Protein 2L7F (pdb70)

Foldseek 3Di:
DDDDDPDPDADPVLVVLLVVCCVVPPPDDLVSLVVSCVVSVHDSVVSVVVNVVVVCVVPDDDPDDDDD

Sequence (68 aa):
GSQRRQRTHFTSQQLQELEATFQRNRYPDMSTREEIAVWTNLTEARVRVWFKNRRAKWRKREEFIVTDGSQRRQRTHFTSQQLQELEATFQRNRYPDMSTREEIAVWTNLTEARVRVWFKNRRAKWRKREEFIVTDGSQRRQRTHFTSQQLQELEATFQRNRYPDMSTREEIAVWTNLTEARVRVWFKNRRAKWRKREEFIVTDGSQRRQRTHFTSQQLQELEATFQRNRYPDMSTREEIAVWTNLTEARVRVWFKNRRAKWRKREEFIVTDGSQRRQRTHFTSQQLQELEATFQRNRYPDMSTREEIAVWTNLTEARVRVWFKNRRAKWRKREEFIVTDGSQRRQRTHFTSQQLQELEATFQRNRYPDMSTREEIAVWTNLTEARVRVWFKNRRAKWRKREEFIVTDGSQRRQRTHFTSQQLQELEATFQRNRYPDMSTREEIAVWTNLTEARVRVWFKNRRAKWRKREEFIVTDGSQRRQRTHFTSQQLQELEATFQRNRYPDMSTREEIAVWTNLTEARVRVWFKNRRAKWRKREEFIVTDGSQRRQRTHFTSQQLQELEATFQRNRYPDMSTREEIAVWTNLTEARVRVWFKNRRAKWRKREEFIVTDGSQRRQRTHFTSQQLQELEATFQRNRYPDMSTREEIAVWTNLTEARVRVWFKNRRAKWRKREEFIVTDGSQRRQRTHFTSQQLQELEATFQRNRYPDMSTREEIAVWTNLTEARVRVWFKNRRAKWRKREEFIVTDGSQRRQRTHFTSQQLQELEATFQRNRYPDMSTREEIAVWTNLTEARVRVWFKNRRAKWRKREEFIVTDGSQRRQRTHFTSQQLQELEATFQRNRYPDMSTREEIAVWTNLTEARVRVWFKNRRAKWRKREEFIVTDGSQRRQRTHFTSQQLQELEATFQRNRYPDMSTREEIAVWTNLTEARVRVWFKNRRAKWRKREEFIVTDGSQRRQRTHFTSQQLQELEATFQRNRYPDMSTREEIAVWTNLTEARVRVWFKNRRAKWRKREEFIVTDGSQRRQRTHFTSQQLQELEATFQRNRYPDMSTREEIAVWTNLTEARVRVWFKNRRAKWRKREEFIVTDGSQRRQRTHFTSQQLQELEATFQRNRYPDMSTREEIAVWTNLTEARVRVWFKNRRAKWRKREEFIVTDGSQRRQRTHFTSQQLQELEATFQRNRYPDMSTREEIAVWTNLTEARVRVWFKNRRAKWRKREEFIVTDGSQRRQRTHFTSQQLQELEATFQRNRYPDMSTREEIAVWTNLTEARVRVWFKNRRAKWRKREEFIVTDGSQRRQRTHFTSQQLQELEATFQRNRYPDMSTREEIAVWTNLTEARVRVWFKNRRAKWRKREEFIVTD

Nearest PDB structures (foldseek):
  2l7m-assembly1_P  TM=7.346E-01  e=2.352E-08  Homo sapiens
  2lkx-assembly1_A  TM=7.434E-01  e=2.509E-08  Homo sapiens
  2r5z-assembly1_A  TM=8.848E-01  e=9.474E-04  Drosophila melanogaster
  2da3-assembly1_A  TM=7.454E-01  e=4.361E-04  Homo sapiens
  5zjr-assembly1_A  TM=8.513E-01  e=2.196E-03  Drosophila melanogaster

Structure (mmCIF, N/CA/C/O backbone):
data_2L7F
#
_entry.id   2L7F
#
loop_
_atom_site.group_PDB
_atom_site.id
_atom_site.type_symbol
_atom_site.label_atom_id
_atom_site.label_alt_id
_atom_site.label_comp_id
_atom_site.label_asym_id
_atom_site.label_entity_id
_atom_site.label_seq_id
_atom_site.pdbx_PDB_ins_code
_atom_site.Cartn_x
_atom_site.Cartn_y
_atom_site.Cartn_z
_atom_site.occupancy
_atom_site.B_iso_or_equiv
_atom_site.auth_seq_id
_atom_site.auth_comp_id
_atom_site.auth_asym_id
_atom_site.auth_atom_id
_atom_site.pdbx_PDB_model_num
ATOM 1 N N . GLY A 1 1 ? -22.866 -2.627 15.217 1.00 0.00 -1 GLY P N 1
ATOM 2 C CA . GLY A 1 1 ? -22.714 -3.068 16.621 1.00 0.00 -1 GLY P CA 1
ATOM 3 C C . GLY A 1 1 ? -21.276 -3.457 16.936 1.00 0.00 -1 GLY P C 1
ATOM 4 O O . GLY A 1 1 ? -20.538 -3.887 16.047 1.00 0.00 -1 GLY P O 1
ATOM 10 N N . SER A 1 2 ? -20.879 -3.332 18.210 1.00 0.00 0 SER P N 1
ATOM 11 C CA . SER A 1 2 ? -19.503 -3.526 18.715 1.00 0.00 0 SER P CA 1
ATOM 12 C C . SER A 1 2 ? -18.449 -2.591 18.079 1.00 0.00 0 SER P C 1
ATOM 13 O O . SER A 1 2 ? -18.766 -1.717 17.266 1.00 0.00 0 SER P O 1
ATOM 21 N N . GLN A 1 3 ? -17.185 -2.729 18.492 1.00 0.00 1 GLN P N 1
ATOM 22 C CA . GLN A 1 3 ? -16.055 -1.914 18.028 1.00 0.00 1 GLN P CA 1
ATOM 23 C C . GLN A 1 3 ? -15.575 -2.336 16.625 1.00 0.00 1 GLN P C 1
ATOM 24 O O . GLN A 1 3 ? -15.500 -3.529 16.312 1.00 0.00 1 GLN P O 1
ATOM 38 N N . ARG A 1 4 ? -15.209 -1.353 15.787 1.00 0.00 2 ARG P N 1
ATOM 39 C CA . ARG A 1 4 ? -14.742 -1.553 14.398 1.00 0.00 2 ARG P CA 1
ATOM 40 C C . ARG A 1 4 ? -13.218 -1.718 14.274 1.00 0.00 2 ARG P C 1
ATOM 41 O O . ARG A 1 4 ? -12.747 -2.270 13.277 1.00 0.00 2 ARG P O 1
ATOM 62 N N . ARG A 1 5 ? -12.448 -1.261 15.270 1.00 0.00 3 ARG P N 1
ATOM 63 C CA . ARG A 1 5 ? -10.970 -1.263 15.282 1.00 0.00 3 ARG P CA 1
ATOM 64 C C . ARG A 1 5 ? -10.396 -2.685 15.188 1.00 0.00 3 ARG P C 1
ATOM 65 O O . ARG A 1 5 ? -10.788 -3.572 15.947 1.00 0.00 3 ARG P O 1
ATOM 86 N N . GLN A 1 6 ? -9.466 -2.881 14.253 1.00 0.00 4 GLN P N 1
ATOM 87 C CA . GLN A 1 6 ? -8.871 -4.171 13.863 1.00 0.00 4 GLN P CA 1
ATOM 88 C C . GLN A 1 6 ? -7.364 -4.026 13.565 1.00 0.00 4 GLN P C 1
ATOM 89 O O . GLN A 1 6 ? -6.860 -2.912 13.378 1.00 0.00 4 GLN P O 1
ATOM 103 N N . ARG A 1 7 ? -6.650 -5.158 13.488 1.00 0.00 5 ARG P N 1
ATOM 104 C CA . ARG A 1 7 ? -5.224 -5.260 13.113 1.00 0.00 5 ARG P CA 1
ATOM 105 C C . ARG A 1 7 ? -5.014 -6.211 11.929 1.00 0.00 5 ARG P C 1
ATOM 106 O O . ARG A 1 7 ? -5.749 -7.189 11.780 1.00 0.00 5 ARG P O 1
ATOM 127 N N . THR A 1 8 ? -4.014 -5.925 11.095 1.00 0.00 6 THR P N 1
ATOM 128 C CA . THR A 1 8 ? -3.734 -6.631 9.828 1.00 0.00 6 THR P CA 1
ATOM 129 C C . THR A 1 8 ? -2.233 -6.819 9.577 1.00 0.00 6 THR P C 1
ATOM 130 O O . THR A 1 8 ? -1.396 -6.067 10.085 1.00 0.00 6 THR P O 1
ATOM 141 N N . HIS A 1 9 ? -1.890 -7.822 8.764 1.00 0.00 7 HIS P N 1
ATOM 142 C CA . HIS A 1 9 ? -0.543 -8.062 8.225 1.00 0.00 7 HIS P CA 1
ATOM 143 C C . HIS A 1 9 ? -0.616 -8.386 6.721 1.00 0.00 7 HIS P C 1
ATOM 144 O O . HIS A 1 9 ? -1.698 -8.659 6.192 1.00 0.00 7 HIS P O 1
ATOM 158 N N . PHE A 1 10 ? 0.521 -8.334 6.024 1.00 0.00 8 PHE P N 1
ATOM 159 C CA . PHE A 1 10 ? 0.574 -8.381 4.558 1.00 0.00 8 PHE P CA 1
ATOM 160 C C . PHE A 1 10 ? 0.285 -9.783 3.986 1.00 0.00 8 PHE P C 1
ATOM 161 O O . PHE A 1 10 ? 1.035 -10.734 4.231 1.00 0.00 8 PHE P O 1
ATOM 178 N N . THR A 1 11 ? -0.769 -9.910 3.177 1.00 0.00 9 THR P N 1
ATOM 179 C CA . THR A 1 11 ? -1.073 -11.120 2.388 1.00 0.00 9 THR P CA 1
ATOM 180 C C . THR A 1 11 ? -0.210 -11.211 1.125 1.00 0.00 9 THR P C 1
ATOM 181 O O . THR A 1 11 ? 0.370 -10.219 0.677 1.00 0.00 9 THR P O 1
ATOM 192 N N . SER A 1 12 ? -0.160 -12.387 0.490 1.00 0.00 10 SER P N 1
ATOM 193 C CA . SER A 1 12 ? 0.601 -12.609 -0.753 1.00 0.00 10 SER P CA 1
ATOM 194 C C . SER A 1 12 ? 0.172 -11.693 -1.910 1.00 0.00 10 SER P C 1
ATOM 195 O O . SER A 1 12 ? 1.005 -11.334 -2.744 1.00 0.00 10 SER P O 1
ATOM 203 N N . GLN A 1 13 ? -1.099 -11.272 -1.961 1.00 0.00 11 GLN P N 1
ATOM 204 C CA . GLN A 1 13 ? -1.589 -10.309 -2.959 1.00 0.00 11 GLN P CA 1
ATOM 205 C C . GLN A 1 13 ? -1.314 -8.846 -2.569 1.00 0.00 11 GLN P C 1
ATOM 206 O O . GLN A 1 13 ? -0.959 -8.046 -3.436 1.00 0.00 11 GLN P O 1
ATOM 220 N N . GLN A 1 14 ? -1.378 -8.495 -1.278 1.00 0.00 12 GLN P N 1
ATOM 221 C CA . GLN A 1 14 ? -0.987 -7.163 -0.789 1.00 0.00 12 GLN P CA 1
ATOM 222 C C . GLN A 1 14 ? 0.511 -6.904 -0.998 1.00 0.00 12 GLN P C 1
ATOM 223 O O . GLN A 1 14 ? 0.885 -5.826 -1.456 1.00 0.00 12 GLN P O 1
ATOM 237 N N . LEU A 1 15 ? 1.367 -7.901 -0.736 1.00 0.00 13 LEU P N 1
ATOM 238 C CA . LEU A 1 15 ? 2.813 -7.827 -0.976 1.00 0.00 13 LEU P CA 1
ATOM 239 C C . LEU A 1 15 ? 3.142 -7.577 -2.456 1.00 0.00 13 LEU P C 1
ATOM 240 O O . LEU A 1 15 ? 4.015 -6.765 -2.755 1.00 0.00 13 LEU P O 1
ATOM 256 N N . GLN A 1 16 ? 2.430 -8.226 -3.383 1.00 0.00 14 GLN P N 1
ATOM 257 C CA . GLN A 1 16 ? 2.639 -8.048 -4.826 1.00 0.00 14 GLN P CA 1
ATOM 258 C C . GLN A 1 16 ? 2.085 -6.719 -5.351 1.00 0.00 14 GLN P C 1
ATOM 259 O O . GLN A 1 16 ? 2.723 -6.086 -6.193 1.00 0.00 14 GLN P O 1
ATOM 273 N N . GLU A 1 17 ? 0.954 -6.242 -4.823 1.00 0.00 15 GLU P N 1
ATOM 274 C CA . GLU A 1 17 ? 0.444 -4.899 -5.124 1.00 0.00 15 GLU P CA 1
ATOM 275 C C . GLU A 1 17 ? 1.394 -3.809 -4.590 1.00 0.00 15 GLU P C 1
ATOM 276 O O . GLU A 1 17 ? 1.605 -2.792 -5.252 1.00 0.00 15 GLU P O 1
ATOM 288 N N . LEU A 1 18 ? 2.035 -4.038 -3.438 1.00 0.00 16 LEU P N 1
ATOM 289 C CA . LEU A 1 18 ? 3.040 -3.129 -2.876 1.00 0.00 16 LEU P CA 1
ATOM 290 C C . LEU A 1 18 ? 4.377 -3.193 -3.629 1.00 0.00 16 LEU P C 1
ATOM 291 O O . LEU A 1 18 ? 5.003 -2.155 -3.827 1.00 0.00 16 LEU P O 1
ATOM 307 N N . GLU A 1 19 ? 4.789 -4.355 -4.146 1.00 0.00 17 GLU P N 1
ATOM 308 C CA . GLU A 1 19 ? 5.936 -4.455 -5.061 1.00 0.00 17 GLU P CA 1
ATOM 309 C C . GLU A 1 19 ? 5.669 -3.722 -6.385 1.00 0.00 17 GLU P C 1
ATOM 310 O O . GLU A 1 19 ? 6.511 -2.946 -6.833 1.00 0.00 17 GLU P O 1
ATOM 322 N N . ALA A 1 20 ? 4.483 -3.884 -6.981 1.00 0.00 18 ALA P N 1
ATOM 323 C CA . ALA A 1 20 ? 4.075 -3.119 -8.164 1.00 0.00 18 ALA P CA 1
ATOM 324 C C . ALA A 1 20 ? 4.017 -1.602 -7.883 1.00 0.00 18 ALA P C 1
ATOM 325 O O . ALA A 1 20 ? 4.456 -0.796 -8.707 1.00 0.00 18 ALA P O 1
ATOM 332 N N . THR A 1 21 ? 3.555 -1.208 -6.690 1.00 0.00 19 THR P N 1
ATOM 333 C CA . THR A 1 21 ? 3.577 0.185 -6.208 1.00 0.00 19 THR P CA 1
ATOM 334 C C . THR A 1 21 ? 5.014 0.707 -6.084 1.00 0.00 19 THR P C 1
ATOM 335 O O . THR A 1 21 ? 5.303 1.792 -6.581 1.00 0.00 19 THR P O 1
ATOM 346 N N . PHE A 1 22 ? 5.938 -0.071 -5.510 1.00 0.00 20 PHE P N 1
ATOM 347 C CA . PHE A 1 22 ? 7.353 0.292 -5.357 1.00 0.00 20 PHE P CA 1
ATOM 348 C C . PHE A 1 22 ? 8.081 0.407 -6.708 1.00 0.00 20 PHE P C 1
ATOM 349 O O . PHE A 1 22 ? 8.843 1.350 -6.923 1.00 0.00 20 PHE P O 1
ATOM 366 N N . GLN A 1 23 ? 7.801 -0.498 -7.653 1.00 0.00 21 GLN P N 1
ATOM 367 C CA . GLN A 1 23 ? 8.323 -0.441 -9.025 1.00 0.00 21 GLN P CA 1
ATOM 368 C C . GLN A 1 23 ? 7.831 0.805 -9.789 1.00 0.00 21 GLN P C 1
ATOM 369 O O . GLN A 1 23 ? 8.574 1.354 -10.607 1.00 0.00 21 GLN P O 1
ATOM 383 N N . ARG A 1 24 ? 6.609 1.285 -9.504 1.00 0.00 22 ARG P N 1
ATOM 384 C CA . ARG A 1 24 ? 6.054 2.538 -10.050 1.00 0.00 22 ARG P CA 1
ATOM 385 C C . ARG A 1 24 ? 6.651 3.780 -9.371 1.00 0.00 22 ARG P C 1
ATOM 386 O O . ARG A 1 24 ? 7.044 4.722 -10.060 1.00 0.00 22 ARG P O 1
ATOM 407 N N . ASN A 1 25 ? 6.728 3.782 -8.038 1.00 0.00 23 ASN P N 1
ATOM 408 C CA . ASN A 1 25 ? 7.256 4.869 -7.212 1.00 0.00 23 ASN P CA 1
ATOM 409 C C . ASN A 1 25 ? 7.809 4.327 -5.874 1.00 0.00 23 ASN P C 1
ATOM 410 O O . ASN A 1 25 ? 7.058 3.819 -5.038 1.00 0.00 23 ASN P O 1
ATOM 421 N N . ARG A 1 26 ? 9.123 4.468 -5.650 1.00 0.00 24 ARG P N 1
ATOM 422 C CA . ARG A 1 26 ? 9.822 3.932 -4.463 1.00 0.00 24 ARG P CA 1
ATOM 423 C C . ARG A 1 26 ? 9.604 4.743 -3.178 1.00 0.00 24 ARG P C 1
ATOM 424 O O . ARG A 1 26 ? 9.857 4.225 -2.090 1.00 0.00 24 ARG P O 1
ATOM 445 N N . TYR A 1 27 ? 9.147 5.992 -3.286 1.00 0.00 25 TYR P N 1
ATOM 446 C CA . TYR A 1 27 ? 8.900 6.895 -2.152 1.00 0.00 25 TYR P CA 1
ATOM 447 C C . TYR A 1 27 ? 7.728 7.866 -2.441 1.00 0.00 25 TYR P C 1
ATOM 448 O O . TYR A 1 27 ? 7.948 9.055 -2.686 1.00 0.00 25 TYR P O 1
ATOM 466 N N . PRO A 1 28 ? 6.464 7.391 -2.405 1.00 0.00 26 PRO P N 1
ATOM 467 C CA . PRO A 1 28 ? 5.293 8.227 -2.685 1.00 0.00 26 PRO P CA 1
ATOM 468 C C . PRO A 1 28 ? 5.042 9.310 -1.626 1.00 0.00 26 PRO P C 1
ATOM 469 O O . PRO A 1 28 ? 5.546 9.231 -0.502 1.00 0.00 26 PRO P O 1
ATOM 480 N N . ASP A 1 29 ? 4.218 10.304 -1.963 1.00 0.00 27 ASP P N 1
ATOM 481 C CA . ASP A 1 29 ? 3.696 11.282 -0.999 1.00 0.00 27 ASP P CA 1
ATOM 482 C C . ASP A 1 29 ? 2.773 10.594 0.026 1.00 0.00 27 ASP P C 1
ATOM 483 O O . ASP A 1 29 ? 2.159 9.569 -0.273 1.00 0.00 27 ASP P O 1
ATOM 492 N N . MET A 1 30 ? 2.650 11.143 1.237 1.00 0.00 28 MET P N 1
ATOM 493 C CA . MET A 1 30 ? 1.860 10.551 2.326 1.00 0.00 28 MET P CA 1
ATOM 494 C C . MET A 1 30 ? 0.382 10.332 1.944 1.00 0.00 28 MET P C 1
ATOM 495 O O . MET A 1 30 ? -0.200 9.318 2.336 1.00 0.00 28 MET P O 1
ATOM 509 N N . SER A 1 31 ? -0.214 11.211 1.129 1.00 0.00 29 SER P N 1
ATOM 510 C CA . SER A 1 31 ? -1.574 11.018 0.600 1.00 0.00 29 SER P CA 1
ATOM 511 C C . SER A 1 31 ? -1.636 9.895 -0.444 1.00 0.00 29 SER P C 1
ATOM 512 O O . SER A 1 31 ? -2.592 9.122 -0.458 1.00 0.00 29 SER P O 1
ATOM 520 N N . THR A 1 32 ? -0.597 9.737 -1.271 1.00 0.00 30 THR P N 1
ATOM 521 C CA . THR A 1 32 ? -0.476 8.626 -2.233 1.00 0.00 30 THR P CA 1
ATOM 522 C C . THR A 1 32 ? -0.317 7.286 -1.507 1.00 0.00 30 THR P C 1
ATOM 523 O O . THR A 1 32 ? -1.003 6.323 -1.856 1.00 0.00 30 THR P O 1
ATOM 534 N N . ARG A 1 33 ? 0.511 7.225 -0.449 1.00 0.00 31 ARG P N 1
ATOM 535 C CA . ARG A 1 33 ? 0.632 6.039 0.426 1.00 0.00 31 ARG P CA 1
ATOM 536 C C . ARG A 1 33 ? -0.695 5.687 1.106 1.00 0.00 31 ARG P C 1
ATOM 537 O O . ARG A 1 33 ? -1.027 4.511 1.210 1.00 0.00 31 ARG P O 1
ATOM 558 N N . GLU A 1 34 ? -1.481 6.680 1.522 1.00 0.00 32 GLU P N 1
ATOM 559 C CA . GLU A 1 34 ? -2.810 6.454 2.106 1.00 0.00 32 GLU P CA 1
ATOM 560 C C . GLU A 1 34 ? -3.832 5.939 1.076 1.00 0.00 32 GLU P C 1
ATOM 561 O O . GLU A 1 34 ? -4.585 5.013 1.380 1.00 0.00 32 GLU P O 1
ATOM 573 N N . GLU A 1 35 ? -3.840 6.453 -0.158 1.00 0.00 33 GLU P N 1
ATOM 574 C CA . GLU A 1 35 ? -4.707 5.925 -1.225 1.00 0.00 33 GLU P CA 1
ATOM 575 C C . GLU A 1 35 ? -4.362 4.469 -1.569 1.00 0.00 33 GLU P C 1
ATOM 576 O O . GLU A 1 35 ? -5.261 3.630 -1.609 1.00 0.00 33 GLU P O 1
ATOM 588 N N . ILE A 1 36 ? -3.079 4.115 -1.728 1.00 0.00 34 ILE P N 1
ATOM 589 C CA . ILE A 1 36 ? -2.707 2.712 -1.989 1.00 0.00 34 ILE P CA 1
ATOM 590 C C . ILE A 1 36 ? -2.923 1.807 -0.763 1.00 0.00 34 ILE P C 1
ATOM 591 O O . ILE A 1 36 ? -3.178 0.614 -0.931 1.00 0.00 34 ILE P O 1
ATOM 607 N N . ALA A 1 37 ? -2.925 2.356 0.461 1.00 0.00 35 ALA P N 1
ATOM 608 C CA . ALA A 1 37 ? -3.332 1.638 1.671 1.00 0.00 35 ALA P CA 1
ATOM 609 C C . ALA A 1 37 ? -4.835 1.302 1.644 1.00 0.00 35 ALA P C 1
ATOM 610 O O . ALA A 1 37 ? -5.213 0.154 1.863 1.00 0.00 35 ALA P O 1
ATOM 617 N N . VAL A 1 38 ? -5.695 2.259 1.280 1.00 0.00 36 VAL P N 1
ATOM 618 C CA . VAL A 1 38 ? -7.134 2.039 1.042 1.00 0.00 36 VAL P CA 1
ATOM 619 C C . VAL A 1 38 ? -7.357 0.974 -0.041 1.00 0.00 36 VAL P C 1
ATOM 620 O O . VAL A 1 38 ? -8.163 0.064 0.153 1.00 0.00 36 VAL P O 1
ATOM 633 N N . TRP A 1 39 ? -6.611 1.029 -1.150 1.00 0.00 37 TRP P N 1
ATOM 634 C CA . TRP A 1 39 ? -6.745 0.084 -2.270 1.00 0.00 37 TRP P CA 1
ATOM 635 C C . TRP A 1 39 ? -6.275 -1.342 -1.921 1.00 0.00 37 TRP P C 1
ATOM 636 O O . TRP A 1 39 ? -6.839 -2.315 -2.427 1.00 0.00 37 TRP P O 1
ATOM 657 N N . THR A 1 40 ? -5.291 -1.485 -1.025 1.00 0.00 38 THR P N 1
ATOM 658 C CA . THR A 1 40 ? -4.828 -2.778 -0.472 1.00 0.00 38 THR P CA 1
ATOM 659 C C . THR A 1 40 ? -5.587 -3.220 0.787 1.00 0.00 38 THR P C 1
ATOM 660 O O . THR A 1 40 ? -5.382 -4.337 1.262 1.00 0.00 38 THR P O 1
ATOM 671 N N . ASN A 1 41 ? -6.490 -2.386 1.315 1.00 0.00 39 ASN P N 1
ATOM 672 C CA . ASN A 1 41 ? -7.178 -2.544 2.605 1.00 0.00 39 ASN P CA 1
ATOM 673 C C . ASN A 1 41 ? -6.219 -2.694 3.814 1.00 0.00 39 ASN P C 1
ATOM 674 O O . ASN A 1 41 ? -6.458 -3.477 4.738 1.00 0.00 39 ASN P O 1
ATOM 685 N N . LEU A 1 42 ? -5.133 -1.920 3.802 1.00 0.00 40 LEU P N 1
ATOM 686 C CA . LEU A 1 42 ? -4.175 -1.722 4.895 1.00 0.00 40 LEU P CA 1
ATOM 687 C C . LEU A 1 42 ? -4.333 -0.319 5.518 1.00 0.00 40 LEU P C 1
ATOM 688 O O . LEU A 1 42 ? -5.068 0.527 5.001 1.00 0.00 40 LEU P O 1
ATOM 704 N N . THR A 1 43 ? -3.626 -0.053 6.620 1.00 0.00 41 THR P N 1
ATOM 705 C CA . THR A 1 43 ? -3.489 1.308 7.174 1.00 0.00 41 THR P CA 1
ATOM 706 C C . THR A 1 43 ? -2.279 2.010 6.554 1.00 0.00 41 THR P C 1
ATOM 707 O O . THR A 1 43 ? -1.306 1.368 6.151 1.00 0.00 41 THR P O 1
ATOM 718 N N . GLU A 1 44 ? -2.297 3.345 6.503 1.00 0.00 42 GLU P N 1
ATOM 719 C CA . GLU A 1 44 ? -1.146 4.120 6.011 1.00 0.00 42 GLU P CA 1
ATOM 720 C C . GLU A 1 44 ? 0.109 3.945 6.883 1.00 0.00 42 GLU P C 1
ATOM 721 O O . GLU A 1 44 ? 1.226 4.046 6.377 1.00 0.00 42 GLU P O 1
ATOM 733 N N . ALA A 1 45 ? -0.056 3.588 8.162 1.00 0.00 43 ALA P N 1
ATOM 734 C CA . ALA A 1 45 ? 1.048 3.276 9.064 1.00 0.00 43 ALA P CA 1
ATOM 735 C C . ALA A 1 45 ? 1.684 1.908 8.750 1.00 0.00 43 ALA P C 1
ATOM 736 O O . ALA A 1 45 ? 2.910 1.805 8.675 1.00 0.00 43 ALA P O 1
ATOM 743 N N . ARG A 1 46 ? 0.875 0.870 8.488 1.00 0.00 44 ARG P N 1
ATOM 744 C CA . ARG A 1 46 ? 1.362 -0.461 8.067 1.00 0.00 44 ARG P CA 1
ATOM 745 C C . ARG A 1 46 ? 2.039 -0.392 6.695 1.00 0.00 44 ARG P C 1
ATOM 746 O O . ARG A 1 46 ? 3.084 -1.007 6.495 1.00 0.00 44 ARG P O 1
ATOM 767 N N . VAL A 1 47 ? 1.519 0.438 5.790 1.00 0.00 45 VAL P N 1
ATOM 768 C CA . VAL A 1 47 ? 2.164 0.762 4.505 1.00 0.00 45 VAL P CA 1
ATOM 769 C C . VAL A 1 47 ? 3.489 1.512 4.696 1.00 0.00 45 VAL P C 1
ATOM 770 O O . VAL A 1 47 ? 4.477 1.158 4.055 1.00 0.00 45 VAL P O 1
ATOM 783 N N . ARG A 1 48 ? 3.576 2.494 5.604 1.00 0.00 46 ARG P N 1
ATOM 784 C CA . ARG A 1 48 ? 4.839 3.197 5.909 1.00 0.00 46 ARG P CA 1
ATOM 785 C C . ARG A 1 48 ? 5.901 2.253 6.483 1.00 0.00 46 ARG P C 1
ATOM 786 O O . ARG A 1 48 ? 7.060 2.323 6.072 1.00 0.00 46 ARG P O 1
ATOM 807 N N . VAL A 1 49 ? 5.504 1.315 7.350 1.00 0.00 47 VAL P N 1
ATOM 808 C CA . VAL A 1 49 ? 6.373 0.219 7.818 1.00 0.00 47 VAL P CA 1
ATOM 809 C C . VAL A 1 49 ? 6.805 -0.678 6.653 1.00 0.00 47 VAL P C 1
ATOM 810 O O . VAL A 1 49 ? 7.979 -1.035 6.587 1.00 0.00 47 VAL P O 1
ATOM 823 N N . TRP A 1 50 ? 5.924 -0.985 5.693 1.00 0.00 48 TRP P N 1
ATOM 824 C CA . TRP A 1 50 ? 6.302 -1.746 4.496 1.00 0.00 48 TRP P CA 1
ATOM 825 C C . TRP A 1 50 ? 7.359 -1.021 3.650 1.00 0.00 48 TRP P C 1
ATOM 826 O O . TRP A 1 50 ? 8.363 -1.633 3.295 1.00 0.00 48 TRP P O 1
ATOM 847 N N . PHE A 1 51 ? 7.204 0.283 3.385 1.00 0.00 49 PHE P N 1
ATOM 848 C CA . PHE A 1 51 ? 8.215 1.068 2.658 1.00 0.00 49 PHE P CA 1
ATOM 849 C C . PHE A 1 51 ? 9.559 1.122 3.404 1.00 0.00 49 PHE P C 1
ATOM 850 O O . PHE A 1 51 ? 10.609 0.944 2.782 1.00 0.00 49 PHE P O 1
ATOM 867 N N . LYS A 1 52 ? 9.545 1.288 4.734 1.00 0.00 50 LYS P N 1
ATOM 868 C CA . LYS A 1 52 ? 10.756 1.239 5.575 1.00 0.00 50 LYS P CA 1
ATOM 869 C C . LYS A 1 52 ? 11.436 -0.136 5.513 1.00 0.00 50 LYS P C 1
ATOM 870 O O . LYS A 1 52 ? 12.650 -0.215 5.326 1.00 0.00 50 LYS P O 1
ATOM 889 N N . ASN A 1 53 ? 10.658 -1.217 5.588 1.00 0.00 51 ASN P N 1
ATOM 890 C CA . ASN A 1 53 ? 11.138 -2.596 5.478 1.00 0.00 51 ASN P CA 1
ATOM 891 C C . ASN A 1 53 ? 11.724 -2.888 4.083 1.00 0.00 51 ASN P C 1
ATOM 892 O O . ASN A 1 53 ? 12.820 -3.436 3.973 1.00 0.00 51 ASN P O 1
ATOM 903 N N . ARG A 1 54 ? 11.050 -2.444 3.013 1.00 0.00 52 ARG P N 1
ATOM 904 C CA . ARG A 1 54 ? 11.490 -2.592 1.616 1.00 0.00 52 ARG P CA 1
ATOM 905 C C . ARG A 1 54 ? 12.786 -1.829 1.327 1.00 0.00 52 ARG P C 1
ATOM 906 O O . ARG A 1 54 ? 13.660 -2.364 0.643 1.00 0.00 52 ARG P O 1
ATOM 927 N N . ARG A 1 55 ? 12.943 -0.626 1.894 1.00 0.00 53 ARG P N 1
ATOM 928 C CA . ARG A 1 55 ? 14.181 0.173 1.836 1.00 0.00 53 ARG P CA 1
ATOM 929 C C . ARG A 1 55 ? 15.320 -0.480 2.625 1.00 0.00 53 ARG P C 1
ATOM 930 O O . ARG A 1 55 ? 16.437 -0.547 2.121 1.00 0.00 53 ARG P O 1
ATOM 951 N N . ALA A 1 56 ? 15.045 -1.036 3.805 1.00 0.00 54 ALA P N 1
ATOM 952 C CA . ALA A 1 56 ? 16.032 -1.795 4.580 1.00 0.00 54 ALA P CA 1
ATOM 953 C C . ALA A 1 56 ? 16.500 -3.061 3.836 1.00 0.00 54 ALA P C 1
ATOM 954 O O . ALA A 1 56 ? 17.703 -3.315 3.755 1.00 0.00 54 ALA P O 1
ATOM 961 N N . LYS A 1 57 ? 15.576 -3.808 3.212 1.00 0.00 55 LYS P N 1
ATOM 962 C CA . LYS A 1 57 ? 15.875 -4.978 2.362 1.00 0.00 55 LYS P CA 1
ATOM 963 C C . LYS A 1 57 ? 16.680 -4.627 1.103 1.00 0.00 55 LYS P C 1
ATOM 964 O O . LYS A 1 57 ? 17.542 -5.407 0.700 1.00 0.00 55 LYS P O 1
ATOM 983 N N . TRP A 1 58 ? 16.452 -3.451 0.517 1.00 0.00 56 TRP P N 1
ATOM 984 C CA . TRP A 1 58 ? 17.275 -2.905 -0.572 1.00 0.00 56 TRP P CA 1
ATOM 985 C C . TRP A 1 58 ? 18.691 -2.513 -0.101 1.00 0.00 56 TRP P C 1
ATOM 986 O O . TRP A 1 58 ? 19.675 -2.796 -0.789 1.00 0.00 56 TRP P O 1
ATOM 1007 N N . ARG A 1 59 ? 18.806 -1.888 1.080 1.00 0.00 57 ARG P N 1
ATOM 1008 C CA . ARG A 1 59 ? 20.063 -1.345 1.628 1.00 0.00 57 ARG P CA 1
ATOM 1009 C C . ARG A 1 59 ? 21.008 -2.409 2.208 1.00 0.00 57 ARG P C 1
ATOM 1010 O O . ARG A 1 59 ? 22.226 -2.278 2.063 1.00 0.00 57 ARG P O 1
ATOM 1031 N N . LYS A 1 60 ? 20.477 -3.443 2.873 1.00 0.00 58 LYS P N 1
ATOM 1032 C CA . LYS A 1 60 ? 21.265 -4.463 3.599 1.00 0.00 58 LYS P CA 1
ATOM 1033 C C . LYS A 1 60 ? 22.016 -5.444 2.679 1.00 0.00 58 LYS P C 1
ATOM 1034 O O . LYS A 1 60 ? 21.637 -5.655 1.526 1.00 0.00 58 LYS P O 1
ATOM 1053 N N . ARG A 1 61 ? 23.068 -6.076 3.221 1.00 0.00 59 ARG P N 1
ATOM 1054 C CA . ARG A 1 61 ? 23.953 -7.037 2.515 1.00 0.00 59 ARG P CA 1
ATOM 1055 C C . ARG A 1 61 ? 23.352 -8.433 2.269 1.00 0.00 59 ARG P C 1
ATOM 1056 O O . ARG A 1 61 ? 23.931 -9.232 1.533 1.00 0.00 59 ARG P O 1
ATOM 1077 N N . GLU A 1 62 ? 22.235 -8.746 2.926 1.00 0.00 60 GLU P N 1
ATOM 1078 C CA . GLU A 1 62 ? 21.635 -10.088 2.989 1.00 0.00 60 GLU P CA 1
ATOM 1079 C C . GLU A 1 62 ? 21.049 -10.553 1.636 1.00 0.00 60 GLU P C 1
ATOM 1080 O O . GLU A 1 62 ? 20.683 -9.740 0.784 1.00 0.00 60 GLU P O 1
ATOM 1092 N N . GLU A 1 63 ? 20.951 -11.871 1.435 1.00 0.00 61 GLU P N 1
ATOM 1093 C CA . GLU A 1 63 ? 20.496 -12.520 0.193 1.00 0.00 61 GLU P CA 1
ATOM 1094 C C . GLU A 1 63 ? 19.110 -13.187 0.322 1.00 0.00 61 GLU P C 1
ATOM 1095 O O . GLU A 1 63 ? 18.717 -13.632 1.403 1.00 0.00 61 GLU P O 1
ATOM 1107 N N . PHE A 1 64 ? 18.370 -13.263 -0.794 1.00 0.00 62 PHE P N 1
ATOM 1108 C CA . PHE A 1 64 ? 17.041 -13.896 -0.921 1.00 0.00 62 PHE P CA 1
ATOM 1109 C C . PHE A 1 64 ? 15.956 -13.389 0.061 1.00 0.00 62 PHE P C 1
ATOM 1110 O O . PHE A 1 64 ? 14.995 -14.100 0.369 1.00 0.00 62 PHE P O 1
ATOM 1127 N N . ILE A 1 65 ? 16.074 -12.139 0.527 1.00 0.00 63 ILE P N 1
ATOM 1128 C CA . ILE A 1 65 ? 15.121 -11.482 1.447 1.00 0.00 63 ILE P CA 1
ATOM 1129 C C . ILE A 1 65 ? 13.813 -11.007 0.782 1.00 0.00 63 ILE P C 1
ATOM 1130 O O . ILE A 1 65 ? 12.875 -10.619 1.484 1.00 0.00 63 ILE P O 1
ATOM 1146 N N . VAL A 1 66 ? 13.728 -11.052 -0.551 1.00 0.00 64 VAL P N 1
ATOM 1147 C CA . VAL A 1 66 ? 12.510 -10.816 -1.353 1.00 0.00 64 VAL P CA 1
ATOM 1148 C C . VAL A 1 66 ? 12.330 -11.975 -2.344 1.00 0.00 64 VAL P C 1
ATOM 1149 O O . VAL A 1 66 ? 13.291 -12.393 -2.995 1.00 0.00 64 VAL P O 1
ATOM 1162 N N . THR A 1 67 ? 11.109 -12.502 -2.456 1.00 0.00 65 THR P N 1
ATOM 1163 C CA . THR A 1 67 ? 10.773 -13.652 -3.319 1.00 0.00 65 THR P CA 1
ATOM 1164 C C . THR A 1 67 ? 10.743 -13.263 -4.805 1.00 0.00 65 THR P C 1
ATOM 1165 O O . THR A 1 67 ? 10.204 -12.215 -5.169 1.00 0.00 65 THR P O 1
ATOM 1176 N N . ASP A 1 68 ? 11.292 -14.124 -5.672 1.00 0.00 66 ASP P N 1
ATOM 1177 C CA . ASP A 1 68 ? 11.324 -13.978 -7.141 1.00 0.00 66 ASP P CA 1
ATOM 1178 C C . ASP A 1 68 ? 11.171 -15.329 -7.874 1.00 0.00 66 ASP P C 1
ATOM 1179 O O . ASP A 1 68 ? 10.368 -15.398 -8.831 1.00 0.00 66 ASP P O 1
ATOM 1189 N N . GLY A 1 1 ? 7.889 -28.444 15.733 1.00 0.00 -1 GLY P N 2
ATOM 1190 C CA . GLY A 1 1 ? 7.573 -27.021 15.481 1.00 0.00 -1 GLY P CA 2
ATOM 1191 C C . GLY A 1 1 ? 6.614 -26.458 16.523 1.00 0.00 -1 GLY P C 2
ATOM 1192 O O . GLY A 1 1 ? 5.922 -27.210 17.215 1.00 0.00 -1 GLY P O 2
ATOM 1198 N N . SER A 1 2 ? 6.561 -25.129 16.644 1.00 0.00 0 SER P N 2
ATOM 1199 C CA . SER A 1 2 ? 5.709 -24.412 17.611 1.00 0.00 0 SER P CA 2
ATOM 1200 C C . SER A 1 2 ? 4.207 -24.548 17.305 1.00 0.00 0 SER P C 2
ATOM 1201 O O . SER A 1 2 ? 3.802 -24.639 16.143 1.00 0.00 0 SER P O 2
ATOM 1209 N N . GLN A 1 3 ? 3.369 -24.526 18.349 1.00 0.00 1 GLN P N 2
ATOM 1210 C CA . GLN A 1 3 ? 1.910 -24.725 18.241 1.00 0.00 1 GLN P CA 2
ATOM 1211 C C . GLN A 1 3 ? 1.113 -23.474 17.808 1.00 0.00 1 GLN P C 2
ATOM 1212 O O . GLN A 1 3 ? -0.063 -23.586 17.447 1.00 0.00 1 GLN P O 2
ATOM 1226 N N . ARG A 1 4 ? 1.731 -22.283 17.841 1.00 0.00 2 ARG P N 2
ATOM 1227 C CA . ARG A 1 4 ? 1.110 -20.997 17.459 1.00 0.00 2 ARG P CA 2
ATOM 1228 C C . ARG A 1 4 ? 0.976 -20.816 15.937 1.00 0.00 2 ARG P C 2
ATOM 1229 O O . ARG A 1 4 ? 1.716 -21.426 15.160 1.00 0.00 2 ARG P O 2
ATOM 1250 N N . ARG A 1 5 ? 0.055 -19.940 15.518 1.00 0.00 3 ARG P N 2
ATOM 1251 C CA . ARG A 1 5 ? -0.125 -19.509 14.114 1.00 0.00 3 ARG P CA 2
ATOM 1252 C C . ARG A 1 5 ? 0.994 -18.567 13.638 1.00 0.00 3 ARG P C 2
ATOM 1253 O O . ARG A 1 5 ? 1.780 -18.067 14.445 1.00 0.00 3 ARG P O 2
ATOM 1274 N N . GLN A 1 6 ? 1.068 -18.321 12.328 1.00 0.00 4 GLN P N 2
ATOM 1275 C CA . GLN A 1 6 ? 2.099 -17.470 11.710 1.00 0.00 4 GLN P CA 2
ATOM 1276 C C . GLN A 1 6 ? 2.002 -15.999 12.153 1.00 0.00 4 GLN P C 2
ATOM 1277 O O . GLN A 1 6 ? 0.910 -15.460 12.352 1.00 0.00 4 GLN P O 2
ATOM 1291 N N . ARG A 1 7 ? 3.157 -15.332 12.292 1.00 0.00 5 ARG P N 2
ATOM 1292 C CA . ARG A 1 7 ? 3.274 -13.946 12.793 1.00 0.00 5 ARG P CA 2
ATOM 1293 C C . ARG A 1 7 ? 2.907 -12.877 11.750 1.00 0.00 5 ARG P C 2
ATOM 1294 O O . ARG A 1 7 ? 2.527 -11.766 12.118 1.00 0.00 5 ARG P O 2
ATOM 1315 N N . THR A 1 8 ? 3.006 -13.203 10.462 1.00 0.00 6 THR P N 2
ATOM 1316 C CA . THR A 1 8 ? 2.777 -12.284 9.332 1.00 0.00 6 THR P CA 2
ATOM 1317 C C . THR A 1 8 ? 1.322 -11.804 9.222 1.00 0.00 6 THR P C 2
ATOM 1318 O O . THR A 1 8 ? 0.381 -12.572 9.438 1.00 0.00 6 THR P O 2
ATOM 1329 N N . HIS A 1 9 ? 1.140 -10.530 8.853 1.00 0.00 7 HIS P N 2
ATOM 1330 C CA . HIS A 1 9 ? -0.172 -9.882 8.685 1.00 0.00 7 HIS P CA 2
ATOM 1331 C C . HIS A 1 9 ? -0.577 -9.723 7.209 1.00 0.00 7 HIS P C 2
ATOM 1332 O O . HIS A 1 9 ? -1.681 -10.119 6.827 1.00 0.00 7 HIS P O 2
ATOM 1346 N N . PHE A 1 10 ? 0.319 -9.182 6.375 1.00 0.00 8 PHE P N 2
ATOM 1347 C CA . PHE A 1 10 ? 0.088 -8.967 4.941 1.00 0.00 8 PHE P CA 2
ATOM 1348 C C . PHE A 1 10 ? -0.161 -10.281 4.174 1.00 0.00 8 PHE P C 2
ATOM 1349 O O . PHE A 1 10 ? 0.461 -11.307 4.471 1.00 0.00 8 PHE P O 2
ATOM 1366 N N . THR A 1 11 ? -1.013 -10.240 3.143 1.00 0.00 9 THR P N 2
ATOM 1367 C CA . THR A 1 11 ? -1.203 -11.341 2.173 1.00 0.00 9 THR P CA 2
ATOM 1368 C C . THR A 1 11 ? -0.532 -11.044 0.824 1.00 0.00 9 THR P C 2
ATOM 1369 O O . THR A 1 11 ? -0.178 -9.899 0.528 1.00 0.00 9 THR P O 2
ATOM 1380 N N . SER A 1 12 ? -0.346 -12.068 -0.012 1.00 0.00 10 SER P N 2
ATOM 1381 C CA . SER A 1 12 ? 0.427 -12.002 -1.265 1.00 0.00 10 SER P CA 2
ATOM 1382 C C . SER A 1 12 ? -0.080 -10.948 -2.257 1.00 0.00 10 SER P C 2
ATOM 1383 O O . SER A 1 12 ? 0.728 -10.270 -2.888 1.00 0.00 10 SER P O 2
ATOM 1391 N N . GLN A 1 13 ? -1.397 -10.734 -2.347 1.00 0.00 11 GLN P N 2
ATOM 1392 C CA . GLN A 1 13 ? -1.998 -9.712 -3.217 1.00 0.00 11 GLN P CA 2
ATOM 1393 C C . GLN A 1 13 ? -1.674 -8.276 -2.759 1.00 0.00 11 GLN P C 2
ATOM 1394 O O . GLN A 1 13 ? -1.432 -7.398 -3.589 1.00 0.00 11 GLN P O 2
ATOM 1408 N N . GLN A 1 14 ? -1.606 -8.039 -1.444 1.00 0.00 12 GLN P N 2
ATOM 1409 C CA . GLN A 1 14 ? -1.219 -6.745 -0.866 1.00 0.00 12 GLN P CA 2
ATOM 1410 C C . GLN A 1 14 ? 0.278 -6.485 -1.077 1.00 0.00 12 GLN P C 2
ATOM 1411 O O . GLN A 1 14 ? 0.668 -5.404 -1.519 1.00 0.00 12 GLN P O 2
ATOM 1425 N N . LEU A 1 15 ? 1.113 -7.501 -0.830 1.00 0.00 13 LEU P N 2
ATOM 1426 C CA . LEU A 1 15 ? 2.564 -7.447 -1.046 1.00 0.00 13 LEU P CA 2
ATOM 1427 C C . LEU A 1 15 ? 2.919 -7.231 -2.528 1.00 0.00 13 LEU P C 2
ATOM 1428 O O . LEU A 1 15 ? 3.842 -6.477 -2.830 1.00 0.00 13 LEU P O 2
ATOM 1444 N N . GLN A 1 16 ? 2.162 -7.829 -3.454 1.00 0.00 14 GLN P N 2
ATOM 1445 C CA . GLN A 1 16 ? 2.324 -7.629 -4.897 1.00 0.00 14 GLN P CA 2
ATOM 1446 C C . GLN A 1 16 ? 1.962 -6.198 -5.329 1.00 0.00 14 GLN P C 2
ATOM 1447 O O . GLN A 1 16 ? 2.680 -5.612 -6.136 1.00 0.00 14 GLN P O 2
ATOM 1461 N N . GLU A 1 17 ? 0.901 -5.600 -4.777 1.00 0.00 15 GLU P N 2
ATOM 1462 C CA . GLU A 1 17 ? 0.522 -4.206 -5.067 1.00 0.00 15 GLU P CA 2
ATOM 1463 C C . GLU A 1 17 ? 1.555 -3.203 -4.511 1.00 0.00 15 GLU P C 2
ATOM 1464 O O . GLU A 1 17 ? 1.949 -2.257 -5.199 1.00 0.00 15 GLU P O 2
ATOM 1476 N N . LEU A 1 18 ? 2.050 -3.448 -3.292 1.00 0.00 16 LEU P N 2
ATOM 1477 C CA . LEU A 1 18 ? 3.120 -2.670 -2.659 1.00 0.00 16 LEU P CA 2
ATOM 1478 C C . LEU A 1 18 ? 4.438 -2.763 -3.449 1.00 0.00 16 LEU P C 2
ATOM 1479 O O . LEU A 1 18 ? 5.069 -1.741 -3.728 1.00 0.00 16 LEU P O 2
ATOM 1495 N N . GLU A 1 19 ? 4.824 -3.964 -3.888 1.00 0.00 17 GLU P N 2
ATOM 1496 C CA . GLU A 1 19 ? 5.992 -4.162 -4.752 1.00 0.00 17 GLU P CA 2
ATOM 1497 C C . GLU A 1 19 ? 5.813 -3.505 -6.128 1.00 0.00 17 GLU P C 2
ATOM 1498 O O . GLU A 1 19 ? 6.741 -2.854 -6.608 1.00 0.00 17 GLU P O 2
ATOM 1510 N N . ALA A 1 20 ? 4.633 -3.596 -6.749 1.00 0.00 18 ALA P N 2
ATOM 1511 C CA . ALA A 1 20 ? 4.377 -2.987 -8.054 1.00 0.00 18 ALA P CA 2
ATOM 1512 C C . ALA A 1 20 ? 4.573 -1.461 -8.025 1.00 0.00 18 ALA P C 2
ATOM 1513 O O . ALA A 1 20 ? 5.270 -0.925 -8.888 1.00 0.00 18 ALA P O 2
ATOM 1520 N N . THR A 1 21 ? 4.050 -0.753 -7.016 1.00 0.00 19 THR P N 2
ATOM 1521 C CA . THR A 1 21 ? 4.275 0.701 -6.902 1.00 0.00 19 THR P CA 2
ATOM 1522 C C . THR A 1 21 ? 5.730 1.034 -6.530 1.00 0.00 19 THR P C 2
ATOM 1523 O O . THR A 1 21 ? 6.314 1.949 -7.113 1.00 0.00 19 THR P O 2
ATOM 1534 N N . PHE A 1 22 ? 6.386 0.243 -5.670 1.00 0.00 20 PHE P N 2
ATOM 1535 C CA . PHE A 1 22 ? 7.802 0.447 -5.330 1.00 0.00 20 PHE P CA 2
ATOM 1536 C C . PHE A 1 22 ? 8.735 0.269 -6.545 1.00 0.00 20 PHE P C 2
ATOM 1537 O O . PHE A 1 22 ? 9.662 1.057 -6.729 1.00 0.00 20 PHE P O 2
ATOM 1554 N N . GLN A 1 23 ? 8.483 -0.725 -7.405 1.00 0.00 21 GLN P N 2
ATOM 1555 C CA . GLN A 1 23 ? 9.306 -1.010 -8.590 1.00 0.00 21 GLN P CA 2
ATOM 1556 C C . GLN A 1 23 ? 8.985 -0.109 -9.799 1.00 0.00 21 GLN P C 2
ATOM 1557 O O . GLN A 1 23 ? 9.891 0.179 -10.587 1.00 0.00 21 GLN P O 2
ATOM 1571 N N . ARG A 1 24 ? 7.728 0.335 -9.971 1.00 0.00 22 ARG P N 2
ATOM 1572 C CA . ARG A 1 24 ? 7.263 1.065 -11.176 1.00 0.00 22 ARG P CA 2
ATOM 1573 C C . ARG A 1 24 ? 7.086 2.571 -10.965 1.00 0.00 22 ARG P C 2
ATOM 1574 O O . ARG A 1 24 ? 7.485 3.353 -11.827 1.00 0.00 22 ARG P O 2
ATOM 1595 N N . ASN A 1 25 ? 6.516 2.987 -9.830 1.00 0.00 23 ASN P N 2
ATOM 1596 C CA . ASN A 1 25 ? 6.309 4.401 -9.481 1.00 0.00 23 ASN P CA 2
ATOM 1597 C C . ASN A 1 25 ? 7.540 5.002 -8.773 1.00 0.00 23 ASN P C 2
ATOM 1598 O O . ASN A 1 25 ? 7.864 6.169 -8.981 1.00 0.00 23 ASN P O 2
ATOM 1609 N N . ARG A 1 26 ? 8.255 4.180 -7.985 1.00 0.00 24 ARG P N 2
ATOM 1610 C CA . ARG A 1 26 ? 9.580 4.414 -7.353 1.00 0.00 24 ARG P CA 2
ATOM 1611 C C . ARG A 1 26 ? 9.689 5.544 -6.321 1.00 0.00 24 ARG P C 2
ATOM 1612 O O . ARG A 1 26 ?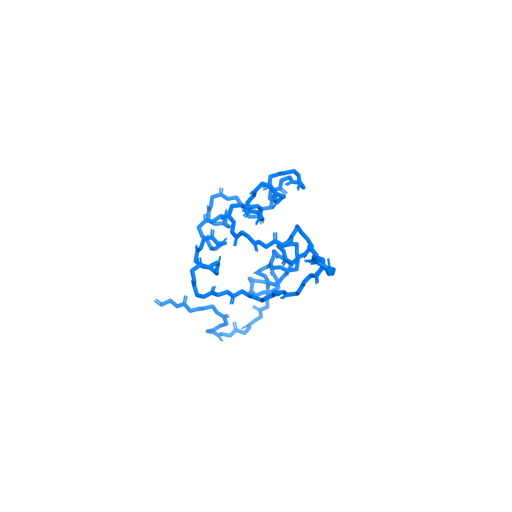 10.550 5.463 -5.444 1.00 0.00 24 ARG P O 2
ATOM 1633 N N . TYR A 1 27 ? 8.817 6.548 -6.362 1.00 0.00 25 TYR P N 2
ATOM 1634 C CA . TYR A 1 27 ? 8.726 7.646 -5.389 1.00 0.00 25 TYR P CA 2
ATOM 1635 C C . TYR A 1 27 ? 7.269 8.006 -4.988 1.00 0.00 25 TYR P C 2
ATOM 1636 O O . TYR A 1 27 ? 6.897 9.183 -5.018 1.00 0.00 25 TYR P O 2
ATOM 1654 N N . PRO A 1 28 ? 6.416 7.031 -4.589 1.00 0.00 26 PRO P N 2
ATOM 1655 C CA . PRO A 1 28 ? 5.091 7.322 -4.027 1.00 0.00 26 PRO P CA 2
ATOM 1656 C C . PRO A 1 28 ? 5.212 8.148 -2.734 1.00 0.00 26 PRO P C 2
ATOM 1657 O O . PRO A 1 28 ? 5.998 7.809 -1.843 1.00 0.00 26 PRO P O 2
ATOM 1668 N N . ASP A 1 29 ? 4.432 9.223 -2.616 1.00 0.00 27 ASP P N 2
ATOM 1669 C CA . ASP A 1 29 ? 4.458 10.152 -1.477 1.00 0.00 27 ASP P CA 2
ATOM 1670 C C . ASP A 1 29 ? 3.426 9.753 -0.400 1.00 0.00 27 ASP P C 2
ATOM 1671 O O . ASP A 1 29 ? 2.687 8.784 -0.587 1.00 0.00 27 ASP P O 2
ATOM 1680 N N . MET A 1 30 ? 3.339 10.465 0.730 1.00 0.00 28 MET P N 2
ATOM 1681 C CA . MET A 1 30 ? 2.452 10.064 1.840 1.00 0.00 28 MET P CA 2
ATOM 1682 C C . MET A 1 30 ? 0.971 9.944 1.431 1.00 0.00 28 MET P C 2
ATOM 1683 O O . MET A 1 30 ? 0.288 9.018 1.864 1.00 0.00 28 MET P O 2
ATOM 1697 N N . SER A 1 31 ? 0.491 10.810 0.532 1.00 0.00 29 SER P N 2
ATOM 1698 C CA . SER A 1 31 ? -0.863 10.747 -0.035 1.00 0.00 29 SER P CA 2
ATOM 1699 C C . SER A 1 31 ? -1.044 9.546 -0.970 1.00 0.00 29 SER P C 2
ATOM 1700 O O . SER A 1 31 ? -2.061 8.856 -0.895 1.00 0.00 29 SER P O 2
ATOM 1708 N N . THR A 1 32 ? -0.036 9.224 -1.787 1.00 0.00 30 THR P N 2
ATOM 1709 C CA . THR A 1 32 ? -0.012 8.014 -2.626 1.00 0.00 30 THR P CA 2
ATOM 1710 C C . THR A 1 32 ? -0.073 6.749 -1.766 1.00 0.00 30 THR P C 2
ATOM 1711 O O . THR A 1 32 ? -0.829 5.827 -2.072 1.00 0.00 30 THR P O 2
ATOM 1722 N N . ARG A 1 33 ? 0.677 6.721 -0.653 1.00 0.00 31 ARG P N 2
ATOM 1723 C CA . ARG A 1 33 ? 0.707 5.605 0.307 1.00 0.00 31 ARG P CA 2
ATOM 1724 C C . ARG A 1 33 ? -0.625 5.447 1.044 1.00 0.00 31 ARG P C 2
ATOM 1725 O O . ARG A 1 33 ? -1.089 4.324 1.216 1.00 0.00 31 ARG P O 2
ATOM 1746 N N . GLU A 1 34 ? -1.288 6.547 1.403 1.00 0.00 32 GLU P N 2
ATOM 1747 C CA . GLU A 1 34 ? -2.652 6.525 1.956 1.00 0.00 32 GLU P CA 2
ATOM 1748 C C . GLU A 1 34 ? -3.702 6.010 0.951 1.00 0.00 32 GLU P C 2
ATOM 1749 O O . GLU A 1 34 ? -4.602 5.266 1.344 1.00 0.00 32 GLU P O 2
ATOM 1761 N N . GLU A 1 35 ? -3.589 6.340 -0.340 1.00 0.00 33 GLU P N 2
ATOM 1762 C CA . GLU A 1 35 ? -4.498 5.810 -1.369 1.00 0.00 33 GLU P CA 2
ATOM 1763 C C . GLU A 1 35 ? -4.294 4.304 -1.598 1.00 0.00 33 GLU P C 2
ATOM 1764 O O . GLU A 1 35 ? -5.266 3.549 -1.564 1.00 0.00 33 GLU P O 2
ATOM 1776 N N . ILE A 1 36 ? -3.050 3.826 -1.749 1.00 0.00 34 ILE P N 2
ATOM 1777 C CA . ILE A 1 36 ? -2.819 2.380 -1.909 1.00 0.00 34 ILE P CA 2
ATOM 1778 C C . ILE A 1 36 ? -3.135 1.591 -0.629 1.00 0.00 34 ILE P C 2
ATOM 1779 O O . ILE A 1 36 ? -3.480 0.415 -0.723 1.00 0.00 34 ILE P O 2
ATOM 1795 N N . ALA A 1 37 ? -3.118 2.224 0.553 1.00 0.00 35 ALA P N 2
ATOM 1796 C CA . ALA A 1 37 ? -3.545 1.602 1.808 1.00 0.00 35 ALA P CA 2
ATOM 1797 C C . ALA A 1 37 ? -5.043 1.247 1.779 1.00 0.00 35 ALA P C 2
ATOM 1798 O O . ALA A 1 37 ? -5.403 0.101 2.042 1.00 0.00 35 ALA P O 2
ATOM 1805 N N . VAL A 1 38 ? -5.923 2.175 1.380 1.00 0.00 36 VAL P N 2
ATOM 1806 C CA . VAL A 1 38 ? -7.368 1.890 1.267 1.00 0.00 36 VAL P CA 2
ATOM 1807 C C . VAL A 1 38 ? -7.692 0.923 0.119 1.00 0.00 36 VAL P C 2
ATOM 1808 O O . VAL A 1 38 ? -8.623 0.126 0.246 1.00 0.00 36 VAL P O 2
ATOM 1821 N N . TRP A 1 39 ? -6.901 0.909 -0.962 1.00 0.00 37 TRP P N 2
ATOM 1822 C CA . TRP A 1 39 ? -7.054 -0.045 -2.076 1.00 0.00 37 TRP P CA 2
ATOM 1823 C C . TRP A 1 39 ? -6.598 -1.472 -1.715 1.00 0.00 37 TRP P C 2
ATOM 1824 O O . TRP A 1 39 ? -7.202 -2.444 -2.171 1.00 0.00 37 TRP P O 2
ATOM 1845 N N . THR A 1 40 ? -5.577 -1.613 -0.862 1.00 0.00 38 THR P N 2
ATOM 1846 C CA . THR A 1 40 ? -5.108 -2.903 -0.303 1.00 0.00 38 THR P CA 2
ATOM 1847 C C . THR A 1 40 ? -5.834 -3.315 0.987 1.00 0.00 38 THR P C 2
ATOM 1848 O O . THR A 1 40 ? -5.622 -4.423 1.481 1.00 0.00 38 THR P O 2
ATOM 1859 N N . ASN A 1 41 ? -6.709 -2.458 1.524 1.00 0.00 39 ASN P N 2
ATOM 1860 C CA . ASN A 1 41 ? -7.365 -2.583 2.834 1.00 0.00 39 ASN P CA 2
ATOM 1861 C C . ASN A 1 41 ? -6.379 -2.710 4.023 1.00 0.00 39 ASN P C 2
ATOM 1862 O O . ASN A 1 41 ? -6.655 -3.388 5.017 1.00 0.00 39 ASN P O 2
ATOM 1873 N N . LEU A 1 42 ? -5.228 -2.043 3.919 1.00 0.00 40 LEU P N 2
ATOM 1874 C CA . LEU A 1 42 ? -4.237 -1.856 4.984 1.00 0.00 40 LEU P CA 2
ATOM 1875 C C . LEU A 1 42 ? -4.406 -0.490 5.673 1.00 0.00 40 LEU P C 2
ATOM 1876 O O . LEU A 1 42 ? -5.117 0.391 5.184 1.00 0.00 40 LEU P O 2
ATOM 1892 N N . THR A 1 43 ? -3.724 -0.295 6.805 1.00 0.00 41 THR P N 2
ATOM 1893 C CA . THR A 1 43 ? -3.581 1.030 7.430 1.00 0.00 41 THR P CA 2
ATOM 1894 C C . THR A 1 43 ? -2.381 1.755 6.820 1.00 0.00 41 THR P C 2
ATOM 1895 O O . THR A 1 43 ? -1.396 1.129 6.414 1.00 0.00 41 THR P O 2
ATOM 1906 N N . GLU A 1 44 ? -2.416 3.088 6.778 1.00 0.00 42 GLU P N 2
ATOM 1907 C CA . GLU A 1 44 ? -1.277 3.877 6.280 1.00 0.00 42 GLU P CA 2
ATOM 1908 C C . GLU A 1 44 ? -0.013 3.712 7.142 1.00 0.00 42 GLU P C 2
ATOM 1909 O O . GLU A 1 44 ? 1.099 3.839 6.628 1.00 0.00 42 GLU P O 2
ATOM 1921 N N . ALA A 1 45 ? -0.164 3.329 8.414 1.00 0.00 43 ALA P N 2
ATOM 1922 C CA . ALA A 1 45 ? 0.950 3.007 9.300 1.00 0.00 43 ALA P CA 2
ATOM 1923 C C . ALA A 1 45 ? 1.612 1.663 8.937 1.00 0.00 43 ALA P C 2
ATOM 1924 O O . ALA A 1 45 ? 2.838 1.598 8.826 1.00 0.00 43 ALA P O 2
ATOM 1931 N N . ARG A 1 46 ? 0.825 0.606 8.676 1.00 0.00 44 ARG P N 2
ATOM 1932 C CA . ARG A 1 46 ? 1.340 -0.700 8.211 1.00 0.00 44 ARG P CA 2
ATOM 1933 C C . ARG A 1 46 ? 2.019 -0.583 6.846 1.00 0.00 44 ARG P C 2
ATOM 1934 O O . ARG A 1 46 ? 3.084 -1.162 6.636 1.00 0.00 44 ARG P O 2
ATOM 1955 N N . VAL A 1 47 ? 1.458 0.234 5.952 1.00 0.00 45 VAL P N 2
ATOM 1956 C CA . VAL A 1 47 ? 2.080 0.592 4.667 1.00 0.00 45 VAL P CA 2
ATOM 1957 C C . VAL A 1 47 ? 3.407 1.328 4.879 1.00 0.00 45 VAL P C 2
ATOM 1958 O O . VAL A 1 47 ? 4.413 0.931 4.294 1.00 0.00 45 VAL P O 2
ATOM 1971 N N . ARG A 1 48 ? 3.469 2.347 5.748 1.00 0.00 46 ARG P N 2
ATOM 1972 C CA . ARG A 1 48 ? 4.715 3.082 6.032 1.00 0.00 46 ARG P CA 2
ATOM 1973 C C . ARG A 1 48 ? 5.805 2.177 6.618 1.00 0.00 46 ARG P C 2
ATOM 1974 O O . ARG A 1 48 ? 6.958 2.282 6.205 1.00 0.00 46 ARG P O 2
ATOM 1995 N N . VAL A 1 49 ? 5.450 1.241 7.503 1.00 0.00 47 VAL P N 2
ATOM 1996 C CA . VAL A 1 49 ? 6.370 0.207 8.020 1.00 0.00 47 VAL P CA 2
ATOM 1997 C C . VAL A 1 49 ? 6.883 -0.697 6.892 1.00 0.00 47 VAL P C 2
ATOM 1998 O O . VAL A 1 49 ? 8.087 -0.947 6.825 1.00 0.00 47 VAL P O 2
ATOM 2011 N N . TRP A 1 50 ? 6.019 -1.126 5.962 1.00 0.00 48 TRP P N 2
ATOM 2012 C CA . TRP A 1 50 ? 6.450 -1.889 4.783 1.00 0.00 48 TRP P CA 2
ATOM 2013 C C . TRP A 1 50 ? 7.432 -1.089 3.915 1.00 0.00 48 TRP P C 2
ATOM 2014 O O . TRP A 1 50 ? 8.483 -1.616 3.555 1.00 0.00 48 TRP P O 2
ATOM 2035 N N . PHE A 1 51 ? 7.156 0.192 3.637 1.00 0.00 49 PHE P N 2
ATOM 2036 C CA . PHE A 1 51 ? 8.060 1.050 2.859 1.00 0.00 49 PHE P CA 2
ATOM 2037 C C . PHE A 1 51 ? 9.408 1.268 3.558 1.00 0.00 49 PHE P C 2
ATOM 2038 O O . PHE A 1 51 ? 10.443 1.168 2.904 1.00 0.00 49 PHE P O 2
ATOM 2055 N N . LYS A 1 52 ? 9.435 1.495 4.880 1.00 0.00 50 LYS P N 2
ATOM 2056 C CA . LYS A 1 52 ? 10.683 1.623 5.659 1.00 0.00 50 LYS P CA 2
ATOM 2057 C C . LYS A 1 52 ? 11.528 0.343 5.606 1.00 0.00 50 LYS P C 2
ATOM 2058 O O . LYS A 1 52 ? 12.735 0.409 5.371 1.00 0.00 50 LYS P O 2
ATOM 2077 N N . ASN A 1 53 ? 10.890 -0.821 5.751 1.00 0.00 51 ASN P N 2
ATOM 2078 C CA . ASN A 1 53 ? 11.533 -2.134 5.643 1.00 0.00 51 ASN P CA 2
ATOM 2079 C C . ASN A 1 53 ? 12.073 -2.382 4.217 1.00 0.00 51 ASN P C 2
ATOM 2080 O O . ASN A 1 53 ? 13.244 -2.727 4.037 1.00 0.00 51 ASN P O 2
ATOM 2091 N N . ARG A 1 54 ? 11.258 -2.105 3.190 1.00 0.00 52 ARG P N 2
ATOM 2092 C CA . ARG A 1 54 ? 11.631 -2.222 1.771 1.00 0.00 52 ARG P CA 2
ATOM 2093 C C . ARG A 1 54 ? 12.803 -1.306 1.411 1.00 0.00 52 ARG P C 2
ATOM 2094 O O . ARG A 1 54 ? 13.756 -1.778 0.795 1.00 0.00 52 ARG P O 2
ATOM 2115 N N . ARG A 1 55 ? 12.792 -0.037 1.844 1.00 0.00 53 ARG P N 2
ATOM 2116 C CA . ARG A 1 55 ? 13.896 0.922 1.637 1.00 0.00 53 ARG P CA 2
ATOM 2117 C C . ARG A 1 55 ? 15.196 0.456 2.288 1.00 0.00 53 ARG P C 2
ATOM 2118 O O . ARG A 1 55 ? 16.235 0.535 1.640 1.00 0.00 53 ARG P O 2
ATOM 2139 N N . ALA A 1 56 ? 15.153 -0.093 3.504 1.00 0.00 54 ALA P N 2
ATOM 2140 C CA . ALA A 1 56 ? 16.342 -0.640 4.164 1.00 0.00 54 ALA P CA 2
ATOM 2141 C C . ALA A 1 56 ? 16.947 -1.829 3.386 1.00 0.00 54 ALA P C 2
ATOM 2142 O O . ALA A 1 56 ? 18.155 -1.857 3.139 1.00 0.00 54 ALA P O 2
ATOM 2149 N N . LYS A 1 57 ? 16.105 -2.769 2.925 1.00 0.00 55 LYS P N 2
ATOM 2150 C CA . LYS A 1 57 ? 16.521 -3.936 2.117 1.00 0.00 55 LYS P CA 2
ATOM 2151 C C . LYS A 1 57 ? 16.975 -3.570 0.695 1.00 0.00 55 LYS P C 2
ATOM 2152 O O . LYS A 1 57 ? 17.807 -4.271 0.118 1.00 0.00 55 LYS P O 2
ATOM 2171 N N . TRP A 1 58 ? 16.466 -2.469 0.143 1.00 0.00 56 TRP P N 2
ATOM 2172 C CA . TRP A 1 58 ? 16.840 -1.901 -1.158 1.00 0.00 56 TRP P CA 2
ATOM 2173 C C . TRP A 1 58 ? 18.162 -1.111 -1.104 1.00 0.00 56 TRP P C 2
ATOM 2174 O O . TRP A 1 58 ? 19.008 -1.262 -1.989 1.00 0.00 56 TRP P O 2
ATOM 2195 N N . ARG A 1 59 ? 18.366 -0.296 -0.059 1.00 0.00 57 ARG P N 2
ATOM 2196 C CA . ARG A 1 59 ? 19.528 0.599 0.103 1.00 0.00 57 ARG P CA 2
ATOM 2197 C C . ARG A 1 59 ? 20.758 -0.099 0.690 1.00 0.00 57 ARG P C 2
ATOM 2198 O O . ARG A 1 59 ? 21.867 0.186 0.240 1.00 0.00 57 ARG P O 2
ATOM 2219 N N . LYS A 1 60 ? 20.568 -1.025 1.638 1.00 0.00 58 LYS P N 2
ATOM 2220 C CA . LYS A 1 60 ? 21.562 -1.906 2.302 1.00 0.00 58 LYS P CA 2
ATOM 2221 C C . LYS A 1 60 ? 22.694 -1.224 3.092 1.00 0.00 58 LYS P C 2
ATOM 2222 O O . LYS A 1 60 ? 22.825 -1.479 4.289 1.00 0.00 58 LYS P O 2
ATOM 2241 N N . ARG A 1 61 ? 23.512 -0.374 2.459 1.00 0.00 59 ARG P N 2
ATOM 2242 C CA . ARG A 1 61 ? 24.756 0.216 3.024 1.00 0.00 59 ARG P CA 2
ATOM 2243 C C . ARG A 1 61 ? 24.573 1.488 3.872 1.00 0.00 59 ARG P C 2
ATOM 2244 O O . ARG A 1 61 ? 25.530 2.225 4.111 1.00 0.00 59 ARG P O 2
ATOM 2265 N N . GLU A 1 62 ? 23.349 1.754 4.326 1.00 0.00 60 GLU P N 2
ATOM 2266 C CA . GLU A 1 62 ? 23.022 2.862 5.239 1.00 0.00 60 GLU P CA 2
ATOM 2267 C C . GLU A 1 62 ? 23.665 2.714 6.637 1.00 0.00 60 GLU P C 2
ATOM 2268 O O . GLU A 1 62 ? 24.041 1.616 7.058 1.00 0.00 60 GLU P O 2
ATOM 2280 N N . GLU A 1 63 ? 23.790 3.829 7.364 1.00 0.00 61 GLU P N 2
ATOM 2281 C CA . GLU A 1 63 ? 24.449 3.913 8.681 1.00 0.00 61 GLU P CA 2
ATOM 2282 C C . GLU A 1 63 ? 23.484 4.360 9.798 1.00 0.00 61 GLU P C 2
ATOM 2283 O O . GLU A 1 63 ? 22.458 4.997 9.545 1.00 0.00 61 GLU P O 2
ATOM 2295 N N . PHE A 1 64 ? 23.832 4.046 11.052 1.00 0.00 62 PHE P N 2
ATOM 2296 C CA . PHE A 1 64 ? 23.022 4.335 12.248 1.00 0.00 62 PHE P CA 2
ATOM 2297 C C . PHE A 1 64 ? 23.174 5.772 12.794 1.00 0.00 62 PHE P C 2
ATOM 2298 O O . PHE A 1 64 ? 22.500 6.143 13.759 1.00 0.00 62 PHE P O 2
ATOM 2315 N N . ILE A 1 65 ? 24.052 6.590 12.201 1.00 0.00 63 ILE P N 2
ATOM 2316 C CA . ILE A 1 65 ? 24.319 7.975 12.624 1.00 0.00 63 ILE P CA 2
ATOM 2317 C C . ILE A 1 65 ? 23.149 8.898 12.238 1.00 0.00 63 ILE P C 2
ATOM 2318 O O . ILE A 1 65 ? 22.734 8.938 11.077 1.00 0.00 63 ILE P O 2
ATOM 2334 N N . VAL A 1 66 ? 22.643 9.659 13.215 1.00 0.00 64 VAL P N 2
ATOM 2335 C CA . VAL A 1 66 ? 21.505 10.601 13.072 1.00 0.00 64 VAL P CA 2
ATOM 2336 C C . VAL A 1 66 ? 21.793 12.009 13.626 1.00 0.00 64 VAL P C 2
ATOM 2337 O O . VAL A 1 66 ? 20.908 12.866 13.652 1.00 0.00 64 VAL P O 2
ATOM 2350 N N . THR A 1 67 ? 23.026 12.266 14.075 1.00 0.00 65 THR P N 2
ATOM 2351 C CA . THR A 1 67 ? 23.452 13.515 14.743 1.00 0.00 65 THR P CA 2
ATOM 2352 C C . THR A 1 67 ? 23.894 14.633 13.783 1.00 0.00 65 THR P C 2
ATOM 2353 O O . THR A 1 67 ? 24.117 15.765 14.222 1.00 0.00 65 THR P O 2
ATOM 2364 N N . ASP A 1 68 ? 23.997 14.346 12.479 1.00 0.00 66 ASP P N 2
ATOM 2365 C CA . ASP A 1 68 ? 24.380 15.280 11.401 1.00 0.00 66 ASP P CA 2
ATOM 2366 C C . ASP A 1 68 ? 23.579 15.049 10.101 1.00 0.00 66 ASP P C 2
ATOM 2367 O O . ASP A 1 68 ? 23.419 13.878 9.686 1.00 0.00 66 ASP P O 2
ATOM 2377 N N . GLY A 1 1 ? -18.253 -13.942 -0.623 1.00 0.00 -1 GLY P N 3
ATOM 2378 C CA . GLY A 1 1 ? -17.048 -13.279 -0.077 1.00 0.00 -1 GLY P CA 3
ATOM 2379 C C . GLY A 1 1 ? -17.258 -11.780 0.087 1.00 0.00 -1 GLY P C 3
ATOM 2380 O O . GLY A 1 1 ? -18.011 -11.166 -0.673 1.00 0.00 -1 GLY P O 3
ATOM 2386 N N . SER A 1 2 ? -16.594 -11.174 1.077 1.00 0.00 0 SER P N 3
ATOM 2387 C CA . SER A 1 2 ? -16.677 -9.728 1.362 1.00 0.00 0 SER P CA 3
ATOM 2388 C C . SER A 1 2 ? -15.903 -8.873 0.342 1.00 0.00 0 SER P C 3
ATOM 2389 O O . SER A 1 2 ? -14.957 -9.344 -0.295 1.00 0.00 0 SER P O 3
ATOM 2397 N N . GLN A 1 3 ? -16.300 -7.605 0.199 1.00 0.00 1 GLN P N 3
ATOM 2398 C CA . GLN A 1 3 ? -15.673 -6.598 -0.671 1.00 0.00 1 GLN P CA 3
ATOM 2399 C C . GLN A 1 3 ? -15.531 -5.266 0.084 1.00 0.00 1 GLN P C 3
ATOM 2400 O O . GLN A 1 3 ? -16.456 -4.860 0.792 1.00 0.00 1 GLN P O 3
ATOM 2414 N N . ARG A 1 4 ? -14.380 -4.587 -0.056 1.00 0.00 2 ARG P N 3
ATOM 2415 C CA . ARG A 1 4 ? -13.979 -3.316 0.606 1.00 0.00 2 ARG P CA 3
ATOM 2416 C C . ARG A 1 4 ? -13.926 -3.319 2.152 1.00 0.00 2 ARG P C 3
ATOM 2417 O O . ARG A 1 4 ? -13.336 -2.412 2.740 1.00 0.00 2 ARG P O 3
ATOM 2438 N N . ARG A 1 5 ? -14.500 -4.325 2.818 1.00 0.00 3 ARG P N 3
ATOM 2439 C CA . ARG A 1 5 ? -14.440 -4.572 4.273 1.00 0.00 3 ARG P CA 3
ATOM 2440 C C . ARG A 1 5 ? -13.532 -5.776 4.573 1.00 0.00 3 ARG P C 3
ATOM 2441 O O . ARG A 1 5 ? -13.205 -6.554 3.673 1.00 0.00 3 ARG P O 3
ATOM 2462 N N . GLN A 1 6 ? -13.113 -5.913 5.836 1.00 0.00 4 GLN P N 3
ATOM 2463 C CA . GLN A 1 6 ? -12.087 -6.871 6.284 1.00 0.00 4 GLN P CA 3
ATOM 2464 C C . GLN A 1 6 ? -10.789 -6.755 5.440 1.00 0.00 4 GLN P C 3
ATOM 2465 O O . GLN A 1 6 ? -10.395 -5.643 5.077 1.00 0.00 4 GLN P O 3
ATOM 2479 N N . ARG A 1 7 ? -10.092 -7.873 5.170 1.00 0.00 5 ARG P N 3
ATOM 2480 C CA . ARG A 1 7 ? -8.784 -7.950 4.471 1.00 0.00 5 ARG P CA 3
ATOM 2481 C C . ARG A 1 7 ? -7.655 -7.114 5.106 1.00 0.00 5 ARG P C 3
ATOM 2482 O O . ARG A 1 7 ? -6.652 -6.837 4.452 1.00 0.00 5 ARG P O 3
ATOM 2503 N N . THR A 1 8 ? -7.771 -6.756 6.384 1.00 0.00 6 THR P N 3
ATOM 2504 C CA . THR A 1 8 ? -6.708 -6.089 7.158 1.00 0.00 6 THR P CA 3
ATOM 2505 C C . THR A 1 8 ? -5.501 -7.011 7.397 1.00 0.00 6 THR P C 3
ATOM 2506 O O . THR A 1 8 ? -5.636 -8.240 7.406 1.00 0.00 6 THR P O 3
ATOM 2517 N N . HIS A 1 9 ? -4.321 -6.407 7.605 1.00 0.00 7 HIS P N 3
ATOM 2518 C CA . HIS A 1 9 ? -2.993 -7.058 7.635 1.00 0.00 7 HIS P CA 3
ATOM 2519 C C . HIS A 1 9 ? -2.573 -7.712 6.298 1.00 0.00 7 HIS P C 3
ATOM 2520 O O . HIS A 1 9 ? -3.396 -7.942 5.414 1.00 0.00 7 HIS P O 3
ATOM 2534 N N . PHE A 1 10 ? -1.270 -7.958 6.122 1.00 0.00 8 PHE P N 3
ATOM 2535 C CA . PHE A 1 10 ? -0.668 -8.371 4.850 1.00 0.00 8 PHE P CA 3
ATOM 2536 C C . PHE A 1 10 ? -1.050 -9.787 4.373 1.00 0.00 8 PHE P C 3
ATOM 2537 O O . PHE A 1 10 ? -1.273 -10.705 5.165 1.00 0.00 8 PHE P O 3
ATOM 2554 N N . THR A 1 11 ? -1.016 -9.959 3.048 1.00 0.00 9 THR P N 3
ATOM 2555 C CA . THR A 1 11 ? -1.095 -11.225 2.293 1.00 0.00 9 THR P CA 3
ATOM 2556 C C . THR A 1 11 ? -0.225 -11.103 1.040 1.00 0.00 9 THR P C 3
ATOM 2557 O O . THR A 1 11 ? 0.161 -9.993 0.664 1.00 0.00 9 THR P O 3
ATOM 2568 N N . SER A 1 12 ? 0.049 -12.209 0.341 1.00 0.00 10 SER P N 3
ATOM 2569 C CA . SER A 1 12 ? 0.800 -12.205 -0.926 1.00 0.00 10 SER P CA 3
ATOM 2570 C C . SER A 1 12 ? 0.223 -11.245 -1.979 1.00 0.00 10 SER P C 3
ATOM 2571 O O . SER A 1 12 ? 0.985 -10.602 -2.698 1.00 0.00 10 SER P O 3
ATOM 2579 N N . GLN A 1 13 ? -1.102 -11.067 -2.021 1.00 0.00 11 GLN P N 3
ATOM 2580 C CA . GLN A 1 13 ? -1.792 -10.127 -2.918 1.00 0.00 11 GLN P CA 3
ATOM 2581 C C . GLN A 1 13 ? -1.446 -8.662 -2.605 1.00 0.00 11 GLN P C 3
ATOM 2582 O O . GLN A 1 13 ? -1.119 -7.882 -3.500 1.00 0.00 11 GLN P O 3
ATOM 2596 N N . GLN A 1 14 ? -1.487 -8.288 -1.323 1.00 0.00 12 GLN P N 3
ATOM 2597 C CA . GLN A 1 14 ? -1.255 -6.914 -0.860 1.00 0.00 12 GLN P CA 3
ATOM 2598 C C . GLN A 1 14 ? 0.239 -6.555 -0.891 1.00 0.00 12 GLN P C 3
ATOM 2599 O O . GLN A 1 14 ? 0.607 -5.433 -1.238 1.00 0.00 12 GLN P O 3
ATOM 2613 N N . LEU A 1 15 ? 1.106 -7.531 -0.602 1.00 0.00 13 LEU P N 3
ATOM 2614 C CA . LEU A 1 15 ? 2.559 -7.406 -0.729 1.00 0.00 13 LEU P CA 3
ATOM 2615 C C . LEU A 1 15 ? 2.980 -7.286 -2.206 1.00 0.00 13 LEU P C 3
ATOM 2616 O O . LEU A 1 15 ? 3.831 -6.456 -2.527 1.00 0.00 13 LEU P O 3
ATOM 2632 N N . GLN A 1 16 ? 2.339 -8.023 -3.123 1.00 0.00 14 GLN P N 3
ATOM 2633 C CA . GLN A 1 16 ? 2.558 -7.874 -4.570 1.00 0.00 14 GLN P CA 3
ATOM 2634 C C . GLN A 1 16 ? 2.097 -6.497 -5.081 1.00 0.00 14 GLN P C 3
ATOM 2635 O O . GLN A 1 16 ? 2.779 -5.897 -5.910 1.00 0.00 14 GLN P O 3
ATOM 2649 N N . GLU A 1 17 ? 0.991 -5.952 -4.564 1.00 0.00 15 GLU P N 3
ATOM 2650 C CA . GLU A 1 17 ? 0.532 -4.595 -4.904 1.00 0.00 15 GLU P CA 3
ATOM 2651 C C . GLU A 1 17 ? 1.507 -3.510 -4.401 1.00 0.00 15 GLU P C 3
ATOM 2652 O O . GLU A 1 17 ? 1.749 -2.521 -5.094 1.00 0.00 15 GLU P O 3
ATOM 2664 N N . LEU A 1 18 ? 2.135 -3.709 -3.235 1.00 0.00 16 LEU P N 3
ATOM 2665 C CA . LEU A 1 18 ? 3.199 -2.833 -2.729 1.00 0.00 16 LEU P CA 3
ATOM 2666 C C . LEU A 1 18 ? 4.499 -2.942 -3.545 1.00 0.00 16 LEU P C 3
ATOM 2667 O O . LEU A 1 18 ? 5.127 -1.917 -3.808 1.00 0.00 16 LEU P O 3
ATOM 2683 N N . GLU A 1 19 ? 4.872 -4.126 -4.045 1.00 0.00 17 GLU P N 3
ATOM 2684 C CA . GLU A 1 19 ? 5.977 -4.253 -5.009 1.00 0.00 17 GLU P CA 3
ATOM 2685 C C . GLU A 1 19 ? 5.654 -3.593 -6.361 1.00 0.00 17 GLU P C 3
ATOM 2686 O O . GLU A 1 19 ? 6.509 -2.908 -6.925 1.00 0.00 17 GLU P O 3
ATOM 2698 N N . ALA A 1 20 ? 4.417 -3.725 -6.856 1.00 0.00 18 ALA P N 3
ATOM 2699 C CA . ALA A 1 20 ? 3.946 -3.046 -8.066 1.00 0.00 18 ALA P CA 3
ATOM 2700 C C . ALA A 1 20 ? 3.949 -1.510 -7.906 1.00 0.00 18 ALA P C 3
ATOM 2701 O O . ALA A 1 20 ? 4.324 -0.787 -8.833 1.00 0.00 18 ALA P O 3
ATOM 2708 N N . THR A 1 21 ? 3.613 -1.017 -6.710 1.00 0.00 19 THR P N 3
ATOM 2709 C CA . THR A 1 21 ? 3.722 0.399 -6.321 1.00 0.00 19 THR P CA 3
ATOM 2710 C C . THR A 1 21 ? 5.187 0.852 -6.290 1.00 0.00 19 THR P C 3
ATOM 2711 O O . THR A 1 21 ? 5.528 1.871 -6.890 1.00 0.00 19 THR P O 3
ATOM 2722 N N . PHE A 1 22 ? 6.077 0.071 -5.670 1.00 0.00 20 PHE P N 3
ATOM 2723 C CA . PHE A 1 22 ? 7.507 0.380 -5.549 1.00 0.00 20 PHE P CA 3
ATOM 2724 C C . PHE A 1 22 ? 8.219 0.446 -6.911 1.00 0.00 20 PHE P C 3
ATOM 2725 O O . PHE A 1 22 ? 8.980 1.383 -7.156 1.00 0.00 20 PHE P O 3
ATOM 2742 N N . GLN A 1 23 ? 7.940 -0.483 -7.836 1.00 0.00 21 GLN P N 3
ATOM 2743 C CA . GLN A 1 23 ? 8.535 -0.459 -9.184 1.00 0.00 21 GLN P CA 3
ATOM 2744 C C . GLN A 1 23 ? 7.962 0.646 -10.096 1.00 0.00 21 GLN P C 3
ATOM 2745 O O . GLN A 1 23 ? 8.613 1.023 -11.074 1.00 0.00 21 GLN P O 3
ATOM 2759 N N . ARG A 1 24 ? 6.786 1.206 -9.766 1.00 0.00 22 ARG P N 3
ATOM 2760 C CA . ARG A 1 24 ? 6.231 2.410 -10.416 1.00 0.00 22 ARG P CA 3
ATOM 2761 C C . ARG A 1 24 ? 6.910 3.674 -9.880 1.00 0.00 22 ARG P C 3
ATOM 2762 O O . ARG A 1 24 ? 7.368 4.511 -10.658 1.00 0.00 22 ARG P O 3
ATOM 2783 N N . ASN A 1 25 ? 6.984 3.794 -8.553 1.00 0.00 23 ASN P N 3
ATOM 2784 C CA . ASN A 1 25 ? 7.606 4.901 -7.829 1.00 0.00 23 ASN P CA 3
ATOM 2785 C C . ASN A 1 25 ? 8.111 4.436 -6.446 1.00 0.00 23 ASN P C 3
ATOM 2786 O O . ASN A 1 25 ? 7.318 4.152 -5.547 1.00 0.00 23 ASN P O 3
ATOM 2797 N N . ARG A 1 26 ? 9.437 4.403 -6.250 1.00 0.00 24 ARG P N 3
ATOM 2798 C CA . ARG A 1 26 ? 10.071 3.916 -5.004 1.00 0.00 24 ARG P CA 3
ATOM 2799 C C . ARG A 1 26 ? 9.830 4.826 -3.795 1.00 0.00 24 ARG P C 3
ATOM 2800 O O . ARG A 1 26 ? 9.849 4.348 -2.661 1.00 0.00 24 ARG P O 3
ATOM 2821 N N . TYR A 1 27 ? 9.600 6.118 -4.030 1.00 0.00 25 TYR P N 3
ATOM 2822 C CA . TYR A 1 27 ? 9.353 7.154 -3.017 1.00 0.00 25 TYR P CA 3
ATOM 2823 C C . TYR A 1 27 ? 7.947 7.779 -3.198 1.00 0.00 25 TYR P C 3
ATOM 2824 O O . TYR A 1 27 ? 7.836 8.916 -3.672 1.00 0.00 25 TYR P O 3
ATOM 2842 N N . PRO A 1 28 ? 6.857 7.059 -2.857 1.00 0.00 26 PRO P N 3
ATOM 2843 C CA . PRO A 1 28 ? 5.499 7.605 -2.899 1.00 0.00 26 PRO P CA 3
ATOM 2844 C C . PRO A 1 28 ? 5.286 8.674 -1.817 1.00 0.00 26 PRO P C 3
ATOM 2845 O O . PRO A 1 28 ? 5.837 8.579 -0.716 1.00 0.00 26 PRO P O 3
ATOM 2856 N N . ASP A 1 29 ? 4.448 9.667 -2.107 1.00 0.00 27 ASP P N 3
ATOM 2857 C CA . ASP A 1 29 ? 4.032 10.698 -1.144 1.00 0.00 27 ASP P CA 3
ATOM 2858 C C . ASP A 1 29 ? 2.966 10.151 -0.172 1.00 0.00 27 ASP P C 3
ATOM 2859 O O . ASP A 1 29 ? 2.348 9.119 -0.433 1.00 0.00 27 ASP P O 3
ATOM 2868 N N . MET A 1 30 ? 2.724 10.818 0.957 1.00 0.00 28 MET P N 3
ATOM 2869 C CA . MET A 1 30 ? 1.833 10.311 2.013 1.00 0.00 28 MET P CA 3
ATOM 2870 C C . MET A 1 30 ? 0.367 10.188 1.560 1.00 0.00 28 MET P C 3
ATOM 2871 O O . MET A 1 30 ? -0.333 9.274 1.995 1.00 0.00 28 MET P O 3
ATOM 2885 N N . SER A 1 31 ? -0.083 11.036 0.629 1.00 0.00 29 SER P N 3
ATOM 2886 C CA . SER A 1 31 ? -1.385 10.906 -0.043 1.00 0.00 29 SER P CA 3
ATOM 2887 C C . SER A 1 31 ? -1.439 9.698 -0.992 1.00 0.00 29 SER P C 3
ATOM 2888 O O . SER A 1 31 ? -2.443 8.985 -1.026 1.00 0.00 29 SER P O 3
ATOM 2896 N N . THR A 1 32 ? -0.345 9.402 -1.702 1.00 0.00 30 THR P N 3
ATOM 2897 C CA . THR A 1 32 ? -0.194 8.192 -2.528 1.00 0.00 30 THR P CA 3
ATOM 2898 C C . THR A 1 32 ? -0.220 6.934 -1.657 1.00 0.00 30 THR P C 3
ATOM 2899 O O . THR A 1 32 ? -0.941 5.988 -1.970 1.00 0.00 30 THR P O 3
ATOM 2910 N N . ARG A 1 33 ? 0.508 6.936 -0.528 1.00 0.00 31 ARG P N 3
ATOM 2911 C CA . ARG A 1 33 ? 0.529 5.834 0.452 1.00 0.00 31 ARG P CA 3
ATOM 2912 C C . ARG A 1 33 ? -0.847 5.599 1.074 1.00 0.00 31 ARG P C 3
ATOM 2913 O O . ARG A 1 33 ? -1.258 4.452 1.212 1.00 0.00 31 ARG P O 3
ATOM 2934 N N . GLU A 1 34 ? -1.582 6.661 1.399 1.00 0.00 32 GLU P N 3
ATOM 2935 C CA . GLU A 1 34 ? -2.950 6.566 1.923 1.00 0.00 32 GLU P CA 3
ATOM 2936 C C . GLU A 1 34 ? -3.935 5.996 0.886 1.00 0.00 32 GLU P C 3
ATOM 2937 O O . GLU A 1 34 ? -4.746 5.136 1.229 1.00 0.00 32 GLU P O 3
ATOM 2949 N N . GLU A 1 35 ? -3.840 6.395 -0.387 1.00 0.00 33 GLU P N 3
ATOM 2950 C CA . GLU A 1 35 ? -4.644 5.790 -1.457 1.00 0.00 33 GLU P CA 3
ATOM 2951 C C . GLU A 1 35 ? -4.327 4.300 -1.618 1.00 0.00 33 GLU P C 3
ATOM 2952 O O . GLU A 1 35 ? -5.247 3.488 -1.551 1.00 0.00 33 GLU P O 3
ATOM 2964 N N . ILE A 1 36 ? -3.056 3.896 -1.740 1.00 0.00 34 ILE P N 3
ATOM 2965 C CA . ILE A 1 36 ? -2.739 2.467 -1.900 1.00 0.00 34 ILE P CA 3
ATOM 2966 C C . ILE A 1 36 ? -3.047 1.645 -0.637 1.00 0.00 34 ILE P C 3
ATOM 2967 O O . ILE A 1 36 ? -3.364 0.463 -0.755 1.00 0.00 34 ILE P O 3
ATOM 2983 N N . ALA A 1 37 ? -3.066 2.257 0.555 1.00 0.00 35 ALA P N 3
ATOM 2984 C CA . ALA A 1 37 ? -3.553 1.630 1.788 1.00 0.00 35 ALA P CA 3
ATOM 2985 C C . ALA A 1 37 ? -5.065 1.340 1.709 1.00 0.00 35 ALA P C 3
ATOM 2986 O O . ALA A 1 37 ? -5.500 0.229 2.004 1.00 0.00 35 ALA P O 3
ATOM 2993 N N . VAL A 1 38 ? -5.866 2.298 1.225 1.00 0.00 36 VAL P N 3
ATOM 2994 C CA . VAL A 1 38 ? -7.302 2.123 0.941 1.00 0.00 36 VAL P CA 3
ATOM 2995 C C . VAL A 1 38 ? -7.536 1.059 -0.140 1.00 0.00 36 VAL P C 3
ATOM 2996 O O . VAL A 1 38 ? -8.405 0.203 0.029 1.00 0.00 36 VAL P O 3
ATOM 3009 N N . TRP A 1 39 ? -6.744 1.054 -1.219 1.00 0.00 37 TRP P N 3
ATOM 3010 C CA . TRP A 1 39 ? -6.885 0.093 -2.326 1.00 0.00 37 TRP P CA 3
ATOM 3011 C C . TRP A 1 39 ? -6.537 -1.346 -1.897 1.00 0.00 37 TRP P C 3
ATOM 3012 O O . TRP A 1 39 ? -7.185 -2.296 -2.339 1.00 0.00 37 TRP P O 3
ATOM 3033 N N . THR A 1 40 ? -5.544 -1.513 -1.015 1.00 0.00 38 THR P N 3
ATOM 3034 C CA . THR A 1 40 ? -5.133 -2.812 -0.442 1.00 0.00 38 THR P CA 3
ATOM 3035 C C . THR A 1 40 ? -5.895 -3.203 0.827 1.00 0.00 38 THR P C 3
ATOM 3036 O O . THR A 1 40 ? -5.776 -4.342 1.270 1.00 0.00 38 THR P O 3
ATOM 3047 N N . ASN A 1 41 ? -6.691 -2.305 1.415 1.00 0.00 39 ASN P N 3
ATOM 3048 C CA . ASN A 1 41 ? -7.319 -2.431 2.740 1.00 0.00 39 ASN P CA 3
ATOM 3049 C C . ASN A 1 41 ? -6.316 -2.561 3.917 1.00 0.00 39 ASN P C 3
ATOM 3050 O O . ASN A 1 41 ? -6.664 -3.067 4.987 1.00 0.00 39 ASN P O 3
ATOM 3061 N N . LEU A 1 42 ? -5.072 -2.104 3.736 1.00 0.00 40 LEU P N 3
ATOM 3062 C CA . LEU A 1 42 ? -4.061 -1.980 4.795 1.00 0.00 40 LEU P CA 3
ATOM 3063 C C . LEU A 1 42 ? -4.208 -0.659 5.578 1.00 0.00 40 LEU P C 3
ATOM 3064 O O . LEU A 1 42 ? -4.934 0.254 5.177 1.00 0.00 40 LEU P O 3
ATOM 3080 N N . THR A 1 43 ? -3.488 -0.543 6.698 1.00 0.00 41 THR P N 3
ATOM 3081 C CA . THR A 1 43 ? -3.318 0.717 7.440 1.00 0.00 41 THR P CA 3
ATOM 3082 C C . THR A 1 43 ? -2.128 1.510 6.890 1.00 0.00 41 THR P C 3
ATOM 3083 O O . THR A 1 43 ? -1.157 0.931 6.393 1.00 0.00 41 THR P O 3
ATOM 3094 N N . GLU A 1 44 ? -2.148 2.845 7.003 1.00 0.00 42 GLU P N 3
ATOM 3095 C CA . GLU A 1 44 ? -1.010 3.670 6.560 1.00 0.00 42 GLU P CA 3
ATOM 3096 C C . GLU A 1 44 ? 0.273 3.386 7.364 1.00 0.00 42 GLU P C 3
ATOM 3097 O O . GLU A 1 44 ? 1.372 3.507 6.826 1.00 0.00 42 GLU P O 3
ATOM 3109 N N . ALA A 1 45 ? 0.145 2.939 8.619 1.00 0.00 43 ALA P N 3
ATOM 3110 C CA . ALA A 1 45 ? 1.270 2.521 9.453 1.00 0.00 43 ALA P CA 3
ATOM 3111 C C . ALA A 1 45 ? 1.964 1.271 8.883 1.00 0.00 43 ALA P C 3
ATOM 3112 O O . ALA A 1 45 ? 3.189 1.256 8.762 1.00 0.00 43 ALA P O 3
ATOM 3119 N N . ARG A 1 46 ? 1.197 0.259 8.445 1.00 0.00 44 ARG P N 3
ATOM 3120 C CA . ARG A 1 46 ? 1.735 -0.930 7.754 1.00 0.00 44 ARG P CA 3
ATOM 3121 C C . ARG A 1 46 ? 2.441 -0.561 6.457 1.00 0.00 44 ARG P C 3
ATOM 3122 O O . ARG A 1 46 ? 3.552 -1.022 6.214 1.00 0.00 44 ARG P O 3
ATOM 3143 N N . VAL A 1 47 ? 1.836 0.314 5.656 1.00 0.00 45 VAL P N 3
ATOM 3144 C CA . VAL A 1 47 ? 2.416 0.803 4.395 1.00 0.00 45 VAL P CA 3
ATOM 3145 C C . VAL A 1 47 ? 3.726 1.567 4.633 1.00 0.00 45 VAL P C 3
ATOM 3146 O O . VAL A 1 47 ? 4.731 1.297 3.973 1.00 0.00 45 VAL P O 3
ATOM 3159 N N . ARG A 1 48 ? 3.758 2.474 5.617 1.00 0.00 46 ARG P N 3
ATOM 3160 C CA . ARG A 1 48 ? 4.955 3.252 5.983 1.00 0.00 46 ARG P CA 3
ATOM 3161 C C . ARG A 1 48 ? 6.074 2.361 6.544 1.00 0.00 46 ARG P C 3
ATOM 3162 O O . ARG A 1 48 ? 7.238 2.562 6.200 1.00 0.00 46 ARG P O 3
ATOM 3183 N N . VAL A 1 49 ? 5.728 1.330 7.322 1.00 0.00 47 VAL P N 3
ATOM 3184 C CA . VAL A 1 49 ? 6.673 0.293 7.780 1.00 0.00 47 VAL P CA 3
ATOM 3185 C C . VAL A 1 49 ? 7.170 -0.569 6.615 1.00 0.00 47 VAL P C 3
ATOM 3186 O O . VAL A 1 49 ? 8.359 -0.872 6.568 1.00 0.00 47 VAL P O 3
ATOM 3199 N N . TRP A 1 50 ? 6.328 -0.913 5.634 1.00 0.00 48 TRP P N 3
ATOM 3200 C CA . TRP A 1 50 ? 6.741 -1.700 4.465 1.00 0.00 48 TRP P CA 3
ATOM 3201 C C . TRP A 1 50 ? 7.804 -0.975 3.631 1.00 0.00 48 TRP P C 3
ATOM 3202 O O . TRP A 1 50 ? 8.831 -1.568 3.302 1.00 0.00 48 TRP P O 3
ATOM 3223 N N . PHE A 1 51 ? 7.629 0.323 3.357 1.00 0.00 49 PHE P N 3
ATOM 3224 C CA . PHE A 1 51 ? 8.620 1.112 2.611 1.00 0.00 49 PHE P CA 3
ATOM 3225 C C . PHE A 1 51 ? 9.946 1.318 3.371 1.00 0.00 49 PHE P C 3
ATOM 3226 O O . PHE A 1 51 ? 10.993 1.454 2.731 1.00 0.00 49 PHE P O 3
ATOM 3243 N N . LYS A 1 52 ? 9.938 1.272 4.712 1.00 0.00 50 LYS P N 3
ATOM 3244 C CA . LYS A 1 52 ? 11.147 1.242 5.555 1.00 0.00 50 LYS P CA 3
ATOM 3245 C C . LYS A 1 52 ? 11.819 -0.141 5.551 1.00 0.00 50 LYS P C 3
ATOM 3246 O O . LYS A 1 52 ? 13.032 -0.236 5.378 1.00 0.00 50 LYS P O 3
ATOM 3265 N N . ASN A 1 53 ? 11.033 -1.213 5.659 1.00 0.00 51 ASN P N 3
ATOM 3266 C CA . ASN A 1 53 ? 11.482 -2.609 5.592 1.00 0.00 51 ASN P CA 3
ATOM 3267 C C . ASN A 1 53 ? 12.141 -2.928 4.233 1.00 0.00 51 ASN P C 3
ATOM 3268 O O . ASN A 1 53 ? 13.211 -3.538 4.181 1.00 0.00 51 ASN P O 3
ATOM 3279 N N . ARG A 1 54 ? 11.563 -2.423 3.134 1.00 0.00 52 ARG P N 3
ATOM 3280 C CA . ARG A 1 54 ? 12.105 -2.515 1.767 1.00 0.00 52 ARG P CA 3
ATOM 3281 C C . ARG A 1 54 ? 13.495 -1.877 1.650 1.00 0.00 52 ARG P C 3
ATOM 3282 O O . ARG A 1 54 ? 14.399 -2.478 1.070 1.00 0.00 52 ARG P O 3
ATOM 3303 N N . ARG A 1 55 ? 13.693 -0.704 2.264 1.00 0.00 53 ARG P N 3
ATOM 3304 C CA . ARG A 1 55 ? 14.985 0.011 2.322 1.00 0.00 53 ARG P CA 3
ATOM 3305 C C . ARG A 1 55 ? 16.008 -0.688 3.219 1.00 0.00 53 ARG P C 3
ATOM 3306 O O . ARG A 1 55 ? 17.171 -0.793 2.835 1.00 0.00 53 ARG P O 3
ATOM 3327 N N . ALA A 1 56 ? 15.583 -1.244 4.353 1.00 0.00 54 ALA P N 3
ATOM 3328 C CA . ALA A 1 56 ? 16.445 -2.041 5.229 1.00 0.00 54 ALA P CA 3
ATOM 3329 C C . ALA A 1 56 ? 16.962 -3.315 4.528 1.00 0.00 54 ALA P C 3
ATOM 3330 O O . ALA A 1 56 ? 18.155 -3.616 4.595 1.00 0.00 54 ALA P O 3
ATOM 3337 N N . LYS A 1 57 ? 16.097 -4.020 3.784 1.00 0.00 55 LYS P N 3
ATOM 3338 C CA . LYS A 1 57 ? 16.458 -5.210 2.986 1.00 0.00 55 LYS P CA 3
ATOM 3339 C C . LYS A 1 57 ? 17.277 -4.886 1.729 1.00 0.00 55 LYS P C 3
ATOM 3340 O O . LYS A 1 57 ? 18.084 -5.713 1.307 1.00 0.00 55 LYS P O 3
ATOM 3359 N N . TRP A 1 58 ? 17.137 -3.682 1.171 1.00 0.00 56 TRP P N 3
ATOM 3360 C CA . TRP A 1 58 ? 18.013 -3.164 0.110 1.00 0.00 56 TRP P CA 3
ATOM 3361 C C . TRP A 1 58 ? 19.423 -2.832 0.636 1.00 0.00 56 TRP P C 3
ATOM 3362 O O . TRP A 1 58 ? 20.420 -3.214 0.016 1.00 0.00 56 TRP P O 3
ATOM 3383 N N . ARG A 1 59 ? 19.520 -2.167 1.798 1.00 0.00 57 ARG P N 3
ATOM 3384 C CA . ARG A 1 59 ? 20.791 -1.756 2.427 1.00 0.00 57 ARG P CA 3
ATOM 3385 C C . ARG A 1 59 ? 21.550 -2.921 3.079 1.00 0.00 57 ARG P C 3
ATOM 3386 O O . ARG A 1 59 ? 22.780 -2.895 3.114 1.00 0.00 57 ARG P O 3
ATOM 3407 N N . LYS A 1 60 ? 20.831 -3.939 3.576 1.00 0.00 58 LYS P N 3
ATOM 3408 C CA . LYS A 1 60 ? 21.310 -5.258 4.064 1.00 0.00 58 LYS P CA 3
ATOM 3409 C C . LYS A 1 60 ? 22.539 -5.242 4.999 1.00 0.00 58 LYS P C 3
ATOM 3410 O O . LYS A 1 60 ? 23.346 -6.173 4.995 1.00 0.00 58 LYS P O 3
ATOM 3429 N N . ARG A 1 61 ? 22.691 -4.167 5.787 1.00 0.00 59 ARG P N 3
ATOM 3430 C CA . ARG A 1 61 ? 23.866 -3.844 6.631 1.00 0.00 59 ARG P CA 3
ATOM 3431 C C . ARG A 1 61 ? 25.217 -3.833 5.878 1.00 0.00 59 ARG P C 3
ATOM 3432 O O . ARG A 1 61 ? 26.280 -4.011 6.473 1.00 0.00 59 ARG P O 3
ATOM 3453 N N . GLU A 1 62 ? 25.178 -3.624 4.561 1.00 0.00 60 GLU P N 3
ATOM 3454 C CA . GLU A 1 62 ? 26.344 -3.432 3.678 1.00 0.00 60 GLU P CA 3
ATOM 3455 C C . GLU A 1 62 ? 26.654 -1.932 3.455 1.00 0.00 60 GLU P C 3
ATOM 3456 O O . GLU A 1 62 ? 27.748 -1.569 3.021 1.00 0.00 60 GLU P O 3
ATOM 3468 N N . GLU A 1 63 ? 25.706 -1.059 3.823 1.00 0.00 61 GLU P N 3
ATOM 3469 C CA . GLU A 1 63 ? 25.738 0.410 3.704 1.00 0.00 61 GLU P CA 3
ATOM 3470 C C . GLU A 1 63 ? 25.780 0.954 2.257 1.00 0.00 61 GLU P C 3
ATOM 3471 O O . GLU A 1 63 ? 25.891 0.209 1.279 1.00 0.00 61 GLU P O 3
ATOM 3483 N N . PHE A 1 64 ? 25.637 2.277 2.123 1.00 0.00 62 PHE P N 3
ATOM 3484 C CA . PHE A 1 64 ? 25.624 3.005 0.848 1.00 0.00 62 PHE P CA 3
ATOM 3485 C C . PHE A 1 64 ? 26.376 4.347 0.955 1.00 0.00 62 PHE P C 3
ATOM 3486 O O . PHE A 1 64 ? 26.568 4.880 2.052 1.00 0.00 62 PHE P O 3
ATOM 3503 N N . ILE A 1 65 ? 26.815 4.888 -0.186 1.00 0.00 63 ILE P N 3
ATOM 3504 C CA . ILE A 1 65 ? 27.622 6.117 -0.278 1.00 0.00 63 ILE P CA 3
ATOM 3505 C C . ILE A 1 65 ? 26.854 7.389 0.133 1.00 0.00 63 ILE P C 3
ATOM 3506 O O . ILE A 1 65 ? 25.632 7.478 -0.003 1.00 0.00 63 ILE P O 3
ATOM 3522 N N . VAL A 1 66 ? 27.591 8.391 0.624 1.00 0.00 64 VAL P N 3
ATOM 3523 C CA . VAL A 1 66 ? 27.078 9.712 1.037 1.00 0.00 64 VAL P CA 3
ATOM 3524 C C . VAL A 1 66 ? 28.152 10.797 0.852 1.00 0.00 64 VAL P C 3
ATOM 3525 O O . VAL A 1 66 ? 29.351 10.511 0.920 1.00 0.00 64 VAL P O 3
ATOM 3538 N N . THR A 1 67 ? 27.736 12.041 0.604 1.00 0.00 65 THR P N 3
ATOM 3539 C CA . THR A 1 67 ? 28.626 13.203 0.415 1.00 0.00 65 THR P CA 3
ATOM 3540 C C . THR A 1 67 ? 29.417 13.528 1.694 1.00 0.00 65 THR P C 3
ATOM 3541 O O . THR A 1 67 ? 28.868 13.491 2.799 1.00 0.00 65 THR P O 3
ATOM 3552 N N . ASP A 1 68 ? 30.706 13.856 1.549 1.00 0.00 66 ASP P N 3
ATOM 3553 C CA . ASP A 1 68 ? 31.627 14.202 2.651 1.00 0.00 66 ASP P CA 3
ATOM 3554 C C . ASP A 1 68 ? 31.412 15.613 3.247 1.00 0.00 66 ASP P C 3
ATOM 3555 O O . ASP A 1 68 ? 31.574 15.762 4.481 1.00 0.00 66 ASP P O 3
ATOM 3565 N N . GLY A 1 1 ? -10.708 -23.295 10.482 1.00 0.00 -1 GLY P N 4
ATOM 3566 C CA . GLY A 1 1 ? -9.906 -22.567 9.473 1.00 0.00 -1 GLY P CA 4
ATOM 3567 C C . GLY A 1 1 ? -8.882 -23.477 8.807 1.00 0.00 -1 GLY P C 4
ATOM 3568 O O . GLY A 1 1 ? -8.388 -24.420 9.424 1.00 0.00 -1 GLY P O 4
ATOM 3574 N N . SER A 1 2 ? -8.530 -23.192 7.550 1.00 0.00 0 SER P N 4
ATOM 3575 C CA . SER A 1 2 ? -7.720 -24.063 6.668 1.00 0.00 0 SER P CA 4
ATOM 3576 C C . SER A 1 2 ? -6.194 -24.015 6.909 1.00 0.00 0 SER P C 4
ATOM 3577 O O . SER A 1 2 ? -5.412 -24.280 5.995 1.00 0.00 0 SER P O 4
ATOM 3585 N N . GLN A 1 3 ? -5.758 -23.659 8.125 1.00 0.00 1 GLN P N 4
ATOM 3586 C CA . GLN A 1 3 ? -4.347 -23.532 8.540 1.00 0.00 1 GLN P CA 4
ATOM 3587 C C . GLN A 1 3 ? -3.506 -22.598 7.637 1.00 0.00 1 GLN P C 4
ATOM 3588 O O . GLN A 1 3 ? -2.346 -22.882 7.321 1.00 0.00 1 GLN P O 4
ATOM 3602 N N . ARG A 1 4 ? -4.101 -21.476 7.203 1.00 0.00 2 ARG P N 4
ATOM 3603 C CA . ARG A 1 4 ? -3.463 -20.421 6.387 1.00 0.00 2 ARG P CA 4
ATOM 3604 C C . ARG A 1 4 ? -2.941 -19.269 7.258 1.00 0.00 2 ARG P C 4
ATOM 3605 O O . ARG A 1 4 ? -3.480 -19.012 8.336 1.00 0.00 2 ARG P O 4
ATOM 3626 N N . ARG A 1 5 ? -1.903 -18.565 6.778 1.00 0.00 3 ARG P N 4
ATOM 3627 C CA . ARG A 1 5 ? -1.217 -17.444 7.470 1.00 0.00 3 ARG P CA 4
ATOM 3628 C C . ARG A 1 5 ? -0.786 -17.787 8.908 1.00 0.00 3 ARG P C 4
ATOM 3629 O O . ARG A 1 5 ? -0.997 -17.017 9.845 1.00 0.00 3 ARG P O 4
ATOM 3650 N N . GLN A 1 6 ? -0.154 -18.956 9.076 1.00 0.00 4 GLN P N 4
ATOM 3651 C CA . GLN A 1 6 ? 0.397 -19.419 10.363 1.00 0.00 4 GLN P CA 4
ATOM 3652 C C . GLN A 1 6 ? 1.542 -18.516 10.872 1.00 0.00 4 GLN P C 4
ATOM 3653 O O . GLN A 1 6 ? 1.715 -18.351 12.082 1.00 0.00 4 GLN P O 4
ATOM 3667 N N . ARG A 1 7 ? 2.296 -17.905 9.945 1.00 0.00 5 ARG P N 4
ATOM 3668 C CA . ARG A 1 7 ? 3.294 -16.847 10.180 1.00 0.00 5 ARG P CA 4
ATOM 3669 C C . ARG A 1 7 ? 3.353 -15.856 9.008 1.00 0.00 5 ARG P C 4
ATOM 3670 O O . ARG A 1 7 ? 2.831 -16.151 7.929 1.00 0.00 5 ARG P O 4
ATOM 3691 N N . THR A 1 8 ? 4.034 -14.726 9.212 1.00 0.00 6 THR P N 4
ATOM 3692 C CA . THR A 1 8 ? 4.164 -13.579 8.284 1.00 0.00 6 THR P CA 4
ATOM 3693 C C . THR A 1 8 ? 2.827 -12.876 7.988 1.00 0.00 6 THR P C 4
ATOM 3694 O O . THR A 1 8 ? 1.821 -13.518 7.678 1.00 0.00 6 THR P O 4
ATOM 3705 N N . HIS A 1 9 ? 2.803 -11.543 8.082 1.00 0.00 7 HIS P N 4
ATOM 3706 C CA . HIS A 1 9 ? 1.597 -10.726 7.863 1.00 0.00 7 HIS P CA 4
ATOM 3707 C C . HIS A 1 9 ? 1.370 -10.370 6.379 1.00 0.00 7 HIS P C 4
ATOM 3708 O O . HIS A 1 9 ? 2.287 -10.470 5.559 1.00 0.00 7 HIS P O 4
ATOM 3722 N N . PHE A 1 10 ? 0.150 -9.917 6.069 1.00 0.00 8 PHE P N 4
ATOM 3723 C CA . PHE A 1 10 ? -0.399 -9.608 4.738 1.00 0.00 8 PHE P CA 4
ATOM 3724 C C . PHE A 1 10 ? -0.520 -10.824 3.796 1.00 0.00 8 PHE P C 4
ATOM 3725 O O . PHE A 1 10 ? 0.191 -11.824 3.928 1.00 0.00 8 PHE P O 4
ATOM 3742 N N . THR A 1 11 ? -1.448 -10.761 2.835 1.00 0.00 9 THR P N 4
ATOM 3743 C CA . THR A 1 11 ? -1.629 -11.816 1.818 1.00 0.00 9 THR P CA 4
ATOM 3744 C C . THR A 1 11 ? -0.587 -11.713 0.701 1.00 0.00 9 THR P C 4
ATOM 3745 O O . THR A 1 11 ? -0.002 -10.651 0.472 1.00 0.00 9 THR P O 4
ATOM 3756 N N . SER A 1 12 ? -0.388 -12.793 -0.061 1.00 0.00 10 SER P N 4
ATOM 3757 C CA . SER A 1 12 ? 0.479 -12.784 -1.250 1.00 0.00 10 SER P CA 4
ATOM 3758 C C . SER A 1 12 ? 0.033 -11.745 -2.289 1.00 0.00 10 SER P C 4
ATOM 3759 O O . SER A 1 12 ? 0.874 -11.127 -2.939 1.00 0.00 10 SER P O 4
ATOM 3767 N N . GLN A 1 13 ? -1.278 -11.495 -2.409 1.00 0.00 11 GLN P N 4
ATOM 3768 C CA . GLN A 1 13 ? -1.840 -10.476 -3.304 1.00 0.00 11 GLN P CA 4
ATOM 3769 C C . GLN A 1 13 ? -1.552 -9.049 -2.805 1.00 0.00 11 GLN P C 4
ATOM 3770 O O . GLN A 1 13 ? -1.156 -8.198 -3.602 1.00 0.00 11 GLN P O 4
ATOM 3784 N N . GLN A 1 14 ? -1.674 -8.791 -1.496 1.00 0.00 12 GLN P N 4
ATOM 3785 C CA . GLN A 1 14 ? -1.291 -7.505 -0.896 1.00 0.00 12 GLN P CA 4
ATOM 3786 C C . GLN A 1 14 ? 0.206 -7.229 -1.081 1.00 0.00 12 GLN P C 4
ATOM 3787 O O . GLN A 1 14 ? 0.578 -6.161 -1.562 1.00 0.00 12 GLN P O 4
ATOM 3801 N N . LEU A 1 15 ? 1.066 -8.201 -0.759 1.00 0.00 13 LEU P N 4
ATOM 3802 C CA . LEU A 1 15 ? 2.524 -8.072 -0.872 1.00 0.00 13 LEU P CA 4
ATOM 3803 C C . LEU A 1 15 ? 2.972 -7.856 -2.330 1.00 0.00 13 LEU P C 4
ATOM 3804 O O . LEU A 1 15 ? 3.838 -7.017 -2.588 1.00 0.00 13 LEU P O 4
ATOM 3820 N N . GLN A 1 16 ? 2.342 -8.547 -3.287 1.00 0.00 14 GLN P N 4
ATOM 3821 C CA . GLN A 1 16 ? 2.586 -8.355 -4.720 1.00 0.00 14 GLN P CA 4
ATOM 3822 C C . GLN A 1 16 ? 2.136 -6.967 -5.206 1.00 0.00 14 GLN P C 4
ATOM 3823 O O . GLN A 1 16 ? 2.863 -6.330 -5.965 1.00 0.00 14 GLN P O 4
ATOM 3837 N N . GLU A 1 17 ? 0.980 -6.461 -4.764 1.00 0.00 15 GLU P N 4
ATOM 3838 C CA . GLU A 1 17 ? 0.482 -5.140 -5.176 1.00 0.00 15 GLU P CA 4
ATOM 3839 C C . GLU A 1 17 ? 1.256 -3.981 -4.517 1.00 0.00 15 GLU P C 4
ATOM 3840 O O . GLU A 1 17 ? 1.509 -2.968 -5.167 1.00 0.00 15 GLU P O 4
ATOM 3852 N N . LEU A 1 18 ? 1.709 -4.140 -3.267 1.00 0.00 16 LEU P N 4
ATOM 3853 C CA . LEU A 1 18 ? 2.611 -3.193 -2.595 1.00 0.00 16 LEU P CA 4
ATOM 3854 C C . LEU A 1 18 ? 3.963 -3.099 -3.330 1.00 0.00 16 LEU P C 4
ATOM 3855 O O . LEU A 1 18 ? 4.452 -1.999 -3.593 1.00 0.00 16 LEU P O 4
ATOM 3871 N N . GLU A 1 19 ? 4.536 -4.236 -3.743 1.00 0.00 17 GLU P N 4
ATOM 3872 C CA . GLU A 1 19 ? 5.756 -4.276 -4.563 1.00 0.00 17 GLU P CA 4
ATOM 3873 C C . GLU A 1 19 ? 5.535 -3.687 -5.964 1.00 0.00 17 GLU P C 4
ATOM 3874 O O . GLU A 1 19 ? 6.340 -2.874 -6.422 1.00 0.00 17 GLU P O 4
ATOM 3886 N N . ALA A 1 20 ? 4.424 -4.023 -6.626 1.00 0.00 18 ALA P N 4
ATOM 3887 C CA . ALA A 1 20 ? 4.080 -3.472 -7.933 1.00 0.00 18 ALA P CA 4
ATOM 3888 C C . ALA A 1 20 ? 3.885 -1.949 -7.874 1.00 0.00 18 ALA P C 4
ATOM 3889 O O . ALA A 1 20 ? 4.401 -1.236 -8.731 1.00 0.00 18 ALA P O 4
ATOM 3896 N N . THR A 1 21 ? 3.213 -1.415 -6.847 1.00 0.00 19 THR P N 4
ATOM 3897 C CA . THR A 1 21 ? 2.987 0.033 -6.726 1.00 0.00 19 THR P CA 4
ATOM 3898 C C . THR A 1 21 ? 4.257 0.802 -6.341 1.00 0.00 19 THR P C 4
ATOM 3899 O O . THR A 1 21 ? 4.446 1.925 -6.809 1.00 0.00 19 THR P O 4
ATOM 3910 N N . PHE A 1 22 ? 5.183 0.187 -5.593 1.00 0.00 20 PHE P N 4
ATOM 3911 C CA . PHE A 1 22 ? 6.529 0.734 -5.367 1.00 0.00 20 PHE P CA 4
ATOM 3912 C C . PHE A 1 22 ? 7.340 0.792 -6.677 1.00 0.00 20 PHE P C 4
ATOM 3913 O O . PHE A 1 22 ? 8.020 1.785 -6.940 1.00 0.00 20 PHE P O 4
ATOM 3930 N N . GLN A 1 23 ? 7.223 -0.227 -7.537 1.00 0.00 21 GLN P N 4
ATOM 3931 C CA . GLN A 1 23 ? 7.864 -0.259 -8.861 1.00 0.00 21 GLN P CA 4
ATOM 3932 C C . GLN A 1 23 ? 7.228 0.730 -9.862 1.00 0.00 21 GLN P C 4
ATOM 3933 O O . GLN A 1 23 ? 7.951 1.339 -10.655 1.00 0.00 21 GLN P O 4
ATOM 3947 N N . ARG A 1 24 ? 5.902 0.945 -9.808 1.00 0.00 22 ARG P N 4
ATOM 3948 C CA . ARG A 1 24 ? 5.193 1.971 -10.605 1.00 0.00 22 ARG P CA 4
ATOM 3949 C C . ARG A 1 24 ? 5.532 3.399 -10.161 1.00 0.00 22 ARG P C 4
ATOM 3950 O O . ARG A 1 24 ? 5.677 4.279 -11.010 1.00 0.00 22 ARG P O 4
ATOM 3971 N N . ASN A 1 25 ? 5.652 3.635 -8.851 1.00 0.00 23 ASN P N 4
ATOM 3972 C CA . ASN A 1 25 ? 5.862 4.957 -8.256 1.00 0.00 23 ASN P CA 4
ATOM 3973 C C . ASN A 1 25 ? 6.830 4.892 -7.054 1.00 0.00 23 ASN P C 4
ATOM 3974 O O . ASN A 1 25 ? 6.405 4.826 -5.895 1.00 0.00 23 ASN P O 4
ATOM 3985 N N . ARG A 1 26 ? 8.140 4.968 -7.328 1.00 0.00 24 ARG P N 4
ATOM 3986 C CA . ARG A 1 26 ? 9.187 5.140 -6.301 1.00 0.00 24 ARG P CA 4
ATOM 3987 C C . ARG A 1 26 ? 9.078 6.495 -5.584 1.00 0.00 24 ARG P C 4
ATOM 3988 O O . ARG A 1 26 ? 8.507 7.445 -6.124 1.00 0.00 24 ARG P O 4
ATOM 4009 N N . TYR A 1 27 ? 9.629 6.579 -4.371 1.00 0.00 25 TYR P N 4
ATOM 4010 C CA . TYR A 1 27 ? 9.549 7.747 -3.474 1.00 0.00 25 TYR P CA 4
ATOM 4011 C C . TYR A 1 27 ? 8.115 8.328 -3.297 1.00 0.00 25 TYR P C 4
ATOM 4012 O O . TYR A 1 27 ? 7.915 9.532 -3.493 1.00 0.00 25 TYR P O 4
ATOM 4030 N N . PRO A 1 28 ? 7.093 7.511 -2.953 1.00 0.00 26 PRO P N 4
ATOM 4031 C CA . PRO A 1 28 ? 5.713 7.984 -2.802 1.00 0.00 26 PRO P CA 4
ATOM 4032 C C . PRO A 1 28 ? 5.549 8.933 -1.605 1.00 0.00 26 PRO P C 4
ATOM 4033 O O . PRO A 1 28 ? 6.155 8.733 -0.547 1.00 0.00 26 PRO P O 4
ATOM 4044 N N . ASP A 1 29 ? 4.692 9.945 -1.752 1.00 0.00 27 ASP P N 4
ATOM 4045 C CA . ASP A 1 29 ? 4.346 10.900 -0.689 1.00 0.00 27 ASP P CA 4
ATOM 4046 C C . ASP A 1 29 ? 3.377 10.275 0.337 1.00 0.00 27 ASP P C 4
ATOM 4047 O O . ASP A 1 29 ? 2.785 9.222 0.091 1.00 0.00 27 ASP P O 4
ATOM 4056 N N . MET A 1 30 ? 3.186 10.908 1.494 1.00 0.00 28 MET P N 4
ATOM 4057 C CA . MET A 1 30 ? 2.330 10.400 2.576 1.00 0.00 28 MET P CA 4
ATOM 4058 C C . MET A 1 30 ? 0.870 10.206 2.128 1.00 0.00 28 MET P C 4
ATOM 4059 O O . MET A 1 30 ? 0.239 9.210 2.488 1.00 0.00 28 MET P O 4
ATOM 4073 N N . SER A 1 31 ? 0.348 11.104 1.288 1.00 0.00 29 SER P N 4
ATOM 4074 C CA . SER A 1 31 ? -0.970 10.967 0.652 1.00 0.00 29 SER P CA 4
ATOM 4075 C C . SER A 1 31 ? -1.003 9.842 -0.389 1.00 0.00 29 SER P C 4
ATOM 4076 O O . SER A 1 31 ? -1.963 9.073 -0.420 1.00 0.00 29 SER P O 4
ATOM 4084 N N . THR A 1 32 ? 0.062 9.666 -1.182 1.00 0.00 30 THR P N 4
ATOM 4085 C CA . THR A 1 32 ? 0.204 8.550 -2.135 1.00 0.00 30 THR P CA 4
ATOM 4086 C C . THR A 1 32 ? 0.164 7.201 -1.412 1.00 0.00 30 THR P C 4
ATOM 4087 O O . THR A 1 32 ? -0.568 6.302 -1.829 1.00 0.00 30 THR P O 4
ATOM 4098 N N . ARG A 1 33 ? 0.891 7.071 -0.291 1.00 0.00 31 ARG P N 4
ATOM 4099 C CA . ARG A 1 33 ? 0.904 5.865 0.558 1.00 0.00 31 ARG P CA 4
ATOM 4100 C C . ARG A 1 33 ? -0.478 5.579 1.146 1.00 0.00 31 ARG P C 4
ATOM 4101 O O . ARG A 1 33 ? -0.914 4.433 1.158 1.00 0.00 31 ARG P O 4
ATOM 4122 N N . GLU A 1 34 ? -1.200 6.607 1.585 1.00 0.00 32 GLU P N 4
ATOM 4123 C CA . GLU A 1 34 ? -2.556 6.454 2.126 1.00 0.00 32 GLU P CA 4
ATOM 4124 C C . GLU A 1 34 ? -3.613 6.113 1.057 1.00 0.00 32 GLU P C 4
ATOM 4125 O O . GLU A 1 34 ? -4.546 5.364 1.351 1.00 0.00 32 GLU P O 4
ATOM 4137 N N . GLU A 1 35 ? -3.460 6.568 -0.192 1.00 0.00 33 GLU P N 4
ATOM 4138 C CA . GLU A 1 35 ? -4.313 6.120 -1.303 1.00 0.00 33 GLU P CA 4
ATOM 4139 C C . GLU A 1 35 ? -4.055 4.649 -1.660 1.00 0.00 33 GLU P C 4
ATOM 4140 O O . GLU A 1 35 ? -5.001 3.863 -1.724 1.00 0.00 33 GLU P O 4
ATOM 4152 N N . ILE A 1 36 ? -2.792 4.227 -1.815 1.00 0.00 34 ILE P N 4
ATOM 4153 C CA . ILE A 1 36 ? -2.497 2.813 -2.103 1.00 0.00 34 ILE P CA 4
ATOM 4154 C C . ILE A 1 36 ? -2.832 1.896 -0.914 1.00 0.00 34 ILE P C 4
ATOM 4155 O O . ILE A 1 36 ? -3.156 0.728 -1.127 1.00 0.00 34 ILE P O 4
ATOM 4171 N N . ALA A 1 37 ? -2.856 2.411 0.322 1.00 0.00 35 ALA P N 4
ATOM 4172 C CA . ALA A 1 37 ? -3.311 1.676 1.505 1.00 0.00 35 ALA P CA 4
ATOM 4173 C C . ALA A 1 37 ? -4.806 1.327 1.432 1.00 0.00 35 ALA P C 4
ATOM 4174 O O . ALA A 1 37 ? -5.161 0.177 1.673 1.00 0.00 35 ALA P O 4
ATOM 4181 N N . VAL A 1 38 ? -5.693 2.250 1.035 1.00 0.00 36 VAL P N 4
ATOM 4182 C CA . VAL A 1 38 ? -7.124 1.922 0.860 1.00 0.00 36 VAL P CA 4
ATOM 4183 C C . VAL A 1 38 ? -7.382 1.018 -0.356 1.00 0.00 36 VAL P C 4
ATOM 4184 O O . VAL A 1 38 ? -8.341 0.247 -0.345 1.00 0.00 36 VAL P O 4
ATOM 4197 N N . TRP A 1 39 ? -6.504 1.034 -1.368 1.00 0.00 37 TRP P N 4
ATOM 4198 C CA . TRP A 1 39 ? -6.569 0.127 -2.530 1.00 0.00 37 TRP P CA 4
ATOM 4199 C C . TRP A 1 39 ? -6.068 -1.298 -2.213 1.00 0.00 37 TRP P C 4
ATOM 4200 O O . TRP A 1 39 ? -6.584 -2.268 -2.771 1.00 0.00 37 TRP P O 4
ATOM 4221 N N . THR A 1 40 ? -5.101 -1.439 -1.298 1.00 0.00 38 THR P N 4
ATOM 4222 C CA . THR A 1 40 ? -4.539 -2.729 -0.823 1.00 0.00 38 THR P CA 4
ATOM 4223 C C . THR A 1 40 ? -5.137 -3.218 0.507 1.00 0.00 38 THR P C 4
ATOM 4224 O O . THR A 1 40 ? -4.771 -4.286 0.999 1.00 0.00 38 THR P O 4
ATOM 4235 N N . ASN A 1 41 ? -6.071 -2.461 1.090 1.00 0.00 39 ASN P N 4
ATOM 4236 C CA . ASN A 1 41 ? -6.655 -2.664 2.421 1.00 0.00 39 ASN P CA 4
ATOM 4237 C C . ASN A 1 41 ? -5.607 -2.774 3.559 1.00 0.00 39 ASN P C 4
ATOM 4238 O O . ASN A 1 41 ? -5.665 -3.672 4.405 1.00 0.00 39 ASN P O 4
ATOM 4249 N N . LEU A 1 42 ? -4.635 -1.857 3.561 1.00 0.00 40 LEU P N 4
ATOM 4250 C CA . LEU A 1 42 ? -3.669 -1.621 4.643 1.00 0.00 40 LEU P CA 4
ATOM 4251 C C . LEU A 1 42 ? -4.063 -0.400 5.499 1.00 0.00 40 LEU P C 4
ATOM 4252 O O . LEU A 1 42 ? -4.911 0.413 5.126 1.00 0.00 40 LEU P O 4
ATOM 4268 N N . THR A 1 43 ? -3.415 -0.278 6.660 1.00 0.00 41 THR P N 4
ATOM 4269 C CA . THR A 1 43 ? -3.589 0.817 7.634 1.00 0.00 41 THR P CA 4
ATOM 4270 C C . THR A 1 43 ? -2.508 1.887 7.446 1.00 0.00 41 THR P C 4
ATOM 4271 O O . THR A 1 43 ? -1.392 1.576 7.030 1.00 0.00 41 THR P O 4
ATOM 4282 N N . GLU A 1 44 ? -2.799 3.140 7.796 1.00 0.00 42 GLU P N 4
ATOM 4283 C CA . GLU A 1 44 ? -1.944 4.314 7.543 1.00 0.00 42 GLU P CA 4
ATOM 4284 C C . GLU A 1 44 ? -0.539 4.235 8.176 1.00 0.00 42 GLU P C 4
ATOM 4285 O O . GLU A 1 44 ? 0.409 4.801 7.630 1.00 0.00 42 GLU P O 4
ATOM 4297 N N . ALA A 1 45 ? -0.377 3.515 9.291 1.00 0.00 43 ALA P N 4
ATOM 4298 C CA . ALA A 1 45 ? 0.929 3.236 9.905 1.00 0.00 43 ALA P CA 4
ATOM 4299 C C . ALA A 1 45 ? 1.590 1.956 9.354 1.00 0.00 43 ALA P C 4
ATOM 4300 O O . ALA A 1 45 ? 2.805 1.925 9.154 1.00 0.00 43 ALA P O 4
ATOM 4307 N N . ARG A 1 46 ? 0.809 0.912 9.042 1.00 0.00 44 ARG P N 4
ATOM 4308 C CA . ARG A 1 46 ? 1.318 -0.350 8.467 1.00 0.00 44 ARG P CA 4
ATOM 4309 C C . ARG A 1 46 ? 1.876 -0.166 7.054 1.00 0.00 44 ARG P C 4
ATOM 4310 O O . ARG A 1 46 ? 2.927 -0.726 6.745 1.00 0.00 44 ARG P O 4
ATOM 4331 N N . VAL A 1 47 ? 1.251 0.679 6.231 1.00 0.00 45 VAL P N 4
ATOM 4332 C CA . VAL A 1 47 ? 1.794 1.061 4.914 1.00 0.00 45 VAL P CA 4
ATOM 4333 C C . VAL A 1 47 ? 3.102 1.849 5.049 1.00 0.00 45 VAL P C 4
ATOM 4334 O O . VAL A 1 47 ? 4.056 1.588 4.318 1.00 0.00 45 VAL P O 4
ATOM 4347 N N . ARG A 1 48 ? 3.197 2.753 6.035 1.00 0.00 46 ARG P N 4
ATOM 4348 C CA . ARG A 1 48 ? 4.415 3.526 6.327 1.00 0.00 46 ARG P CA 4
ATOM 4349 C C . ARG A 1 48 ? 5.571 2.622 6.754 1.00 0.00 46 ARG P C 4
ATOM 4350 O O . ARG A 1 48 ? 6.674 2.777 6.234 1.00 0.00 46 ARG P O 4
ATOM 4371 N N . VAL A 1 49 ? 5.315 1.628 7.611 1.00 0.00 47 VAL P N 4
ATOM 4372 C CA . VAL A 1 49 ? 6.307 0.598 7.975 1.00 0.00 47 VAL P CA 4
ATOM 4373 C C . VAL A 1 49 ? 6.716 -0.233 6.755 1.00 0.00 47 VAL P C 4
ATOM 4374 O O . VAL A 1 49 ? 7.914 -0.419 6.541 1.00 0.00 47 VAL P O 4
ATOM 4387 N N . TRP A 1 50 ? 5.774 -0.683 5.916 1.00 0.00 48 TRP P N 4
ATOM 4388 C CA . TRP A 1 50 ? 6.099 -1.489 4.735 1.00 0.00 48 TRP P CA 4
ATOM 4389 C C . TRP A 1 50 ? 6.979 -0.721 3.739 1.00 0.00 48 TRP P C 4
ATOM 4390 O O . TRP A 1 50 ? 8.011 -1.234 3.305 1.00 0.00 48 TRP P O 4
ATOM 4411 N N . PHE A 1 51 ? 6.637 0.536 3.430 1.00 0.00 49 PHE P N 4
ATOM 4412 C CA . PHE A 1 51 ? 7.421 1.374 2.516 1.00 0.00 49 PHE P CA 4
ATOM 4413 C C . PHE A 1 51 ? 8.773 1.811 3.096 1.00 0.00 49 PHE P C 4
ATOM 4414 O O . PHE A 1 51 ? 9.752 1.856 2.351 1.00 0.00 49 PHE P O 4
ATOM 4431 N N . LYS A 1 52 ? 8.883 2.050 4.411 1.00 0.00 50 LYS P N 4
ATOM 4432 C CA . LYS A 1 52 ? 10.176 2.294 5.081 1.00 0.00 50 LYS P CA 4
ATOM 4433 C C . LYS A 1 52 ? 11.087 1.061 5.009 1.00 0.00 50 LYS P C 4
ATOM 4434 O O . LYS A 1 52 ? 12.261 1.182 4.656 1.00 0.00 50 LYS P O 4
ATOM 4453 N N . ASN A 1 53 ? 10.536 -0.126 5.268 1.00 0.00 51 ASN P N 4
ATOM 4454 C CA . ASN A 1 53 ? 11.247 -1.405 5.184 1.00 0.00 51 ASN P CA 4
ATOM 4455 C C . ASN A 1 53 ? 11.711 -1.702 3.742 1.00 0.00 51 ASN P C 4
ATOM 4456 O O . ASN A 1 53 ? 12.886 -2.002 3.517 1.00 0.00 51 ASN P O 4
ATOM 4467 N N . ARG A 1 54 ? 10.822 -1.516 2.755 1.00 0.00 52 ARG P N 4
ATOM 4468 C CA . ARG A 1 54 ? 11.120 -1.635 1.317 1.00 0.00 52 ARG P CA 4
ATOM 4469 C C . ARG A 1 54 ? 12.217 -0.662 0.882 1.00 0.00 52 ARG P C 4
ATOM 4470 O O . ARG A 1 54 ? 13.185 -1.096 0.262 1.00 0.00 52 ARG P O 4
ATOM 4491 N N . ARG A 1 55 ? 12.111 0.622 1.244 1.00 0.00 53 ARG P N 4
ATOM 4492 C CA . ARG A 1 55 ? 13.109 1.659 0.921 1.00 0.00 53 ARG P CA 4
ATOM 4493 C C . ARG A 1 55 ? 14.486 1.317 1.488 1.00 0.00 53 ARG P C 4
ATOM 4494 O O . ARG A 1 55 ? 15.468 1.408 0.758 1.00 0.00 53 ARG P O 4
ATOM 4515 N N . ALA A 1 56 ? 14.564 0.861 2.740 1.00 0.00 54 ALA P N 4
ATOM 4516 C CA . ALA A 1 56 ? 15.825 0.456 3.368 1.00 0.00 54 ALA P CA 4
ATOM 4517 C C . ALA A 1 56 ? 16.486 -0.736 2.645 1.00 0.00 54 ALA P C 4
ATOM 4518 O O . ALA A 1 56 ? 17.675 -0.677 2.319 1.00 0.00 54 ALA P O 4
ATOM 4525 N N . LYS A 1 57 ? 15.712 -1.784 2.324 1.00 0.00 55 LYS P N 4
ATOM 4526 C CA . LYS A 1 57 ? 16.188 -2.979 1.596 1.00 0.00 55 LYS P CA 4
ATOM 4527 C C . LYS A 1 57 ? 16.562 -2.690 0.135 1.00 0.00 55 LYS P C 4
ATOM 4528 O O . LYS A 1 57 ? 17.465 -3.331 -0.402 1.00 0.00 55 LYS P O 4
ATOM 4547 N N . TRP A 1 58 ? 15.895 -1.725 -0.499 1.00 0.00 56 TRP P N 4
ATOM 4548 C CA . TRP A 1 58 ? 16.149 -1.290 -1.878 1.00 0.00 56 TRP P CA 4
ATOM 4549 C C . TRP A 1 58 ? 17.377 -0.370 -1.998 1.00 0.00 56 TRP P C 4
ATOM 4550 O O . TRP A 1 58 ? 18.221 -0.577 -2.874 1.00 0.00 56 TRP P O 4
ATOM 4571 N N . ARG A 1 59 ? 17.504 0.626 -1.108 1.00 0.00 57 ARG P N 4
ATOM 4572 C CA . ARG A 1 59 ? 18.579 1.636 -1.129 1.00 0.00 57 ARG P CA 4
ATOM 4573 C C . ARG A 1 59 ? 19.915 1.114 -0.581 1.00 0.00 57 ARG P C 4
ATOM 4574 O O . ARG A 1 59 ? 20.953 1.393 -1.184 1.00 0.00 57 ARG P O 4
ATOM 4595 N N . LYS A 1 60 ? 19.880 0.335 0.511 1.00 0.00 58 LYS P N 4
ATOM 4596 C CA . LYS A 1 60 ? 21.046 -0.249 1.219 1.00 0.00 58 LYS P CA 4
ATOM 4597 C C . LYS A 1 60 ? 22.089 0.789 1.693 1.00 0.00 58 LYS P C 4
ATOM 4598 O O . LYS A 1 60 ? 21.899 2.002 1.570 1.00 0.00 58 LYS P O 4
ATOM 4617 N N . ARG A 1 61 ? 23.198 0.300 2.261 1.00 0.00 59 ARG P N 4
ATOM 4618 C CA . ARG A 1 61 ? 24.405 1.080 2.592 1.00 0.00 59 ARG P CA 4
ATOM 4619 C C . ARG A 1 61 ? 25.159 1.504 1.320 1.00 0.00 59 ARG P C 4
ATOM 4620 O O . ARG A 1 61 ? 25.274 0.733 0.367 1.00 0.00 59 ARG P O 4
ATOM 4641 N N . GLU A 1 62 ? 25.712 2.714 1.341 1.00 0.00 60 GLU P N 4
ATOM 4642 C CA . GLU A 1 62 ? 26.584 3.284 0.297 1.00 0.00 60 GLU P CA 4
ATOM 4643 C C . GLU A 1 62 ? 28.052 3.372 0.761 1.00 0.00 60 GLU P C 4
ATOM 4644 O O . GLU A 1 62 ? 28.329 3.580 1.945 1.00 0.00 60 GLU P O 4
ATOM 4656 N N . GLU A 1 63 ? 28.999 3.254 -0.178 1.00 0.00 61 GLU P N 4
ATOM 4657 C CA . GLU A 1 63 ? 30.452 3.374 0.076 1.00 0.00 61 GLU P CA 4
ATOM 4658 C C . GLU A 1 63 ? 31.194 4.218 -0.994 1.00 0.00 61 GLU P C 4
ATOM 4659 O O . GLU A 1 63 ? 32.415 4.383 -0.936 1.00 0.00 61 GLU P O 4
ATOM 4671 N N . PHE A 1 64 ? 30.474 4.779 -1.974 1.00 0.00 62 PHE P N 4
ATOM 4672 C CA . PHE A 1 64 ? 31.047 5.577 -3.067 1.00 0.00 62 PHE P CA 4
ATOM 4673 C C . PHE A 1 64 ? 31.507 6.976 -2.606 1.00 0.00 62 PHE P C 4
ATOM 4674 O O . PHE A 1 64 ? 30.924 7.574 -1.697 1.00 0.00 62 PHE P O 4
ATOM 4691 N N . ILE A 1 65 ? 32.546 7.512 -3.257 1.00 0.00 63 ILE P N 4
ATOM 4692 C CA . ILE A 1 65 ? 33.183 8.802 -2.924 1.00 0.00 63 ILE P CA 4
ATOM 4693 C C . ILE A 1 65 ? 32.397 10.035 -3.422 1.00 0.00 63 ILE P C 4
ATOM 4694 O O . ILE A 1 65 ? 32.652 11.152 -2.971 1.00 0.00 63 ILE P O 4
ATOM 4710 N N . VAL A 1 66 ? 31.418 9.839 -4.317 1.00 0.00 64 VAL P N 4
ATOM 4711 C CA . VAL A 1 66 ? 30.590 10.893 -4.943 1.00 0.00 64 VAL P CA 4
ATOM 4712 C C . VAL A 1 66 ? 31.457 11.923 -5.692 1.00 0.00 64 VAL P C 4
ATOM 4713 O O . VAL A 1 66 ? 31.536 13.101 -5.336 1.00 0.00 64 VAL P O 4
ATOM 4726 N N . THR A 1 67 ? 32.150 11.448 -6.731 1.00 0.00 65 THR P N 4
ATOM 4727 C CA . THR A 1 67 ? 33.044 12.243 -7.594 1.00 0.00 65 THR P CA 4
ATOM 4728 C C . THR A 1 67 ? 32.306 13.406 -8.279 1.00 0.00 65 THR P C 4
ATOM 4729 O O . THR A 1 67 ? 31.180 13.241 -8.758 1.00 0.00 65 THR P O 4
ATOM 4740 N N . ASP A 1 68 ? 32.944 14.582 -8.347 1.00 0.00 66 ASP P N 4
ATOM 4741 C CA . ASP A 1 68 ? 32.413 15.802 -8.987 1.00 0.00 66 ASP P CA 4
ATOM 4742 C C . ASP A 1 68 ? 32.385 15.737 -10.532 1.00 0.00 66 ASP P C 4
ATOM 4743 O O . ASP A 1 68 ? 33.406 15.349 -11.147 1.00 0.00 66 ASP P O 4
ATOM 4753 N N . GLY A 1 1 ? -14.957 -27.915 15.598 1.00 0.00 -1 GLY P N 5
ATOM 4754 C CA . GLY A 1 1 ? -13.854 -27.653 16.549 1.00 0.00 -1 GLY P CA 5
ATOM 4755 C C . GLY A 1 1 ? -13.259 -26.263 16.368 1.00 0.00 -1 GLY P C 5
ATOM 4756 O O . GLY A 1 1 ? -13.609 -25.540 15.432 1.00 0.00 -1 GLY P O 5
ATOM 4762 N N . SER A 1 2 ? -12.350 -25.874 17.266 1.00 0.00 0 SER P N 5
ATOM 4763 C CA . SER A 1 2 ? -11.690 -24.554 17.272 1.00 0.00 0 SER P CA 5
ATOM 4764 C C . SER A 1 2 ? -10.756 -24.336 16.070 1.00 0.00 0 SER P C 5
ATOM 4765 O O . SER A 1 2 ? -10.164 -25.284 15.545 1.00 0.00 0 SER P O 5
ATOM 4773 N N . GLN A 1 3 ? -10.598 -23.075 15.654 1.00 0.00 1 GLN P N 5
ATOM 4774 C CA . GLN A 1 3 ? -9.736 -22.636 14.543 1.00 0.00 1 GLN P CA 5
ATOM 4775 C C . GLN A 1 3 ? -8.905 -21.397 14.933 1.00 0.00 1 GLN P C 5
ATOM 4776 O O . GLN A 1 3 ? -9.268 -20.661 15.857 1.00 0.00 1 GLN P O 5
ATOM 4790 N N . ARG A 1 4 ? -7.796 -21.156 14.219 1.00 0.00 2 ARG P N 5
ATOM 4791 C CA . ARG A 1 4 ? -6.867 -20.023 14.425 1.00 0.00 2 ARG P CA 5
ATOM 4792 C C . ARG A 1 4 ? -6.588 -19.274 13.113 1.00 0.00 2 ARG P C 5
ATOM 4793 O O . ARG A 1 4 ? -6.557 -19.888 12.043 1.00 0.00 2 ARG P O 5
ATOM 4814 N N . ARG A 1 5 ? -6.376 -17.955 13.203 1.00 0.00 3 ARG P N 5
ATOM 4815 C CA . ARG A 1 5 ? -6.093 -17.033 12.081 1.00 0.00 3 ARG P CA 5
ATOM 4816 C C . ARG A 1 5 ? -5.070 -15.957 12.474 1.00 0.00 3 ARG P C 5
ATOM 4817 O O . ARG A 1 5 ? -4.938 -15.623 13.654 1.00 0.00 3 ARG P O 5
ATOM 4838 N N . GLN A 1 6 ? -4.385 -15.383 11.483 1.00 0.00 4 GLN P N 5
ATOM 4839 C CA . GLN A 1 6 ? -3.529 -14.197 11.650 1.00 0.00 4 GLN P CA 5
ATOM 4840 C C . GLN A 1 6 ? -4.371 -12.911 11.786 1.00 0.00 4 GLN P C 5
ATOM 4841 O O . GLN A 1 6 ? -5.516 -12.860 11.323 1.00 0.00 4 GLN P O 5
ATOM 4855 N N . ARG A 1 7 ? -3.809 -11.864 12.411 1.00 0.00 5 ARG P N 5
ATOM 4856 C CA . ARG A 1 7 ? -4.492 -10.583 12.698 1.00 0.00 5 ARG P CA 5
ATOM 4857 C C . ARG A 1 7 ? -3.688 -9.373 12.206 1.00 0.00 5 ARG P C 5
ATOM 4858 O O . ARG A 1 7 ? -2.518 -9.213 12.557 1.00 0.00 5 ARG P O 5
ATOM 4879 N N . THR A 1 8 ? -4.337 -8.513 11.415 1.00 0.00 6 THR P N 5
ATOM 4880 C CA . THR A 1 8 ? -3.833 -7.219 10.890 1.00 0.00 6 THR P CA 5
ATOM 4881 C C . THR A 1 8 ? -2.430 -7.250 10.252 1.00 0.00 6 THR P C 5
ATOM 4882 O O . THR A 1 8 ? -1.662 -6.289 10.359 1.00 0.00 6 THR P O 5
ATOM 4893 N N . HIS A 1 9 ? -2.088 -8.357 9.587 1.00 0.00 7 HIS P N 5
ATOM 4894 C CA . HIS A 1 9 ? -0.795 -8.600 8.927 1.00 0.00 7 HIS P CA 5
ATOM 4895 C C . HIS A 1 9 ? -0.945 -8.731 7.403 1.00 0.00 7 HIS P C 5
ATOM 4896 O O . HIS A 1 9 ? -2.037 -9.024 6.903 1.00 0.00 7 HIS P O 5
ATOM 4910 N N . PHE A 1 10 ? 0.140 -8.510 6.655 1.00 0.00 8 PHE P N 5
ATOM 4911 C CA . PHE A 1 10 ? 0.123 -8.502 5.188 1.00 0.00 8 PHE P CA 5
ATOM 4912 C C . PHE A 1 10 ? -0.099 -9.899 4.566 1.00 0.00 8 PHE P C 5
ATOM 4913 O O . PHE A 1 10 ? 0.242 -10.924 5.166 1.00 0.00 8 PHE P O 5
ATOM 4930 N N . THR A 1 11 ? -0.600 -9.937 3.326 1.00 0.00 9 THR P N 5
ATOM 4931 C CA . THR A 1 11 ? -0.710 -11.149 2.486 1.00 0.00 9 THR P CA 5
ATOM 4932 C C . THR A 1 11 ? -0.154 -10.931 1.070 1.00 0.00 9 THR P C 5
ATOM 4933 O O . THR A 1 11 ? 0.097 -9.797 0.656 1.00 0.00 9 THR P O 5
ATOM 4944 N N . SER A 1 12 ? 0.052 -12.011 0.308 1.00 0.00 10 SER P N 5
ATOM 4945 C CA . SER A 1 12 ? 0.776 -12.024 -0.977 1.00 0.00 10 SER P CA 5
ATOM 4946 C C . SER A 1 12 ? 0.244 -11.030 -2.018 1.00 0.00 10 SER P C 5
ATOM 4947 O O . SER A 1 12 ? 1.035 -10.387 -2.706 1.00 0.00 10 SER P O 5
ATOM 4955 N N . GLN A 1 13 ? -1.076 -10.851 -2.117 1.00 0.00 11 GLN P N 5
ATOM 4956 C CA . GLN A 1 13 ? -1.701 -9.911 -3.058 1.00 0.00 11 GLN P CA 5
ATOM 4957 C C . GLN A 1 13 ? -1.427 -8.443 -2.683 1.00 0.00 11 GLN P C 5
ATOM 4958 O O . GLN A 1 13 ? -1.235 -7.603 -3.564 1.00 0.00 11 GLN P O 5
ATOM 4972 N N . GLN A 1 14 ? -1.341 -8.137 -1.385 1.00 0.00 12 GLN P N 5
ATOM 4973 C CA . GLN A 1 14 ? -0.971 -6.808 -0.885 1.00 0.00 12 GLN P CA 5
ATOM 4974 C C . GLN A 1 14 ? 0.522 -6.543 -1.123 1.00 0.00 12 GLN P C 5
ATOM 4975 O O . GLN A 1 14 ? 0.879 -5.483 -1.630 1.00 0.00 12 GLN P O 5
ATOM 4989 N N . LEU A 1 15 ? 1.387 -7.531 -0.848 1.00 0.00 13 LEU P N 5
ATOM 4990 C CA . LEU A 1 15 ? 2.825 -7.474 -1.153 1.00 0.00 13 LEU P CA 5
ATOM 4991 C C . LEU A 1 15 ? 3.088 -7.273 -2.654 1.00 0.00 13 LEU P C 5
ATOM 4992 O O . LEU A 1 15 ? 3.964 -6.492 -3.015 1.00 0.00 13 LEU P O 5
ATOM 5008 N N . GLN A 1 16 ? 2.313 -7.922 -3.527 1.00 0.00 14 GLN P N 5
ATOM 5009 C CA . GLN A 1 16 ? 2.419 -7.769 -4.982 1.00 0.00 14 GLN P CA 5
ATOM 5010 C C . GLN A 1 16 ? 2.033 -6.353 -5.449 1.00 0.00 14 GLN P C 5
ATOM 5011 O O . GLN A 1 16 ? 2.736 -5.765 -6.270 1.00 0.00 14 GLN P O 5
ATOM 5025 N N . GLU A 1 17 ? 0.963 -5.769 -4.899 1.00 0.00 15 GLU P N 5
ATOM 5026 C CA . GLU A 1 17 ? 0.549 -4.390 -5.205 1.00 0.00 15 GLU P CA 5
ATOM 5027 C C . GLU A 1 17 ? 1.550 -3.351 -4.660 1.00 0.00 15 GLU P C 5
ATOM 5028 O O . GLU A 1 17 ? 1.911 -2.399 -5.357 1.00 0.00 15 GLU P O 5
ATOM 5040 N N . LEU A 1 18 ? 2.056 -3.561 -3.439 1.00 0.00 16 LEU P N 5
ATOM 5041 C CA . LEU A 1 18 ? 3.073 -2.714 -2.810 1.00 0.00 16 LEU P CA 5
ATOM 5042 C C . LEU A 1 18 ? 4.414 -2.774 -3.563 1.00 0.00 16 LEU P C 5
ATOM 5043 O O . LEU A 1 18 ? 5.021 -1.737 -3.822 1.00 0.00 16 LEU P O 5
ATOM 5059 N N . GLU A 1 19 ? 4.849 -3.959 -3.999 1.00 0.00 17 GLU P N 5
ATOM 5060 C CA . GLU A 1 19 ? 6.075 -4.121 -4.788 1.00 0.00 17 GLU P CA 5
ATOM 5061 C C . GLU A 1 19 ? 5.947 -3.561 -6.219 1.00 0.00 17 GLU P C 5
ATOM 5062 O O . GLU A 1 19 ? 6.947 -3.133 -6.800 1.00 0.00 17 GLU P O 5
ATOM 5074 N N . ALA A 1 20 ? 4.736 -3.490 -6.782 1.00 0.00 18 ALA P N 5
ATOM 5075 C CA . ALA A 1 20 ? 4.493 -2.841 -8.073 1.00 0.00 18 ALA P CA 5
ATOM 5076 C C . ALA A 1 20 ? 4.702 -1.315 -8.000 1.00 0.00 18 ALA P C 5
ATOM 5077 O O . ALA A 1 20 ? 5.419 -0.756 -8.832 1.00 0.00 18 ALA P O 5
ATOM 5084 N N . THR A 1 21 ? 4.166 -0.632 -6.980 1.00 0.00 19 THR P N 5
ATOM 5085 C CA . THR A 1 21 ? 4.426 0.810 -6.781 1.00 0.00 19 THR P CA 5
ATOM 5086 C C . THR A 1 21 ? 5.878 1.077 -6.348 1.00 0.00 19 THR P C 5
ATOM 5087 O O . THR A 1 21 ? 6.512 2.002 -6.858 1.00 0.00 19 THR P O 5
ATOM 5098 N N . PHE A 1 22 ? 6.473 0.198 -5.530 1.00 0.00 20 PHE P N 5
ATOM 5099 C CA . PHE A 1 22 ? 7.887 0.267 -5.127 1.00 0.00 20 PHE P CA 5
ATOM 5100 C C . PHE A 1 22 ? 8.855 0.231 -6.325 1.00 0.00 20 PHE P C 5
ATOM 5101 O O . PHE A 1 22 ? 9.818 0.998 -6.348 1.00 0.00 20 PHE P O 5
ATOM 5118 N N . GLN A 1 23 ? 8.597 -0.610 -7.339 1.00 0.00 21 GLN P N 5
ATOM 5119 C CA . GLN A 1 23 ? 9.476 -0.746 -8.515 1.00 0.00 21 GLN P CA 5
ATOM 5120 C C . GLN A 1 23 ? 9.157 0.223 -9.669 1.00 0.00 21 GLN P C 5
ATOM 5121 O O . GLN A 1 23 ? 10.070 0.591 -10.414 1.00 0.00 21 GLN P O 5
ATOM 5135 N N . ARG A 1 24 ? 7.890 0.636 -9.842 1.00 0.00 22 ARG P N 5
ATOM 5136 C CA . ARG A 1 24 ? 7.422 1.420 -11.007 1.00 0.00 22 ARG P CA 5
ATOM 5137 C C . ARG A 1 24 ? 7.215 2.908 -10.707 1.00 0.00 22 ARG P C 5
ATOM 5138 O O . ARG A 1 24 ? 7.598 3.749 -11.519 1.00 0.00 22 ARG P O 5
ATOM 5159 N N . ASN A 1 25 ? 6.642 3.238 -9.547 1.00 0.00 23 ASN P N 5
ATOM 5160 C CA . ASN A 1 25 ? 6.410 4.622 -9.108 1.00 0.00 23 ASN P CA 5
ATOM 5161 C C . ASN A 1 25 ? 7.617 5.179 -8.328 1.00 0.00 23 ASN P C 5
ATOM 5162 O O . ASN A 1 25 ? 8.000 6.335 -8.516 1.00 0.00 23 ASN P O 5
ATOM 5173 N N . ARG A 1 26 ? 8.252 4.326 -7.506 1.00 0.00 24 ARG P N 5
ATOM 5174 C CA . ARG A 1 26 ? 9.517 4.518 -6.754 1.00 0.00 24 ARG P CA 5
ATOM 5175 C C . ARG A 1 26 ? 9.520 5.603 -5.665 1.00 0.00 24 ARG P C 5
ATOM 5176 O O . ARG A 1 26 ? 10.189 5.425 -4.648 1.00 0.00 24 ARG P O 5
ATOM 5197 N N . TYR A 1 27 ? 8.757 6.682 -5.839 1.00 0.00 25 TYR P N 5
ATOM 5198 C CA . TYR A 1 27 ? 8.678 7.833 -4.929 1.00 0.00 25 TYR P CA 5
ATOM 5199 C C . TYR A 1 27 ? 7.220 8.275 -4.638 1.00 0.00 25 TYR P C 5
ATOM 5200 O O . TYR A 1 27 ? 6.885 9.449 -4.838 1.00 0.00 25 TYR P O 5
ATOM 5218 N N . PRO A 1 28 ? 6.319 7.372 -4.184 1.00 0.00 26 PRO P N 5
ATOM 5219 C CA . PRO A 1 28 ? 4.946 7.733 -3.821 1.00 0.00 26 PRO P CA 5
ATOM 5220 C C . PRO A 1 28 ? 4.907 8.703 -2.628 1.00 0.00 26 PRO P C 5
ATOM 5221 O O . PRO A 1 28 ? 5.641 8.532 -1.650 1.00 0.00 26 PRO P O 5
ATOM 5232 N N . ASP A 1 29 ? 4.026 9.702 -2.685 1.00 0.00 27 ASP P N 5
ATOM 5233 C CA . ASP A 1 29 ? 3.795 10.673 -1.604 1.00 0.00 27 ASP P CA 5
ATOM 5234 C C . ASP A 1 29 ? 2.988 10.050 -0.446 1.00 0.00 27 ASP P C 5
ATOM 5235 O O . ASP A 1 29 ? 2.340 9.020 -0.625 1.00 0.00 27 ASP P O 5
ATOM 5244 N N . MET A 1 30 ? 2.969 10.670 0.740 1.00 0.00 28 MET P N 5
ATOM 5245 C CA . MET A 1 30 ? 2.130 10.223 1.865 1.00 0.00 28 MET P CA 5
ATOM 5246 C C . MET A 1 30 ? 0.641 10.096 1.489 1.00 0.00 28 MET P C 5
ATOM 5247 O O . MET A 1 30 ? -0.012 9.141 1.914 1.00 0.00 28 MET P O 5
ATOM 5261 N N . SER A 1 31 ? 0.110 10.985 0.640 1.00 0.00 29 SER P N 5
ATOM 5262 C CA . SER A 1 31 ? -1.261 10.874 0.114 1.00 0.00 29 SER P CA 5
ATOM 5263 C C . SER A 1 31 ? -1.419 9.697 -0.857 1.00 0.00 29 SER P C 5
ATOM 5264 O O . SER A 1 31 ? -2.427 8.994 -0.809 1.00 0.00 29 SER P O 5
ATOM 5272 N N . THR A 1 32 ? -0.411 9.414 -1.692 1.00 0.00 30 THR P N 5
ATOM 5273 C CA . THR A 1 32 ? -0.385 8.227 -2.569 1.00 0.00 30 THR P CA 5
ATOM 5274 C C . THR A 1 32 ? -0.374 6.936 -1.743 1.00 0.00 30 THR P C 5
ATOM 5275 O O . THR A 1 32 ? -1.130 6.011 -2.034 1.00 0.00 30 THR P O 5
ATOM 5286 N N . ARG A 1 33 ? 0.438 6.891 -0.677 1.00 0.00 31 ARG P N 5
ATOM 5287 C CA . ARG A 1 33 ? 0.548 5.749 0.247 1.00 0.00 31 ARG P CA 5
ATOM 5288 C C . ARG A 1 33 ? -0.756 5.510 1.012 1.00 0.00 31 ARG P C 5
ATOM 5289 O O . ARG A 1 33 ? -1.167 4.365 1.164 1.00 0.00 31 ARG P O 5
ATOM 5310 N N . GLU A 1 34 ? -1.444 6.572 1.430 1.00 0.00 32 GLU P N 5
ATOM 5311 C CA . GLU A 1 34 ? -2.763 6.481 2.070 1.00 0.00 32 GLU P CA 5
ATOM 5312 C C . GLU A 1 34 ? -3.862 5.994 1.103 1.00 0.00 32 GLU P C 5
ATOM 5313 O O . GLU A 1 34 ? -4.712 5.193 1.497 1.00 0.00 32 GLU P O 5
ATOM 5325 N N . GLU A 1 35 ? -3.828 6.396 -0.173 1.00 0.00 33 GLU P N 5
ATOM 5326 C CA . GLU A 1 35 ? -4.760 5.881 -1.187 1.00 0.00 33 GLU P CA 5
ATOM 5327 C C . GLU A 1 35 ? -4.520 4.393 -1.486 1.00 0.00 33 GLU P C 5
ATOM 5328 O O . GLU A 1 35 ? -5.466 3.606 -1.438 1.00 0.00 33 GLU P O 5
ATOM 5340 N N . ILE A 1 36 ? -3.271 3.959 -1.708 1.00 0.00 34 ILE P N 5
ATOM 5341 C CA . ILE A 1 36 ? -3.000 2.527 -1.926 1.00 0.00 34 ILE P CA 5
ATOM 5342 C C . ILE A 1 36 ? -3.240 1.687 -0.661 1.00 0.00 34 ILE P C 5
ATOM 5343 O O . ILE A 1 36 ? -3.551 0.503 -0.781 1.00 0.00 34 ILE P O 5
ATOM 5359 N N . ALA A 1 37 ? -3.193 2.280 0.539 1.00 0.00 35 ALA P N 5
ATOM 5360 C CA . ALA A 1 37 ? -3.556 1.610 1.789 1.00 0.00 35 ALA P CA 5
ATOM 5361 C C . ALA A 1 37 ? -5.046 1.222 1.812 1.00 0.00 35 ALA P C 5
ATOM 5362 O O . ALA A 1 37 ? -5.370 0.064 2.060 1.00 0.00 35 ALA P O 5
ATOM 5369 N N . VAL A 1 38 ? -5.967 2.135 1.474 1.00 0.00 36 VAL P N 5
ATOM 5370 C CA . VAL A 1 38 ? -7.405 1.806 1.408 1.00 0.00 36 VAL P CA 5
ATOM 5371 C C . VAL A 1 38 ? -7.746 0.868 0.240 1.00 0.00 36 VAL P C 5
ATOM 5372 O O . VAL A 1 38 ? -8.658 0.049 0.371 1.00 0.00 36 VAL P O 5
ATOM 5385 N N . TRP A 1 39 ? -6.987 0.902 -0.863 1.00 0.00 37 TRP P N 5
ATOM 5386 C CA . TRP A 1 39 ? -7.154 -0.024 -1.999 1.00 0.00 37 TRP P CA 5
ATOM 5387 C C . TRP A 1 39 ? -6.646 -1.448 -1.696 1.00 0.00 37 TRP P C 5
ATOM 5388 O O . TRP A 1 39 ? -7.242 -2.424 -2.156 1.00 0.00 37 TRP P O 5
ATOM 5409 N N . THR A 1 40 ? -5.585 -1.584 -0.889 1.00 0.00 38 THR P N 5
ATOM 5410 C CA . THR A 1 40 ? -5.057 -2.878 -0.394 1.00 0.00 38 THR P CA 5
ATOM 5411 C C . THR A 1 40 ? -5.713 -3.356 0.909 1.00 0.00 38 THR P C 5
ATOM 5412 O O . THR A 1 40 ? -5.454 -4.476 1.347 1.00 0.00 38 THR P O 5
ATOM 5423 N N . ASN A 1 41 ? -6.581 -2.542 1.519 1.00 0.00 39 ASN P N 5
ATOM 5424 C CA . ASN A 1 41 ? -7.180 -2.738 2.846 1.00 0.00 39 ASN P CA 5
ATOM 5425 C C . ASN A 1 41 ? -6.136 -2.905 3.977 1.00 0.00 39 ASN P C 5
ATOM 5426 O O . ASN A 1 41 ? -6.149 -3.869 4.748 1.00 0.00 39 ASN P O 5
ATOM 5437 N N . LEU A 1 42 ? -5.219 -1.941 4.052 1.00 0.00 40 LEU P N 5
ATOM 5438 C CA . LEU A 1 42 ? -4.198 -1.746 5.086 1.00 0.00 40 LEU P CA 5
ATOM 5439 C C . LEU A 1 42 ? -4.341 -0.353 5.727 1.00 0.00 40 LEU P C 5
ATOM 5440 O O . LEU A 1 42 ? -5.085 0.500 5.235 1.00 0.00 40 LEU P O 5
ATOM 5456 N N . THR A 1 43 ? -3.605 -0.100 6.813 1.00 0.00 41 THR P N 5
ATOM 5457 C CA . THR A 1 43 ? -3.446 1.254 7.372 1.00 0.00 41 THR P CA 5
ATOM 5458 C C . THR A 1 43 ? -2.242 1.944 6.731 1.00 0.00 41 THR P C 5
ATOM 5459 O O . THR A 1 43 ? -1.260 1.297 6.357 1.00 0.00 41 THR P O 5
ATOM 5470 N N . GLU A 1 44 ? -2.275 3.271 6.620 1.00 0.00 42 GLU P N 5
ATOM 5471 C CA . GLU A 1 44 ? -1.151 4.051 6.084 1.00 0.00 42 GLU P CA 5
ATOM 5472 C C . GLU A 1 44 ? 0.132 3.897 6.917 1.00 0.00 42 GLU P C 5
ATOM 5473 O O . GLU A 1 44 ? 1.228 3.960 6.364 1.00 0.00 42 GLU P O 5
ATOM 5485 N N . ALA A 1 45 ? 0.014 3.617 8.220 1.00 0.00 43 ALA P N 5
ATOM 5486 C CA . ALA A 1 45 ? 1.153 3.312 9.082 1.00 0.00 43 ALA P CA 5
ATOM 5487 C C . ALA A 1 45 ? 1.793 1.948 8.748 1.00 0.00 43 ALA P C 5
ATOM 5488 O O . ALA A 1 45 ? 3.017 1.864 8.640 1.00 0.00 43 ALA P O 5
ATOM 5495 N N . ARG A 1 46 ? 0.989 0.898 8.503 1.00 0.00 44 ARG P N 5
ATOM 5496 C CA . ARG A 1 46 ? 1.488 -0.414 8.037 1.00 0.00 44 ARG P CA 5
ATOM 5497 C C . ARG A 1 46 ? 2.165 -0.301 6.673 1.00 0.00 44 ARG P C 5
ATOM 5498 O O . ARG A 1 46 ? 3.241 -0.861 6.476 1.00 0.00 44 ARG P O 5
ATOM 5519 N N . VAL A 1 47 ? 1.591 0.485 5.763 1.00 0.00 45 VAL P N 5
ATOM 5520 C CA . VAL A 1 47 ? 2.189 0.799 4.455 1.00 0.00 45 VAL P CA 5
ATOM 5521 C C . VAL A 1 47 ? 3.514 1.557 4.608 1.00 0.00 45 VAL P C 5
ATOM 5522 O O . VAL A 1 47 ? 4.514 1.156 4.014 1.00 0.00 45 VAL P O 5
ATOM 5535 N N . ARG A 1 48 ? 3.574 2.601 5.447 1.00 0.00 46 ARG P N 5
ATOM 5536 C CA . ARG A 1 48 ? 4.803 3.370 5.714 1.00 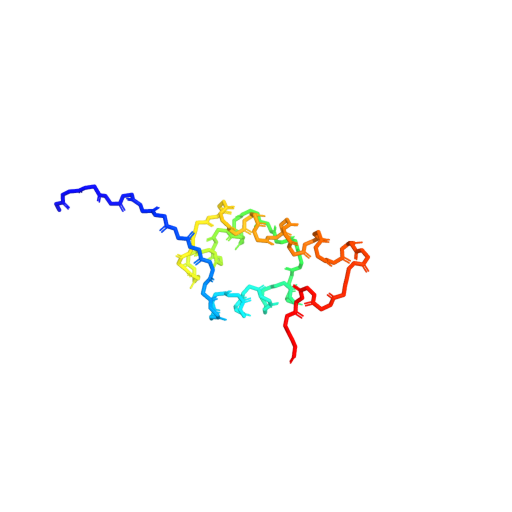0.00 46 ARG P CA 5
ATOM 5537 C C . ARG A 1 48 ? 5.916 2.493 6.302 1.00 0.00 46 ARG P C 5
ATOM 5538 O O . ARG A 1 48 ? 7.064 2.613 5.880 1.00 0.00 46 ARG P O 5
ATOM 5559 N N . VAL A 1 49 ? 5.575 1.562 7.199 1.00 0.00 47 VAL P N 5
ATOM 5560 C CA . VAL A 1 49 ? 6.507 0.538 7.706 1.00 0.00 47 VAL P CA 5
ATOM 5561 C C . VAL A 1 49 ? 6.946 -0.416 6.590 1.00 0.00 47 VAL P C 5
ATOM 5562 O O . VAL A 1 49 ? 8.136 -0.709 6.490 1.00 0.00 47 VAL P O 5
ATOM 5575 N N . TRP A 1 50 ? 6.046 -0.851 5.701 1.00 0.00 48 TRP P N 5
ATOM 5576 C CA . TRP A 1 50 ? 6.380 -1.747 4.586 1.00 0.00 48 TRP P CA 5
ATOM 5577 C C . TRP A 1 50 ? 7.426 -1.145 3.630 1.00 0.00 48 TRP P C 5
ATOM 5578 O O . TRP A 1 50 ? 8.380 -1.829 3.259 1.00 0.00 48 TRP P O 5
ATOM 5599 N N . PHE A 1 51 ? 7.321 0.151 3.302 1.00 0.00 49 PHE P N 5
ATOM 5600 C CA . PHE A 1 51 ? 8.303 0.864 2.466 1.00 0.00 49 PHE P CA 5
ATOM 5601 C C . PHE A 1 51 ? 9.716 0.932 3.078 1.00 0.00 49 PHE P C 5
ATOM 5602 O O . PHE A 1 51 ? 10.683 1.126 2.334 1.00 0.00 49 PHE P O 5
ATOM 5619 N N . LYS A 1 52 ? 9.863 0.748 4.399 1.00 0.00 50 LYS P N 5
ATOM 5620 C CA . LYS A 1 52 ? 11.159 0.565 5.086 1.00 0.00 50 LYS P CA 5
ATOM 5621 C C . LYS A 1 52 ? 11.538 -0.918 5.199 1.00 0.00 50 LYS P C 5
ATOM 5622 O O . LYS A 1 52 ? 12.680 -1.285 4.934 1.00 0.00 50 LYS P O 5
ATOM 5641 N N . ASN A 1 53 ? 10.581 -1.788 5.517 1.00 0.00 51 ASN P N 5
ATOM 5642 C CA . ASN A 1 53 ? 10.781 -3.234 5.652 1.00 0.00 51 ASN P CA 5
ATOM 5643 C C . ASN A 1 53 ? 11.294 -3.882 4.349 1.00 0.00 51 ASN P C 5
ATOM 5644 O O . ASN A 1 53 ? 12.195 -4.722 4.389 1.00 0.00 51 ASN P O 5
ATOM 5655 N N . ARG A 1 54 ? 10.791 -3.441 3.186 1.00 0.00 52 ARG P N 5
ATOM 5656 C CA . ARG A 1 54 ? 11.172 -3.971 1.866 1.00 0.00 52 ARG P CA 5
ATOM 5657 C C . ARG A 1 54 ? 12.630 -3.686 1.481 1.00 0.00 52 ARG P C 5
ATOM 5658 O O . ARG A 1 54 ? 13.237 -4.520 0.803 1.00 0.00 52 ARG P O 5
ATOM 5679 N N . ARG A 1 55 ? 13.207 -2.561 1.930 1.00 0.00 53 ARG P N 5
ATOM 5680 C CA . ARG A 1 55 ? 14.636 -2.227 1.729 1.00 0.00 53 ARG P CA 5
ATOM 5681 C C . ARG A 1 55 ? 15.540 -2.738 2.858 1.00 0.00 53 ARG P C 5
ATOM 5682 O O . ARG A 1 55 ? 16.689 -3.097 2.603 1.00 0.00 53 ARG P O 5
ATOM 5703 N N . ALA A 1 56 ? 15.007 -2.886 4.073 1.00 0.00 54 ALA P N 5
ATOM 5704 C CA . ALA A 1 56 ? 15.691 -3.562 5.178 1.00 0.00 54 ALA P CA 5
ATOM 5705 C C . ALA A 1 56 ? 15.936 -5.055 4.879 1.00 0.00 54 ALA P C 5
ATOM 5706 O O . ALA A 1 56 ? 17.026 -5.559 5.142 1.00 0.00 54 ALA P O 5
ATOM 5713 N N . LYS A 1 57 ? 14.978 -5.748 4.246 1.00 0.00 55 LYS P N 5
ATOM 5714 C CA . LYS A 1 57 ? 15.135 -7.137 3.758 1.00 0.00 55 LYS P CA 5
ATOM 5715 C C . LYS A 1 57 ? 16.138 -7.275 2.605 1.00 0.00 55 LYS P C 5
ATOM 5716 O O . LYS A 1 57 ? 16.794 -8.309 2.485 1.00 0.00 55 LYS P O 5
ATOM 5735 N N . TRP A 1 58 ? 16.292 -6.236 1.783 1.00 0.00 56 TRP P N 5
ATOM 5736 C CA . TRP A 1 58 ? 17.266 -6.180 0.683 1.00 0.00 56 TRP P CA 5
ATOM 5737 C C . TRP A 1 58 ? 18.711 -6.012 1.187 1.00 0.00 56 TRP P C 5
ATOM 5738 O O . TRP A 1 58 ? 19.599 -6.748 0.752 1.00 0.00 56 TRP P O 5
ATOM 5759 N N . ARG A 1 59 ? 18.948 -5.086 2.131 1.00 0.00 57 ARG P N 5
ATOM 5760 C CA . ARG A 1 59 ? 20.296 -4.754 2.647 1.00 0.00 57 ARG P CA 5
ATOM 5761 C C . ARG A 1 59 ? 20.738 -5.572 3.871 1.00 0.00 57 ARG P C 5
ATOM 5762 O O . ARG A 1 59 ? 21.934 -5.842 3.998 1.00 0.00 57 ARG P O 5
ATOM 5783 N N . LYS A 1 60 ? 19.785 -6.010 4.704 1.00 0.00 58 LYS P N 5
ATOM 5784 C CA . LYS A 1 60 ? 19.933 -6.825 5.934 1.00 0.00 58 LYS P CA 5
ATOM 5785 C C . LYS A 1 60 ? 20.802 -6.206 7.043 1.00 0.00 58 LYS P C 5
ATOM 5786 O O . LYS A 1 60 ? 21.575 -5.269 6.826 1.00 0.00 58 LYS P O 5
ATOM 5805 N N . ARG A 1 61 ? 20.657 -6.740 8.263 1.00 0.00 59 ARG P N 5
ATOM 5806 C CA . ARG A 1 61 ? 21.483 -6.441 9.452 1.00 0.00 59 ARG P CA 5
ATOM 5807 C C . ARG A 1 61 ? 22.149 -7.716 9.985 1.00 0.00 59 ARG P C 5
ATOM 5808 O O . ARG A 1 61 ? 21.621 -8.816 9.812 1.00 0.00 59 ARG P O 5
ATOM 5829 N N . GLU A 1 62 ? 23.291 -7.572 10.651 1.00 0.00 60 GLU P N 5
ATOM 5830 C CA . GLU A 1 62 ? 24.019 -8.690 11.271 1.00 0.00 60 GLU P CA 5
ATOM 5831 C C . GLU A 1 62 ? 23.425 -9.054 12.645 1.00 0.00 60 GLU P C 5
ATOM 5832 O O . GLU A 1 62 ? 23.423 -8.242 13.571 1.00 0.00 60 GLU P O 5
ATOM 5844 N N . GLU A 1 63 ? 22.941 -10.290 12.797 1.00 0.00 61 GLU P N 5
ATOM 5845 C CA . GLU A 1 63 ? 22.312 -10.775 14.042 1.00 0.00 61 GLU P CA 5
ATOM 5846 C C . GLU A 1 63 ? 23.330 -11.126 15.146 1.00 0.00 61 GLU P C 5
ATOM 5847 O O . GLU A 1 63 ? 22.969 -11.199 16.322 1.00 0.00 61 GLU P O 5
ATOM 5859 N N . PHE A 1 64 ? 24.605 -11.309 14.779 1.00 0.00 62 PHE P N 5
ATOM 5860 C CA . PHE A 1 64 ? 25.731 -11.603 15.679 1.00 0.00 62 PHE P CA 5
ATOM 5861 C C . PHE A 1 64 ? 26.770 -10.461 15.692 1.00 0.00 62 PHE P C 5
ATOM 5862 O O . PHE A 1 64 ? 27.981 -10.683 15.773 1.00 0.00 62 PHE P O 5
ATOM 5879 N N . ILE A 1 65 ? 26.298 -9.210 15.597 1.00 0.00 63 ILE P N 5
ATOM 5880 C CA . ILE A 1 65 ? 27.128 -7.990 15.653 1.00 0.00 63 ILE P CA 5
ATOM 5881 C C . ILE A 1 65 ? 27.866 -7.823 17.000 1.00 0.00 63 ILE P C 5
ATOM 5882 O O . ILE A 1 65 ? 28.923 -7.192 17.063 1.00 0.00 63 ILE P O 5
ATOM 5898 N N . VAL A 1 66 ? 27.340 -8.433 18.069 1.00 0.00 64 VAL P N 5
ATOM 5899 C CA . VAL A 1 66 ? 27.957 -8.543 19.401 1.00 0.00 64 VAL P CA 5
ATOM 5900 C C . VAL A 1 66 ? 27.655 -9.920 20.017 1.00 0.00 64 VAL P C 5
ATOM 5901 O O . VAL A 1 66 ? 26.611 -10.517 19.742 1.00 0.00 64 VAL P O 5
ATOM 5914 N N . THR A 1 67 ? 28.577 -10.442 20.831 1.00 0.00 65 THR P N 5
ATOM 5915 C CA . THR A 1 67 ? 28.510 -11.802 21.410 1.00 0.00 65 THR P CA 5
ATOM 5916 C C . THR A 1 67 ? 27.485 -11.929 22.551 1.00 0.00 65 THR P C 5
ATOM 5917 O O . THR A 1 67 ? 26.926 -13.006 22.767 1.00 0.00 65 THR P O 5
ATOM 5928 N N . ASP A 1 68 ? 27.228 -10.836 23.285 1.00 0.00 66 ASP P N 5
ATOM 5929 C CA . ASP A 1 68 ? 26.340 -10.780 24.464 1.00 0.00 66 ASP P CA 5
ATOM 5930 C C . ASP A 1 68 ? 24.834 -10.895 24.133 1.00 0.00 66 ASP P C 5
ATOM 5931 O O . ASP A 1 68 ? 24.340 -10.156 23.251 1.00 0.00 66 ASP P O 5
ATOM 5941 N N . GLY A 1 1 ? -18.882 -3.892 8.438 1.00 0.00 -1 GLY P N 6
ATOM 5942 C CA . GLY A 1 1 ? -18.557 -3.358 9.780 1.00 0.00 -1 GLY P CA 6
ATOM 5943 C C . GLY A 1 1 ? -18.552 -4.461 10.829 1.00 0.00 -1 GLY P C 6
ATOM 5944 O O . GLY A 1 1 ? -18.074 -5.564 10.563 1.00 0.00 -1 GLY P O 6
ATOM 5950 N N . SER A 1 2 ? -19.084 -4.174 12.024 1.00 0.00 0 SER P N 6
ATOM 5951 C CA . SER A 1 2 ? -19.260 -5.130 13.142 1.00 0.00 0 SER P CA 6
ATOM 5952 C C . SER A 1 2 ? -17.977 -5.859 13.592 1.00 0.00 0 SER P C 6
ATOM 5953 O O . SER A 1 2 ? -18.018 -7.024 13.997 1.00 0.00 0 SER P O 6
ATOM 5961 N N . GLN A 1 3 ? -16.824 -5.184 13.514 1.00 0.00 1 GLN P N 6
ATOM 5962 C CA . GLN A 1 3 ? -15.496 -5.687 13.901 1.00 0.00 1 GLN P CA 6
ATOM 5963 C C . GLN A 1 3 ? -14.672 -4.606 14.619 1.00 0.00 1 GLN P C 6
ATOM 5964 O O . GLN A 1 3 ? -14.892 -3.406 14.427 1.00 0.00 1 GLN P O 6
ATOM 5978 N N . ARG A 1 4 ? -13.676 -5.027 15.410 1.00 0.00 2 ARG P N 6
ATOM 5979 C CA . ARG A 1 4 ? -12.770 -4.157 16.192 1.00 0.00 2 ARG P CA 6
ATOM 5980 C C . ARG A 1 4 ? -11.507 -3.727 15.423 1.00 0.00 2 ARG P C 6
ATOM 5981 O O . ARG A 1 4 ? -10.603 -3.132 16.011 1.00 0.00 2 ARG P O 6
ATOM 6002 N N . ARG A 1 5 ? -11.439 -4.031 14.116 1.00 0.00 3 ARG P N 6
ATOM 6003 C CA . ARG A 1 5 ? -10.276 -3.836 13.220 1.00 0.00 3 ARG P CA 6
ATOM 6004 C C . ARG A 1 5 ? -9.005 -4.525 13.755 1.00 0.00 3 ARG P C 6
ATOM 6005 O O . ARG A 1 5 ? -7.890 -4.015 13.638 1.00 0.00 3 ARG P O 6
ATOM 6026 N N . GLN A 1 6 ? -9.196 -5.692 14.372 1.00 0.00 4 GLN P N 6
ATOM 6027 C CA . GLN A 1 6 ? -8.165 -6.516 15.004 1.00 0.00 4 GLN P CA 6
ATOM 6028 C C . GLN A 1 6 ? -7.413 -7.412 14.000 1.00 0.00 4 GLN P C 6
ATOM 6029 O O . GLN A 1 6 ? -7.982 -7.826 12.985 1.00 0.00 4 GLN P O 6
ATOM 6043 N N . ARG A 1 7 ? -6.149 -7.747 14.311 1.00 0.00 5 ARG P N 6
ATOM 6044 C CA . ARG A 1 7 ? -5.295 -8.727 13.597 1.00 0.00 5 ARG P CA 6
ATOM 6045 C C . ARG A 1 7 ? -5.310 -8.571 12.062 1.00 0.00 5 ARG P C 6
ATOM 6046 O O . ARG A 1 7 ? -5.539 -9.528 11.321 1.00 0.00 5 ARG P O 6
ATOM 6067 N N . THR A 1 8 ? -5.090 -7.344 11.584 1.00 0.00 6 THR P N 6
ATOM 6068 C CA . THR A 1 8 ? -5.199 -6.965 10.159 1.00 0.00 6 THR P CA 6
ATOM 6069 C C . THR A 1 8 ? -4.163 -7.649 9.258 1.00 0.00 6 THR P C 6
ATOM 6070 O O . THR A 1 8 ? -4.514 -8.089 8.160 1.00 0.00 6 THR P O 6
ATOM 6081 N N . HIS A 1 9 ? -2.924 -7.811 9.746 1.00 0.00 7 HIS P N 6
ATOM 6082 C CA . HIS A 1 9 ? -1.812 -8.541 9.103 1.00 0.00 7 HIS P CA 6
ATOM 6083 C C . HIS A 1 9 ? -1.516 -8.103 7.643 1.00 0.00 7 HIS P C 6
ATOM 6084 O O . HIS A 1 9 ? -1.902 -7.012 7.216 1.00 0.00 7 HIS P O 6
ATOM 6098 N N . PHE A 1 10 ? -0.800 -8.937 6.885 1.00 0.00 8 PHE P N 6
ATOM 6099 C CA . PHE A 1 10 ? -0.568 -8.830 5.440 1.00 0.00 8 PHE P CA 6
ATOM 6100 C C . PHE A 1 10 ? -0.886 -10.166 4.737 1.00 0.00 8 PHE P C 6
ATOM 6101 O O . PHE A 1 10 ? -0.832 -11.232 5.359 1.00 0.00 8 PHE P O 6
ATOM 6118 N N . THR A 1 11 ? -1.154 -10.129 3.429 1.00 0.00 9 THR P N 6
ATOM 6119 C CA . THR A 1 11 ? -1.249 -11.319 2.559 1.00 0.00 9 THR P CA 6
ATOM 6120 C C . THR A 1 11 ? -0.540 -11.094 1.218 1.00 0.00 9 THR P C 6
ATOM 6121 O O . THR A 1 11 ? -0.271 -9.955 0.827 1.00 0.00 9 THR P O 6
ATOM 6132 N N . SER A 1 12 ? -0.220 -12.172 0.499 1.00 0.00 10 SER P N 6
ATOM 6133 C CA . SER A 1 12 ? 0.623 -12.155 -0.709 1.00 0.00 10 SER P CA 6
ATOM 6134 C C . SER A 1 12 ? 0.086 -11.270 -1.839 1.00 0.00 10 SER P C 6
ATOM 6135 O O . SER A 1 12 ? 0.873 -10.696 -2.591 1.00 0.00 10 SER P O 6
ATOM 6143 N N . GLN A 1 13 ? -1.235 -11.096 -1.949 1.00 0.00 11 GLN P N 6
ATOM 6144 C CA . GLN A 1 13 ? -1.854 -10.195 -2.931 1.00 0.00 11 GLN P CA 6
ATOM 6145 C C . GLN A 1 13 ? -1.577 -8.714 -2.608 1.00 0.00 11 GLN P C 6
ATOM 6146 O O . GLN A 1 13 ? -1.251 -7.935 -3.504 1.00 0.00 11 GLN P O 6
ATOM 6160 N N . GLN A 1 14 ? -1.631 -8.331 -1.327 1.00 0.00 12 GLN P N 6
ATOM 6161 C CA . GLN A 1 14 ? -1.318 -6.972 -0.862 1.00 0.00 12 GLN P CA 6
ATOM 6162 C C . GLN A 1 14 ? 0.180 -6.673 -1.006 1.00 0.00 12 GLN P C 6
ATOM 6163 O O . GLN A 1 14 ? 0.562 -5.596 -1.459 1.00 0.00 12 GLN P O 6
ATOM 6177 N N . LEU A 1 15 ? 1.030 -7.648 -0.667 1.00 0.00 13 LEU P N 6
ATOM 6178 C CA . LEU A 1 15 ? 2.489 -7.530 -0.735 1.00 0.00 13 LEU P CA 6
ATOM 6179 C C . LEU A 1 15 ? 2.995 -7.427 -2.187 1.00 0.00 13 LEU P C 6
ATOM 6180 O O . LEU A 1 15 ? 3.928 -6.671 -2.456 1.00 0.00 13 LEU P O 6
ATOM 6196 N N . GLN A 1 16 ? 2.354 -8.113 -3.139 1.00 0.00 14 GLN P N 6
ATOM 6197 C CA . GLN A 1 16 ? 2.668 -7.992 -4.572 1.00 0.00 14 GLN P CA 6
ATOM 6198 C C . GLN A 1 16 ? 2.116 -6.707 -5.202 1.00 0.00 14 GLN P C 6
ATOM 6199 O O . GLN A 1 16 ? 2.779 -6.118 -6.054 1.00 0.00 14 GLN P O 6
ATOM 6213 N N . GLU A 1 17 ? 0.955 -6.217 -4.755 1.00 0.00 15 GLU P N 6
ATOM 6214 C CA . GLU A 1 17 ? 0.467 -4.887 -5.144 1.00 0.00 15 GLU P CA 6
ATOM 6215 C C . GLU A 1 17 ? 1.408 -3.784 -4.626 1.00 0.00 15 GLU P C 6
ATOM 6216 O O . GLU A 1 17 ? 1.696 -2.825 -5.341 1.00 0.00 15 GLU P O 6
ATOM 6228 N N . LEU A 1 18 ? 1.970 -3.953 -3.422 1.00 0.00 16 LEU P N 6
ATOM 6229 C CA . LEU A 1 18 ? 2.980 -3.050 -2.858 1.00 0.00 16 LEU P CA 6
ATOM 6230 C C . LEU A 1 18 ? 4.324 -3.142 -3.597 1.00 0.00 16 LEU P C 6
ATOM 6231 O O . LEU A 1 18 ? 4.940 -2.112 -3.856 1.00 0.00 16 LEU P O 6
ATOM 6247 N N . GLU A 1 19 ? 4.754 -4.334 -4.021 1.00 0.00 17 GLU P N 6
ATOM 6248 C CA . GLU A 1 19 ? 5.945 -4.506 -4.863 1.00 0.00 17 GLU P CA 6
ATOM 6249 C C . GLU A 1 19 ? 5.781 -3.822 -6.232 1.00 0.00 17 GLU P C 6
ATOM 6250 O O . GLU A 1 19 ? 6.672 -3.090 -6.666 1.00 0.00 17 GLU P O 6
ATOM 6262 N N . ALA A 1 20 ? 4.626 -3.979 -6.886 1.00 0.00 18 ALA P N 6
ATOM 6263 C CA . ALA A 1 20 ? 4.305 -3.262 -8.122 1.00 0.00 18 ALA P CA 6
ATOM 6264 C C . ALA A 1 20 ? 4.252 -1.733 -7.909 1.00 0.00 18 ALA P C 6
ATOM 6265 O O . ALA A 1 20 ? 4.774 -0.971 -8.726 1.00 0.00 18 ALA P O 6
ATOM 6272 N N . THR A 1 21 ? 3.693 -1.282 -6.781 1.00 0.00 19 THR P N 6
ATOM 6273 C CA . THR A 1 21 ? 3.654 0.135 -6.376 1.00 0.00 19 THR P CA 6
ATOM 6274 C C . THR A 1 21 ? 5.068 0.695 -6.169 1.00 0.00 19 THR P C 6
ATOM 6275 O O . THR A 1 21 ? 5.379 1.767 -6.685 1.00 0.00 19 THR P O 6
ATOM 6286 N N . PHE A 1 22 ? 5.957 -0.045 -5.499 1.00 0.00 20 PHE P N 6
ATOM 6287 C CA . PHE A 1 22 ? 7.360 0.323 -5.270 1.00 0.00 20 PHE P CA 6
ATOM 6288 C C . PHE A 1 22 ? 8.166 0.425 -6.574 1.00 0.00 20 PHE P C 6
ATOM 6289 O O . PHE A 1 22 ? 8.949 1.359 -6.755 1.00 0.00 20 PHE P O 6
ATOM 6306 N N . GLN A 1 23 ? 7.942 -0.498 -7.517 1.00 0.00 21 GLN P N 6
ATOM 6307 C CA . GLN A 1 23 ? 8.574 -0.464 -8.841 1.00 0.00 21 GLN P CA 6
ATOM 6308 C C . GLN A 1 23 ? 8.040 0.683 -9.725 1.00 0.00 21 GLN P C 6
ATOM 6309 O O . GLN A 1 23 ? 8.781 1.199 -10.566 1.00 0.00 21 GLN P O 6
ATOM 6323 N N . ARG A 1 24 ? 6.790 1.127 -9.516 1.00 0.00 22 ARG P N 6
ATOM 6324 C CA . ARG A 1 24 ? 6.196 2.301 -10.187 1.00 0.00 22 ARG P CA 6
ATOM 6325 C C . ARG A 1 24 ? 6.623 3.638 -9.565 1.00 0.00 22 ARG P C 6
ATOM 6326 O O . ARG A 1 24 ? 6.776 4.616 -10.300 1.00 0.00 22 ARG P O 6
ATOM 6347 N N . ASN A 1 25 ? 6.811 3.696 -8.247 1.00 0.00 23 ASN P N 6
ATOM 6348 C CA . ASN A 1 25 ? 7.292 4.865 -7.504 1.00 0.00 23 ASN P CA 6
ATOM 6349 C C . ASN A 1 25 ? 8.001 4.413 -6.214 1.00 0.00 23 ASN P C 6
ATOM 6350 O O . ASN A 1 25 ? 7.383 3.817 -5.328 1.00 0.00 23 ASN P O 6
ATOM 6361 N N . ARG A 1 26 ? 9.296 4.730 -6.092 1.00 0.00 24 ARG P N 6
ATOM 6362 C CA . ARG A 1 26 ? 10.151 4.305 -4.969 1.00 0.00 24 ARG P CA 6
ATOM 6363 C C . ARG A 1 26 ? 10.128 5.256 -3.761 1.00 0.00 24 ARG P C 6
ATOM 6364 O O . ARG A 1 26 ? 10.721 4.945 -2.727 1.00 0.00 24 ARG P O 6
ATOM 6385 N N . TYR A 1 27 ? 9.477 6.412 -3.892 1.00 0.00 25 TYR P N 6
ATOM 6386 C CA . TYR A 1 27 ? 9.407 7.485 -2.888 1.00 0.00 25 TYR P CA 6
ATOM 6387 C C . TYR A 1 27 ? 8.027 8.202 -2.868 1.00 0.00 25 TYR P C 6
ATOM 6388 O O . TYR A 1 27 ? 7.965 9.431 -2.973 1.00 0.00 25 TYR P O 6
ATOM 6406 N N . PRO A 1 28 ? 6.895 7.474 -2.733 1.00 0.00 26 PRO P N 6
ATOM 6407 C CA . PRO A 1 28 ? 5.557 8.073 -2.723 1.00 0.00 26 PRO P CA 6
ATOM 6408 C C . PRO A 1 28 ? 5.336 9.009 -1.526 1.00 0.00 26 PRO P C 6
ATOM 6409 O O . PRO A 1 28 ? 5.828 8.760 -0.421 1.00 0.00 26 PRO P O 6
ATOM 6420 N N . ASP A 1 29 ? 4.553 10.068 -1.731 1.00 0.00 27 ASP P N 6
ATOM 6421 C CA . ASP A 1 29 ? 4.103 10.983 -0.674 1.00 0.00 27 ASP P CA 6
ATOM 6422 C C . ASP A 1 29 ? 2.994 10.345 0.185 1.00 0.00 27 ASP P C 6
ATOM 6423 O O . ASP A 1 29 ? 2.334 9.394 -0.240 1.00 0.00 27 ASP P O 6
ATOM 6432 N N . MET A 1 30 ? 2.760 10.857 1.396 1.00 0.00 28 MET P N 6
ATOM 6433 C CA . MET A 1 30 ? 1.825 10.264 2.362 1.00 0.00 28 MET P CA 6
ATOM 6434 C C . MET A 1 30 ? 0.370 10.209 1.863 1.00 0.00 28 MET P C 6
ATOM 6435 O O . MET A 1 30 ? -0.356 9.284 2.228 1.00 0.00 28 MET P O 6
ATOM 6449 N N . SER A 1 31 ? -0.053 11.118 0.978 1.00 0.00 29 SER P N 6
ATOM 6450 C CA . SER A 1 31 ? -1.368 11.053 0.312 1.00 0.00 29 SER P CA 6
ATOM 6451 C C . SER A 1 31 ? -1.464 9.909 -0.711 1.00 0.00 29 SER P C 6
ATOM 6452 O O . SER A 1 31 ? -2.504 9.257 -0.821 1.00 0.00 29 SER P O 6
ATOM 6460 N N . THR A 1 32 ? -0.365 9.601 -1.408 1.00 0.00 30 THR P N 6
ATOM 6461 C CA . THR A 1 32 ? -0.259 8.443 -2.313 1.00 0.00 30 THR P CA 6
ATOM 6462 C C . THR A 1 32 ? -0.210 7.142 -1.511 1.00 0.00 30 THR P C 6
ATOM 6463 O O . THR A 1 32 ? -0.918 6.193 -1.848 1.00 0.00 30 THR P O 6
ATOM 6474 N N . ARG A 1 33 ? 0.550 7.109 -0.404 1.00 0.00 31 ARG P N 6
ATOM 6475 C CA . ARG A 1 33 ? 0.582 5.965 0.531 1.00 0.00 31 ARG P CA 6
ATOM 6476 C C . ARG A 1 33 ? -0.793 5.686 1.143 1.00 0.00 31 ARG P C 6
ATOM 6477 O O . ARG A 1 33 ? -1.186 4.528 1.241 1.00 0.00 31 ARG P O 6
ATOM 6498 N N . GLU A 1 34 ? -1.551 6.722 1.501 1.00 0.00 32 GLU P N 6
ATOM 6499 C CA . GLU A 1 34 ? -2.919 6.585 2.015 1.00 0.00 32 GLU P CA 6
ATOM 6500 C C . GLU A 1 34 ? -3.893 6.035 0.957 1.00 0.00 32 GLU P C 6
ATOM 6501 O O . GLU A 1 34 ? -4.690 5.150 1.269 1.00 0.00 32 GLU P O 6
ATOM 6513 N N . GLU A 1 35 ? -3.806 6.481 -0.302 1.00 0.00 33 GLU P N 6
ATOM 6514 C CA . GLU A 1 35 ? -4.594 5.892 -1.395 1.00 0.00 33 GLU P CA 6
ATOM 6515 C C . GLU A 1 35 ? -4.256 4.410 -1.593 1.00 0.00 33 GLU P C 6
ATOM 6516 O O . GLU A 1 35 ? -5.162 3.581 -1.554 1.00 0.00 33 GLU P O 6
ATOM 6528 N N . ILE A 1 36 ? -2.979 4.029 -1.717 1.00 0.00 34 ILE P N 6
ATOM 6529 C CA . ILE A 1 36 ? -2.634 2.611 -1.918 1.00 0.00 34 ILE P CA 6
ATOM 6530 C C . ILE A 1 36 ? -2.924 1.746 -0.679 1.00 0.00 34 ILE P C 6
ATOM 6531 O O . ILE A 1 36 ? -3.199 0.555 -0.826 1.00 0.00 34 ILE P O 6
ATOM 6547 N N . ALA A 1 37 ? -2.973 2.330 0.527 1.00 0.00 35 ALA P N 6
ATOM 6548 C CA . ALA A 1 37 ? -3.453 1.665 1.742 1.00 0.00 35 ALA P CA 6
ATOM 6549 C C . ALA A 1 37 ? -4.959 1.348 1.646 1.00 0.00 35 ALA P C 6
ATOM 6550 O O . ALA A 1 37 ? -5.378 0.228 1.927 1.00 0.00 35 ALA P O 6
ATOM 6557 N N . VAL A 1 38 ? -5.772 2.296 1.166 1.00 0.00 36 VAL P N 6
ATOM 6558 C CA . VAL A 1 38 ? -7.200 2.093 0.860 1.00 0.00 36 VAL P CA 6
ATOM 6559 C C . VAL A 1 38 ? -7.389 1.048 -0.249 1.00 0.00 36 VAL P C 6
ATOM 6560 O O . VAL A 1 38 ? -8.247 0.172 -0.117 1.00 0.00 36 VAL P O 6
ATOM 6573 N N . TRP A 1 39 ? -6.571 1.074 -1.308 1.00 0.00 37 TRP P N 6
ATOM 6574 C CA . TRP A 1 39 ? -6.670 0.134 -2.438 1.00 0.00 37 TRP P CA 6
ATOM 6575 C C . TRP A 1 39 ? -6.297 -1.309 -2.040 1.00 0.00 37 TRP P C 6
ATOM 6576 O O . TRP A 1 39 ? -6.919 -2.260 -2.519 1.00 0.00 37 TRP P O 6
ATOM 6597 N N . THR A 1 40 ? -5.315 -1.485 -1.146 1.00 0.00 38 THR P N 6
ATOM 6598 C CA . THR A 1 40 ? -4.889 -2.796 -0.602 1.00 0.00 38 THR P CA 6
ATOM 6599 C C . THR A 1 40 ? -5.667 -3.235 0.646 1.00 0.00 38 THR P C 6
ATOM 6600 O O . THR A 1 40 ? -5.526 -4.379 1.078 1.00 0.00 38 THR P O 6
ATOM 6611 N N . ASN A 1 41 ? -6.498 -2.362 1.224 1.00 0.00 39 ASN P N 6
ATOM 6612 C CA . ASN A 1 41 ? -7.153 -2.538 2.526 1.00 0.00 39 ASN P CA 6
ATOM 6613 C C . ASN A 1 41 ? -6.149 -2.789 3.682 1.00 0.00 39 ASN P C 6
ATOM 6614 O O . ASN A 1 41 ? -6.301 -3.711 4.489 1.00 0.00 39 ASN P O 6
ATOM 6625 N N . LEU A 1 42 ? -5.110 -1.956 3.744 1.00 0.00 40 LEU P N 6
ATOM 6626 C CA . LEU A 1 42 ? -4.124 -1.866 4.825 1.00 0.00 40 LEU P CA 6
ATOM 6627 C C . LEU A 1 42 ? -4.249 -0.531 5.582 1.00 0.00 40 LEU P C 6
ATOM 6628 O O . LEU A 1 42 ? -4.953 0.385 5.150 1.00 0.00 40 LEU P O 6
ATOM 6644 N N . THR A 1 43 ? -3.548 -0.409 6.710 1.00 0.00 41 THR P N 6
ATOM 6645 C CA . THR A 1 43 ? -3.371 0.869 7.419 1.00 0.00 41 THR P CA 6
ATOM 6646 C C . THR A 1 43 ? -2.200 1.650 6.816 1.00 0.00 41 THR P C 6
ATOM 6647 O O . THR A 1 43 ? -1.264 1.063 6.261 1.00 0.00 41 THR P O 6
ATOM 6658 N N . GLU A 1 44 ? -2.192 2.979 6.965 1.00 0.00 42 GLU P N 6
ATOM 6659 C CA . GLU A 1 44 ? -1.021 3.778 6.574 1.00 0.00 42 GLU P CA 6
ATOM 6660 C C . GLU A 1 44 ? 0.231 3.421 7.395 1.00 0.00 42 GLU P C 6
ATOM 6661 O O . GLU A 1 44 ? 1.343 3.549 6.892 1.00 0.00 42 GLU P O 6
ATOM 6673 N N . ALA A 1 45 ? 0.068 2.911 8.623 1.00 0.00 43 ALA P N 6
ATOM 6674 C CA . ALA A 1 45 ? 1.168 2.445 9.465 1.00 0.00 43 ALA P CA 6
ATOM 6675 C C . ALA A 1 45 ? 1.829 1.179 8.892 1.00 0.00 43 ALA P C 6
ATOM 6676 O O . ALA A 1 45 ? 3.055 1.132 8.767 1.00 0.00 43 ALA P O 6
ATOM 6683 N N . ARG A 1 46 ? 1.037 0.183 8.460 1.00 0.00 44 ARG P N 6
ATOM 6684 C CA . ARG A 1 46 ? 1.549 -1.018 7.772 1.00 0.00 44 ARG P CA 6
ATOM 6685 C C . ARG A 1 46 ? 2.253 -0.669 6.467 1.00 0.00 44 ARG P C 6
ATOM 6686 O O . ARG A 1 46 ? 3.347 -1.167 6.213 1.00 0.00 44 ARG P O 6
ATOM 6707 N N . VAL A 1 47 ? 1.671 0.234 5.680 1.00 0.00 45 VAL P N 6
ATOM 6708 C CA . VAL A 1 47 ? 2.269 0.741 4.435 1.00 0.00 45 VAL P CA 6
ATOM 6709 C C . VAL A 1 47 ? 3.580 1.488 4.698 1.00 0.00 45 VAL P C 6
ATOM 6710 O O . VAL A 1 47 ? 4.572 1.231 4.018 1.00 0.00 45 VAL P O 6
ATOM 6723 N N . ARG A 1 48 ? 3.635 2.365 5.707 1.00 0.00 46 ARG P N 6
ATOM 6724 C CA . ARG A 1 48 ? 4.839 3.136 6.061 1.00 0.00 46 ARG P CA 6
ATOM 6725 C C . ARG A 1 48 ? 5.968 2.241 6.581 1.00 0.00 46 ARG P C 6
ATOM 6726 O O . ARG A 1 48 ? 7.112 2.430 6.170 1.00 0.00 46 ARG P O 6
ATOM 6747 N N . VAL A 1 49 ? 5.656 1.223 7.392 1.00 0.00 47 VAL P N 6
ATOM 6748 C CA . VAL A 1 49 ? 6.639 0.203 7.809 1.00 0.00 47 VAL P CA 6
ATOM 6749 C C . VAL A 1 49 ? 7.112 -0.619 6.608 1.00 0.00 47 VAL P C 6
ATOM 6750 O O . VAL A 1 49 ? 8.317 -0.819 6.457 1.00 0.00 47 VAL P O 6
ATOM 6763 N N . TRP A 1 50 ? 6.209 -1.038 5.713 1.00 0.00 48 TRP P N 6
ATOM 6764 C CA . TRP A 1 50 ? 6.576 -1.796 4.513 1.00 0.00 48 TRP P CA 6
ATOM 6765 C C . TRP A 1 50 ? 7.506 -0.994 3.590 1.00 0.00 48 TRP P C 6
ATOM 6766 O O . TRP A 1 50 ? 8.542 -1.514 3.177 1.00 0.00 48 TRP P O 6
ATOM 6787 N N . PHE A 1 51 ? 7.211 0.284 3.325 1.00 0.00 49 PHE P N 6
ATOM 6788 C CA . PHE A 1 51 ? 8.075 1.144 2.506 1.00 0.00 49 PHE P CA 6
ATOM 6789 C C . PHE A 1 51 ? 9.432 1.411 3.165 1.00 0.00 49 PHE P C 6
ATOM 6790 O O . PHE A 1 51 ? 10.451 1.332 2.480 1.00 0.00 49 PHE P O 6
ATOM 6807 N N . LYS A 1 52 ? 9.487 1.647 4.484 1.00 0.00 50 LYS P N 6
ATOM 6808 C CA . LYS A 1 52 ? 10.754 1.781 5.226 1.00 0.00 50 LYS P CA 6
ATOM 6809 C C . LYS A 1 52 ? 1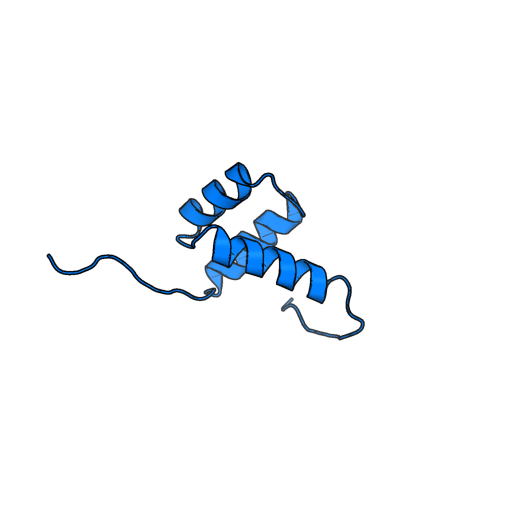1.605 0.508 5.117 1.00 0.00 50 LYS P C 6
ATOM 6810 O O . LYS A 1 52 ? 12.794 0.583 4.803 1.00 0.00 50 LYS P O 6
ATOM 6829 N N . ASN A 1 53 ? 10.985 -0.659 5.296 1.00 0.00 51 ASN P N 6
ATOM 6830 C CA . ASN A 1 53 ? 11.627 -1.971 5.197 1.00 0.00 51 ASN P CA 6
ATOM 6831 C C . ASN A 1 53 ? 12.144 -2.254 3.769 1.00 0.00 51 ASN P C 6
ATOM 6832 O O . ASN A 1 53 ? 13.298 -2.649 3.588 1.00 0.00 51 ASN P O 6
ATOM 6843 N N . ARG A 1 54 ? 11.323 -1.979 2.746 1.00 0.00 52 ARG P N 6
ATOM 6844 C CA . ARG A 1 54 ? 11.653 -2.196 1.328 1.00 0.00 52 ARG P CA 6
ATOM 6845 C C . ARG A 1 54 ? 12.735 -1.239 0.819 1.00 0.00 52 ARG P C 6
ATOM 6846 O O . ARG A 1 54 ? 13.632 -1.684 0.101 1.00 0.00 52 ARG P O 6
ATOM 6867 N N . ARG A 1 55 ? 12.703 0.038 1.225 1.00 0.00 53 ARG P N 6
ATOM 6868 C CA . ARG A 1 55 ? 13.749 1.034 0.916 1.00 0.00 53 ARG P CA 6
ATOM 6869 C C . ARG A 1 55 ? 15.078 0.701 1.596 1.00 0.00 53 ARG P C 6
ATOM 6870 O O . ARG A 1 55 ? 16.117 0.830 0.955 1.00 0.00 53 ARG P O 6
ATOM 6891 N N . ALA A 1 56 ? 15.064 0.206 2.836 1.00 0.00 54 ALA P N 6
ATOM 6892 C CA . ALA A 1 56 ? 16.275 -0.257 3.521 1.00 0.00 54 ALA P CA 6
ATOM 6893 C C . ALA A 1 56 ? 16.911 -1.475 2.819 1.00 0.00 54 ALA P C 6
ATOM 6894 O O . ALA A 1 56 ? 18.121 -1.490 2.582 1.00 0.00 54 ALA P O 6
ATOM 6901 N N . LYS A 1 57 ? 16.098 -2.459 2.403 1.00 0.00 55 LYS P N 6
ATOM 6902 C CA . LYS A 1 57 ? 16.546 -3.624 1.612 1.00 0.00 55 LYS P CA 6
ATOM 6903 C C . LYS A 1 57 ? 17.092 -3.222 0.238 1.00 0.00 55 LYS P C 6
ATOM 6904 O O . LYS A 1 57 ? 18.146 -3.711 -0.168 1.00 0.00 55 LYS P O 6
ATOM 6923 N N . TRP A 1 58 ? 16.439 -2.281 -0.447 1.00 0.00 56 TRP P N 6
ATOM 6924 C CA . TRP A 1 58 ? 16.926 -1.704 -1.707 1.00 0.00 56 TRP P CA 6
ATOM 6925 C C . TRP A 1 58 ? 18.267 -0.974 -1.525 1.00 0.00 56 TRP P C 6
ATOM 6926 O O . TRP A 1 58 ? 19.218 -1.253 -2.254 1.00 0.00 56 TRP P O 6
ATOM 6947 N N . ARG A 1 59 ? 18.397 -0.121 -0.501 1.00 0.00 57 ARG P N 6
ATOM 6948 C CA . ARG A 1 59 ? 19.643 0.592 -0.160 1.00 0.00 57 ARG P CA 6
ATOM 6949 C C . ARG A 1 59 ? 20.798 -0.367 0.169 1.00 0.00 57 ARG P C 6
ATOM 6950 O O . ARG A 1 59 ? 21.938 -0.098 -0.209 1.00 0.00 57 ARG P O 6
ATOM 6971 N N . LYS A 1 60 ? 20.506 -1.501 0.820 1.00 0.00 58 LYS P N 6
ATOM 6972 C CA . LYS A 1 60 ? 21.472 -2.577 1.117 1.00 0.00 58 LYS P CA 6
ATOM 6973 C C . LYS A 1 60 ? 21.889 -3.371 -0.134 1.00 0.00 58 LYS P C 6
ATOM 6974 O O . LYS A 1 60 ? 23.047 -3.782 -0.231 1.00 0.00 58 LYS P O 6
ATOM 6993 N N . ARG A 1 61 ? 20.975 -3.570 -1.095 1.00 0.00 59 ARG P N 6
ATOM 6994 C CA . ARG A 1 61 ? 21.228 -4.270 -2.372 1.00 0.00 59 ARG P CA 6
ATOM 6995 C C . ARG A 1 61 ? 21.978 -3.409 -3.400 1.00 0.00 59 ARG P C 6
ATOM 6996 O O . ARG A 1 61 ? 22.770 -3.948 -4.176 1.00 0.00 59 ARG P O 6
ATOM 7017 N N . GLU A 1 62 ? 21.740 -2.102 -3.418 1.00 0.00 60 GLU P N 6
ATOM 7018 C CA . GLU A 1 62 ? 22.450 -1.133 -4.266 1.00 0.00 60 GLU P CA 6
ATOM 7019 C C . GLU A 1 62 ? 23.900 -0.875 -3.798 1.00 0.00 60 GLU P C 6
ATOM 7020 O O . GLU A 1 62 ? 24.271 -1.149 -2.654 1.00 0.00 60 GLU P O 6
ATOM 7032 N N . GLU A 1 63 ? 24.729 -0.326 -4.691 1.00 0.00 61 GLU P N 6
ATOM 7033 C CA . GLU A 1 63 ? 26.124 0.061 -4.429 1.00 0.00 61 GLU P CA 6
ATOM 7034 C C . GLU A 1 63 ? 26.469 1.386 -5.140 1.00 0.00 61 GLU P C 6
ATOM 7035 O O . GLU A 1 63 ? 25.955 1.675 -6.224 1.00 0.00 61 GLU P O 6
ATOM 7047 N N . PHE A 1 64 ? 27.340 2.197 -4.533 1.00 0.00 62 PHE P N 6
ATOM 7048 C CA . PHE A 1 64 ? 27.680 3.550 -4.998 1.00 0.00 62 PHE P CA 6
ATOM 7049 C C . PHE A 1 64 ? 28.751 3.579 -6.105 1.00 0.00 62 PHE P C 6
ATOM 7050 O O . PHE A 1 64 ? 28.873 4.581 -6.812 1.00 0.00 62 PHE P O 6
ATOM 7067 N N . ILE A 1 65 ? 29.514 2.486 -6.266 1.00 0.00 63 ILE P N 6
ATOM 7068 C CA . ILE A 1 65 ? 30.506 2.224 -7.332 1.00 0.00 63 ILE P CA 6
ATOM 7069 C C . ILE A 1 65 ? 31.511 3.368 -7.602 1.00 0.00 63 ILE P C 6
ATOM 7070 O O . ILE A 1 65 ? 31.935 3.598 -8.737 1.00 0.00 63 ILE P O 6
ATOM 7086 N N . VAL A 1 66 ? 31.912 4.089 -6.546 1.00 0.00 64 VAL P N 6
ATOM 7087 C CA . VAL A 1 66 ? 32.860 5.223 -6.620 1.00 0.00 64 VAL P CA 6
ATOM 7088 C C . VAL A 1 66 ? 34.290 4.747 -6.923 1.00 0.00 64 VAL P C 6
ATOM 7089 O O . VAL A 1 66 ? 35.018 5.397 -7.678 1.00 0.00 64 VAL P O 6
ATOM 7102 N N . THR A 1 67 ? 34.687 3.598 -6.370 1.00 0.00 65 THR P N 6
ATOM 7103 C CA . THR A 1 67 ? 35.993 2.948 -6.589 1.00 0.00 65 THR P CA 6
ATOM 7104 C C . THR A 1 67 ? 35.976 1.982 -7.782 1.00 0.00 65 THR P C 6
ATOM 7105 O O . THR A 1 67 ? 34.952 1.362 -8.083 1.00 0.00 65 THR P O 6
ATOM 7116 N N . ASP A 1 68 ? 37.127 1.829 -8.450 1.00 0.00 66 ASP P N 6
ATOM 7117 C CA . ASP A 1 68 ? 37.350 0.941 -9.609 1.00 0.00 66 ASP P CA 6
ATOM 7118 C C . ASP A 1 68 ? 38.757 0.305 -9.607 1.00 0.00 66 ASP P C 6
ATOM 7119 O O . ASP A 1 68 ? 38.855 -0.923 -9.835 1.00 0.00 66 ASP P O 6
ATOM 7129 N N . GLY A 1 1 ? 10.395 -33.129 17.613 1.00 0.00 -1 GLY P N 7
ATOM 7130 C CA . GLY A 1 1 ? 11.111 -31.834 17.600 1.00 0.00 -1 GLY P CA 7
ATOM 7131 C C . GLY A 1 1 ? 10.143 -30.661 17.559 1.00 0.00 -1 GLY P C 7
ATOM 7132 O O . GLY A 1 1 ? 9.084 -30.746 16.934 1.00 0.00 -1 GLY P O 7
ATOM 7138 N N . SER A 1 2 ? 10.493 -29.554 18.221 1.00 0.00 0 SER P N 7
ATOM 7139 C CA . SER A 1 2 ? 9.647 -28.351 18.338 1.00 0.00 0 SER P CA 7
ATOM 7140 C C . SER A 1 2 ? 9.487 -27.592 17.012 1.00 0.00 0 SER P C 7
ATOM 7141 O O . SER A 1 2 ? 10.411 -27.542 16.192 1.00 0.00 0 SER P O 7
ATOM 7149 N N . GLN A 1 3 ? 8.329 -26.955 16.813 1.00 0.00 1 GLN P N 7
ATOM 7150 C CA . GLN A 1 3 ? 8.056 -26.104 15.646 1.00 0.00 1 GLN P CA 7
ATOM 7151 C C . GLN A 1 3 ? 8.861 -24.790 15.693 1.00 0.00 1 GLN P C 7
ATOM 7152 O O . GLN A 1 3 ? 9.181 -24.274 16.769 1.00 0.00 1 GLN P O 7
ATOM 7166 N N . ARG A 1 4 ? 9.175 -24.244 14.508 1.00 0.00 2 ARG P N 7
ATOM 7167 C CA . ARG A 1 4 ? 9.987 -23.021 14.309 1.00 0.00 2 ARG P CA 7
ATOM 7168 C C . ARG A 1 4 ? 9.382 -22.026 13.300 1.00 0.00 2 ARG P C 7
ATOM 7169 O O . ARG A 1 4 ? 10.098 -21.249 12.663 1.00 0.00 2 ARG P O 7
ATOM 7190 N N . ARG A 1 5 ? 8.053 -22.064 13.149 1.00 0.00 3 ARG P N 7
ATOM 7191 C CA . ARG A 1 5 ? 7.249 -21.170 12.289 1.00 0.00 3 ARG P CA 7
ATOM 7192 C C . ARG A 1 5 ? 7.118 -19.759 12.888 1.00 0.00 3 ARG P C 7
ATOM 7193 O O . ARG A 1 5 ? 7.342 -19.562 14.085 1.00 0.00 3 ARG P O 7
ATOM 7214 N N . GLN A 1 6 ? 6.724 -18.790 12.060 1.00 0.00 4 GLN P N 7
ATOM 7215 C CA . GLN A 1 6 ? 6.490 -17.388 12.443 1.00 0.00 4 GLN P CA 7
ATOM 7216 C C . GLN A 1 6 ? 5.156 -16.868 11.874 1.00 0.00 4 GLN P C 7
ATOM 7217 O O . GLN A 1 6 ? 4.741 -17.256 10.777 1.00 0.00 4 GLN P O 7
ATOM 7231 N N . ARG A 1 7 ? 4.478 -15.985 12.619 1.00 0.00 5 ARG P N 7
ATOM 7232 C CA . ARG A 1 7 ? 3.176 -15.393 12.259 1.00 0.00 5 ARG P CA 7
ATOM 7233 C C . ARG A 1 7 ? 3.332 -14.251 11.243 1.00 0.00 5 ARG P C 7
ATOM 7234 O O . ARG A 1 7 ? 4.199 -13.390 11.398 1.00 0.00 5 ARG P O 7
ATOM 7255 N N . THR A 1 8 ? 2.449 -14.223 10.243 1.00 0.00 6 THR P N 7
ATOM 7256 C CA . THR A 1 8 ? 2.319 -13.150 9.238 1.00 0.00 6 THR P CA 7
ATOM 7257 C C . THR A 1 8 ? 0.847 -12.740 9.103 1.00 0.00 6 THR P C 7
ATOM 7258 O O . THR A 1 8 ? -0.031 -13.603 9.030 1.00 0.00 6 THR P O 7
ATOM 7269 N N . HIS A 1 9 ? 0.571 -11.432 9.064 1.00 0.00 7 HIS P N 7
ATOM 7270 C CA . HIS A 1 9 ? -0.779 -10.838 9.000 1.00 0.00 7 HIS P CA 7
ATOM 7271 C C . HIS A 1 9 ? -1.085 -10.111 7.675 1.00 0.00 7 HIS P C 7
ATOM 7272 O O . HIS A 1 9 ? -2.066 -9.369 7.577 1.00 0.00 7 HIS P O 7
ATOM 7286 N N . PHE A 1 10 ? -0.248 -10.306 6.653 1.00 0.00 8 PHE P N 7
ATOM 7287 C CA . PHE A 1 10 ? -0.470 -9.883 5.263 1.00 0.00 8 PHE P CA 7
ATOM 7288 C C . PHE A 1 10 ? -0.935 -11.064 4.384 1.00 0.00 8 PHE P C 7
ATOM 7289 O O . PHE A 1 10 ? -0.769 -12.230 4.754 1.00 0.00 8 PHE P O 7
ATOM 7306 N N . THR A 1 11 ? -1.458 -10.767 3.190 1.00 0.00 9 THR P N 7
ATOM 7307 C CA . THR A 1 11 ? -1.731 -11.746 2.117 1.00 0.00 9 THR P CA 7
ATOM 7308 C C . THR A 1 11 ? -1.004 -11.363 0.824 1.00 0.00 9 THR P C 7
ATOM 7309 O O . THR A 1 11 ? -0.739 -10.184 0.578 1.00 0.00 9 THR P O 7
ATOM 7320 N N . SER A 1 12 ? -0.668 -12.345 -0.017 1.00 0.00 10 SER P N 7
ATOM 7321 C CA . SER A 1 12 ? 0.221 -12.190 -1.184 1.00 0.00 10 SER P CA 7
ATOM 7322 C C . SER A 1 12 ? -0.223 -11.120 -2.190 1.00 0.00 10 SER P C 7
ATOM 7323 O O . SER A 1 12 ? 0.624 -10.480 -2.811 1.00 0.00 10 SER P O 7
ATOM 7331 N N . GLN A 1 13 ? -1.530 -10.864 -2.319 1.00 0.00 11 GLN P N 7
ATOM 7332 C CA . GLN A 1 13 ? -2.067 -9.799 -3.179 1.00 0.00 11 GLN P CA 7
ATOM 7333 C C . GLN A 1 13 ? -1.662 -8.391 -2.700 1.00 0.00 11 GLN P C 7
ATOM 7334 O O . GLN A 1 13 ? -1.423 -7.504 -3.520 1.00 0.00 11 GLN P O 7
ATOM 7348 N N . GLN A 1 14 ? -1.526 -8.188 -1.384 1.00 0.00 12 GLN P N 7
ATOM 7349 C CA . GLN A 1 14 ? -1.082 -6.919 -0.794 1.00 0.00 12 GLN P CA 7
ATOM 7350 C C . GLN A 1 14 ? 0.411 -6.689 -1.068 1.00 0.00 12 GLN P C 7
ATOM 7351 O O . GLN A 1 14 ? 0.796 -5.595 -1.479 1.00 0.00 12 GLN P O 7
ATOM 7365 N N . LEU A 1 15 ? 1.239 -7.732 -0.921 1.00 0.00 13 LEU P N 7
ATOM 7366 C CA . LEU A 1 15 ? 2.671 -7.677 -1.249 1.00 0.00 13 LEU P CA 7
ATOM 7367 C C . LEU A 1 15 ? 2.898 -7.452 -2.751 1.00 0.00 13 LEU P C 7
ATOM 7368 O O . LEU A 1 15 ? 3.764 -6.664 -3.123 1.00 0.00 13 LEU P O 7
ATOM 7384 N N . GLN A 1 16 ? 2.108 -8.098 -3.615 1.00 0.00 14 GLN P N 7
ATOM 7385 C CA . GLN A 1 16 ? 2.175 -7.916 -5.068 1.00 0.00 14 GLN P CA 7
ATOM 7386 C C . GLN A 1 16 ? 1.820 -6.474 -5.474 1.00 0.00 14 GLN P C 7
ATOM 7387 O O . GLN A 1 16 ? 2.527 -5.872 -6.282 1.00 0.00 14 GLN P O 7
ATOM 7401 N N . GLU A 1 17 ? 0.771 -5.891 -4.886 1.00 0.00 15 GLU P N 7
ATOM 7402 C CA . GLU A 1 17 ? 0.375 -4.503 -5.149 1.00 0.00 15 GLU P CA 7
ATOM 7403 C C . GLU A 1 17 ? 1.409 -3.496 -4.610 1.00 0.00 15 GLU P C 7
ATOM 7404 O O . GLU A 1 17 ? 1.747 -2.538 -5.302 1.00 0.00 15 GLU P O 7
ATOM 7416 N N . LEU A 1 18 ? 1.973 -3.727 -3.418 1.00 0.00 16 LEU P N 7
ATOM 7417 C CA . LEU A 1 18 ? 3.030 -2.882 -2.843 1.00 0.00 16 LEU P CA 7
ATOM 7418 C C . LEU A 1 18 ? 4.358 -2.985 -3.611 1.00 0.00 16 LEU P C 7
ATOM 7419 O O . LEU A 1 18 ? 5.035 -1.976 -3.789 1.00 0.00 16 LEU P O 7
ATOM 7435 N N . GLU A 1 19 ? 4.712 -4.159 -4.139 1.00 0.00 17 GLU P N 7
ATOM 7436 C CA . GLU A 1 19 ? 5.877 -4.320 -5.016 1.00 0.00 17 GLU P CA 7
ATOM 7437 C C . GLU A 1 19 ? 5.666 -3.643 -6.381 1.00 0.00 17 GLU P C 7
ATOM 7438 O O . GLU A 1 19 ? 6.565 -2.952 -6.856 1.00 0.00 17 GLU P O 7
ATOM 7450 N N . ALA A 1 20 ? 4.476 -3.747 -6.980 1.00 0.00 18 ALA P N 7
ATOM 7451 C CA . ALA A 1 20 ? 4.133 -2.998 -8.194 1.00 0.00 18 ALA P CA 7
ATOM 7452 C C . ALA A 1 20 ? 4.141 -1.473 -7.949 1.00 0.00 18 ALA P C 7
ATOM 7453 O O . ALA A 1 20 ? 4.641 -0.710 -8.778 1.00 0.00 18 ALA P O 7
ATOM 7460 N N . THR A 1 21 ? 3.665 -1.031 -6.779 1.00 0.00 19 THR P N 7
ATOM 7461 C CA . THR A 1 21 ? 3.718 0.367 -6.321 1.00 0.00 19 THR P CA 7
ATOM 7462 C C . THR A 1 21 ? 5.169 0.845 -6.192 1.00 0.00 19 THR P C 7
ATOM 7463 O O . THR A 1 21 ? 5.519 1.876 -6.762 1.00 0.00 19 THR P O 7
ATOM 7474 N N . PHE A 1 22 ? 6.036 0.071 -5.528 1.00 0.00 20 PHE P N 7
ATOM 7475 C CA . PHE A 1 22 ? 7.470 0.349 -5.372 1.00 0.00 20 PHE P CA 7
ATOM 7476 C C . PHE A 1 22 ? 8.214 0.397 -6.720 1.00 0.00 20 PHE P C 7
ATOM 7477 O O . PHE A 1 22 ? 9.027 1.294 -6.947 1.00 0.00 20 PHE P O 7
ATOM 7494 N N . GLN A 1 23 ? 7.905 -0.520 -7.645 1.00 0.00 21 GLN P N 7
ATOM 7495 C CA . GLN A 1 23 ? 8.483 -0.547 -8.996 1.00 0.00 21 GLN P CA 7
ATOM 7496 C C . GLN A 1 23 ? 8.033 0.647 -9.859 1.00 0.00 21 GLN P C 7
ATOM 7497 O O . GLN A 1 23 ? 8.820 1.145 -10.669 1.00 0.00 21 GLN P O 7
ATOM 7511 N N . ARG A 1 24 ? 6.801 1.146 -9.670 1.00 0.00 22 ARG P N 7
ATOM 7512 C CA . ARG A 1 24 ? 6.283 2.360 -10.327 1.00 0.00 22 ARG P CA 7
ATOM 7513 C C . ARG A 1 24 ? 6.876 3.643 -9.726 1.00 0.00 22 ARG P C 7
ATOM 7514 O O . ARG A 1 24 ? 7.250 4.550 -10.470 1.00 0.00 22 ARG P O 7
ATOM 7535 N N . ASN A 1 25 ? 6.979 3.711 -8.397 1.00 0.00 23 ASN P N 7
ATOM 7536 C CA . ASN A 1 25 ? 7.541 4.835 -7.644 1.00 0.00 23 ASN P CA 7
ATOM 7537 C C . ASN A 1 25 ? 8.152 4.357 -6.308 1.00 0.00 23 ASN P C 7
ATOM 7538 O O . ASN A 1 25 ? 7.436 3.871 -5.428 1.00 0.00 23 ASN P O 7
ATOM 7549 N N . ARG A 1 26 ? 9.466 4.550 -6.121 1.00 0.00 24 ARG P N 7
ATOM 7550 C CA . ARG A 1 26 ? 10.183 4.216 -4.871 1.00 0.00 24 ARG P CA 7
ATOM 7551 C C . ARG A 1 26 ? 10.039 5.268 -3.760 1.00 0.00 24 ARG P C 7
ATOM 7552 O O . ARG A 1 26 ? 10.405 4.995 -2.617 1.00 0.00 24 ARG P O 7
ATOM 7573 N N . TYR A 1 27 ? 9.502 6.448 -4.081 1.00 0.00 25 TYR P N 7
ATOM 7574 C CA . TYR A 1 27 ? 9.390 7.611 -3.190 1.00 0.00 25 TYR P CA 7
ATOM 7575 C C . TYR A 1 27 ? 7.967 8.231 -3.191 1.00 0.00 25 TYR P C 7
ATOM 7576 O O . TYR A 1 27 ? 7.819 9.428 -3.466 1.00 0.00 25 TYR P O 7
ATOM 7594 N N . PRO A 1 28 ? 6.895 7.458 -2.909 1.00 0.00 26 PRO P N 7
ATOM 7595 C CA . PRO A 1 28 ? 5.535 7.992 -2.828 1.00 0.00 26 PRO P CA 7
ATOM 7596 C C . PRO A 1 28 ? 5.355 8.909 -1.608 1.00 0.00 26 PRO P C 7
ATOM 7597 O O . PRO A 1 28 ? 5.915 8.655 -0.538 1.00 0.00 26 PRO P O 7
ATOM 7608 N N . ASP A 1 29 ? 4.543 9.958 -1.747 1.00 0.00 27 ASP P N 7
ATOM 7609 C CA . ASP A 1 29 ? 4.137 10.833 -0.638 1.00 0.00 27 ASP P CA 7
ATOM 7610 C C . ASP A 1 29 ? 3.088 10.143 0.260 1.00 0.00 27 ASP P C 7
ATOM 7611 O O . ASP A 1 29 ? 2.467 9.154 -0.135 1.00 0.00 27 ASP P O 7
ATOM 7620 N N . MET A 1 30 ? 2.868 10.646 1.474 1.00 0.00 28 MET P N 7
ATOM 7621 C CA . MET A 1 30 ? 2.019 9.992 2.482 1.00 0.00 28 MET P CA 7
ATOM 7622 C C . MET A 1 30 ? 0.538 9.918 2.068 1.00 0.00 28 MET P C 7
ATOM 7623 O O . MET A 1 30 ? -0.162 8.976 2.441 1.00 0.00 28 MET P O 7
ATOM 7637 N N . SER A 1 31 ? 0.069 10.850 1.231 1.00 0.00 29 SER P N 7
ATOM 7638 C CA . SER A 1 31 ? -1.251 10.797 0.583 1.00 0.00 29 SER P CA 7
ATOM 7639 C C . SER A 1 31 ? -1.340 9.680 -0.469 1.00 0.00 29 SER P C 7
ATOM 7640 O O . SER A 1 31 ? -2.304 8.915 -0.475 1.00 0.00 29 SER P O 7
ATOM 7648 N N . THR A 1 32 ? -0.305 9.508 -1.299 1.00 0.00 30 THR P N 7
ATOM 7649 C CA . THR A 1 32 ? -0.182 8.395 -2.260 1.00 0.00 30 THR P CA 7
ATOM 7650 C C . THR A 1 32 ? -0.137 7.047 -1.533 1.00 0.00 30 THR P C 7
ATOM 7651 O O . THR A 1 32 ? -0.831 6.107 -1.930 1.00 0.00 30 THR P O 7
ATOM 7662 N N . ARG A 1 33 ? 0.611 6.962 -0.422 1.00 0.00 31 ARG P N 7
ATOM 7663 C CA . ARG A 1 33 ? 0.660 5.778 0.456 1.00 0.00 31 ARG P CA 7
ATOM 7664 C C . ARG A 1 33 ? -0.702 5.465 1.079 1.00 0.00 31 ARG P C 7
ATOM 7665 O O . ARG A 1 33 ? -1.064 4.298 1.168 1.00 0.00 31 ARG P O 7
ATOM 7686 N N . GLU A 1 34 ? -1.480 6.475 1.465 1.00 0.00 32 GLU P N 7
ATOM 7687 C CA . GLU A 1 34 ? -2.834 6.284 2.004 1.00 0.00 32 GLU P CA 7
ATOM 7688 C C . GLU A 1 34 ? -3.836 5.792 0.943 1.00 0.00 32 GLU P C 7
ATOM 7689 O O . GLU A 1 34 ? -4.666 4.933 1.245 1.00 0.00 32 GLU P O 7
ATOM 7701 N N . GLU A 1 35 ? -3.743 6.258 -0.308 1.00 0.00 33 GLU P N 7
ATOM 7702 C CA . GLU A 1 35 ? -4.579 5.732 -1.398 1.00 0.00 33 GLU P CA 7
ATOM 7703 C C . GLU A 1 35 ? -4.274 4.254 -1.680 1.00 0.00 33 GLU P C 7
ATOM 7704 O O . GLU A 1 35 ? -5.189 3.430 -1.679 1.00 0.00 33 GLU P O 7
ATOM 7716 N N . ILE A 1 36 ? -2.999 3.875 -1.832 1.00 0.00 34 ILE P N 7
ATOM 7717 C CA . ILE A 1 36 ? -2.643 2.461 -2.045 1.00 0.00 34 ILE P CA 7
ATOM 7718 C C . ILE A 1 36 ? -2.902 1.596 -0.797 1.00 0.00 34 ILE P C 7
ATOM 7719 O O . ILE A 1 36 ? -3.134 0.393 -0.930 1.00 0.00 34 ILE P O 7
ATOM 7735 N N . ALA A 1 37 ? -2.951 2.192 0.402 1.00 0.00 35 ALA P N 7
ATOM 7736 C CA . ALA A 1 37 ? -3.360 1.513 1.632 1.00 0.00 35 ALA P CA 7
ATOM 7737 C C . ALA A 1 37 ? -4.837 1.094 1.576 1.00 0.00 35 ALA P C 7
ATOM 7738 O O . ALA A 1 37 ? -5.136 -0.088 1.738 1.00 0.00 35 ALA P O 7
ATOM 7745 N N . VAL A 1 38 ? -5.773 2.004 1.269 1.00 0.00 36 VAL P N 7
ATOM 7746 C CA . VAL A 1 38 ? -7.202 1.645 1.166 1.00 0.00 36 VAL P CA 7
ATOM 7747 C C . VAL A 1 38 ? -7.486 0.683 0.002 1.00 0.00 36 VAL P C 7
ATOM 7748 O O . VAL A 1 38 ? -8.366 -0.169 0.122 1.00 0.00 36 VAL P O 7
ATOM 7761 N N . TRP A 1 39 ? -6.694 0.729 -1.077 1.00 0.00 37 TRP P N 7
ATOM 7762 C CA . TRP A 1 39 ? -6.769 -0.225 -2.200 1.00 0.00 37 TRP P CA 7
ATOM 7763 C C . TRP A 1 39 ? -6.243 -1.634 -1.850 1.00 0.00 37 TRP P C 7
ATOM 7764 O O . TRP A 1 39 ? -6.590 -2.601 -2.532 1.00 0.00 37 TRP P O 7
ATOM 7785 N N . THR A 1 40 ? -5.455 -1.774 -0.776 1.00 0.00 38 THR P N 7
ATOM 7786 C CA . THR A 1 40 ? -4.966 -3.057 -0.218 1.00 0.00 38 THR P CA 7
ATOM 7787 C C . THR A 1 40 ? -5.617 -3.430 1.127 1.00 0.00 38 THR P C 7
ATOM 7788 O O . THR A 1 40 ? -5.291 -4.466 1.710 1.00 0.00 38 THR P O 7
ATOM 7799 N N . ASN A 1 41 ? -6.562 -2.614 1.611 1.00 0.00 39 ASN P N 7
ATOM 7800 C CA . ASN A 1 41 ? -7.192 -2.672 2.938 1.00 0.00 39 ASN P CA 7
ATOM 7801 C C . ASN A 1 41 ? -6.203 -2.573 4.133 1.00 0.00 39 ASN P C 7
ATOM 7802 O O . ASN A 1 41 ? -6.455 -3.085 5.225 1.00 0.00 39 ASN P O 7
ATOM 7813 N N . LEU A 1 42 ? -5.077 -1.886 3.924 1.00 0.00 40 LEU P N 7
ATOM 7814 C CA . LEU A 1 42 ? -4.101 -1.469 4.938 1.00 0.00 40 LEU P CA 7
ATOM 7815 C C . LEU A 1 42 ? -4.427 -0.055 5.473 1.00 0.00 40 LEU P C 7
ATOM 7816 O O . LEU A 1 42 ? -5.331 0.630 4.986 1.00 0.00 40 LEU P O 7
ATOM 7832 N N . THR A 1 43 ? -3.650 0.393 6.463 1.00 0.00 41 THR P N 7
ATOM 7833 C CA . THR A 1 43 ? -3.601 1.788 6.944 1.00 0.00 41 THR P CA 7
ATOM 7834 C C . THR A 1 43 ? -2.263 2.425 6.546 1.00 0.00 41 THR P C 7
ATOM 7835 O O . THR A 1 43 ? -1.266 1.718 6.368 1.00 0.00 41 THR P O 7
ATOM 7846 N N . GLU A 1 44 ? -2.206 3.751 6.390 1.00 0.00 42 GLU P N 7
ATOM 7847 C CA . GLU A 1 44 ? -1.009 4.433 5.872 1.00 0.00 42 GLU P CA 7
ATOM 7848 C C . GLU A 1 44 ? 0.226 4.253 6.767 1.00 0.00 42 GLU P C 7
ATOM 7849 O O . GLU A 1 44 ? 1.339 4.175 6.253 1.00 0.00 42 GLU P O 7
ATOM 7861 N N . ALA A 1 45 ? 0.046 4.086 8.081 1.00 0.00 43 ALA P N 7
ATOM 7862 C CA . ALA A 1 45 ? 1.145 3.818 9.008 1.00 0.00 43 ALA P CA 7
ATOM 7863 C C . ALA A 1 45 ? 1.776 2.429 8.781 1.00 0.00 43 ALA P C 7
ATOM 7864 O O . ALA A 1 45 ? 2.999 2.288 8.802 1.00 0.00 43 ALA P O 7
ATOM 7871 N N . ARG A 1 46 ? 0.956 1.408 8.484 1.00 0.00 44 ARG P N 7
ATOM 7872 C CA . ARG A 1 46 ? 1.415 0.050 8.139 1.00 0.00 44 ARG P CA 7
ATOM 7873 C C . ARG A 1 46 ? 2.127 0.029 6.784 1.00 0.00 44 ARG P C 7
ATOM 7874 O O . ARG A 1 46 ? 3.155 -0.630 6.642 1.00 0.00 44 ARG P O 7
ATOM 7895 N N . VAL A 1 47 ? 1.650 0.822 5.822 1.00 0.00 45 VAL P N 7
ATOM 7896 C CA . VAL A 1 47 ? 2.336 1.059 4.538 1.00 0.00 45 VAL P CA 7
ATOM 7897 C C . VAL A 1 47 ? 3.666 1.796 4.732 1.00 0.00 45 VAL P C 7
ATOM 7898 O O . VAL A 1 47 ? 4.670 1.405 4.141 1.00 0.00 45 VAL P O 7
ATOM 7911 N N . ARG A 1 48 ? 3.725 2.813 5.600 1.00 0.00 46 ARG P N 7
ATOM 7912 C CA . ARG A 1 48 ? 4.959 3.549 5.926 1.00 0.00 46 ARG P CA 7
ATOM 7913 C C . ARG A 1 48 ? 6.019 2.628 6.543 1.00 0.00 46 ARG P C 7
ATOM 7914 O O . ARG A 1 48 ? 7.178 2.668 6.131 1.00 0.00 46 ARG P O 7
ATOM 7935 N N . VAL A 1 49 ? 5.608 1.731 7.443 1.00 0.00 47 VAL P N 7
ATOM 7936 C CA . VAL A 1 49 ? 6.455 0.661 8.004 1.00 0.00 47 VAL P CA 7
ATOM 7937 C C . VAL A 1 49 ? 6.876 -0.357 6.933 1.00 0.00 47 VAL P C 7
ATOM 7938 O O . VAL A 1 49 ? 8.032 -0.788 6.942 1.00 0.00 47 VAL P O 7
ATOM 7951 N N . TRP A 1 50 ? 6.008 -0.704 5.975 1.00 0.00 48 TRP P N 7
ATOM 7952 C CA . TRP A 1 50 ? 6.375 -1.573 4.847 1.00 0.00 48 TRP P CA 7
ATOM 7953 C C . TRP A 1 50 ? 7.455 -0.939 3.963 1.00 0.00 48 TRP P C 7
ATOM 7954 O O . TRP A 1 50 ? 8.470 -1.581 3.707 1.00 0.00 48 TRP P O 7
ATOM 7975 N N . PHE A 1 51 ? 7.306 0.330 3.560 1.00 0.00 49 PHE P N 7
ATOM 7976 C CA . PHE A 1 51 ? 8.322 1.038 2.766 1.00 0.00 49 PHE P CA 7
ATOM 7977 C C . PHE A 1 51 ? 9.647 1.206 3.529 1.00 0.00 49 PHE P C 7
ATOM 7978 O O . PHE A 1 51 ? 10.717 1.042 2.936 1.00 0.00 49 PHE P O 7
ATOM 7995 N N . LYS A 1 52 ? 9.598 1.447 4.849 1.00 0.00 50 LYS P N 7
ATOM 7996 C CA . LYS A 1 52 ? 10.789 1.481 5.715 1.00 0.00 50 LYS P CA 7
ATOM 7997 C C . LYS A 1 52 ? 11.522 0.134 5.722 1.00 0.00 50 LYS P C 7
ATOM 7998 O O . LYS A 1 52 ? 12.732 0.101 5.504 1.00 0.00 50 LYS P O 7
ATOM 8017 N N . ASN A 1 53 ? 10.800 -0.977 5.889 1.00 0.00 51 ASN P N 7
ATOM 8018 C CA . ASN A 1 53 ? 11.371 -2.330 5.831 1.00 0.00 51 ASN P CA 7
ATOM 8019 C C . ASN A 1 53 ? 11.908 -2.671 4.431 1.00 0.00 51 ASN P C 7
ATOM 8020 O O . ASN A 1 53 ? 13.026 -3.173 4.313 1.00 0.00 51 ASN P O 7
ATOM 8031 N N . ARG A 1 54 ? 11.158 -2.349 3.370 1.00 0.00 52 ARG P N 7
ATOM 8032 C CA . ARG A 1 54 ? 11.538 -2.566 1.964 1.00 0.00 52 ARG P CA 7
ATOM 8033 C C . ARG A 1 54 ? 12.863 -1.879 1.627 1.00 0.00 52 ARG P C 7
ATOM 8034 O O . ARG A 1 54 ? 13.746 -2.515 1.053 1.00 0.00 52 ARG P O 7
ATOM 8055 N N . ARG A 1 55 ? 13.038 -0.616 2.039 1.00 0.00 53 ARG P N 7
ATOM 8056 C CA . ARG A 1 55 ? 14.285 0.148 1.845 1.00 0.00 53 ARG P CA 7
ATOM 8057 C C . ARG A 1 55 ? 15.425 -0.361 2.732 1.00 0.00 53 ARG P C 7
ATOM 8058 O O . ARG A 1 55 ? 16.537 -0.540 2.236 1.00 0.00 53 ARG P O 7
ATOM 8079 N N . ALA A 1 56 ? 15.159 -0.652 4.005 1.00 0.00 54 ALA P N 7
ATOM 8080 C CA . ALA A 1 56 ? 16.170 -1.145 4.944 1.00 0.00 54 ALA P CA 7
ATOM 8081 C C . ALA A 1 56 ? 16.753 -2.504 4.515 1.00 0.00 54 ALA P C 7
ATOM 8082 O O . ALA A 1 56 ? 17.974 -2.654 4.471 1.00 0.00 54 ALA P O 7
ATOM 8089 N N . LYS A 1 57 ? 15.900 -3.466 4.131 1.00 0.00 55 LYS P N 7
ATOM 8090 C CA . LYS A 1 57 ? 16.306 -4.814 3.681 1.00 0.00 55 LYS P CA 7
ATOM 8091 C C . LYS A 1 57 ? 16.931 -4.824 2.278 1.00 0.00 55 LYS P C 7
ATOM 8092 O O . LYS A 1 57 ? 17.692 -5.737 1.955 1.00 0.00 55 LYS P O 7
ATOM 8111 N N . TRP A 1 58 ? 16.661 -3.803 1.458 1.00 0.00 56 TRP P N 7
ATOM 8112 C CA . TRP A 1 58 ? 17.352 -3.558 0.184 1.00 0.00 56 TRP P CA 7
ATOM 8113 C C . TRP A 1 58 ? 18.773 -3.009 0.407 1.00 0.00 56 TRP P C 7
ATOM 8114 O O . TRP A 1 58 ? 19.738 -3.548 -0.144 1.00 0.00 56 TRP P O 7
ATOM 8135 N N . ARG A 1 59 ? 18.919 -1.975 1.248 1.00 0.00 57 ARG P N 7
ATOM 8136 C CA . ARG A 1 59 ? 20.193 -1.269 1.480 1.00 0.00 57 ARG P CA 7
ATOM 8137 C C . ARG A 1 59 ? 21.168 -2.040 2.382 1.00 0.00 57 ARG P C 7
ATOM 8138 O O . ARG A 1 59 ? 22.379 -1.974 2.163 1.00 0.00 57 ARG P O 7
ATOM 8159 N N . LYS A 1 60 ? 20.651 -2.771 3.375 1.00 0.00 58 LYS P N 7
ATOM 8160 C CA . LYS A 1 60 ? 21.404 -3.532 4.392 1.00 0.00 58 LYS P CA 7
ATOM 8161 C C . LYS A 1 60 ? 20.797 -4.922 4.625 1.00 0.00 58 LYS P C 7
ATOM 8162 O O . LYS A 1 60 ? 19.673 -5.203 4.208 1.00 0.00 58 LYS P O 7
ATOM 8181 N N . ARG A 1 61 ? 21.537 -5.797 5.312 1.00 0.00 59 ARG P N 7
ATOM 8182 C CA . ARG A 1 61 ? 21.040 -7.094 5.815 1.00 0.00 59 ARG P CA 7
ATOM 8183 C C . ARG A 1 61 ? 20.493 -6.955 7.242 1.00 0.00 59 ARG P C 7
ATOM 8184 O O . ARG A 1 61 ? 20.870 -6.042 7.976 1.00 0.00 59 ARG P O 7
ATOM 8205 N N . GLU A 1 62 ? 19.597 -7.860 7.632 1.00 0.00 60 GLU P N 7
ATOM 8206 C CA . GLU A 1 62 ? 18.875 -7.809 8.918 1.00 0.00 60 GLU P CA 7
ATOM 8207 C C . GLU A 1 62 ? 19.637 -8.413 10.119 1.00 0.00 60 GLU P C 7
ATOM 8208 O O . GLU A 1 62 ? 19.177 -8.312 11.259 1.00 0.00 60 GLU P O 7
ATOM 8220 N N . GLU A 1 63 ? 20.811 -9.011 9.896 1.00 0.00 61 GLU P N 7
ATOM 8221 C CA . GLU A 1 63 ? 21.724 -9.447 10.964 1.00 0.00 61 GLU P CA 7
ATOM 8222 C C . GLU A 1 63 ? 22.414 -8.239 11.636 1.00 0.00 61 GLU P C 7
ATOM 8223 O O . GLU A 1 63 ? 22.840 -7.299 10.958 1.00 0.00 61 GLU P O 7
ATOM 8235 N N . PHE A 1 64 ? 22.536 -8.263 12.969 1.00 0.00 62 PHE P N 7
ATOM 8236 C CA . PHE A 1 64 ? 23.100 -7.172 13.779 1.00 0.00 62 PHE P CA 7
ATOM 8237 C C . PHE A 1 64 ? 23.934 -7.681 14.970 1.00 0.00 62 PHE P C 7
ATOM 8238 O O . PHE A 1 64 ? 23.898 -8.865 15.320 1.00 0.00 62 PHE P O 7
ATOM 8255 N N . ILE A 1 65 ? 24.676 -6.768 15.605 1.00 0.00 63 ILE P N 7
ATOM 8256 C CA . ILE A 1 65 ? 25.466 -6.997 16.827 1.00 0.00 63 ILE P CA 7
ATOM 8257 C C . ILE A 1 65 ? 25.377 -5.775 17.763 1.00 0.00 63 ILE P C 7
ATOM 8258 O O . ILE A 1 65 ? 25.136 -4.652 17.314 1.00 0.00 63 ILE P O 7
ATOM 8274 N N . VAL A 1 66 ? 25.556 -5.988 19.071 1.00 0.00 64 VAL P N 7
ATOM 8275 C CA . VAL A 1 66 ? 25.414 -4.948 20.116 1.00 0.00 64 VAL P CA 7
ATOM 8276 C C . VAL A 1 66 ? 26.621 -4.002 20.245 1.00 0.00 64 VAL P C 7
ATOM 8277 O O . VAL A 1 66 ? 26.528 -2.976 20.922 1.00 0.00 64 VAL P O 7
ATOM 8290 N N . THR A 1 67 ? 27.753 -4.324 19.613 1.00 0.00 65 THR P N 7
ATOM 8291 C CA . THR A 1 67 ? 29.003 -3.542 19.666 1.00 0.00 65 THR P CA 7
ATOM 8292 C C . THR A 1 67 ? 29.001 -2.339 18.711 1.00 0.00 65 THR P C 7
ATOM 8293 O O . THR A 1 67 ? 28.367 -2.365 17.652 1.00 0.00 65 THR P O 7
ATOM 8304 N N . ASP A 1 68 ? 29.732 -1.278 19.077 1.00 0.00 66 ASP P N 7
ATOM 8305 C CA . ASP A 1 68 ? 29.910 -0.049 18.275 1.00 0.00 66 ASP P CA 7
ATOM 8306 C C . ASP A 1 68 ? 30.897 -0.218 17.097 1.00 0.00 66 ASP P C 7
ATOM 8307 O O . ASP A 1 68 ? 31.998 -0.784 17.299 1.00 0.00 66 ASP P O 7
ATOM 8317 N N . GLY A 1 1 ? -16.303 -9.641 23.294 1.00 0.00 -1 GLY P N 8
ATOM 8318 C CA . GLY A 1 1 ? -15.086 -10.396 23.667 1.00 0.00 -1 GLY P CA 8
ATOM 8319 C C . GLY A 1 1 ? -13.994 -10.246 22.618 1.00 0.00 -1 GLY P C 8
ATOM 8320 O O . GLY A 1 1 ? -14.285 -10.130 21.426 1.00 0.00 -1 GLY P O 8
ATOM 8326 N N . SER A 1 2 ? -12.726 -10.264 23.042 1.00 0.00 0 SER P N 8
ATOM 8327 C CA . SER A 1 2 ? -11.530 -9.990 22.213 1.00 0.00 0 SER P CA 8
ATOM 8328 C C . SER A 1 2 ? -11.098 -11.170 21.317 1.00 0.00 0 SER P C 8
ATOM 8329 O O . SER A 1 2 ? -9.933 -11.578 21.309 1.00 0.00 0 SER P O 8
ATOM 8337 N N . GLN A 1 3 ? -12.043 -11.755 20.575 1.00 0.00 1 GLN P N 8
ATOM 8338 C CA . GLN A 1 3 ? -11.819 -12.874 19.653 1.00 0.00 1 GLN P CA 8
ATOM 8339 C C . GLN A 1 3 ? -11.176 -12.399 18.329 1.00 0.00 1 GLN P C 8
ATOM 8340 O O . GLN A 1 3 ? -11.572 -11.366 17.777 1.00 0.00 1 GLN P O 8
ATOM 8354 N N . ARG A 1 4 ? -10.202 -13.172 17.820 1.00 0.00 2 ARG P N 8
ATOM 8355 C CA . ARG A 1 4 ? -9.287 -12.854 16.693 1.00 0.00 2 ARG P CA 8
ATOM 8356 C C . ARG A 1 4 ? -8.477 -11.548 16.869 1.00 0.00 2 ARG P C 8
ATOM 8357 O O . ARG A 1 4 ? -8.612 -10.831 17.864 1.00 0.00 2 ARG P O 8
ATOM 8378 N N . ARG A 1 5 ? -7.586 -11.258 15.909 1.00 0.00 3 ARG P N 8
ATOM 8379 C CA . ARG A 1 5 ? -6.762 -10.030 15.851 1.00 0.00 3 ARG P CA 8
ATOM 8380 C C . ARG A 1 5 ? -7.605 -8.792 15.499 1.00 0.00 3 ARG P C 8
ATOM 8381 O O . ARG A 1 5 ? -8.658 -8.904 14.867 1.00 0.00 3 ARG P O 8
ATOM 8402 N N . GLN A 1 6 ? -7.127 -7.607 15.889 1.00 0.00 4 GLN P N 8
ATOM 8403 C CA . GLN A 1 6 ? -7.844 -6.328 15.733 1.00 0.00 4 GLN P CA 8
ATOM 8404 C C . GLN A 1 6 ? -8.026 -5.898 14.260 1.00 0.00 4 GLN P C 8
ATOM 8405 O O . GLN A 1 6 ? -9.011 -5.227 13.938 1.00 0.00 4 GLN P O 8
ATOM 8419 N N . ARG A 1 7 ? -7.112 -6.304 13.368 1.00 0.00 5 ARG P N 8
ATOM 8420 C CA . ARG A 1 7 ? -7.225 -6.179 11.901 1.00 0.00 5 ARG P CA 8
ATOM 8421 C C . ARG A 1 7 ? -6.540 -7.349 11.177 1.00 0.00 5 ARG P C 8
ATOM 8422 O O . ARG A 1 7 ? -5.846 -8.150 11.808 1.00 0.00 5 ARG P O 8
ATOM 8443 N N . THR A 1 8 ? -6.705 -7.437 9.856 1.00 0.00 6 THR P N 8
ATOM 8444 C CA . THR A 1 8 ? -6.056 -8.460 9.013 1.00 0.00 6 THR P CA 8
ATOM 8445 C C . THR A 1 8 ? -4.551 -8.218 8.841 1.00 0.00 6 THR P C 8
ATOM 8446 O O . THR A 1 8 ? -4.083 -7.075 8.836 1.00 0.00 6 THR P O 8
ATOM 8457 N N . HIS A 1 9 ? -3.788 -9.302 8.683 1.00 0.00 7 HIS P N 8
ATOM 8458 C CA . HIS A 1 9 ? -2.344 -9.293 8.401 1.00 0.00 7 HIS P CA 8
ATOM 8459 C C . HIS A 1 9 ? -2.062 -9.264 6.884 1.00 0.00 7 HIS P C 8
ATOM 8460 O O . HIS A 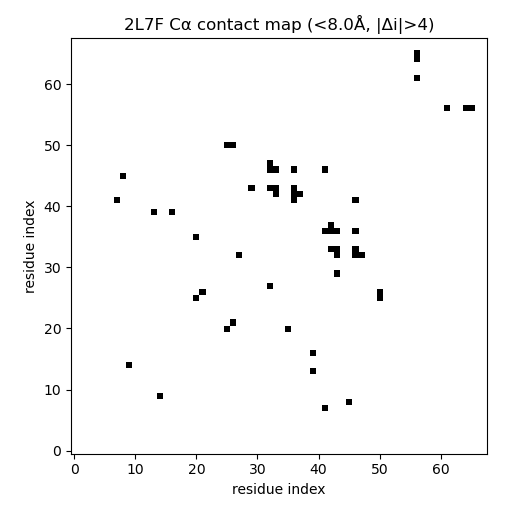1 9 ? -2.981 -9.447 6.081 1.00 0.00 7 HIS P O 8
ATOM 8474 N N . PHE A 1 10 ? -0.803 -9.056 6.479 1.00 0.00 8 PHE P N 8
ATOM 8475 C CA . PHE A 1 10 ? -0.395 -9.100 5.067 1.00 0.00 8 PHE P CA 8
ATOM 8476 C C . PHE A 1 10 ? -0.713 -10.455 4.400 1.00 0.00 8 PHE P C 8
ATOM 8477 O O . PHE A 1 10 ? -0.631 -11.513 5.033 1.00 0.00 8 PHE P O 8
ATOM 8494 N N . THR A 1 11 ? -0.995 -10.424 3.096 1.00 0.00 9 THR P N 8
ATOM 8495 C CA . THR A 1 11 ? -1.111 -11.603 2.218 1.00 0.00 9 THR P CA 8
ATOM 8496 C C . THR A 1 11 ? -0.412 -11.351 0.878 1.00 0.00 9 THR P C 8
ATOM 8497 O O . THR A 1 11 ? -0.153 -10.199 0.519 1.00 0.00 9 THR P O 8
ATOM 8508 N N . SER A 1 12 ? -0.103 -12.406 0.119 1.00 0.00 10 SER P N 8
ATOM 8509 C CA . SER A 1 12 ? 0.665 -12.335 -1.138 1.00 0.00 10 SER P CA 8
ATOM 8510 C C . SER A 1 12 ? 0.083 -11.347 -2.156 1.00 0.00 10 SER P C 8
ATOM 8511 O O . SER A 1 12 ? 0.839 -10.620 -2.800 1.00 0.00 10 SER P O 8
ATOM 8519 N N . GLN A 1 13 ? -1.247 -11.241 -2.239 1.00 0.00 11 GLN P N 8
ATOM 8520 C CA . GLN A 1 13 ? -1.946 -10.308 -3.133 1.00 0.00 11 GLN P CA 8
ATOM 8521 C C . GLN A 1 13 ? -1.709 -8.833 -2.761 1.00 0.00 11 GLN P C 8
ATOM 8522 O O . GLN A 1 13 ? -1.540 -7.998 -3.648 1.00 0.00 11 GLN P O 8
ATOM 8536 N N . GLN A 1 14 ? -1.621 -8.503 -1.468 1.00 0.00 12 GLN P N 8
ATOM 8537 C CA . GLN A 1 14 ? -1.285 -7.149 -1.005 1.00 0.00 12 GLN P CA 8
ATOM 8538 C C . GLN A 1 14 ? 0.210 -6.857 -1.183 1.00 0.00 12 GLN P C 8
ATOM 8539 O O . GLN A 1 14 ? 0.588 -5.771 -1.624 1.00 0.00 12 GLN P O 8
ATOM 8553 N N . LEU A 1 15 ? 1.065 -7.839 -0.875 1.00 0.00 13 LEU P N 8
ATOM 8554 C CA . LEU A 1 15 ? 2.521 -7.714 -0.956 1.00 0.00 13 LEU P CA 8
ATOM 8555 C C . LEU A 1 15 ? 3.004 -7.537 -2.405 1.00 0.00 13 LEU P C 8
ATOM 8556 O O . LEU A 1 15 ? 3.886 -6.713 -2.651 1.00 0.00 13 LEU P O 8
ATOM 8572 N N . GLN A 1 16 ? 2.400 -8.234 -3.376 1.00 0.00 14 GLN P N 8
ATOM 8573 C CA . GLN A 1 16 ? 2.737 -8.060 -4.796 1.00 0.00 14 GLN P CA 8
ATOM 8574 C C . GLN A 1 16 ? 2.227 -6.727 -5.369 1.00 0.00 14 GLN P C 8
ATOM 8575 O O . GLN A 1 16 ? 2.899 -6.132 -6.208 1.00 0.00 14 GLN P O 8
ATOM 8589 N N . GLU A 1 17 ? 1.089 -6.214 -4.889 1.00 0.00 15 GLU P N 8
ATOM 8590 C CA . GLU A 1 17 ? 0.606 -4.870 -5.248 1.00 0.00 15 GLU P CA 8
ATOM 8591 C C . GLU A 1 17 ? 1.481 -3.754 -4.652 1.00 0.00 15 GLU P C 8
ATOM 8592 O O . GLU A 1 17 ? 1.760 -2.772 -5.342 1.00 0.00 15 GLU P O 8
ATOM 8604 N N . LEU A 1 18 ? 1.980 -3.905 -3.421 1.00 0.00 16 LEU P N 8
ATOM 8605 C CA . LEU A 1 18 ? 2.950 -2.973 -2.826 1.00 0.00 16 LEU P CA 8
ATOM 8606 C C . LEU A 1 18 ? 4.326 -3.044 -3.517 1.00 0.00 16 LEU P C 8
ATOM 8607 O O . LEU A 1 18 ? 4.954 -2.009 -3.736 1.00 0.00 16 LEU P O 8
ATOM 8623 N N . GLU A 1 19 ? 4.772 -4.227 -3.951 1.00 0.00 17 GLU P N 8
ATOM 8624 C CA . GLU A 1 19 ? 5.989 -4.377 -4.764 1.00 0.00 17 GLU P CA 8
ATOM 8625 C C . GLU A 1 19 ? 5.835 -3.758 -6.166 1.00 0.00 17 GLU P C 8
ATOM 8626 O O . GLU A 1 19 ? 6.728 -3.040 -6.620 1.00 0.00 17 GLU P O 8
ATOM 8638 N N . ALA A 1 20 ? 4.682 -3.948 -6.820 1.00 0.00 18 ALA P N 8
ATOM 8639 C CA . ALA A 1 20 ? 4.341 -3.284 -8.081 1.00 0.00 18 ALA P CA 8
ATOM 8640 C C . ALA A 1 20 ? 4.270 -1.751 -7.922 1.00 0.00 18 ALA P C 8
ATOM 8641 O O . ALA A 1 20 ? 4.766 -1.012 -8.774 1.00 0.00 18 ALA P O 8
ATOM 8648 N N . THR A 1 21 ? 3.724 -1.273 -6.798 1.00 0.00 19 THR P N 8
ATOM 8649 C CA . THR A 1 21 ? 3.687 0.151 -6.422 1.00 0.00 19 THR P CA 8
ATOM 8650 C C . THR A 1 21 ? 5.103 0.712 -6.267 1.00 0.00 19 THR P C 8
ATOM 8651 O O . THR A 1 21 ? 5.423 1.728 -6.883 1.00 0.00 19 THR P O 8
ATOM 8662 N N . PHE A 1 22 ? 5.982 0.032 -5.520 1.00 0.00 20 PHE P N 8
ATOM 8663 C CA . PHE A 1 22 ? 7.363 0.468 -5.288 1.00 0.00 20 PHE P CA 8
ATOM 8664 C C . PHE A 1 22 ? 8.208 0.488 -6.570 1.00 0.00 20 PHE P C 8
ATOM 8665 O O . PHE A 1 22 ? 8.887 1.478 -6.837 1.00 0.00 20 PHE P O 8
ATOM 8682 N N . GLN A 1 23 ? 8.147 -0.554 -7.408 1.00 0.00 21 GLN P N 8
ATOM 8683 C CA . GLN A 1 23 ? 8.939 -0.591 -8.649 1.00 0.00 21 GLN P CA 8
ATOM 8684 C C . GLN A 1 23 ? 8.448 0.411 -9.716 1.00 0.00 21 GLN P C 8
ATOM 8685 O O . GLN A 1 23 ? 9.236 0.834 -10.564 1.00 0.00 21 GLN P O 8
ATOM 8699 N N . ARG A 1 24 ? 7.171 0.830 -9.655 1.00 0.00 22 ARG P N 8
ATOM 8700 C CA . ARG A 1 24 ? 6.604 1.914 -10.481 1.00 0.00 22 ARG P CA 8
ATOM 8701 C C . ARG A 1 24 ? 6.983 3.303 -9.949 1.00 0.00 22 ARG P C 8
ATOM 8702 O O . ARG A 1 24 ? 7.339 4.178 -10.740 1.00 0.00 22 ARG P O 8
ATOM 8723 N N . ASN A 1 25 ? 6.932 3.503 -8.631 1.00 0.00 23 ASN P N 8
ATOM 8724 C CA . ASN A 1 25 ? 7.330 4.734 -7.945 1.00 0.00 23 ASN P CA 8
ATOM 8725 C C . ASN A 1 25 ? 7.948 4.422 -6.566 1.00 0.00 23 ASN P C 8
ATOM 8726 O O . ASN A 1 25 ? 7.250 3.985 -5.648 1.00 0.00 23 ASN P O 8
ATOM 8737 N N . ARG A 1 26 ? 9.249 4.703 -6.400 1.00 0.00 24 ARG P N 8
ATOM 8738 C CA . ARG A 1 26 ? 9.983 4.495 -5.135 1.00 0.00 24 ARG P CA 8
ATOM 8739 C C . ARG A 1 26 ? 9.815 5.626 -4.119 1.00 0.00 24 ARG P C 8
ATOM 8740 O O . ARG A 1 26 ? 10.203 5.453 -2.964 1.00 0.00 24 ARG P O 8
ATOM 8761 N N . TYR A 1 27 ? 9.222 6.759 -4.500 1.00 0.00 25 TYR P N 8
ATOM 8762 C CA . TYR A 1 27 ? 9.026 7.936 -3.638 1.00 0.00 25 TYR P CA 8
ATOM 8763 C C . TYR A 1 27 ? 7.599 8.532 -3.748 1.00 0.00 25 TYR P C 8
ATOM 8764 O O . TYR A 1 27 ? 7.437 9.701 -4.116 1.00 0.00 25 TYR P O 8
ATOM 8782 N N . PRO A 1 28 ? 6.543 7.755 -3.431 1.00 0.00 26 PRO P N 8
ATOM 8783 C CA . PRO A 1 28 ? 5.180 8.273 -3.342 1.00 0.00 26 PRO P CA 8
ATOM 8784 C C . PRO A 1 28 ? 5.024 9.251 -2.165 1.00 0.00 26 PRO P C 8
ATOM 8785 O O . PRO A 1 28 ? 5.632 9.072 -1.105 1.00 0.00 26 PRO P O 8
ATOM 8796 N N . ASP A 1 29 ? 4.169 10.261 -2.322 1.00 0.00 27 ASP P N 8
ATOM 8797 C CA . ASP A 1 29 ? 3.748 11.150 -1.231 1.00 0.00 27 ASP P CA 8
ATOM 8798 C C . ASP A 1 29 ? 2.917 10.386 -0.182 1.00 0.00 27 ASP P C 8
ATOM 8799 O O . ASP A 1 29 ? 2.280 9.382 -0.495 1.00 0.00 27 ASP P O 8
ATOM 8808 N N . MET A 1 30 ? 2.883 10.861 1.066 1.00 0.00 28 MET P N 8
ATOM 8809 C CA . MET A 1 30 ? 2.111 10.238 2.152 1.00 0.00 28 MET P CA 8
ATOM 8810 C C . MET A 1 30 ? 0.602 10.139 1.847 1.00 0.00 28 MET P C 8
ATOM 8811 O O . MET A 1 30 ? -0.042 9.179 2.272 1.00 0.00 28 MET P O 8
ATOM 8825 N N . SER A 1 31 ? 0.043 11.061 1.054 1.00 0.00 29 SER P N 8
ATOM 8826 C CA . SER A 1 31 ? -1.338 10.964 0.548 1.00 0.00 29 SER P CA 8
ATOM 8827 C C . SER A 1 31 ? -1.509 9.849 -0.494 1.00 0.00 29 SER P C 8
ATOM 8828 O O . SER A 1 31 ? -2.495 9.113 -0.450 1.00 0.00 29 SER P O 8
ATOM 8836 N N . THR A 1 32 ? -0.520 9.639 -1.372 1.00 0.00 30 THR P N 8
ATOM 8837 C CA . THR A 1 32 ? -0.483 8.508 -2.315 1.00 0.00 30 THR P CA 8
ATOM 8838 C C . THR A 1 32 ? -0.340 7.179 -1.569 1.00 0.00 30 THR P C 8
ATOM 8839 O O . THR A 1 32 ? -1.056 6.226 -1.881 1.00 0.00 30 THR P O 8
ATOM 8850 N N . ARG A 1 33 ? 0.518 7.122 -0.536 1.00 0.00 31 ARG P N 8
ATOM 8851 C CA . ARG A 1 33 ? 0.667 5.948 0.346 1.00 0.00 31 ARG P CA 8
ATOM 8852 C C . ARG A 1 33 ? -0.642 5.606 1.056 1.00 0.00 31 ARG P C 8
ATOM 8853 O O . ARG A 1 33 ? -0.982 4.432 1.158 1.00 0.00 31 ARG P O 8
ATOM 8874 N N . GLU A 1 34 ? -1.398 6.612 1.496 1.00 0.00 32 GLU P N 8
ATOM 8875 C CA . GLU A 1 34 ? -2.720 6.432 2.107 1.00 0.00 32 GLU P CA 8
ATOM 8876 C C . GLU A 1 34 ? -3.772 5.933 1.101 1.00 0.00 32 GLU P C 8
ATOM 8877 O O . GLU A 1 34 ? -4.529 5.019 1.423 1.00 0.00 32 GLU P O 8
ATOM 8889 N N . GLU A 1 35 ? -3.802 6.452 -0.131 1.00 0.00 33 GLU P N 8
ATOM 8890 C CA . GLU A 1 35 ? -4.698 5.935 -1.178 1.00 0.00 33 GLU P CA 8
ATOM 8891 C C . GLU A 1 35 ? -4.389 4.469 -1.526 1.00 0.00 33 GLU P C 8
ATOM 8892 O O . GLU A 1 35 ? -5.308 3.652 -1.557 1.00 0.00 33 GLU P O 8
ATOM 8904 N N . ILE A 1 36 ? -3.117 4.084 -1.702 1.00 0.00 34 ILE P N 8
ATOM 8905 C CA . ILE A 1 36 ? -2.780 2.675 -1.976 1.00 0.00 34 ILE P CA 8
ATOM 8906 C C . ILE A 1 36 ? -2.992 1.770 -0.749 1.00 0.00 34 ILE P C 8
ATOM 8907 O O . ILE A 1 36 ? -3.303 0.590 -0.923 1.00 0.00 34 ILE P O 8
ATOM 8923 N N . ALA A 1 37 ? -2.927 2.306 0.478 1.00 0.00 35 ALA P N 8
ATOM 8924 C CA . ALA A 1 37 ? -3.322 1.595 1.699 1.00 0.00 35 ALA P CA 8
ATOM 8925 C C . ALA A 1 37 ? -4.831 1.297 1.695 1.00 0.00 35 ALA P C 8
ATOM 8926 O O . ALA A 1 37 ? -5.233 0.162 1.936 1.00 0.00 35 ALA P O 8
ATOM 8933 N N . VAL A 1 38 ? -5.671 2.271 1.323 1.00 0.00 36 VAL P N 8
ATOM 8934 C CA . VAL A 1 38 ? -7.121 2.080 1.126 1.00 0.00 36 VAL P CA 8
ATOM 8935 C C . VAL A 1 38 ? -7.400 1.028 0.045 1.00 0.00 36 VAL P C 8
ATOM 8936 O O . VAL A 1 38 ? -8.211 0.127 0.265 1.00 0.00 36 VAL P O 8
ATOM 8949 N N . TRP A 1 39 ? -6.703 1.087 -1.095 1.00 0.00 37 TRP P N 8
ATOM 8950 C CA . TRP A 1 39 ? -6.918 0.168 -2.225 1.00 0.00 37 TRP P CA 8
ATOM 8951 C C . TRP A 1 39 ? -6.492 -1.282 -1.916 1.00 0.00 37 TRP P C 8
ATOM 8952 O O . TRP A 1 39 ? -7.133 -2.223 -2.387 1.00 0.00 37 TRP P O 8
ATOM 8973 N N . THR A 1 40 ? -5.457 -1.474 -1.088 1.00 0.00 38 THR P N 8
ATOM 8974 C CA . THR A 1 40 ? -5.014 -2.791 -0.574 1.00 0.00 38 THR P CA 8
ATOM 8975 C C . THR A 1 40 ? -5.704 -3.213 0.733 1.00 0.00 38 THR P C 8
ATOM 8976 O O . THR A 1 40 ? -5.506 -4.335 1.200 1.00 0.00 38 THR P O 8
ATOM 8987 N N . ASN A 1 41 ? -6.533 -2.342 1.317 1.00 0.00 39 ASN P N 8
ATOM 8988 C CA . ASN A 1 41 ? -7.166 -2.473 2.635 1.00 0.00 39 ASN P CA 8
ATOM 8989 C C . ASN A 1 41 ? -6.180 -2.597 3.826 1.00 0.00 39 ASN P C 8
ATOM 8990 O O . ASN A 1 41 ? -6.514 -3.170 4.867 1.00 0.00 39 ASN P O 8
ATOM 9001 N N . LEU A 1 42 ? -4.959 -2.062 3.696 1.00 0.00 40 LEU P N 8
ATOM 9002 C CA . LEU A 1 42 ? -4.008 -1.882 4.802 1.00 0.00 40 LEU P CA 8
ATOM 9003 C C . LEU A 1 42 ? -4.230 -0.540 5.526 1.00 0.00 40 LEU P C 8
ATOM 9004 O O . LEU A 1 42 ? -4.943 0.350 5.060 1.00 0.00 40 LEU P O 8
ATOM 9020 N N . THR A 1 43 ? -3.587 -0.397 6.685 1.00 0.00 41 THR P N 8
ATOM 9021 C CA . THR A 1 43 ? -3.499 0.855 7.453 1.00 0.00 41 THR P CA 8
ATOM 9022 C C . THR A 1 43 ? -2.299 1.663 6.951 1.00 0.00 41 THR P C 8
ATOM 9023 O O . THR A 1 43 ? -1.232 1.101 6.705 1.00 0.00 41 THR P O 8
ATOM 9034 N N . GLU A 1 44 ? -2.429 2.982 6.803 1.00 0.00 42 GLU P N 8
ATOM 9035 C CA . GLU A 1 44 ? -1.384 3.829 6.204 1.00 0.00 42 GLU P CA 8
ATOM 9036 C C . GLU A 1 44 ? -0.066 3.846 6.998 1.00 0.00 42 GLU P C 8
ATOM 9037 O O . GLU A 1 44 ? 1.011 3.898 6.404 1.00 0.00 42 GLU P O 8
ATOM 9049 N N . ALA A 1 45 ? -0.126 3.706 8.326 1.00 0.00 43 ALA P N 8
ATOM 9050 C CA . ALA A 1 45 ? 1.058 3.554 9.171 1.00 0.00 43 ALA P CA 8
ATOM 9051 C C . ALA A 1 45 ? 1.763 2.196 8.960 1.00 0.00 43 ALA P C 8
ATOM 9052 O O . ALA A 1 45 ? 2.992 2.127 8.941 1.00 0.00 43 ALA P O 8
ATOM 9059 N N . ARG A 1 46 ? 1.000 1.118 8.722 1.00 0.00 44 ARG P N 8
ATOM 9060 C CA . ARG A 1 46 ? 1.536 -0.212 8.376 1.00 0.00 44 ARG P CA 8
ATOM 9061 C C . ARG A 1 46 ? 2.163 -0.218 6.978 1.00 0.00 44 ARG P C 8
ATOM 9062 O O . ARG A 1 46 ? 3.212 -0.827 6.782 1.00 0.00 44 ARG P O 8
ATOM 9083 N N . VAL A 1 47 ? 1.589 0.533 6.036 1.00 0.00 45 VAL P N 8
ATOM 9084 C CA . VAL A 1 47 ? 2.184 0.801 4.713 1.00 0.00 45 VAL P CA 8
ATOM 9085 C C . VAL A 1 47 ? 3.475 1.623 4.829 1.00 0.00 45 VAL P C 8
ATOM 9086 O O . VAL A 1 47 ? 4.463 1.288 4.177 1.00 0.00 45 VAL P O 8
ATOM 9099 N N . ARG A 1 48 ? 3.537 2.634 5.707 1.00 0.00 46 ARG P N 8
ATOM 9100 C CA . ARG A 1 48 ? 4.775 3.388 5.989 1.00 0.00 46 ARG P CA 8
ATOM 9101 C C . ARG A 1 48 ? 5.891 2.477 6.525 1.00 0.00 46 ARG P C 8
ATOM 9102 O O . ARG A 1 48 ? 7.027 2.555 6.055 1.00 0.00 46 ARG P O 8
ATOM 9123 N N . VAL A 1 49 ? 5.558 1.555 7.434 1.00 0.00 47 VAL P N 8
ATOM 9124 C CA . VAL A 1 49 ? 6.483 0.517 7.938 1.00 0.00 47 VAL P CA 8
ATOM 9125 C C . VAL A 1 49 ? 6.875 -0.485 6.839 1.00 0.00 47 VAL P C 8
ATOM 9126 O O . VAL A 1 49 ? 8.039 -0.885 6.776 1.00 0.00 47 VAL P O 8
ATOM 9139 N N . TRP A 1 50 ? 5.966 -0.841 5.924 1.00 0.00 48 TRP P N 8
ATOM 9140 C CA . TRP A 1 50 ? 6.288 -1.676 4.758 1.00 0.00 48 TRP P CA 8
ATOM 9141 C C . TRP A 1 50 ? 7.333 -1.006 3.856 1.00 0.00 48 TRP P C 8
ATOM 9142 O O . TRP A 1 50 ? 8.342 -1.631 3.528 1.00 0.00 48 TRP P O 8
ATOM 9163 N N . PHE A 1 51 ? 7.162 0.281 3.523 1.00 0.00 49 PHE P N 8
ATOM 9164 C CA . PHE A 1 51 ? 8.145 1.028 2.729 1.00 0.00 49 PHE P CA 8
ATOM 9165 C C . PHE A 1 51 ? 9.495 1.163 3.447 1.00 0.00 49 PHE P C 8
ATOM 9166 O O . PHE A 1 51 ? 10.535 0.996 2.812 1.00 0.00 49 PHE P O 8
ATOM 9183 N N . LYS A 1 52 ? 9.510 1.381 4.770 1.00 0.00 50 LYS P N 8
ATOM 9184 C CA . LYS A 1 52 ? 10.749 1.416 5.573 1.00 0.00 50 LYS P CA 8
ATOM 9185 C C . LYS A 1 52 ? 11.533 0.097 5.489 1.00 0.00 50 LYS P C 8
ATOM 9186 O O . LYS A 1 52 ? 12.749 0.112 5.297 1.00 0.00 50 LYS P O 8
ATOM 9205 N N . ASN A 1 53 ? 10.838 -1.044 5.549 1.00 0.00 51 ASN P N 8
ATOM 9206 C CA . ASN A 1 53 ? 11.442 -2.372 5.374 1.00 0.00 51 ASN P CA 8
ATOM 9207 C C . ASN A 1 53 ? 11.893 -2.619 3.921 1.00 0.00 51 ASN P C 8
ATOM 9208 O O . ASN A 1 53 ? 13.006 -3.097 3.695 1.00 0.00 51 ASN P O 8
ATOM 9219 N N . ARG A 1 54 ? 11.077 -2.239 2.928 1.00 0.00 52 ARG P N 8
ATOM 9220 C CA . ARG A 1 54 ? 11.401 -2.356 1.496 1.00 0.00 52 ARG P CA 8
ATOM 9221 C C . ARG A 1 54 ? 12.661 -1.569 1.127 1.00 0.00 52 ARG P C 8
ATOM 9222 O O . ARG A 1 54 ? 13.512 -2.109 0.427 1.00 0.00 52 ARG P O 8
ATOM 9243 N N . ARG A 1 55 ? 12.836 -0.348 1.644 1.00 0.00 53 ARG P N 8
ATOM 9244 C CA . ARG A 1 55 ? 14.049 0.473 1.434 1.00 0.00 53 ARG P CA 8
ATOM 9245 C C . ARG A 1 55 ? 15.301 -0.185 2.013 1.00 0.00 53 ARG P C 8
ATOM 9246 O O . ARG A 1 55 ? 16.319 -0.248 1.327 1.00 0.00 53 ARG P O 8
ATOM 9267 N N . ALA A 1 56 ? 15.219 -0.738 3.224 1.00 0.00 54 ALA P N 8
ATOM 9268 C CA . ALA A 1 56 ? 16.333 -1.445 3.865 1.00 0.00 54 ALA P CA 8
ATOM 9269 C C . ALA A 1 56 ? 16.751 -2.719 3.099 1.00 0.00 54 ALA P C 8
ATOM 9270 O O . ALA A 1 56 ? 17.943 -3.029 3.019 1.00 0.00 54 ALA P O 8
ATOM 9277 N N . LYS A 1 57 ? 15.793 -3.425 2.481 1.00 0.00 55 LYS P N 8
ATOM 9278 C CA . LYS A 1 57 ? 16.045 -4.590 1.610 1.00 0.00 55 LYS P CA 8
ATOM 9279 C C . LYS A 1 57 ? 16.598 -4.188 0.236 1.00 0.00 55 LYS P C 8
ATOM 9280 O O . LYS A 1 57 ? 17.580 -4.770 -0.224 1.00 0.00 55 LYS P O 8
ATOM 9299 N N . TRP A 1 58 ? 16.013 -3.169 -0.395 1.00 0.00 56 TRP P N 8
ATOM 9300 C CA . TRP A 1 58 ? 16.375 -2.682 -1.734 1.00 0.00 56 TRP P CA 8
ATOM 9301 C C . TRP A 1 58 ? 17.761 -2.014 -1.777 1.00 0.00 56 TRP P C 8
ATOM 9302 O O . TRP A 1 58 ? 18.556 -2.297 -2.676 1.00 0.00 56 TRP P O 8
ATOM 9323 N N . ARG A 1 59 ? 18.082 -1.177 -0.778 1.00 0.00 57 ARG P N 8
ATOM 9324 C CA . ARG A 1 59 ? 19.381 -0.489 -0.639 1.00 0.00 57 ARG P CA 8
ATOM 9325 C C . ARG A 1 59 ? 20.436 -1.316 0.119 1.00 0.00 57 ARG P C 8
ATOM 9326 O O . ARG A 1 59 ? 21.583 -0.879 0.221 1.00 0.00 57 ARG P O 8
ATOM 9347 N N . LYS A 1 60 ? 20.055 -2.496 0.632 1.00 0.00 58 LYS P N 8
ATOM 9348 C CA . LYS A 1 60 ? 20.833 -3.416 1.495 1.00 0.00 58 LYS P CA 8
ATOM 9349 C C . LYS A 1 60 ? 21.319 -2.796 2.818 1.00 0.00 58 LYS P C 8
ATOM 9350 O O . LYS A 1 60 ? 21.395 -1.575 2.971 1.00 0.00 58 LYS P O 8
ATOM 9369 N N . ARG A 1 61 ? 21.720 -3.645 3.775 1.00 0.00 59 ARG P N 8
ATOM 9370 C CA . ARG A 1 61 ? 22.416 -3.223 5.012 1.00 0.00 59 ARG P CA 8
ATOM 9371 C C . ARG A 1 61 ? 23.790 -2.610 4.703 1.00 0.00 59 ARG P C 8
ATOM 9372 O O . ARG A 1 61 ? 24.165 -1.596 5.290 1.00 0.00 59 ARG P O 8
ATOM 9393 N N . GLU A 1 62 ? 24.493 -3.184 3.728 1.00 0.00 60 GLU P N 8
ATOM 9394 C CA . GLU A 1 62 ? 25.720 -2.657 3.119 1.00 0.00 60 GLU P CA 8
ATOM 9395 C C . GLU A 1 62 ? 25.729 -2.973 1.612 1.00 0.00 60 GLU P C 8
ATOM 9396 O O . GLU A 1 62 ? 25.389 -4.087 1.201 1.00 0.00 60 GLU P O 8
ATOM 9408 N N . GLU A 1 63 ? 26.109 -1.999 0.785 1.00 0.00 61 GLU P N 8
ATOM 9409 C CA . GLU A 1 63 ? 26.145 -2.096 -0.678 1.00 0.00 61 GLU P CA 8
ATOM 9410 C C . GLU A 1 63 ? 27.576 -2.229 -1.237 1.00 0.00 61 GLU P C 8
ATOM 9411 O O . GLU A 1 63 ? 28.513 -1.574 -0.773 1.00 0.00 61 GLU P O 8
ATOM 9423 N N . PHE A 1 64 ? 27.738 -3.082 -2.255 1.00 0.00 62 PHE P N 8
ATOM 9424 C CA . PHE A 1 64 ? 29.013 -3.349 -2.947 1.00 0.00 62 PHE P CA 8
ATOM 9425 C C . PHE A 1 64 ? 28.828 -3.708 -4.442 1.00 0.00 62 PHE P C 8
ATOM 9426 O O . PHE A 1 64 ? 29.715 -4.296 -5.068 1.00 0.00 62 PHE P O 8
ATOM 9443 N N . ILE A 1 65 ? 27.667 -3.367 -5.016 1.00 0.00 63 ILE P N 8
ATOM 9444 C CA . ILE A 1 65 ? 27.230 -3.711 -6.383 1.00 0.00 63 ILE P CA 8
ATOM 9445 C C . ILE A 1 65 ? 26.639 -2.496 -7.119 1.00 0.00 63 ILE P C 8
ATOM 9446 O O . ILE A 1 65 ? 26.245 -1.508 -6.494 1.00 0.00 63 ILE P O 8
ATOM 9462 N N . VAL A 1 66 ? 26.554 -2.584 -8.450 1.00 0.00 64 VAL P N 8
ATOM 9463 C CA . VAL A 1 66 ? 25.952 -1.573 -9.346 1.00 0.00 64 VAL P CA 8
ATOM 9464 C C . VAL A 1 66 ? 24.957 -2.205 -10.330 1.00 0.00 64 VAL P C 8
ATOM 9465 O O . VAL A 1 66 ? 25.029 -3.402 -10.622 1.00 0.00 64 VAL P O 8
ATOM 9478 N N . THR A 1 67 ? 24.019 -1.404 -10.840 1.00 0.00 65 THR P N 8
ATOM 9479 C CA . THR A 1 67 ? 22.960 -1.841 -11.771 1.00 0.00 65 THR P CA 8
ATOM 9480 C C . THR A 1 67 ? 23.526 -2.217 -13.151 1.00 0.00 65 THR P C 8
ATOM 9481 O O . THR A 1 67 ? 24.373 -1.501 -13.690 1.00 0.00 65 THR P O 8
ATOM 9492 N N . ASP A 1 68 ? 23.019 -3.315 -13.731 1.00 0.00 66 ASP P N 8
ATOM 9493 C CA . ASP A 1 68 ? 23.340 -3.853 -15.073 1.00 0.00 66 ASP P CA 8
ATOM 9494 C C . ASP A 1 68 ? 24.853 -3.956 -15.399 1.00 0.00 66 ASP P C 8
ATOM 9495 O O . ASP A 1 68 ? 25.517 -4.838 -14.805 1.00 0.00 66 ASP P O 8
ATOM 9505 N N . GLY A 1 1 ? -7.680 -5.447 20.864 1.00 0.00 -1 GLY P N 9
ATOM 9506 C CA . GLY A 1 1 ? -7.360 -6.889 20.780 1.00 0.00 -1 GLY P CA 9
ATOM 9507 C C . GLY A 1 1 ? -6.336 -7.152 19.691 1.00 0.00 -1 GLY P C 9
ATOM 9508 O O . GLY A 1 1 ? -6.604 -6.877 18.519 1.00 0.00 -1 GLY P O 9
ATOM 9514 N N . SER A 1 2 ? -5.167 -7.685 20.064 1.00 0.00 0 SER P N 9
ATOM 9515 C CA . SER A 1 2 ? -3.999 -7.859 19.171 1.00 0.00 0 SER P CA 9
ATOM 9516 C C . SER A 1 2 ? -3.438 -9.291 19.141 1.00 0.00 0 SER P C 9
ATOM 9517 O O . SER A 1 2 ? -2.707 -9.653 18.218 1.00 0.00 0 SER P O 9
ATOM 9525 N N . GLN A 1 3 ? -3.772 -10.117 20.137 1.00 0.00 1 GLN P N 9
ATOM 9526 C CA . GLN A 1 3 ? -3.221 -11.457 20.352 1.00 0.00 1 GLN P CA 9
ATOM 9527 C C . GLN A 1 3 ? -3.743 -12.502 19.346 1.00 0.00 1 GLN P C 9
ATOM 9528 O O . GLN A 1 3 ? -4.927 -12.507 19.004 1.00 0.00 1 GLN P O 9
ATOM 9542 N N . ARG A 1 4 ? -2.852 -13.397 18.888 1.00 0.00 2 ARG P N 9
ATOM 9543 C CA . ARG A 1 4 ? -3.095 -14.525 17.953 1.00 0.00 2 ARG P CA 9
ATOM 9544 C C . ARG A 1 4 ? -3.885 -14.206 16.665 1.00 0.00 2 ARG P C 9
ATOM 9545 O O . ARG A 1 4 ? -4.505 -15.096 16.078 1.00 0.00 2 ARG P O 9
ATOM 9566 N N . ARG A 1 5 ? -3.841 -12.955 16.185 1.00 0.00 3 ARG P N 9
ATOM 9567 C CA . ARG A 1 5 ? -4.556 -12.461 14.985 1.00 0.00 3 ARG P CA 9
ATOM 9568 C C . ARG A 1 5 ? -3.873 -12.857 13.665 1.00 0.00 3 ARG P C 9
ATOM 9569 O O . ARG A 1 5 ? -3.491 -12.006 12.861 1.00 0.00 3 ARG P O 9
ATOM 9590 N N . GLN A 1 6 ? -3.760 -14.160 13.405 1.00 0.00 4 GLN P N 9
ATOM 9591 C CA . GLN A 1 6 ? -3.171 -14.706 12.168 1.00 0.00 4 GLN P CA 9
ATOM 9592 C C . GLN A 1 6 ? -3.927 -14.259 10.897 1.00 0.00 4 GLN P C 9
ATOM 9593 O O . GLN A 1 6 ? -3.312 -14.067 9.847 1.00 0.00 4 GLN P O 9
ATOM 9607 N N . ARG A 1 7 ? -5.242 -14.008 10.999 1.00 0.00 5 ARG P N 9
ATOM 9608 C CA . ARG A 1 7 ? -6.099 -13.490 9.911 1.00 0.00 5 ARG P CA 9
ATOM 9609 C C . ARG A 1 7 ? -5.813 -12.022 9.537 1.00 0.00 5 ARG P C 9
ATOM 9610 O O . ARG A 1 7 ? -6.136 -11.598 8.429 1.00 0.00 5 ARG P O 9
ATOM 9631 N N . THR A 1 8 ? -5.183 -11.256 10.433 1.00 0.00 6 THR P N 9
ATOM 9632 C CA . THR A 1 8 ? -4.789 -9.844 10.220 1.00 0.00 6 THR P CA 9
ATOM 9633 C C . THR A 1 8 ? -3.423 -9.708 9.519 1.00 0.00 6 THR P C 9
ATOM 9634 O O . THR A 1 8 ? -3.076 -8.624 9.042 1.00 0.00 6 THR P O 9
ATOM 9645 N N . HIS A 1 9 ? -2.648 -10.794 9.397 1.00 0.00 7 HIS P N 9
ATOM 9646 C CA . HIS A 1 9 ? -1.368 -10.823 8.669 1.00 0.00 7 HIS P CA 9
ATOM 9647 C C . HIS A 1 9 ? -1.532 -10.520 7.165 1.00 0.00 7 HIS P C 9
ATOM 9648 O O . HIS A 1 9 ? -2.621 -10.657 6.601 1.00 0.00 7 HIS P O 9
ATOM 9662 N N . PHE A 1 10 ? -0.450 -10.083 6.514 1.00 0.00 8 PHE P N 9
ATOM 9663 C CA . PHE A 1 10 ? -0.431 -9.741 5.086 1.00 0.00 8 PHE P CA 9
ATOM 9664 C C . PHE A 1 10 ? -0.762 -10.951 4.191 1.00 0.00 8 PHE P C 9
ATOM 9665 O O . PHE A 1 10 ? -0.389 -12.087 4.500 1.00 0.00 8 PHE P O 9
ATOM 9682 N N . THR A 1 11 ? -1.398 -10.694 3.044 1.00 0.00 9 THR P N 9
ATOM 9683 C CA . THR A 1 11 ? -1.597 -11.678 1.964 1.00 0.00 9 THR P CA 9
ATOM 9684 C C . THR A 1 11 ? -0.862 -11.272 0.682 1.00 0.00 9 THR P C 9
ATOM 9685 O O . THR A 1 11 ? -0.511 -10.103 0.490 1.00 0.00 9 THR P O 9
ATOM 9696 N N . SER A 1 12 ? -0.607 -12.235 -0.207 1.00 0.00 10 SER P N 9
ATOM 9697 C CA . SER A 1 12 ? 0.269 -12.073 -1.376 1.00 0.00 10 SER P CA 9
ATOM 9698 C C . SER A 1 12 ? -0.173 -10.953 -2.326 1.00 0.00 10 SER P C 9
ATOM 9699 O O . SER A 1 12 ? 0.667 -10.220 -2.841 1.00 0.00 10 SER P O 9
ATOM 9707 N N . GLN A 1 13 ? -1.480 -10.739 -2.508 1.00 0.00 11 GLN P N 9
ATOM 9708 C CA . GLN A 1 13 ? -2.010 -9.669 -3.365 1.00 0.00 11 GLN P CA 9
ATOM 9709 C C . GLN A 1 13 ? -1.696 -8.264 -2.818 1.00 0.00 11 GLN P C 9
ATOM 9710 O O . GLN A 1 13 ? -1.393 -7.358 -3.595 1.00 0.00 11 GLN P O 9
ATOM 9724 N N . GLN A 1 14 ? -1.695 -8.081 -1.491 1.00 0.00 12 GLN P N 9
ATOM 9725 C CA . GLN A 1 14 ? -1.300 -6.817 -0.851 1.00 0.00 12 GLN P CA 9
ATOM 9726 C C . GLN A 1 14 ? 0.203 -6.569 -1.031 1.00 0.00 12 GLN P C 9
ATOM 9727 O O . GLN A 1 14 ? 0.618 -5.479 -1.423 1.00 0.00 12 GLN P O 9
ATOM 9741 N N . LEU A 1 15 ? 1.017 -7.606 -0.804 1.00 0.00 13 LEU P N 9
ATOM 9742 C CA . LEU A 1 15 ? 2.474 -7.553 -0.952 1.00 0.00 13 LEU P CA 9
ATOM 9743 C C . LEU A 1 15 ? 2.897 -7.306 -2.411 1.00 0.00 13 LEU P C 9
ATOM 9744 O O . LEU A 1 15 ? 3.838 -6.552 -2.656 1.00 0.00 13 LEU P O 9
ATOM 9760 N N . GLN A 1 16 ? 2.173 -7.866 -3.384 1.00 0.00 14 GLN P N 9
ATOM 9761 C CA . GLN A 1 16 ? 2.408 -7.626 -4.812 1.00 0.00 14 GLN P CA 9
ATOM 9762 C C . GLN A 1 16 ? 1.974 -6.227 -5.257 1.00 0.00 14 GLN P C 9
ATOM 9763 O O . GLN A 1 16 ? 2.687 -5.608 -6.042 1.00 0.00 14 GLN P O 9
ATOM 9777 N N . GLU A 1 17 ? 0.869 -5.684 -4.740 1.00 0.00 15 GLU P N 9
ATOM 9778 C CA . GLU A 1 17 ? 0.477 -4.291 -5.014 1.00 0.00 15 GLU P CA 9
ATOM 9779 C C . GLU A 1 17 ? 1.505 -3.296 -4.440 1.00 0.00 15 GLU P C 9
ATOM 9780 O O . GLU A 1 17 ? 1.819 -2.285 -5.072 1.00 0.00 15 GLU P O 9
ATOM 9792 N N . LEU A 1 18 ? 2.096 -3.617 -3.280 1.00 0.00 16 LEU P N 9
ATOM 9793 C CA . LEU A 1 18 ? 3.153 -2.816 -2.651 1.00 0.00 16 LEU P CA 9
ATOM 9794 C C . LEU A 1 18 ? 4.470 -2.893 -3.445 1.00 0.00 16 LEU P C 9
ATOM 9795 O O . LEU A 1 18 ? 5.079 -1.866 -3.748 1.00 0.00 16 LEU P O 9
ATOM 9811 N N . GLU A 1 19 ? 4.875 -4.094 -3.866 1.00 0.00 17 GLU P N 9
ATOM 9812 C CA . GLU A 1 19 ? 6.055 -4.309 -4.713 1.00 0.00 17 GLU P CA 9
ATOM 9813 C C . GLU A 1 19 ? 5.899 -3.694 -6.118 1.00 0.00 17 GLU P C 9
ATOM 9814 O O . GLU A 1 19 ? 6.874 -3.189 -6.680 1.00 0.00 17 GLU P O 9
ATOM 9826 N N . ALA A 1 20 ? 4.684 -3.684 -6.679 1.00 0.00 18 ALA P N 9
ATOM 9827 C CA . ALA A 1 20 ? 4.374 -3.073 -7.971 1.00 0.00 18 ALA P CA 9
ATOM 9828 C C . ALA A 1 20 ? 4.353 -1.536 -7.913 1.00 0.00 18 ALA P C 9
ATOM 9829 O O . ALA A 1 20 ? 4.964 -0.887 -8.764 1.00 0.00 18 ALA P O 9
ATOM 9836 N N . THR A 1 21 ? 3.715 -0.929 -6.902 1.00 0.00 19 THR P N 9
ATOM 9837 C CA . THR A 1 21 ? 3.682 0.541 -6.785 1.00 0.00 19 THR P CA 9
ATOM 9838 C C . THR A 1 21 ? 5.070 1.116 -6.482 1.00 0.00 19 THR P C 9
ATOM 9839 O O . THR A 1 21 ? 5.430 2.154 -7.036 1.00 0.00 19 THR P O 9
ATOM 9850 N N . PHE A 1 22 ? 5.901 0.406 -5.706 1.00 0.00 20 PHE P N 9
ATOM 9851 C CA . PHE A 1 22 ? 7.284 0.805 -5.420 1.00 0.00 20 PHE P CA 9
ATOM 9852 C C . PHE A 1 22 ? 8.157 0.919 -6.685 1.00 0.00 20 PHE P C 9
ATOM 9853 O O . PHE A 1 22 ? 8.997 1.815 -6.763 1.00 0.00 20 PHE P O 9
ATOM 9870 N N . GLN A 1 23 ? 7.941 0.057 -7.689 1.00 0.00 21 GLN P N 9
ATOM 9871 C CA . GLN A 1 23 ? 8.733 0.019 -8.932 1.00 0.00 21 GLN P CA 9
ATOM 9872 C C . GLN A 1 23 ? 8.112 0.771 -10.129 1.00 0.00 21 GLN P C 9
ATOM 9873 O O . GLN A 1 23 ? 8.738 0.837 -11.192 1.00 0.00 21 GLN P O 9
ATOM 9887 N N . ARG A 1 24 ? 6.912 1.353 -9.984 1.00 0.00 22 ARG P N 9
ATOM 9888 C CA . ARG A 1 24 ? 6.217 2.134 -11.039 1.00 0.00 22 ARG P CA 9
ATOM 9889 C C . ARG A 1 24 ? 5.868 3.574 -10.639 1.00 0.00 22 ARG P C 9
ATOM 9890 O O . ARG A 1 24 ? 5.766 4.436 -11.511 1.00 0.00 22 ARG P O 9
ATOM 9911 N N . ASN A 1 25 ? 5.758 3.855 -9.341 1.00 0.00 23 ASN P N 9
ATOM 9912 C CA . ASN A 1 25 ? 5.639 5.192 -8.756 1.00 0.00 23 ASN P CA 9
ATOM 9913 C C . ASN A 1 25 ? 6.726 5.335 -7.669 1.00 0.00 23 ASN P C 9
ATOM 9914 O O . ASN A 1 25 ? 6.432 5.317 -6.471 1.00 0.00 23 ASN P O 9
ATOM 9925 N N . ARG A 1 26 ? 7.994 5.410 -8.105 1.00 0.00 24 ARG P N 9
ATOM 9926 C CA . ARG A 1 26 ? 9.201 5.319 -7.260 1.00 0.00 24 ARG P CA 9
ATOM 9927 C C . ARG A 1 26 ? 9.124 6.232 -6.030 1.00 0.00 24 ARG P C 9
ATOM 9928 O O . ARG A 1 26 ? 8.903 7.436 -6.169 1.00 0.00 24 ARG P O 9
ATOM 9949 N N . TYR A 1 27 ? 9.337 5.648 -4.848 1.00 0.00 25 TYR P N 9
ATOM 9950 C CA . TYR A 1 27 ? 9.353 6.326 -3.540 1.00 0.00 25 TYR P CA 9
ATOM 9951 C C . TYR A 1 27 ? 8.125 7.249 -3.326 1.00 0.00 25 TYR P C 9
ATOM 9952 O O . TYR A 1 27 ? 8.266 8.478 -3.306 1.00 0.00 25 TYR P O 9
ATOM 9970 N N . PRO A 1 28 ? 6.907 6.677 -3.207 1.00 0.00 26 PRO P N 9
ATOM 9971 C CA . PRO A 1 28 ? 5.645 7.422 -3.223 1.00 0.00 26 PRO P CA 9
ATOM 9972 C C . PRO A 1 28 ? 5.507 8.440 -2.083 1.00 0.00 26 PRO P C 9
ATOM 9973 O O . PRO A 1 28 ? 5.997 8.228 -0.973 1.00 0.00 26 PRO P O 9
ATOM 9984 N N . ASP A 1 29 ? 4.783 9.529 -2.349 1.00 0.00 27 ASP P N 9
ATOM 9985 C CA . ASP A 1 29 ? 4.351 10.496 -1.335 1.00 0.00 27 ASP P CA 9
ATOM 9986 C C . ASP A 1 29 ? 3.328 9.860 -0.378 1.00 0.00 27 ASP P C 9
ATOM 9987 O O . ASP A 1 29 ? 2.574 8.966 -0.763 1.00 0.00 27 ASP P O 9
ATOM 9996 N N . MET A 1 30 ? 3.266 10.338 0.864 1.00 0.00 28 MET P N 9
ATOM 9997 C CA . MET A 1 30 ? 2.359 9.846 1.908 1.00 0.00 28 MET P CA 9
ATOM 9998 C C . MET A 1 30 ? 0.874 9.888 1.495 1.00 0.00 28 MET P C 9
ATOM 9999 O O . MET A 1 30 ? 0.098 9.032 1.924 1.00 0.00 28 MET P O 9
ATOM 10013 N N . SER A 1 31 ? 0.481 10.813 0.612 1.00 0.00 29 SER P N 9
ATOM 10014 C CA . SER A 1 31 ? -0.865 10.862 0.014 1.00 0.00 29 SER P CA 9
ATOM 10015 C C . SER A 1 31 ? -1.135 9.632 -0.866 1.00 0.00 29 SER P C 9
ATOM 10016 O O . SER A 1 31 ? -2.184 8.996 -0.756 1.00 0.00 29 SER P O 9
ATOM 10024 N N . THR A 1 32 ? -0.158 9.245 -1.692 1.00 0.00 30 THR P N 9
ATOM 10025 C CA . THR A 1 32 ? -0.207 8.045 -2.541 1.00 0.00 30 THR P CA 9
ATOM 10026 C C . THR A 1 32 ? -0.138 6.772 -1.694 1.00 0.00 30 THR P C 9
ATOM 10027 O O . THR A 1 32 ? -0.907 5.843 -1.939 1.00 0.00 30 THR P O 9
ATOM 10038 N N . ARG A 1 33 ? 0.710 6.741 -0.651 1.00 0.00 31 ARG P N 9
ATOM 10039 C CA . ARG A 1 33 ? 0.765 5.629 0.324 1.00 0.00 31 ARG P CA 9
ATOM 10040 C C . ARG A 1 33 ? -0.589 5.388 1.000 1.00 0.00 31 ARG P C 9
ATOM 10041 O O . ARG A 1 33 ? -0.989 4.239 1.162 1.00 0.00 31 ARG P O 9
ATOM 10062 N N . GLU A 1 34 ? -1.320 6.445 1.354 1.00 0.00 32 GLU P N 9
ATOM 10063 C CA . GLU A 1 34 ? -2.662 6.326 1.940 1.00 0.00 32 GLU P CA 9
ATOM 10064 C C . GLU A 1 34 ? -3.699 5.799 0.930 1.00 0.00 32 GLU P C 9
ATOM 10065 O O . GLU A 1 34 ? -4.499 4.932 1.280 1.00 0.00 32 GLU P O 9
ATOM 10077 N N . GLU A 1 35 ? -3.668 6.241 -0.331 1.00 0.00 33 GLU P N 9
ATOM 10078 C CA . GLU A 1 35 ? -4.554 5.696 -1.373 1.00 0.00 33 GLU P CA 9
ATOM 10079 C C . GLU A 1 35 ? -4.276 4.209 -1.642 1.00 0.00 33 GLU P C 9
ATOM 10080 O O . GLU A 1 35 ? -5.215 3.413 -1.653 1.00 0.00 33 GLU P O 9
ATOM 10092 N N . ILE A 1 36 ? -3.011 3.784 -1.768 1.00 0.00 34 ILE P N 9
ATOM 10093 C CA . ILE A 1 36 ? -2.705 2.355 -1.952 1.00 0.00 34 ILE P CA 9
ATOM 10094 C C . ILE A 1 36 ? -2.984 1.529 -0.684 1.00 0.00 34 ILE P C 9
ATOM 10095 O O . ILE A 1 36 ? -3.307 0.347 -0.797 1.00 0.00 34 ILE P O 9
ATOM 10111 N N . ALA A 1 37 ? -2.960 2.135 0.511 1.00 0.00 35 ALA P N 9
ATOM 10112 C CA . ALA A 1 37 ? -3.404 1.494 1.752 1.00 0.00 35 ALA P CA 9
ATOM 10113 C C . ALA A 1 37 ? -4.919 1.221 1.723 1.00 0.00 35 ALA P C 9
ATOM 10114 O O . ALA A 1 37 ? -5.348 0.105 2.003 1.00 0.00 35 ALA P O 9
ATOM 10121 N N . VAL A 1 38 ? -5.731 2.190 1.285 1.00 0.00 36 VAL P N 9
ATOM 10122 C CA . VAL A 1 38 ? -7.174 2.015 1.034 1.00 0.00 36 VAL P CA 9
ATOM 10123 C C . VAL A 1 38 ? -7.425 0.910 -0.001 1.00 0.00 36 VAL P C 9
ATOM 10124 O O . VAL A 1 38 ? -8.266 0.039 0.227 1.00 0.00 36 VAL P O 9
ATOM 10137 N N . TRP A 1 39 ? -6.669 0.883 -1.104 1.00 0.00 37 TRP P N 9
ATOM 10138 C CA . TRP A 1 39 ? -6.839 -0.101 -2.185 1.00 0.00 37 TRP P CA 9
ATOM 10139 C C . TRP A 1 39 ? -6.430 -1.531 -1.776 1.00 0.00 37 TRP P C 9
ATOM 10140 O O . TRP A 1 39 ? -7.042 -2.499 -2.230 1.00 0.00 37 TRP P O 9
ATOM 10161 N N . THR A 1 40 ? -5.439 -1.675 -0.889 1.00 0.00 38 THR P N 9
ATOM 10162 C CA . THR A 1 40 ? -5.013 -2.961 -0.288 1.00 0.00 38 THR P CA 9
ATOM 10163 C C . THR A 1 40 ? -5.768 -3.323 1.000 1.00 0.00 38 THR P C 9
ATOM 10164 O O . THR A 1 40 ? -5.560 -4.405 1.551 1.00 0.00 38 THR P O 9
ATOM 10175 N N . ASN A 1 41 ? -6.657 -2.446 1.480 1.00 0.00 39 ASN P N 9
ATOM 10176 C CA . ASN A 1 41 ? -7.338 -2.513 2.781 1.00 0.00 39 ASN P CA 9
ATOM 10177 C C . ASN A 1 41 ? -6.377 -2.623 3.993 1.00 0.00 39 ASN P C 9
ATOM 10178 O O . ASN A 1 41 ? -6.695 -3.249 5.008 1.00 0.00 39 ASN P O 9
ATOM 10189 N N . LEU A 1 42 ? -5.199 -2.004 3.886 1.00 0.00 40 LEU P N 9
ATOM 10190 C CA . LEU A 1 42 ? -4.215 -1.824 4.959 1.00 0.00 40 LEU P CA 9
ATOM 10191 C C . LEU A 1 42 ? -4.380 -0.462 5.663 1.00 0.00 40 LEU P C 9
ATOM 10192 O O . LEU A 1 42 ? -5.085 0.432 5.186 1.00 0.00 40 LEU P O 9
ATOM 10208 N N . THR A 1 43 ? -3.692 -0.288 6.795 1.00 0.00 41 THR P N 9
ATOM 10209 C CA . THR A 1 43 ? -3.555 1.008 7.489 1.00 0.00 41 THR P CA 9
ATOM 10210 C C . THR A 1 43 ? -2.338 1.764 6.945 1.00 0.00 41 THR P C 9
ATOM 10211 O O . THR A 1 43 ? -1.293 1.162 6.695 1.00 0.00 41 THR P O 9
ATOM 10222 N N . GLU A 1 44 ? -2.427 3.087 6.783 1.00 0.00 42 GLU P N 9
ATOM 10223 C CA . GLU A 1 44 ? -1.345 3.888 6.179 1.00 0.00 42 GLU P CA 9
ATOM 10224 C C . GLU A 1 44 ? -0.032 3.871 6.983 1.00 0.00 42 GLU P C 9
ATOM 10225 O O . GLU A 1 44 ? 1.046 3.936 6.394 1.00 0.00 42 GLU P O 9
ATOM 10237 N N . ALA A 1 45 ? -0.097 3.683 8.306 1.00 0.00 43 ALA P N 9
ATOM 10238 C CA . ALA A 1 45 ? 1.084 3.521 9.157 1.00 0.00 43 ALA P CA 9
ATOM 10239 C C . ALA A 1 45 ? 1.768 2.154 8.958 1.00 0.00 43 ALA P C 9
ATOM 10240 O O . ALA A 1 45 ? 2.995 2.076 8.886 1.00 0.00 43 ALA P O 9
ATOM 10247 N N . ARG A 1 46 ? 0.985 1.081 8.784 1.00 0.00 44 ARG P N 9
ATOM 10248 C CA . ARG A 1 46 ? 1.476 -0.269 8.442 1.00 0.00 44 ARG P CA 9
ATOM 10249 C C . ARG A 1 46 ? 2.124 -0.291 7.053 1.00 0.00 44 ARG P C 9
ATOM 10250 O O . ARG A 1 46 ? 3.172 -0.907 6.866 1.00 0.00 44 ARG P O 9
ATOM 10271 N N . VAL A 1 47 ? 1.560 0.461 6.106 1.00 0.00 45 VAL P N 9
ATOM 10272 C CA . VAL A 1 47 ? 2.150 0.704 4.778 1.00 0.00 45 VAL P CA 9
ATOM 10273 C C . VAL A 1 47 ? 3.444 1.526 4.869 1.00 0.00 45 VAL P C 9
ATOM 10274 O O . VAL A 1 47 ? 4.433 1.167 4.232 1.00 0.00 45 VAL P O 9
ATOM 10287 N N . ARG A 1 48 ? 3.503 2.572 5.704 1.00 0.00 46 ARG P N 9
ATOM 10288 C CA . ARG A 1 48 ? 4.735 3.348 5.952 1.00 0.00 46 ARG P CA 9
ATOM 10289 C C . ARG A 1 48 ? 5.854 2.479 6.543 1.00 0.00 46 ARG P C 9
ATOM 10290 O O . ARG A 1 48 ? 6.998 2.583 6.104 1.00 0.00 46 ARG P O 9
ATOM 10311 N N . VAL A 1 49 ? 5.521 1.563 7.455 1.00 0.00 47 VAL P N 9
ATOM 10312 C CA . VAL A 1 49 ? 6.450 0.545 7.983 1.00 0.00 47 VAL P CA 9
ATOM 10313 C C . VAL A 1 49 ? 6.897 -0.437 6.892 1.00 0.00 47 VAL P C 9
ATOM 10314 O O . VAL A 1 49 ? 8.077 -0.797 6.858 1.00 0.00 47 VAL P O 9
ATOM 10327 N N . TRP A 1 50 ? 6.029 -0.823 5.948 1.00 0.00 48 TRP P N 9
ATOM 10328 C CA . TRP A 1 50 ? 6.440 -1.627 4.789 1.00 0.00 48 TRP P CA 9
ATOM 10329 C C . TRP A 1 50 ? 7.446 -0.878 3.901 1.00 0.00 48 TRP P C 9
ATOM 10330 O O . TRP A 1 50 ? 8.489 -1.438 3.567 1.00 0.00 48 TRP P O 9
ATOM 10351 N N . PHE A 1 51 ? 7.213 0.403 3.588 1.00 0.00 49 PHE P N 9
ATOM 10352 C CA . PHE A 1 51 ? 8.166 1.214 2.814 1.00 0.00 49 PHE P CA 9
ATOM 10353 C C . PHE A 1 51 ? 9.496 1.449 3.556 1.00 0.00 49 PHE P C 9
ATOM 10354 O O . PHE A 1 51 ? 10.556 1.440 2.926 1.00 0.00 49 PHE P O 9
ATOM 10371 N N . LYS A 1 52 ? 9.477 1.564 4.892 1.00 0.00 50 LYS P N 9
ATOM 10372 C CA . LYS A 1 52 ? 10.693 1.597 5.728 1.00 0.00 50 LYS P CA 9
ATOM 10373 C C . LYS A 1 52 ? 11.489 0.288 5.634 1.00 0.00 50 LYS P C 9
ATOM 10374 O O . LYS A 1 52 ? 12.705 0.318 5.450 1.00 0.00 50 LYS P O 9
ATOM 10393 N N . ASN A 1 53 ? 10.810 -0.862 5.668 1.00 0.00 51 ASN P N 9
ATOM 10394 C CA . ASN A 1 53 ? 11.433 -2.177 5.461 1.00 0.00 51 ASN P CA 9
ATOM 10395 C C . ASN A 1 53 ? 11.939 -2.362 4.016 1.00 0.00 51 ASN P C 9
ATOM 10396 O O . ASN A 1 53 ? 13.010 -2.931 3.814 1.00 0.00 51 ASN P O 9
ATOM 10407 N N . ARG A 1 54 ? 11.237 -1.823 3.012 1.00 0.00 52 ARG P N 9
ATOM 10408 C CA . ARG A 1 54 ? 11.666 -1.816 1.602 1.00 0.00 52 ARG P CA 9
ATOM 10409 C C . ARG A 1 54 ? 12.942 -0.986 1.397 1.00 0.00 52 ARG P C 9
ATOM 10410 O O . ARG A 1 54 ? 13.842 -1.446 0.693 1.00 0.00 52 ARG P O 9
ATOM 10431 N N . ARG A 1 55 ? 13.084 0.165 2.070 1.00 0.00 53 ARG P N 9
ATOM 10432 C CA . ARG A 1 55 ? 14.341 0.948 2.122 1.00 0.00 53 ARG P CA 9
ATOM 10433 C C . ARG A 1 55 ? 15.469 0.229 2.873 1.00 0.00 53 ARG P C 9
ATOM 10434 O O . ARG A 1 55 ? 16.616 0.299 2.437 1.00 0.00 53 ARG P O 9
ATOM 10455 N N . ALA A 1 56 ? 15.163 -0.512 3.939 1.00 0.00 54 ALA P N 9
ATOM 10456 C CA . ALA A 1 56 ? 16.155 -1.343 4.629 1.00 0.00 54 ALA P CA 9
ATOM 10457 C C . ALA A 1 56 ? 16.672 -2.478 3.722 1.00 0.00 54 ALA P C 9
ATOM 10458 O O . ALA A 1 56 ? 17.881 -2.616 3.537 1.00 0.00 54 ALA P O 9
ATOM 10465 N N . LYS A 1 57 ? 15.775 -3.231 3.068 1.00 0.00 55 LYS P N 9
ATOM 10466 C CA . LYS A 1 57 ? 16.123 -4.301 2.110 1.00 0.00 55 LYS P CA 9
ATOM 10467 C C . LYS A 1 57 ? 16.885 -3.778 0.890 1.00 0.00 55 LYS P C 9
ATOM 10468 O O . LYS A 1 57 ? 17.821 -4.432 0.435 1.00 0.00 55 LYS P O 9
ATOM 10487 N N . TRP A 1 58 ? 16.548 -2.583 0.398 1.00 0.00 56 TRP P N 9
ATOM 10488 C CA . TRP A 1 58 ? 17.260 -1.909 -0.701 1.00 0.00 56 TRP P CA 9
ATOM 10489 C C . TRP A 1 58 ? 18.762 -1.730 -0.416 1.00 0.00 56 TRP P C 9
ATOM 10490 O O . TRP A 1 58 ? 19.572 -1.912 -1.323 1.00 0.00 56 TRP P O 9
ATOM 10511 N N . ARG A 1 59 ? 19.138 -1.442 0.841 1.00 0.00 57 ARG P N 9
ATOM 10512 C CA . ARG A 1 59 ? 20.541 -1.281 1.270 1.00 0.00 57 ARG P CA 9
ATOM 10513 C C . ARG A 1 59 ? 21.192 -2.565 1.811 1.00 0.00 57 ARG P C 9
ATOM 10514 O O . ARG A 1 59 ? 22.385 -2.777 1.592 1.00 0.00 57 ARG P O 9
ATOM 10535 N N . LYS A 1 60 ? 20.438 -3.415 2.521 1.00 0.00 58 LYS P N 9
ATOM 10536 C CA . LYS A 1 60 ? 20.962 -4.574 3.280 1.00 0.00 58 LYS P CA 9
ATOM 10537 C C . LYS A 1 60 ? 20.835 -5.932 2.572 1.00 0.00 58 LYS P C 9
ATOM 10538 O O . LYS A 1 60 ? 21.579 -6.855 2.916 1.00 0.00 58 LYS P O 9
ATOM 10557 N N . ARG A 1 61 ? 19.921 -6.071 1.603 1.00 0.00 59 ARG P N 9
ATOM 10558 C CA . ARG A 1 61 ? 19.635 -7.321 0.863 1.00 0.00 59 ARG P CA 9
ATOM 10559 C C . ARG A 1 61 ? 19.891 -7.200 -0.644 1.00 0.00 59 ARG P C 9
ATOM 10560 O O . ARG A 1 61 ? 20.355 -8.156 -1.265 1.00 0.00 59 ARG P O 9
ATOM 10581 N N . GLU A 1 62 ? 19.630 -6.029 -1.221 1.00 0.00 60 GLU P N 9
ATOM 10582 C CA . GLU A 1 62 ? 19.878 -5.692 -2.632 1.00 0.00 60 GLU P CA 9
ATOM 10583 C C . GLU A 1 62 ? 20.976 -4.611 -2.789 1.00 0.00 60 GLU P C 9
ATOM 10584 O O . GLU A 1 62 ? 21.608 -4.197 -1.813 1.00 0.00 60 GLU P O 9
ATOM 10596 N N . GLU A 1 63 ? 21.256 -4.191 -4.027 1.00 0.00 61 GLU P N 9
ATOM 10597 C CA . GLU A 1 63 ? 22.284 -3.192 -4.359 1.00 0.00 61 GLU P CA 9
ATOM 10598 C C . GLU A 1 63 ? 21.727 -1.751 -4.349 1.00 0.00 61 GLU P C 9
ATOM 10599 O O . GLU A 1 63 ? 20.635 -1.492 -4.861 1.00 0.00 61 GLU P O 9
ATOM 10611 N N . PHE A 1 64 ? 22.502 -0.809 -3.793 1.00 0.00 62 PHE P N 9
ATOM 10612 C CA . PHE A 1 64 ? 22.086 0.578 -3.512 1.00 0.00 62 PHE P CA 9
ATOM 10613 C C . PHE A 1 64 ? 22.975 1.666 -4.158 1.00 0.00 62 PHE P C 9
ATOM 10614 O O . PHE A 1 64 ? 22.798 2.855 -3.882 1.00 0.00 62 PHE P O 9
ATOM 10631 N N . ILE A 1 65 ? 23.938 1.285 -5.008 1.00 0.00 63 ILE P N 9
ATOM 10632 C CA . ILE A 1 65 ? 24.887 2.220 -5.640 1.00 0.00 63 ILE P CA 9
ATOM 10633 C C . ILE A 1 65 ? 24.194 3.188 -6.623 1.00 0.00 63 ILE P C 9
ATOM 10634 O O . ILE A 1 65 ? 23.231 2.825 -7.306 1.00 0.00 63 ILE P O 9
ATOM 10650 N N . VAL A 1 66 ? 24.688 4.428 -6.691 1.00 0.00 64 VAL P N 9
ATOM 10651 C CA . VAL A 1 66 ? 24.180 5.509 -7.556 1.00 0.00 64 VAL P CA 9
ATOM 10652 C C . VAL A 1 66 ? 25.327 6.429 -8.006 1.00 0.00 64 VAL P C 9
ATOM 10653 O O . VAL A 1 66 ? 26.344 6.542 -7.314 1.00 0.00 64 VAL P O 9
ATOM 10666 N N . THR A 1 67 ? 25.176 7.080 -9.165 1.00 0.00 65 THR P N 9
ATOM 10667 C CA . THR A 1 67 ? 26.179 7.984 -9.774 1.00 0.00 65 THR P CA 9
ATOM 10668 C C . THR A 1 67 ? 27.544 7.295 -9.981 1.00 0.00 65 THR P C 9
ATOM 10669 O O . THR A 1 67 ? 28.597 7.793 -9.572 1.00 0.00 65 THR P O 9
ATOM 10680 N N . ASP A 1 68 ? 27.516 6.110 -10.606 1.00 0.00 66 ASP P N 9
ATOM 10681 C CA . ASP A 1 68 ? 28.680 5.258 -10.925 1.00 0.00 66 ASP P CA 9
ATOM 10682 C C . ASP A 1 68 ? 28.628 4.691 -12.361 1.00 0.00 66 ASP P C 9
ATOM 10683 O O . ASP A 1 68 ? 29.657 4.772 -13.068 1.00 0.00 66 ASP P O 9
ATOM 10693 N N . GLY A 1 1 ? -20.894 -4.503 11.459 1.00 0.00 -1 GLY P N 10
ATOM 10694 C CA . GLY A 1 1 ? -22.132 -5.053 10.863 1.00 0.00 -1 GLY P CA 10
ATOM 10695 C C . GLY A 1 1 ? -21.985 -6.535 10.553 1.00 0.00 -1 GLY P C 10
ATOM 10696 O O . GLY A 1 1 ? -20.948 -6.963 10.045 1.00 0.00 -1 GLY P O 10
ATOM 10702 N N . SER A 1 2 ? -23.021 -7.331 10.830 1.00 0.00 0 SER P N 10
ATOM 10703 C CA . SER A 1 2 ? -23.016 -8.810 10.766 1.00 0.00 0 SER P CA 10
ATOM 10704 C C . SER A 1 2 ? -23.152 -9.386 9.341 1.00 0.00 0 SER P C 10
ATOM 10705 O O . SER A 1 2 ? -23.941 -10.300 9.093 1.00 0.00 0 SER P O 10
ATOM 10713 N N . GLN A 1 3 ? -22.413 -8.824 8.378 1.00 0.00 1 GLN P N 10
ATOM 10714 C CA . GLN A 1 3 ? -22.411 -9.197 6.949 1.00 0.00 1 GLN P CA 10
ATOM 10715 C C . GLN A 1 3 ? -20.989 -9.424 6.383 1.00 0.00 1 GLN P C 10
ATOM 10716 O O . GLN A 1 3 ? -20.821 -9.582 5.170 1.00 0.00 1 GLN P O 10
ATOM 10730 N N . ARG A 1 4 ? -19.959 -9.442 7.245 1.00 0.00 2 ARG P N 10
ATOM 10731 C CA . ARG A 1 4 ? -18.535 -9.624 6.894 1.00 0.00 2 ARG P CA 10
ATOM 10732 C C . ARG A 1 4 ? -17.861 -10.686 7.776 1.00 0.00 2 ARG P C 10
ATOM 10733 O O . ARG A 1 4 ? -18.284 -10.919 8.911 1.00 0.00 2 ARG P O 10
ATOM 10754 N N . ARG A 1 5 ? -16.802 -11.316 7.254 1.00 0.00 3 ARG P N 10
ATOM 10755 C CA . ARG A 1 5 ? -15.968 -12.318 7.952 1.00 0.00 3 ARG P CA 10
ATOM 10756 C C . ARG A 1 5 ? -14.849 -11.661 8.775 1.00 0.00 3 ARG P C 10
ATOM 10757 O O . ARG A 1 5 ? -14.469 -10.515 8.522 1.00 0.00 3 ARG P O 10
ATOM 10778 N N . GLN A 1 6 ? -14.298 -12.402 9.738 1.00 0.00 4 GLN P N 10
ATOM 10779 C CA . GLN A 1 6 ? -13.116 -11.990 10.511 1.00 0.00 4 GLN P CA 10
ATOM 10780 C C . GLN A 1 6 ? -11.841 -11.992 9.644 1.00 0.00 4 GLN P C 10
ATOM 10781 O O . GLN A 1 6 ? -11.712 -12.791 8.709 1.00 0.00 4 GLN P O 10
ATOM 10795 N N . ARG A 1 7 ? -10.888 -11.104 9.959 1.00 0.00 5 ARG P N 10
ATOM 10796 C CA . ARG A 1 7 ? -9.609 -10.965 9.232 1.00 0.00 5 ARG P CA 10
ATOM 10797 C C . ARG A 1 7 ? -8.576 -12.028 9.646 1.00 0.00 5 ARG P C 10
ATOM 10798 O O . ARG A 1 7 ? -8.702 -12.665 10.696 1.00 0.00 5 ARG P O 10
ATOM 10819 N N . THR A 1 8 ? -7.534 -12.187 8.832 1.00 0.00 6 THR P N 10
ATOM 10820 C CA . THR A 1 8 ? -6.374 -13.072 9.067 1.00 0.00 6 THR P CA 10
ATOM 10821 C C . THR A 1 8 ? -5.066 -12.380 8.629 1.00 0.00 6 THR P C 10
ATOM 10822 O O . THR A 1 8 ? -5.044 -11.158 8.441 1.00 0.00 6 THR P O 10
ATOM 10833 N N . HIS A 1 9 ? -3.956 -13.112 8.502 1.00 0.00 7 HIS P N 10
ATOM 10834 C CA . HIS A 1 9 ? -2.679 -12.599 7.981 1.00 0.00 7 HIS P CA 10
ATOM 10835 C C . HIS A 1 9 ? -2.788 -12.137 6.512 1.00 0.00 7 HIS P C 10
ATOM 10836 O O . HIS A 1 9 ? -3.671 -12.578 5.770 1.00 0.00 7 HIS P O 10
ATOM 10850 N N . PHE A 1 10 ? -1.898 -11.240 6.085 1.00 0.00 8 PHE P N 10
ATOM 10851 C CA . PHE A 1 10 ? -1.926 -10.641 4.745 1.00 0.00 8 PHE P CA 10
ATOM 10852 C C . PHE A 1 10 ? -1.669 -11.672 3.632 1.00 0.00 8 PHE P C 10
ATOM 10853 O O . PHE A 1 10 ? -0.854 -12.587 3.779 1.00 0.00 8 PHE P O 10
ATOM 10870 N N . THR A 1 11 ? -2.368 -11.507 2.506 1.00 0.00 9 THR P N 10
ATOM 10871 C CA . THR A 1 11 ? -2.292 -12.386 1.324 1.00 0.00 9 THR P CA 10
ATOM 10872 C C . THR A 1 11 ? -1.407 -11.795 0.226 1.00 0.00 9 THR P C 10
ATOM 10873 O O . THR A 1 11 ? -1.263 -10.575 0.123 1.00 0.00 9 THR P O 10
ATOM 10884 N N . SER A 1 12 ? -0.831 -12.651 -0.624 1.00 0.00 10 SER P N 10
ATOM 10885 C CA . SER A 1 12 ? 0.113 -12.291 -1.696 1.00 0.00 10 SER P CA 10
ATOM 10886 C C . SER A 1 12 ? -0.370 -11.138 -2.578 1.00 0.00 10 SER P C 10
ATOM 10887 O O . SER A 1 12 ? 0.436 -10.302 -2.985 1.00 0.00 10 SER P O 10
ATOM 10895 N N . GLN A 1 13 ? -1.683 -11.045 -2.819 1.00 0.00 11 GLN P N 10
ATOM 10896 C CA . GLN A 1 13 ? -2.306 -9.992 -3.625 1.00 0.00 11 GLN P CA 10
ATOM 10897 C C . GLN A 1 13 ? -2.090 -8.576 -3.048 1.00 0.00 11 GLN P C 10
ATOM 10898 O O . GLN A 1 13 ? -2.000 -7.610 -3.804 1.00 0.00 11 GLN P O 10
ATOM 10912 N N . GLN A 1 14 ? -1.946 -8.448 -1.724 1.00 0.00 12 GLN P N 10
ATOM 10913 C CA . GLN A 1 14 ? -1.636 -7.186 -1.041 1.00 0.00 12 GLN P CA 10
ATOM 10914 C C . GLN A 1 14 ? -0.133 -6.866 -1.128 1.00 0.00 12 GLN P C 10
ATOM 10915 O O . GLN A 1 14 ? 0.247 -5.741 -1.460 1.00 0.00 12 GLN P O 10
ATOM 10929 N N . LEU A 1 15 ? 0.734 -7.860 -0.886 1.00 0.00 13 LEU P N 10
ATOM 10930 C CA . LEU A 1 15 ? 2.192 -7.671 -0.884 1.00 0.00 13 LEU P CA 10
ATOM 10931 C C . LEU A 1 15 ? 2.762 -7.428 -2.295 1.00 0.00 13 LEU P C 10
ATOM 10932 O O . LEU A 1 15 ? 3.672 -6.613 -2.456 1.00 0.00 13 LEU P O 10
ATOM 10948 N N . GLN A 1 16 ? 2.210 -8.072 -3.330 1.00 0.00 14 GLN P N 10
ATOM 10949 C CA . GLN A 1 16 ? 2.635 -7.846 -4.718 1.00 0.00 14 GLN P CA 10
ATOM 10950 C C . GLN A 1 16 ? 2.202 -6.472 -5.251 1.00 0.00 14 GLN P C 10
ATOM 10951 O O . GLN A 1 16 ? 2.906 -5.883 -6.066 1.00 0.00 14 GLN P O 10
ATOM 10965 N N . GLU A 1 17 ? 1.084 -5.929 -4.763 1.00 0.00 15 GLU P N 10
ATOM 10966 C CA . GLU A 1 17 ? 0.640 -4.562 -5.079 1.00 0.00 15 GLU P CA 10
ATOM 10967 C C . GLU A 1 17 ? 1.551 -3.506 -4.425 1.00 0.00 15 GLU P C 10
ATOM 10968 O O . GLU A 1 17 ? 1.925 -2.529 -5.077 1.00 0.00 15 GLU P O 10
ATOM 10980 N N . LEU A 1 18 ? 1.985 -3.733 -3.176 1.00 0.00 16 LEU P N 10
ATOM 10981 C CA . LEU A 1 18 ? 2.993 -2.902 -2.501 1.00 0.00 16 LEU P CA 10
ATOM 10982 C C . LEU A 1 18 ? 4.341 -2.910 -3.248 1.00 0.00 16 LEU P C 10
ATOM 10983 O O . LEU A 1 18 ? 4.948 -1.857 -3.447 1.00 0.00 16 LEU P O 10
ATOM 10999 N N . GLU A 1 19 ? 4.787 -4.074 -3.731 1.00 0.00 17 GLU P N 10
ATOM 11000 C CA . GLU A 1 19 ? 5.996 -4.176 -4.555 1.00 0.00 17 GLU P CA 10
ATOM 11001 C C . GLU A 1 19 ? 5.826 -3.521 -5.937 1.00 0.00 17 GLU P C 10
ATOM 11002 O O . GLU A 1 19 ? 6.705 -2.774 -6.371 1.00 0.00 17 GLU P O 10
ATOM 11014 N N . ALA A 1 20 ? 4.692 -3.723 -6.613 1.00 0.00 18 ALA P N 10
ATOM 11015 C CA . ALA A 1 20 ? 4.422 -3.119 -7.916 1.00 0.00 18 ALA P CA 10
ATOM 11016 C C . ALA A 1 20 ? 4.369 -1.584 -7.841 1.00 0.00 18 ALA P C 10
ATOM 11017 O O . ALA A 1 20 ? 5.002 -0.910 -8.655 1.00 0.00 18 ALA P O 10
ATOM 11024 N N . THR A 1 21 ? 3.686 -1.010 -6.842 1.00 0.00 19 THR P N 10
ATOM 11025 C CA . THR A 1 21 ? 3.624 0.452 -6.680 1.00 0.00 19 THR P CA 10
ATOM 11026 C C . THR A 1 21 ? 4.972 1.047 -6.254 1.00 0.00 19 THR P C 10
ATOM 11027 O O . THR A 1 21 ? 5.300 2.151 -6.692 1.00 0.00 19 THR P O 10
ATOM 11038 N N . PHE A 1 22 ? 5.804 0.312 -5.499 1.00 0.00 20 PHE P N 10
ATOM 11039 C CA . PHE A 1 22 ? 7.189 0.715 -5.230 1.00 0.00 20 PHE P CA 10
ATOM 11040 C C . PHE A 1 22 ? 8.018 0.756 -6.520 1.00 0.00 20 PHE P C 10
ATOM 11041 O O . PHE A 1 22 ? 8.607 1.786 -6.832 1.00 0.00 20 PHE P O 10
ATOM 11058 N N . GLN A 1 23 ? 8.034 -0.321 -7.315 1.00 0.00 21 GLN P N 10
ATOM 11059 C CA . GLN A 1 23 ? 8.851 -0.376 -8.537 1.00 0.00 21 GLN P CA 10
ATOM 11060 C C . GLN A 1 23 ? 8.370 0.606 -9.626 1.00 0.00 21 GLN P C 10
ATOM 11061 O O . GLN A 1 23 ? 9.182 1.068 -10.433 1.00 0.00 21 GLN P O 10
ATOM 11075 N N . ARG A 1 24 ? 7.080 0.981 -9.626 1.00 0.00 22 ARG P N 10
ATOM 11076 C CA . ARG A 1 24 ? 6.518 2.058 -10.467 1.00 0.00 22 ARG P CA 10
ATOM 11077 C C . ARG A 1 24 ? 6.881 3.463 -9.965 1.00 0.00 22 ARG P C 10
ATOM 11078 O O . ARG A 1 24 ? 7.174 4.335 -10.784 1.00 0.00 22 ARG P O 10
ATOM 11099 N N . ASN A 1 25 ? 6.870 3.691 -8.648 1.00 0.00 23 ASN P N 10
ATOM 11100 C CA . ASN A 1 25 ? 7.169 4.982 -8.017 1.00 0.00 23 ASN P CA 10
ATOM 11101 C C . ASN A 1 25 ? 7.837 4.794 -6.635 1.00 0.00 23 ASN P C 10
ATOM 11102 O O . ASN A 1 25 ? 7.160 4.735 -5.601 1.00 0.00 23 ASN P O 10
ATOM 11113 N N . ARG A 1 26 ? 9.176 4.753 -6.604 1.00 0.00 24 ARG P N 10
ATOM 11114 C CA . ARG A 1 26 ? 9.970 4.656 -5.361 1.00 0.00 24 ARG P CA 10
ATOM 11115 C C . ARG A 1 26 ? 9.896 5.961 -4.558 1.00 0.00 24 ARG P C 10
ATOM 11116 O O . ARG A 1 26 ? 9.680 7.029 -5.132 1.00 0.00 24 ARG P O 10
ATOM 11137 N N . TYR A 1 27 ? 10.070 5.873 -3.234 1.00 0.00 25 TYR P N 10
ATOM 11138 C CA . TYR A 1 27 ? 9.842 6.979 -2.282 1.00 0.00 25 TYR P CA 10
ATOM 11139 C C . TYR A 1 27 ? 8.457 7.660 -2.482 1.00 0.00 25 TYR P C 10
ATOM 11140 O O . TYR A 1 27 ? 8.394 8.859 -2.779 1.00 0.00 25 TYR P O 10
ATOM 11158 N N . PRO A 1 28 ? 7.332 6.917 -2.361 1.00 0.00 26 PRO P N 10
ATOM 11159 C CA . PRO A 1 28 ? 5.980 7.455 -2.550 1.00 0.00 26 PRO P CA 10
ATOM 11160 C C . PRO A 1 28 ? 5.637 8.558 -1.537 1.00 0.00 26 PRO P C 10
ATOM 11161 O O . PRO A 1 28 ? 6.051 8.500 -0.377 1.00 0.00 26 PRO P O 10
ATOM 11172 N N . ASP A 1 29 ? 4.845 9.546 -1.958 1.00 0.00 27 ASP P N 10
ATOM 11173 C CA . ASP A 1 29 ? 4.321 10.614 -1.096 1.00 0.00 27 ASP P CA 10
ATOM 11174 C C . ASP A 1 29 ? 3.212 10.099 -0.163 1.00 0.00 27 ASP P C 10
ATOM 11175 O O . ASP A 1 29 ? 2.582 9.075 -0.429 1.00 0.00 27 ASP P O 10
ATOM 11184 N N . MET A 1 30 ? 2.938 10.812 0.932 1.00 0.00 28 MET P N 10
ATOM 11185 C CA . MET A 1 30 ? 1.991 10.374 1.970 1.00 0.00 28 MET P CA 10
ATOM 11186 C C . MET A 1 30 ? 0.553 10.216 1.442 1.00 0.00 28 MET P C 10
ATOM 11187 O O . MET A 1 30 ? -0.173 9.326 1.885 1.00 0.00 28 MET P O 10
ATOM 11201 N N . SER A 1 31 ? 0.162 11.018 0.447 1.00 0.00 29 SER P N 10
ATOM 11202 C CA . SER A 1 31 ? -1.098 10.868 -0.295 1.00 0.00 29 SER P CA 10
ATOM 11203 C C . SER A 1 31 ? -1.129 9.585 -1.137 1.00 0.00 29 SER P C 10
ATOM 11204 O O . SER A 1 31 ? -2.119 8.852 -1.100 1.00 0.00 29 SER P O 10
ATOM 11212 N N . THR A 1 32 ? -0.030 9.249 -1.822 1.00 0.00 30 THR P N 10
ATOM 11213 C CA . THR A 1 32 ? 0.131 7.985 -2.563 1.00 0.00 30 THR P CA 10
ATOM 11214 C C . THR A 1 32 ? 0.043 6.784 -1.618 1.00 0.00 30 THR P C 10
ATOM 11215 O O . THR A 1 32 ? -0.707 5.847 -1.891 1.00 0.00 30 THR P O 10
ATOM 11226 N N . ARG A 1 33 ? 0.745 6.827 -0.473 1.00 0.00 31 ARG P N 10
ATOM 11227 C CA . ARG A 1 33 ? 0.688 5.784 0.572 1.00 0.00 31 ARG P CA 10
ATOM 11228 C C . ARG A 1 33 ? -0.736 5.583 1.104 1.00 0.00 31 ARG P C 10
ATOM 11229 O O . ARG A 1 33 ? -1.173 4.447 1.259 1.00 0.00 31 ARG P O 10
ATOM 11250 N N . GLU A 1 34 ? -1.474 6.665 1.348 1.00 0.00 32 GLU P N 10
ATOM 11251 C CA . GLU A 1 34 ? -2.865 6.607 1.819 1.00 0.00 32 GLU P CA 10
ATOM 11252 C C . GLU A 1 34 ? -3.821 6.014 0.765 1.00 0.00 32 GLU P C 10
ATOM 11253 O O . GLU A 1 34 ? -4.683 5.204 1.109 1.00 0.00 32 GLU P O 10
ATOM 11265 N N . GLU A 1 35 ? -3.650 6.347 -0.519 1.00 0.00 33 GLU P N 10
ATOM 11266 C CA . GLU A 1 35 ? -4.441 5.745 -1.602 1.00 0.00 33 GLU P CA 10
ATOM 11267 C C . GLU A 1 35 ? -4.161 4.243 -1.750 1.00 0.00 33 GLU P C 10
ATOM 11268 O O . GLU A 1 35 ? -5.101 3.447 -1.776 1.00 0.00 33 GLU P O 10
ATOM 11280 N N . ILE A 1 36 ? -2.892 3.814 -1.766 1.00 0.00 34 ILE P N 10
ATOM 11281 C CA . ILE A 1 36 ? -2.581 2.379 -1.872 1.00 0.00 34 ILE P CA 10
ATOM 11282 C C . ILE A 1 36 ? -2.983 1.599 -0.610 1.00 0.00 34 ILE P C 10
ATOM 11283 O O . ILE A 1 36 ? -3.295 0.412 -0.707 1.00 0.00 34 ILE P O 10
ATOM 11299 N N . ALA A 1 37 ? -3.065 2.253 0.556 1.00 0.00 35 ALA P N 10
ATOM 11300 C CA . ALA A 1 37 ? -3.550 1.647 1.795 1.00 0.00 35 ALA P CA 10
ATOM 11301 C C . ALA A 1 37 ? -5.040 1.277 1.701 1.00 0.00 35 ALA P C 10
ATOM 11302 O O . ALA A 1 37 ? -5.408 0.158 2.056 1.00 0.00 35 ALA P O 10
ATOM 11309 N N . VAL A 1 38 ? -5.903 2.151 1.162 1.00 0.00 36 VAL P N 10
ATOM 11310 C CA . VAL A 1 38 ? -7.328 1.820 0.960 1.00 0.00 36 VAL P CA 10
ATOM 11311 C C . VAL A 1 38 ? -7.543 0.806 -0.174 1.00 0.00 36 VAL P C 10
ATOM 11312 O O . VAL A 1 38 ? -8.451 -0.020 -0.081 1.00 0.00 36 VAL P O 10
ATOM 11325 N N . TRP A 1 39 ? -6.683 0.792 -1.200 1.00 0.00 37 TRP P N 10
ATOM 11326 C CA . TRP A 1 39 ? -6.737 -0.188 -2.301 1.00 0.00 37 TRP P CA 10
ATOM 11327 C C . TRP A 1 39 ? -6.285 -1.600 -1.881 1.00 0.00 37 TRP P C 10
ATOM 11328 O O . TRP A 1 39 ? -6.838 -2.589 -2.366 1.00 0.00 37 TRP P O 10
ATOM 11349 N N . THR A 1 40 ? -5.324 -1.709 -0.954 1.00 0.00 38 THR P N 10
ATOM 11350 C CA . THR A 1 40 ? -4.849 -2.989 -0.375 1.00 0.00 38 THR P CA 10
ATOM 11351 C C . THR A 1 40 ? -5.544 -3.374 0.941 1.00 0.00 38 THR P C 10
ATOM 11352 O O . THR A 1 40 ? -5.292 -4.454 1.475 1.00 0.00 38 THR P O 10
ATOM 11363 N N . ASN A 1 41 ? -6.442 -2.523 1.453 1.00 0.00 39 ASN P N 10
ATOM 11364 C CA . ASN A 1 41 ? -7.117 -2.637 2.753 1.00 0.00 39 ASN P CA 10
ATOM 11365 C C . ASN A 1 41 ? -6.143 -2.782 3.952 1.00 0.00 39 ASN P C 10
ATOM 11366 O O . ASN A 1 41 ? -6.305 -3.640 4.824 1.00 0.00 39 ASN P O 10
ATOM 11377 N N . LEU A 1 42 ? -5.113 -1.931 3.968 1.00 0.00 40 LEU P N 10
ATOM 11378 C CA . LEU A 1 42 ? -4.089 -1.788 5.012 1.00 0.00 40 LEU P CA 10
ATOM 11379 C C . LEU A 1 42 ? -4.262 -0.483 5.815 1.00 0.00 40 LEU P C 10
ATOM 11380 O O . LEU A 1 42 ? -5.017 0.413 5.432 1.00 0.00 40 LEU P O 10
ATOM 11396 N N . THR A 1 43 ? -3.518 -0.368 6.921 1.00 0.00 41 THR P N 10
ATOM 11397 C CA . THR A 1 43 ? -3.353 0.878 7.691 1.00 0.00 41 THR P CA 10
ATOM 11398 C C . THR A 1 43 ? -2.100 1.632 7.234 1.00 0.00 41 THR P C 10
ATOM 11399 O O . THR A 1 43 ? -1.045 1.031 7.005 1.00 0.00 41 THR P O 10
ATOM 11410 N N . GLU A 1 44 ? -2.195 2.957 7.103 1.00 0.00 42 GLU P N 10
ATOM 11411 C CA . GLU A 1 44 ? -1.123 3.809 6.569 1.00 0.00 42 GLU P CA 10
ATOM 11412 C C . GLU A 1 44 ? 0.170 3.740 7.404 1.00 0.00 42 GLU P C 10
ATOM 11413 O O . GLU A 1 44 ? 1.265 3.880 6.858 1.00 0.00 42 GLU P O 10
ATOM 11425 N N . ALA A 1 45 ? 0.069 3.468 8.710 1.00 0.00 43 ALA P N 10
ATOM 11426 C CA . ALA A 1 45 ? 1.221 3.299 9.597 1.00 0.00 43 ALA P CA 10
ATOM 11427 C C . ALA A 1 45 ? 2.049 2.044 9.253 1.00 0.00 43 ALA P C 10
ATOM 11428 O O . ALA A 1 45 ? 3.281 2.099 9.223 1.00 0.00 43 ALA P O 10
ATOM 11435 N N . ARG A 1 46 ? 1.389 0.925 8.916 1.00 0.00 44 ARG P N 10
ATOM 11436 C CA . ARG A 1 46 ? 2.061 -0.305 8.459 1.00 0.00 44 ARG P CA 10
ATOM 11437 C C . ARG A 1 46 ? 2.611 -0.151 7.040 1.00 0.00 44 ARG P C 10
ATOM 11438 O O . ARG A 1 46 ? 3.707 -0.626 6.762 1.00 0.00 44 ARG P O 10
ATOM 11459 N N . VAL A 1 47 ? 1.911 0.584 6.174 1.00 0.00 45 VAL P N 10
ATOM 11460 C CA . VAL A 1 47 ? 2.391 0.959 4.828 1.00 0.00 45 VAL P CA 10
ATOM 11461 C C . VAL A 1 47 ? 3.672 1.803 4.896 1.00 0.00 45 VAL P C 10
ATOM 11462 O O . VAL A 1 47 ? 4.628 1.529 4.168 1.00 0.00 45 VAL P O 10
ATOM 11475 N N . ARG A 1 48 ? 3.737 2.782 5.809 1.00 0.00 46 ARG P N 10
ATOM 11476 C CA . ARG A 1 48 ? 4.930 3.611 6.061 1.00 0.00 46 ARG P CA 10
ATOM 11477 C C . ARG A 1 48 ? 6.134 2.759 6.481 1.00 0.00 46 ARG P C 10
ATOM 11478 O O . ARG A 1 48 ? 7.219 2.914 5.920 1.00 0.00 46 ARG P O 10
ATOM 11499 N N . VAL A 1 49 ? 5.925 1.809 7.398 1.00 0.00 47 VAL P N 10
ATOM 11500 C CA . VAL A 1 49 ? 6.945 0.821 7.801 1.00 0.00 47 VAL P CA 10
ATOM 11501 C C . VAL A 1 49 ? 7.340 -0.087 6.631 1.00 0.00 47 VAL P C 10
ATOM 11502 O O . VAL A 1 49 ? 8.528 -0.334 6.437 1.00 0.00 47 VAL P O 10
ATOM 11515 N N . TRP A 1 50 ? 6.388 -0.537 5.807 1.00 0.00 48 TRP P N 10
ATOM 11516 C CA . TRP A 1 50 ? 6.671 -1.411 4.663 1.00 0.00 48 TRP P CA 10
ATOM 11517 C C . TRP A 1 50 ? 7.566 -0.729 3.624 1.00 0.00 48 TRP P C 10
ATOM 11518 O O . TRP A 1 50 ? 8.580 -1.305 3.232 1.00 0.00 48 TRP P O 10
ATOM 11539 N N . PHE A 1 51 ? 7.277 0.516 3.227 1.00 0.00 49 PHE P N 10
ATOM 11540 C CA . PHE A 1 51 ? 8.136 1.252 2.289 1.00 0.00 49 PHE P CA 10
ATOM 11541 C C . PHE A 1 51 ? 9.492 1.641 2.896 1.00 0.00 49 PHE P C 10
ATOM 11542 O O . PHE A 1 51 ? 10.482 1.706 2.167 1.00 0.00 49 PHE P O 10
ATOM 11559 N N . LYS A 1 52 ? 9.590 1.875 4.212 1.00 0.00 50 LYS P N 10
ATOM 11560 C CA . LYS A 1 52 ? 10.885 2.048 4.906 1.00 0.00 50 LYS P CA 10
ATOM 11561 C C . LYS A 1 52 ? 11.720 0.761 4.855 1.00 0.00 50 LYS P C 10
ATOM 11562 O O . LYS A 1 52 ? 12.898 0.803 4.505 1.00 0.00 50 LYS P O 10
ATOM 11581 N N . ASN A 1 53 ? 11.093 -0.386 5.115 1.00 0.00 51 ASN P N 10
ATOM 11582 C CA . ASN A 1 53 ? 11.714 -1.710 5.041 1.00 0.00 51 ASN P CA 10
ATOM 11583 C C . ASN A 1 53 ? 12.148 -2.054 3.598 1.00 0.00 51 ASN P C 10
ATOM 11584 O O . ASN A 1 53 ? 13.284 -2.478 3.380 1.00 0.00 51 ASN P O 10
ATOM 11595 N N . ARG A 1 54 ? 11.301 -1.775 2.593 1.00 0.00 52 ARG P N 10
ATOM 11596 C CA . ARG A 1 54 ? 11.628 -1.969 1.168 1.00 0.00 52 ARG P CA 10
ATOM 11597 C C . ARG A 1 54 ? 12.841 -1.128 0.762 1.00 0.00 52 ARG P C 10
ATOM 11598 O O . ARG A 1 54 ? 13.783 -1.672 0.190 1.00 0.00 52 ARG P O 10
ATOM 11619 N N . ARG A 1 55 ? 12.873 0.164 1.116 1.00 0.00 53 ARG P N 10
ATOM 11620 C CA . ARG A 1 55 ? 14.023 1.054 0.851 1.00 0.00 53 ARG P CA 10
ATOM 11621 C C . ARG A 1 55 ? 15.303 0.577 1.540 1.00 0.00 53 ARG P C 10
ATOM 11622 O O . ARG A 1 55 ? 16.358 0.592 0.912 1.00 0.00 53 ARG P O 10
ATOM 11643 N N . ALA A 1 56 ? 15.216 0.078 2.775 1.00 0.00 54 ALA P N 10
ATOM 11644 C CA . ALA A 1 56 ? 16.363 -0.477 3.498 1.00 0.00 54 ALA P CA 10
ATOM 11645 C C . ALA A 1 56 ? 16.965 -1.727 2.817 1.00 0.00 54 ALA P C 10
ATOM 11646 O O . ALA A 1 56 ? 18.188 -1.885 2.813 1.00 0.00 54 ALA P O 10
ATOM 11653 N N . LYS A 1 57 ? 16.138 -2.585 2.197 1.00 0.00 55 LYS P N 10
ATOM 11654 C CA . LYS A 1 57 ? 16.595 -3.751 1.408 1.00 0.00 55 LYS P CA 10
ATOM 11655 C C . LYS A 1 57 ? 17.070 -3.367 0.001 1.00 0.00 55 LYS P C 10
ATOM 11656 O O . LYS A 1 57 ? 18.100 -3.869 -0.449 1.00 0.00 55 LYS P O 10
ATOM 11675 N N . TRP A 1 58 ? 16.366 -2.462 -0.682 1.00 0.00 56 TRP P N 10
ATOM 11676 C CA . TRP A 1 58 ? 16.692 -2.006 -2.041 1.00 0.00 56 TRP P CA 10
ATOM 11677 C C . TRP A 1 58 ? 17.995 -1.195 -2.090 1.00 0.00 56 TRP P C 10
ATOM 11678 O O . TRP A 1 58 ? 18.853 -1.437 -2.941 1.00 0.00 56 TRP P O 10
ATOM 11699 N N . ARG A 1 59 ? 18.176 -0.267 -1.139 1.00 0.00 57 ARG P N 10
ATOM 11700 C CA . ARG A 1 59 ? 19.328 0.650 -1.050 1.00 0.00 57 ARG P CA 10
ATOM 11701 C C . ARG A 1 59 ? 20.465 0.146 -0.142 1.00 0.00 57 ARG P C 10
ATOM 11702 O O . ARG A 1 59 ? 21.400 0.890 0.154 1.00 0.00 57 ARG P O 10
ATOM 11723 N N . LYS A 1 60 ? 20.439 -1.148 0.216 1.00 0.00 58 LYS P N 10
ATOM 11724 C CA . LYS A 1 60 ? 21.484 -1.898 0.954 1.00 0.00 58 LYS P CA 10
ATOM 11725 C C . LYS A 1 60 ? 22.881 -1.833 0.301 1.00 0.00 58 LYS P C 10
ATOM 11726 O O . LYS A 1 60 ? 23.892 -2.046 0.969 1.00 0.00 58 LYS P O 10
ATOM 11745 N N . ARG A 1 61 ? 22.939 -1.476 -0.988 1.00 0.00 59 ARG P N 10
ATOM 11746 C CA . ARG A 1 61 ? 24.150 -1.137 -1.764 1.00 0.00 59 ARG P CA 10
ATOM 11747 C C . ARG A 1 61 ? 24.955 0.063 -1.224 1.00 0.00 59 ARG P C 10
ATOM 11748 O O . ARG A 1 61 ? 26.123 0.199 -1.581 1.00 0.00 59 ARG P O 10
ATOM 11769 N N . GLU A 1 62 ? 24.355 0.906 -0.374 1.00 0.00 60 GLU P N 10
ATOM 11770 C CA . GLU A 1 62 ? 24.963 2.086 0.272 1.00 0.00 60 GLU P CA 10
ATOM 11771 C C . GLU A 1 62 ? 25.628 3.067 -0.719 1.00 0.00 60 GLU P C 10
ATOM 11772 O O . GLU A 1 62 ? 26.853 3.161 -0.826 1.00 0.00 60 GLU P O 10
ATOM 11784 N N . GLU A 1 63 ? 24.801 3.826 -1.444 1.00 0.00 61 GLU P N 10
ATOM 11785 C CA . GLU A 1 63 ? 25.248 4.920 -2.324 1.00 0.00 61 GLU P CA 10
ATOM 11786 C C . GLU A 1 63 ? 25.988 6.029 -1.547 1.00 0.00 61 GLU P C 10
ATOM 11787 O O . GLU A 1 63 ? 25.545 6.461 -0.480 1.00 0.00 61 GLU P O 10
ATOM 11799 N N . PHE A 1 64 ? 27.090 6.538 -2.110 1.00 0.00 62 PHE P N 10
ATOM 11800 C CA . PHE A 1 64 ? 27.902 7.608 -1.506 1.00 0.00 62 PHE P CA 10
ATOM 11801 C C . PHE A 1 64 ? 27.433 9.030 -1.877 1.00 0.00 62 PHE P C 10
ATOM 11802 O O . PHE A 1 64 ? 27.856 10.002 -1.251 1.00 0.00 62 PHE P O 10
ATOM 11819 N N . ILE A 1 65 ? 26.555 9.168 -2.880 1.00 0.00 63 ILE P N 10
ATOM 11820 C CA . ILE A 1 65 ? 26.107 10.465 -3.431 1.00 0.00 63 ILE P CA 10
ATOM 11821 C C . ILE A 1 65 ? 24.941 11.116 -2.660 1.00 0.00 63 ILE P C 10
ATOM 11822 O O . ILE A 1 65 ? 24.578 12.258 -2.948 1.00 0.00 63 ILE P O 10
ATOM 11838 N N . VAL A 1 66 ? 24.355 10.413 -1.682 1.00 0.00 64 VAL P N 10
ATOM 11839 C CA . VAL A 1 66 ? 23.175 10.856 -0.903 1.00 0.00 64 VAL P CA 10
ATOM 11840 C C . VAL A 1 66 ? 23.515 11.451 0.477 1.00 0.00 64 VAL P C 10
ATOM 11841 O O . VAL A 1 66 ? 22.614 11.761 1.260 1.00 0.00 64 VAL P O 10
ATOM 11854 N N . THR A 1 67 ? 24.803 11.615 0.796 1.00 0.00 65 THR P N 10
ATOM 11855 C CA . THR A 1 67 ? 25.286 12.162 2.080 1.00 0.00 65 THR P CA 10
ATOM 11856 C C . THR A 1 67 ? 25.057 13.677 2.218 1.00 0.00 65 THR P C 10
ATOM 11857 O O . THR A 1 67 ? 24.939 14.406 1.227 1.00 0.00 65 THR P O 10
ATOM 11868 N N . ASP A 1 68 ? 24.984 14.157 3.465 1.00 0.00 66 ASP P N 10
ATOM 11869 C CA . ASP A 1 68 ? 24.823 15.578 3.831 1.00 0.00 66 ASP P CA 10
ATOM 11870 C C . ASP A 1 68 ? 26.132 16.399 3.767 1.00 0.00 66 ASP P C 10
ATOM 11871 O O . ASP A 1 68 ? 27.213 15.865 4.108 1.00 0.00 66 ASP P O 10
ATOM 11881 N N . GLY A 1 1 ? -21.711 -11.189 3.396 1.00 0.00 -1 GLY P N 11
ATOM 11882 C CA . GLY A 1 1 ? -20.821 -10.287 4.162 1.00 0.00 -1 GLY P CA 11
ATOM 11883 C C . GLY A 1 1 ? -19.450 -10.904 4.403 1.00 0.00 -1 GLY P C 11
ATOM 11884 O O . GLY A 1 1 ? -19.230 -12.087 4.129 1.00 0.00 -1 GLY P O 11
ATOM 11890 N N . SER A 1 2 ? -18.513 -10.106 4.920 1.00 0.00 0 SER P N 11
ATOM 11891 C CA . SER A 1 2 ? -17.125 -10.501 5.225 1.00 0.00 0 SER P CA 11
ATOM 11892 C C . SER A 1 2 ? -16.561 -9.764 6.452 1.00 0.00 0 SER P C 11
ATOM 11893 O O . SER A 1 2 ? -17.095 -8.734 6.878 1.00 0.00 0 SER P O 11
ATOM 11901 N N . GLN A 1 3 ? -15.480 -10.296 7.034 1.00 0.00 1 GLN P N 11
ATOM 11902 C CA . GLN A 1 3 ? -14.814 -9.735 8.219 1.00 0.00 1 GLN P CA 11
ATOM 11903 C C . GLN A 1 3 ? -13.726 -8.712 7.835 1.00 0.00 1 GLN P C 11
ATOM 11904 O O . GLN A 1 3 ? -13.078 -8.831 6.791 1.00 0.00 1 GLN P O 11
ATOM 11918 N N . ARG A 1 4 ? -13.496 -7.719 8.709 1.00 0.00 2 ARG P N 11
ATOM 11919 C CA . ARG A 1 4 ? -12.557 -6.592 8.502 1.00 0.00 2 ARG P CA 11
ATOM 11920 C C . ARG A 1 4 ? -11.116 -6.838 8.991 1.00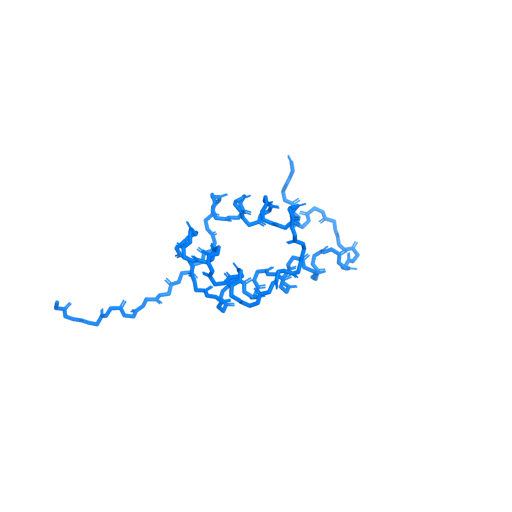 0.00 2 ARG P C 11
ATOM 11921 O O . ARG A 1 4 ? -10.314 -5.903 9.030 1.00 0.00 2 ARG P O 11
ATOM 11942 N N . ARG A 1 5 ? -10.789 -8.075 9.385 1.00 0.00 3 ARG P N 11
ATOM 11943 C CA . ARG A 1 5 ? -9.525 -8.480 10.033 1.00 0.00 3 ARG P CA 11
ATOM 11944 C C . ARG A 1 5 ? -8.884 -9.692 9.340 1.00 0.00 3 ARG P C 11
ATOM 11945 O O . ARG A 1 5 ? -9.588 -10.596 8.889 1.00 0.00 3 ARG P O 11
ATOM 11966 N N . GLN A 1 6 ? -7.550 -9.718 9.303 1.00 0.00 4 GLN P N 11
ATOM 11967 C CA . GLN A 1 6 ? -6.725 -10.853 8.857 1.00 0.00 4 GLN P CA 11
ATOM 11968 C C . GLN A 1 6 ? -5.982 -11.500 10.042 1.00 0.00 4 GLN P C 11
ATOM 11969 O O . GLN A 1 6 ? -5.757 -10.859 11.072 1.00 0.00 4 GLN P O 11
ATOM 11983 N N . ARG A 1 7 ? -5.537 -12.756 9.881 1.00 0.00 5 ARG P N 11
ATOM 11984 C CA . ARG A 1 7 ? -4.699 -13.480 10.866 1.00 0.00 5 ARG P CA 11
ATOM 11985 C C . ARG A 1 7 ? -3.223 -13.028 10.879 1.00 0.00 5 ARG P C 11
ATOM 11986 O O . ARG A 1 7 ? -2.431 -13.521 11.684 1.00 0.00 5 ARG P O 11
ATOM 12007 N N . THR A 1 8 ? -2.854 -12.108 9.989 1.00 0.00 6 THR P N 11
ATOM 12008 C CA . THR A 1 8 ? -1.498 -11.573 9.761 1.00 0.00 6 THR P CA 11
ATOM 12009 C C . THR A 1 8 ? -1.526 -10.055 9.528 1.00 0.00 6 THR P C 11
ATOM 12010 O O . THR A 1 8 ? -2.584 -9.454 9.320 1.00 0.00 6 THR P O 11
ATOM 12021 N N . HIS A 1 9 ? -0.352 -9.416 9.546 1.00 0.00 7 HIS P N 11
ATOM 12022 C CA . HIS A 1 9 ? -0.170 -7.998 9.203 1.00 0.00 7 HIS P CA 11
ATOM 12023 C C . HIS A 1 9 ? -0.324 -7.709 7.697 1.00 0.00 7 HIS P C 11
ATOM 12024 O O . HIS A 1 9 ? -0.884 -6.672 7.334 1.00 0.00 7 HIS P O 11
ATOM 12038 N N . PHE A 1 10 ? 0.098 -8.642 6.837 1.00 0.00 8 PHE P N 11
ATOM 12039 C CA . PHE A 1 10 ? -0.060 -8.608 5.377 1.00 0.00 8 PHE P CA 11
ATOM 12040 C C . PHE A 1 10 ? -0.331 -10.016 4.808 1.00 0.00 8 PHE P C 11
ATOM 12041 O O . PHE A 1 10 ? 0.025 -11.021 5.430 1.00 0.00 8 PHE P O 11
ATOM 12058 N N . THR A 1 11 ? -0.892 -10.096 3.597 1.00 0.00 9 THR P N 11
ATOM 12059 C CA . THR A 1 11 ? -0.997 -11.338 2.801 1.00 0.00 9 THR P CA 11
ATOM 12060 C C . THR A 1 11 ? -0.334 -11.179 1.427 1.00 0.00 9 THR P C 11
ATOM 12061 O O . THR A 1 11 ? -0.093 -10.058 0.971 1.00 0.00 9 THR P O 11
ATOM 12072 N N . SER A 1 12 ? -0.031 -12.287 0.745 1.00 0.00 10 SER P N 11
ATOM 12073 C CA . SER A 1 12 ? 0.787 -12.324 -0.482 1.00 0.00 10 SER P CA 11
ATOM 12074 C C . SER A 1 12 ? 0.271 -11.421 -1.608 1.00 0.00 10 SER P C 11
ATOM 12075 O O . SER A 1 12 ? 1.069 -10.797 -2.304 1.00 0.00 10 SER P O 11
ATOM 12083 N N . GLN A 1 13 ? -1.051 -11.283 -1.763 1.00 0.00 11 GLN P N 11
ATOM 12084 C CA . GLN A 1 13 ? -1.656 -10.393 -2.767 1.00 0.00 11 GLN P CA 11
ATOM 12085 C C . GLN A 1 13 ? -1.422 -8.904 -2.448 1.00 0.00 11 GLN P C 11
ATOM 12086 O O . GLN A 1 13 ? -1.159 -8.112 -3.353 1.00 0.00 11 GLN P O 11
ATOM 12100 N N . GLN A 1 14 ? -1.447 -8.525 -1.164 1.00 0.00 12 GLN P N 11
ATOM 12101 C CA . GLN A 1 14 ? -1.149 -7.160 -0.709 1.00 0.00 12 GLN P CA 11
ATOM 12102 C C . GLN A 1 14 ? 0.343 -6.841 -0.871 1.00 0.00 12 GLN P C 11
ATOM 12103 O O . GLN A 1 14 ? 0.696 -5.763 -1.343 1.00 0.00 12 GLN P O 11
ATOM 12117 N N . LEU A 1 15 ? 1.216 -7.800 -0.538 1.00 0.00 13 LEU P N 11
ATOM 12118 C CA . LEU A 1 15 ? 2.670 -7.686 -0.701 1.00 0.00 13 LEU P CA 11
ATOM 12119 C C . LEU A 1 15 ? 3.074 -7.579 -2.183 1.00 0.00 13 LEU P C 11
ATOM 12120 O O . LEU A 1 15 ? 3.943 -6.779 -2.526 1.00 0.00 13 LEU P O 11
ATOM 12136 N N . GLN A 1 16 ? 2.407 -8.324 -3.071 1.00 0.00 14 GLN P N 11
ATOM 12137 C CA . GLN A 1 16 ? 2.617 -8.258 -4.523 1.00 0.00 14 GLN P CA 11
ATOM 12138 C C . GLN A 1 16 ? 2.125 -6.929 -5.122 1.00 0.00 14 GLN P C 11
ATOM 12139 O O . GLN A 1 16 ? 2.806 -6.342 -5.962 1.00 0.00 14 GLN P O 11
ATOM 12153 N N . GLU A 1 17 ? 0.979 -6.407 -4.670 1.00 0.00 15 GLU P N 11
ATOM 12154 C CA . GLU A 1 17 ? 0.475 -5.097 -5.111 1.00 0.00 15 GLU P CA 11
ATOM 12155 C C . GLU A 1 17 ? 1.323 -3.935 -4.559 1.00 0.00 15 GLU P C 11
ATOM 12156 O O . GLU A 1 17 ? 1.531 -2.943 -5.256 1.00 0.00 15 GLU P O 11
ATOM 12168 N N . LEU A 1 18 ? 1.891 -4.067 -3.354 1.00 0.00 16 LEU P N 11
ATOM 12169 C CA . LEU A 1 18 ? 2.878 -3.124 -2.817 1.00 0.00 16 LEU P CA 11
ATOM 12170 C C . LEU A 1 18 ? 4.220 -3.191 -3.560 1.00 0.00 16 LEU P C 11
ATOM 12171 O O . LEU A 1 18 ? 4.808 -2.146 -3.828 1.00 0.00 16 LEU P O 11
ATOM 12187 N N . GLU A 1 19 ? 4.680 -4.372 -3.980 1.00 0.00 17 GLU P N 11
ATOM 12188 C CA . GLU A 1 19 ? 5.850 -4.512 -4.862 1.00 0.00 17 GLU P CA 11
ATOM 12189 C C . GLU A 1 19 ? 5.614 -3.859 -6.235 1.00 0.00 17 GLU P C 11
ATOM 12190 O O . GLU A 1 19 ? 6.475 -3.124 -6.723 1.00 0.00 17 GLU P O 11
ATOM 12202 N N . ALA A 1 20 ? 4.429 -4.037 -6.828 1.00 0.00 18 ALA P N 11
ATOM 12203 C CA . ALA A 1 20 ? 4.038 -3.312 -8.035 1.00 0.00 18 ALA P CA 11
ATOM 12204 C C . ALA A 1 20 ? 3.990 -1.790 -7.786 1.00 0.00 18 ALA P C 11
ATOM 12205 O O . ALA A 1 20 ? 4.505 -1.015 -8.589 1.00 0.00 18 ALA P O 11
ATOM 12212 N N . THR A 1 21 ? 3.462 -1.352 -6.642 1.00 0.00 19 THR P N 11
ATOM 12213 C CA . THR A 1 21 ? 3.399 0.066 -6.240 1.00 0.00 19 THR P CA 11
ATOM 12214 C C . THR A 1 21 ? 4.786 0.678 -6.022 1.00 0.00 19 THR P C 11
ATOM 12215 O O . THR A 1 21 ? 5.018 1.809 -6.443 1.00 0.00 19 THR P O 11
ATOM 12226 N N . PHE A 1 22 ? 5.744 -0.073 -5.476 1.00 0.00 20 PHE P N 11
ATOM 12227 C CA . PHE A 1 22 ? 7.150 0.333 -5.373 1.00 0.00 20 PHE P CA 11
ATOM 12228 C C . PHE A 1 22 ? 7.794 0.509 -6.759 1.00 0.00 20 PHE P C 11
ATOM 12229 O O . PHE A 1 22 ? 8.538 1.463 -6.980 1.00 0.00 20 PHE P O 11
ATOM 12246 N N . GLN A 1 23 ? 7.455 -0.347 -7.731 1.00 0.00 21 GLN P N 11
ATOM 12247 C CA . GLN A 1 23 ? 7.901 -0.196 -9.124 1.00 0.00 21 GLN P CA 11
ATOM 12248 C C . GLN A 1 23 ? 7.187 0.948 -9.876 1.00 0.00 21 GLN P C 11
ATOM 12249 O O . GLN A 1 23 ? 7.777 1.524 -10.794 1.00 0.00 21 GLN P O 11
ATOM 12263 N N . ARG A 1 24 ? 5.965 1.335 -9.472 1.00 0.00 22 ARG P N 11
ATOM 12264 C CA . ARG A 1 24 ? 5.278 2.555 -9.956 1.00 0.00 22 ARG P CA 11
ATOM 12265 C C . ARG A 1 24 ? 5.946 3.823 -9.400 1.00 0.00 22 ARG P C 11
ATOM 12266 O O . ARG A 1 24 ? 6.198 4.760 -10.159 1.00 0.00 22 ARG P O 11
ATOM 12287 N N . ASN A 1 25 ? 6.255 3.845 -8.100 1.00 0.00 23 ASN P N 11
ATOM 12288 C CA . ASN A 1 25 ? 6.969 4.926 -7.411 1.00 0.00 23 ASN P CA 11
ATOM 12289 C C . ASN A 1 25 ? 7.692 4.408 -6.145 1.00 0.00 23 ASN P C 11
ATOM 12290 O O . ASN A 1 25 ? 7.052 3.875 -5.235 1.00 0.00 23 ASN P O 11
ATOM 12301 N N . ARG A 1 26 ? 9.015 4.618 -6.047 1.00 0.00 24 ARG P N 11
ATOM 12302 C CA . ARG A 1 26 ? 9.833 4.237 -4.873 1.00 0.00 24 ARG P CA 11
ATOM 12303 C C . ARG A 1 26 ? 9.807 5.257 -3.727 1.00 0.00 24 ARG P C 11
ATOM 12304 O O . ARG A 1 26 ? 10.199 4.919 -2.609 1.00 0.00 24 ARG P O 11
ATOM 12325 N N . TYR A 1 27 ? 9.326 6.477 -3.983 1.00 0.00 25 TYR P N 11
ATOM 12326 C CA . TYR A 1 27 ? 9.303 7.601 -3.037 1.00 0.00 25 TYR P CA 11
ATOM 12327 C C . TYR A 1 27 ? 7.942 8.350 -3.019 1.00 0.00 25 TYR P C 11
ATOM 12328 O O . TYR A 1 27 ? 7.904 9.564 -3.245 1.00 0.00 25 TYR P O 11
ATOM 12346 N N . PRO A 1 28 ? 6.805 7.665 -2.769 1.00 0.00 26 PRO P N 11
ATOM 12347 C CA . PRO A 1 28 ? 5.493 8.310 -2.657 1.00 0.00 26 PRO P CA 11
ATOM 12348 C C . PRO A 1 28 ? 5.381 9.183 -1.398 1.00 0.00 26 PRO P C 11
ATOM 12349 O O . PRO A 1 28 ? 5.973 8.877 -0.359 1.00 0.00 26 PRO P O 11
ATOM 12360 N N . ASP A 1 29 ? 4.578 10.246 -1.464 1.00 0.00 27 ASP P N 11
ATOM 12361 C CA . ASP A 1 29 ? 4.207 11.065 -0.302 1.00 0.00 27 ASP P CA 11
ATOM 12362 C C . ASP A 1 29 ? 3.131 10.380 0.565 1.00 0.00 27 ASP P C 11
ATOM 12363 O O . ASP A 1 29 ? 2.500 9.407 0.146 1.00 0.00 27 ASP P O 11
ATOM 12372 N N . MET A 1 30 ? 2.885 10.900 1.769 1.00 0.00 28 MET P N 11
ATOM 12373 C CA . MET A 1 30 ? 1.993 10.263 2.750 1.00 0.00 28 MET P CA 11
ATOM 12374 C C . MET A 1 30 ? 0.522 10.186 2.303 1.00 0.00 28 MET P C 11
ATOM 12375 O O . MET A 1 30 ? -0.173 9.242 2.684 1.00 0.00 28 MET P O 11
ATOM 12389 N N . SER A 1 31 ? 0.041 11.106 1.455 1.00 0.00 29 SER P N 11
ATOM 12390 C CA . SER A 1 31 ? -1.314 11.028 0.882 1.00 0.00 29 SER P CA 11
ATOM 12391 C C . SER A 1 31 ? -1.409 9.991 -0.247 1.00 0.00 29 SER P C 11
ATOM 12392 O O . SER A 1 31 ? -2.396 9.259 -0.322 1.00 0.00 29 SER P O 11
ATOM 12400 N N . THR A 1 32 ? -0.353 9.831 -1.056 1.00 0.00 30 THR P N 11
ATOM 12401 C CA . THR A 1 32 ? -0.241 8.732 -2.033 1.00 0.00 30 THR P CA 11
ATOM 12402 C C . THR A 1 32 ? -0.173 7.378 -1.320 1.00 0.00 30 THR P C 11
ATOM 12403 O O . THR A 1 32 ? -0.883 6.450 -1.711 1.00 0.00 30 THR P O 11
ATOM 12414 N N . ARG A 1 33 ? 0.603 7.268 -0.230 1.00 0.00 31 ARG P N 11
ATOM 12415 C CA . ARG A 1 33 ? 0.665 6.058 0.614 1.00 0.00 31 ARG P CA 11
ATOM 12416 C C . ARG A 1 33 ? -0.695 5.710 1.227 1.00 0.00 31 ARG P C 11
ATOM 12417 O O . ARG A 1 33 ? -1.056 4.539 1.264 1.00 0.00 31 ARG P O 11
ATOM 12438 N N . GLU A 1 34 ? -1.473 6.700 1.662 1.00 0.00 32 GLU P N 11
ATOM 12439 C CA . GLU A 1 34 ? -2.820 6.478 2.203 1.00 0.00 32 GLU P CA 11
ATOM 12440 C C . GLU A 1 34 ? -3.836 6.043 1.128 1.00 0.00 32 GLU P C 11
ATOM 12441 O O . GLU A 1 34 ? -4.657 5.163 1.388 1.00 0.00 32 GLU P O 11
ATOM 12453 N N . GLU A 1 35 ? -3.762 6.582 -0.095 1.00 0.00 33 GLU P N 11
ATOM 12454 C CA . GLU A 1 35 ? -4.604 6.116 -1.207 1.00 0.00 33 GLU P CA 11
ATOM 12455 C C . GLU A 1 35 ? -4.286 4.663 -1.590 1.00 0.00 33 GLU P C 11
ATOM 12456 O O . GLU A 1 35 ? -5.195 3.835 -1.659 1.00 0.00 33 GLU P O 11
ATOM 12468 N N . ILE A 1 36 ? -3.007 4.300 -1.757 1.00 0.00 34 ILE P N 11
ATOM 12469 C CA . ILE A 1 36 ? -2.647 2.905 -2.065 1.00 0.00 34 ILE P CA 11
ATOM 12470 C C . ILE A 1 36 ? -2.911 1.958 -0.881 1.00 0.00 34 ILE P C 11
ATOM 12471 O O . ILE A 1 36 ? -3.158 0.771 -1.099 1.00 0.00 34 ILE P O 11
ATOM 12487 N N . ALA A 1 37 ? -2.954 2.464 0.360 1.00 0.00 35 ALA P N 11
ATOM 12488 C CA . ALA A 1 37 ? -3.356 1.693 1.539 1.00 0.00 35 ALA P CA 11
ATOM 12489 C C . ALA A 1 37 ? -4.829 1.257 1.461 1.00 0.00 35 ALA P C 11
ATOM 12490 O O . ALA A 1 37 ? -5.119 0.073 1.615 1.00 0.00 35 ALA P O 11
ATOM 12497 N N . VAL A 1 38 ? -5.768 2.158 1.148 1.00 0.00 36 VAL P N 11
ATOM 12498 C CA . VAL A 1 38 ? -7.189 1.783 0.991 1.00 0.00 36 VAL P CA 11
ATOM 12499 C C . VAL A 1 38 ? -7.432 0.905 -0.245 1.00 0.00 36 VAL P C 11
ATOM 12500 O O . VAL A 1 38 ? -8.305 0.036 -0.205 1.00 0.00 36 VAL P O 11
ATOM 12513 N N . TRP A 1 39 ? -6.626 1.041 -1.305 1.00 0.00 37 TRP P N 11
ATOM 12514 C CA . TRP A 1 39 ? -6.688 0.175 -2.498 1.00 0.00 37 TRP P CA 11
ATOM 12515 C C . TRP A 1 39 ? -6.150 -1.246 -2.239 1.00 0.00 37 TRP P C 11
ATOM 12516 O O . TRP A 1 39 ? -6.626 -2.204 -2.855 1.00 0.00 37 TRP P O 11
ATOM 12537 N N . THR A 1 40 ? -5.203 -1.406 -1.305 1.00 0.00 38 THR P N 11
ATOM 12538 C CA . THR A 1 40 ? -4.679 -2.710 -0.833 1.00 0.00 38 THR P CA 11
ATOM 12539 C C . THR A 1 40 ? -5.376 -3.238 0.429 1.00 0.00 38 THR P C 11
ATOM 12540 O O . THR A 1 40 ? -5.064 -4.336 0.891 1.00 0.00 38 THR P O 11
ATOM 12551 N N . ASN A 1 41 ? -6.342 -2.497 0.982 1.00 0.00 39 ASN P N 11
ATOM 12552 C CA . ASN A 1 41 ? -7.021 -2.763 2.257 1.00 0.00 39 ASN P CA 11
ATOM 12553 C C . ASN A 1 41 ? -6.043 -2.927 3.448 1.00 0.00 39 ASN P C 11
ATOM 12554 O O . ASN A 1 41 ? -6.080 -3.906 4.200 1.00 0.00 39 ASN P O 11
ATOM 12565 N N . LEU A 1 42 ? -5.152 -1.947 3.600 1.00 0.00 40 LEU P N 11
ATOM 12566 C CA . LEU A 1 42 ? -4.186 -1.777 4.689 1.00 0.00 40 LEU P CA 11
ATOM 12567 C C . LEU A 1 42 ? -4.350 -0.398 5.352 1.00 0.00 40 LEU P C 11
ATOM 12568 O O . LEU A 1 42 ? -5.092 0.461 4.865 1.00 0.00 40 LEU P O 11
ATOM 12584 N N . THR A 1 43 ? -3.635 -0.168 6.456 1.00 0.00 41 THR P N 11
ATOM 12585 C CA . THR A 1 43 ? -3.491 1.166 7.064 1.00 0.00 41 THR P CA 11
ATOM 12586 C C . THR A 1 43 ? -2.296 1.898 6.453 1.00 0.00 41 THR P C 11
ATOM 12587 O O . THR A 1 43 ? -1.324 1.278 6.011 1.00 0.00 41 THR P O 11
ATOM 12598 N N . GLU A 1 44 ? -2.317 3.233 6.463 1.00 0.00 42 GLU P N 11
ATOM 12599 C CA . GLU A 1 44 ? -1.157 4.033 6.033 1.00 0.00 42 GLU P CA 11
ATOM 12600 C C . GLU A 1 44 ? 0.083 3.808 6.917 1.00 0.00 42 GLU P C 11
ATOM 12601 O O . GLU A 1 44 ? 1.209 3.952 6.441 1.00 0.00 42 GLU P O 11
ATOM 12613 N N . ALA A 1 45 ? -0.107 3.359 8.163 1.00 0.00 43 ALA P N 11
ATOM 12614 C CA . ALA A 1 45 ? 0.977 2.984 9.065 1.00 0.00 43 ALA P CA 11
ATOM 12615 C C . ALA A 1 45 ? 1.646 1.661 8.648 1.00 0.00 43 ALA P C 11
ATOM 12616 O O . ALA A 1 45 ? 2.874 1.604 8.555 1.00 0.00 43 ALA P O 11
ATOM 12623 N N . ARG A 1 46 ? 0.866 0.616 8.314 1.00 0.00 44 ARG P N 11
ATOM 12624 C CA . ARG A 1 46 ? 1.404 -0.646 7.764 1.00 0.00 44 ARG P CA 11
ATOM 12625 C C . ARG A 1 46 ? 2.125 -0.416 6.439 1.00 0.00 44 ARG P C 11
ATOM 12626 O O . ARG A 1 46 ? 3.211 -0.952 6.236 1.00 0.00 44 ARG P O 11
ATOM 12647 N N . VAL A 1 47 ? 1.577 0.440 5.575 1.00 0.00 45 VAL P N 11
ATOM 12648 C CA . VAL A 1 47 ? 2.226 0.849 4.318 1.00 0.00 45 VAL P CA 11
ATOM 12649 C C . VAL A 1 47 ? 3.546 1.582 4.573 1.00 0.00 45 VAL P C 11
ATOM 12650 O O . VAL A 1 47 ? 4.546 1.253 3.938 1.00 0.00 45 VAL P O 11
ATOM 12663 N N . ARG A 1 48 ? 3.605 2.521 5.527 1.00 0.00 46 ARG P N 11
ATOM 12664 C CA . ARG A 1 48 ? 4.849 3.228 5.882 1.00 0.00 46 ARG P CA 11
ATOM 12665 C C . ARG A 1 48 ? 5.919 2.276 6.424 1.00 0.00 46 ARG P C 11
ATOM 12666 O O . ARG A 1 48 ? 7.074 2.368 6.008 1.00 0.00 46 ARG P O 11
ATOM 12687 N N . VAL A 1 49 ? 5.538 1.319 7.274 1.00 0.00 47 VAL P N 11
ATOM 12688 C CA . VAL A 1 49 ? 6.435 0.257 7.768 1.00 0.00 47 VAL P CA 11
ATOM 12689 C C . VAL A 1 49 ? 6.912 -0.643 6.622 1.00 0.00 47 VAL P C 11
ATOM 12690 O O . VAL A 1 49 ? 8.101 -0.966 6.560 1.00 0.00 47 VAL P O 11
ATOM 12703 N N . TRP A 1 50 ? 6.037 -0.998 5.675 1.00 0.00 48 TRP P N 11
ATOM 12704 C CA . TRP A 1 50 ? 6.415 -1.784 4.497 1.00 0.00 48 TRP P CA 11
ATOM 12705 C C . TRP A 1 50 ? 7.413 -1.036 3.604 1.00 0.00 48 TRP P C 11
ATOM 12706 O O . TRP A 1 50 ? 8.449 -1.600 3.258 1.00 0.00 48 TRP P O 11
ATOM 12727 N N . PHE A 1 51 ? 7.174 0.245 3.290 1.00 0.00 49 PHE P N 11
ATOM 12728 C CA . PHE A 1 51 ? 8.098 1.061 2.489 1.00 0.00 49 PHE P CA 11
ATOM 12729 C C . PHE A 1 51 ? 9.453 1.264 3.189 1.00 0.00 49 PHE P C 11
ATOM 12730 O O . PHE A 1 51 ? 10.492 1.175 2.532 1.00 0.00 49 PHE P O 11
ATOM 12747 N N . LYS A 1 52 ? 9.470 1.453 4.517 1.00 0.00 50 LYS P N 11
ATOM 12748 C CA . LYS A 1 52 ? 10.707 1.536 5.318 1.00 0.00 50 LYS P CA 11
ATOM 12749 C C . LYS A 1 52 ? 11.529 0.242 5.244 1.00 0.00 50 LYS P C 11
ATOM 12750 O O . LYS A 1 52 ? 12.742 0.293 5.040 1.00 0.00 50 LYS P O 11
ATOM 12769 N N . ASN A 1 53 ? 10.869 -0.916 5.333 1.00 0.00 51 ASN P N 11
ATOM 12770 C CA . ASN A 1 53 ? 11.512 -2.224 5.158 1.00 0.00 51 ASN P CA 11
ATOM 12771 C C . ASN A 1 53 ? 11.986 -2.438 3.710 1.00 0.00 51 ASN P C 11
ATOM 12772 O O . ASN A 1 53 ? 13.128 -2.841 3.501 1.00 0.00 51 ASN P O 11
ATOM 12783 N N . ARG A 1 54 ? 11.160 -2.118 2.706 1.00 0.00 52 ARG P N 11
ATOM 12784 C CA . ARG A 1 54 ? 11.489 -2.266 1.277 1.00 0.00 52 ARG P CA 11
ATOM 12785 C C . ARG A 1 54 ? 12.704 -1.425 0.875 1.00 0.00 52 ARG P C 11
ATOM 12786 O O . ARG A 1 54 ? 13.585 -1.926 0.174 1.00 0.00 52 ARG P O 11
ATOM 12807 N N . ARG A 1 55 ? 12.802 -0.190 1.386 1.00 0.00 53 ARG P N 11
ATOM 12808 C CA . ARG A 1 55 ? 13.965 0.693 1.200 1.00 0.00 53 ARG P CA 11
ATOM 12809 C C . ARG A 1 55 ? 15.240 0.052 1.745 1.00 0.00 53 ARG P C 11
ATOM 12810 O O . ARG A 1 55 ? 16.232 0.011 1.027 1.00 0.00 53 ARG P O 11
ATOM 12831 N N . ALA A 1 56 ? 15.219 -0.504 2.958 1.00 0.00 54 ALA P N 11
ATOM 12832 C CA . ALA A 1 56 ? 16.385 -1.175 3.548 1.00 0.00 54 ALA P CA 11
ATOM 12833 C C . ALA A 1 56 ? 16.732 -2.521 2.879 1.00 0.00 54 ALA P C 11
ATOM 12834 O O . ALA A 1 56 ? 17.910 -2.863 2.764 1.00 0.00 54 ALA P O 11
ATOM 12841 N N . LYS A 1 57 ? 15.734 -3.268 2.385 1.00 0.00 55 LYS P N 11
ATOM 12842 C CA . LYS A 1 57 ? 15.925 -4.517 1.618 1.00 0.00 55 LYS P CA 11
ATOM 12843 C C . LYS A 1 57 ? 16.595 -4.289 0.256 1.00 0.00 55 LYS P C 11
ATOM 12844 O O . LYS A 1 57 ? 17.225 -5.206 -0.265 1.00 0.00 55 LYS P O 11
ATOM 12863 N N . TRP A 1 58 ? 16.511 -3.075 -0.295 1.00 0.00 56 TRP P N 11
ATOM 12864 C CA . TRP A 1 58 ? 17.287 -2.642 -1.464 1.00 0.00 56 TRP P CA 11
ATOM 12865 C C . TRP A 1 58 ? 18.620 -1.993 -1.043 1.00 0.00 56 TRP P C 11
ATOM 12866 O O . TRP A 1 58 ? 19.689 -2.440 -1.461 1.00 0.00 56 TRP P O 11
ATOM 12887 N N . ARG A 1 59 ? 18.572 -0.996 -0.151 1.00 0.00 57 ARG P N 11
ATOM 12888 C CA . ARG A 1 59 ? 19.720 -0.266 0.420 1.00 0.00 57 ARG P CA 11
ATOM 12889 C C . ARG A 1 59 ? 20.326 -1.000 1.633 1.00 0.00 57 ARG P C 11
ATOM 12890 O O . ARG A 1 59 ? 20.411 -0.457 2.738 1.00 0.00 57 ARG P O 11
ATOM 12911 N N . LYS A 1 60 ? 20.704 -2.263 1.418 1.00 0.00 58 LYS P N 11
ATOM 12912 C CA . LYS A 1 60 ? 21.254 -3.196 2.422 1.00 0.00 58 LYS P CA 11
ATOM 12913 C C . LYS A 1 60 ? 22.532 -2.683 3.102 1.00 0.00 58 LYS P C 11
ATOM 12914 O O . LYS A 1 60 ? 23.268 -1.861 2.550 1.00 0.00 58 LYS P O 11
ATOM 12933 N N . ARG A 1 61 ? 22.832 -3.232 4.286 1.00 0.00 59 ARG P N 11
ATOM 12934 C CA . ARG A 1 61 ? 24.122 -3.046 4.980 1.00 0.00 59 ARG P CA 11
ATOM 12935 C C . ARG A 1 61 ? 25.263 -3.697 4.183 1.00 0.00 59 ARG P C 11
ATOM 12936 O O . ARG A 1 61 ? 25.055 -4.692 3.488 1.00 0.00 59 ARG P O 11
ATOM 12957 N N . GLU A 1 62 ? 26.465 -3.133 4.299 1.00 0.00 60 GLU P N 11
ATOM 12958 C CA . GLU A 1 62 ? 27.688 -3.565 3.590 1.00 0.00 60 GLU P CA 11
ATOM 12959 C C . GLU A 1 62 ? 27.565 -3.574 2.044 1.00 0.00 60 GLU P C 11
ATOM 12960 O O . GLU A 1 62 ? 28.252 -4.330 1.353 1.00 0.00 60 GLU P O 11
ATOM 12972 N N . GLU A 1 63 ? 26.700 -2.722 1.480 1.00 0.00 61 GLU P N 11
ATOM 12973 C CA . GLU A 1 63 ? 26.564 -2.513 0.030 1.00 0.00 61 GLU P CA 11
ATOM 12974 C C . GLU A 1 63 ? 27.844 -1.895 -0.577 1.00 0.00 61 GLU P C 11
ATOM 12975 O O . GLU A 1 63 ? 28.426 -0.958 -0.020 1.00 0.00 61 GLU P O 11
ATOM 12987 N N . PHE A 1 64 ? 28.284 -2.420 -1.727 1.00 0.00 62 PHE P N 11
ATOM 12988 C CA . PHE A 1 64 ? 29.509 -2.000 -2.422 1.00 0.00 62 PHE P CA 11
ATOM 12989 C C . PHE A 1 64 ? 29.302 -0.775 -3.337 1.00 0.00 62 PHE P C 11
ATOM 12990 O O . PHE A 1 64 ? 28.177 -0.441 -3.719 1.00 0.00 62 PHE P O 11
ATOM 13007 N N . ILE A 1 65 ? 30.408 -0.125 -3.717 1.00 0.00 63 ILE P N 11
ATOM 13008 C CA . ILE A 1 65 ? 30.455 1.012 -4.655 1.00 0.00 63 ILE P CA 11
ATOM 13009 C C . ILE A 1 65 ? 31.413 0.666 -5.809 1.00 0.00 63 ILE P C 11
ATOM 13010 O O . ILE A 1 65 ? 32.502 0.130 -5.585 1.00 0.00 63 ILE P O 11
ATOM 13026 N N . VAL A 1 66 ? 31.008 0.960 -7.049 1.00 0.00 64 VAL P N 11
ATOM 13027 C CA . VAL A 1 66 ? 31.694 0.524 -8.289 1.00 0.00 64 VAL P CA 11
ATOM 13028 C C . VAL A 1 66 ? 32.800 1.473 -8.785 1.00 0.00 64 VAL P C 11
ATOM 13029 O O . VAL A 1 66 ? 33.388 1.245 -9.845 1.00 0.00 64 VAL P O 11
ATOM 13042 N N . THR A 1 67 ? 33.092 2.545 -8.042 1.00 0.00 65 THR P N 11
ATOM 13043 C CA . THR A 1 67 ? 34.084 3.581 -8.385 1.00 0.00 65 THR P CA 11
ATOM 13044 C C . THR A 1 67 ? 34.763 4.165 -7.133 1.00 0.00 65 THR P C 11
ATOM 13045 O O . THR A 1 67 ? 34.267 4.001 -6.013 1.00 0.00 65 THR P O 11
ATOM 13056 N N . ASP A 1 68 ? 35.909 4.831 -7.314 1.00 0.00 66 ASP P N 11
ATOM 13057 C CA . ASP A 1 68 ? 36.746 5.445 -6.262 1.00 0.00 66 ASP P CA 11
ATOM 13058 C C . ASP A 1 68 ? 37.409 6.761 -6.724 1.00 0.00 66 ASP P C 11
ATOM 13059 O O . ASP A 1 68 ? 38.014 6.787 -7.822 1.00 0.00 66 ASP P O 11
ATOM 13069 N N . GLY A 1 1 ? -10.003 5.033 20.830 1.00 0.00 -1 GLY P N 12
ATOM 13070 C CA . GLY A 1 1 ? -11.329 4.594 20.340 1.00 0.00 -1 GLY P CA 12
ATOM 13071 C C . GLY A 1 1 ? -11.397 3.081 20.171 1.00 0.00 -1 GLY P C 12
ATOM 13072 O O . GLY A 1 1 ? -10.375 2.439 19.923 1.00 0.00 -1 GLY P O 12
ATOM 13078 N N . SER A 1 2 ? -12.610 2.520 20.268 1.00 0.00 0 SER P N 12
ATOM 13079 C CA . SER A 1 2 ? -12.924 1.073 20.270 1.00 0.00 0 SER P CA 12
ATOM 13080 C C . SER A 1 2 ? -12.335 0.267 21.445 1.00 0.00 0 SER P C 12
ATOM 13081 O O . SER A 1 2 ? -11.357 0.657 22.087 1.00 0.00 0 SER P O 12
ATOM 13089 N N . GLN A 1 3 ? -12.952 -0.885 21.729 1.00 0.00 1 GLN P N 12
ATOM 13090 C CA . GLN A 1 3 ? -12.476 -1.891 22.691 1.00 0.00 1 GLN P CA 12
ATOM 13091 C C . GLN A 1 3 ? -11.570 -2.959 22.040 1.00 0.00 1 GLN P C 12
ATOM 13092 O O . GLN A 1 3 ? -10.956 -3.762 22.748 1.00 0.00 1 GLN P O 12
ATOM 13106 N N . ARG A 1 4 ? -11.470 -2.980 20.700 1.00 0.00 2 ARG P N 12
ATOM 13107 C CA . ARG A 1 4 ? -10.624 -3.917 19.934 1.00 0.00 2 ARG P CA 12
ATOM 13108 C C . ARG A 1 4 ? -9.127 -3.678 20.163 1.00 0.00 2 ARG P C 12
ATOM 13109 O O . ARG A 1 4 ? -8.698 -2.551 20.431 1.00 0.00 2 ARG P O 12
ATOM 13130 N N . ARG A 1 5 ? -8.325 -4.741 20.034 1.00 0.00 3 ARG P N 12
ATOM 13131 C CA . ARG A 1 5 ? -6.847 -4.736 20.160 1.00 0.00 3 ARG P CA 12
ATOM 13132 C C . ARG A 1 5 ? -6.129 -5.580 19.086 1.00 0.00 3 ARG P C 12
ATOM 13133 O O . ARG A 1 5 ? -4.910 -5.745 19.129 1.00 0.00 3 ARG P O 12
ATOM 13154 N N . GLN A 1 6 ? -6.887 -6.117 18.129 1.00 0.00 4 GLN P N 12
ATOM 13155 C CA . GLN A 1 6 ? -6.423 -6.940 17.010 1.00 0.00 4 GLN P CA 12
ATOM 13156 C C . GLN A 1 6 ? -5.560 -6.127 16.023 1.00 0.00 4 GLN P C 12
ATOM 13157 O O . GLN A 1 6 ? -5.693 -4.902 15.924 1.00 0.00 4 GLN P O 12
ATOM 13171 N N . ARG A 1 7 ? -4.670 -6.810 15.286 1.00 0.00 5 ARG P N 12
ATOM 13172 C CA . ARG A 1 7 ? -3.657 -6.203 14.397 1.00 0.00 5 ARG P CA 12
ATOM 13173 C C . ARG A 1 7 ? -3.788 -6.683 12.946 1.00 0.00 5 ARG P C 12
ATOM 13174 O O . ARG A 1 7 ? -4.019 -7.868 12.693 1.00 0.00 5 ARG P O 12
ATOM 13195 N N . THR A 1 8 ? -3.597 -5.766 11.998 1.00 0.00 6 THR P N 12
ATOM 13196 C CA . THR A 1 8 ? -3.578 -6.038 10.547 1.00 0.00 6 THR P CA 12
ATOM 13197 C C . THR A 1 8 ? -2.236 -6.645 10.114 1.00 0.00 6 THR P C 12
ATOM 13198 O O . THR A 1 8 ? -1.185 -6.289 10.654 1.00 0.00 6 THR P O 12
ATOM 13209 N N . HIS A 1 9 ? -2.255 -7.538 9.120 1.00 0.00 7 HIS P N 12
ATOM 13210 C CA . HIS A 1 9 ? -1.064 -8.122 8.481 1.00 0.00 7 HIS P CA 12
ATOM 13211 C C . HIS A 1 9 ? -1.272 -8.301 6.967 1.00 0.00 7 HIS P C 12
ATOM 13212 O O . HIS A 1 9 ? -2.407 -8.440 6.502 1.00 0.00 7 HIS P O 12
ATOM 13226 N N . PHE A 1 10 ? -0.183 -8.290 6.198 1.00 0.00 8 PHE P N 12
ATOM 13227 C CA . PHE A 1 10 ? -0.197 -8.326 4.732 1.00 0.00 8 PHE P CA 12
ATOM 13228 C C . PHE A 1 10 ? -0.434 -9.744 4.177 1.00 0.00 8 PHE P C 12
ATOM 13229 O O . PHE A 1 10 ? 0.219 -10.703 4.602 1.00 0.00 8 PHE P O 12
ATOM 13246 N N . THR A 1 11 ? -1.319 -9.884 3.186 1.00 0.00 9 THR P N 12
ATOM 13247 C CA . THR A 1 11 ? -1.472 -11.118 2.388 1.00 0.00 9 THR P CA 12
ATOM 13248 C C . THR A 1 11 ? -0.417 -11.191 1.277 1.00 0.00 9 THR P C 12
ATOM 13249 O O . THR A 1 11 ? 0.208 -10.187 0.928 1.00 0.00 9 THR P O 12
ATOM 13260 N N . SER A 1 12 ? -0.239 -12.362 0.658 1.00 0.00 10 SER P N 12
ATOM 13261 C CA . SER A 1 12 ? 0.625 -12.524 -0.526 1.00 0.00 10 SER P CA 12
ATOM 13262 C C . SER A 1 12 ? 0.204 -11.621 -1.696 1.00 0.00 10 SER P C 12
ATOM 13263 O O . SER A 1 12 ? 1.059 -11.074 -2.395 1.00 0.00 10 SER P O 12
ATOM 13271 N N . GLN A 1 13 ? -1.103 -11.391 -1.871 1.00 0.00 11 GLN P N 12
ATOM 13272 C CA . GLN A 1 13 ? -1.649 -10.481 -2.884 1.00 0.00 11 GLN P CA 12
ATOM 13273 C C . GLN A 1 13 ? -1.368 -9.009 -2.543 1.00 0.00 11 GLN P C 12
ATOM 13274 O O . GLN A 1 13 ? -0.948 -8.248 -3.415 1.00 0.00 11 GLN P O 12
ATOM 13288 N N . GLN A 1 14 ? -1.516 -8.606 -1.276 1.00 0.00 12 GLN P N 12
ATOM 13289 C CA . GLN A 1 14 ? -1.181 -7.250 -0.818 1.00 0.00 12 GLN P CA 12
ATOM 13290 C C . GLN A 1 14 ? 0.322 -6.954 -0.940 1.00 0.00 12 GLN P C 12
ATOM 13291 O O . GLN A 1 14 ? 0.695 -5.862 -1.368 1.00 0.00 12 GLN P O 12
ATOM 13305 N N . LEU A 1 15 ? 1.187 -7.930 -0.643 1.00 0.00 13 LEU P N 12
ATOM 13306 C CA . LEU A 1 15 ? 2.637 -7.819 -0.843 1.00 0.00 13 LEU P CA 12
ATOM 13307 C C . LEU A 1 15 ? 3.008 -7.712 -2.333 1.00 0.00 13 LEU P C 12
ATOM 13308 O O . LEU A 1 15 ? 3.864 -6.904 -2.686 1.00 0.00 13 LEU P O 12
ATOM 13324 N N . GLN A 1 16 ? 2.339 -8.462 -3.216 1.00 0.00 14 GLN P N 12
ATOM 13325 C CA . GLN A 1 16 ? 2.534 -8.364 -4.668 1.00 0.00 14 GLN P CA 12
ATOM 13326 C C . GLN A 1 16 ? 2.092 -6.993 -5.217 1.00 0.00 14 GLN P C 12
ATOM 13327 O O . GLN A 1 16 ? 2.803 -6.392 -6.023 1.00 0.00 14 GLN P O 12
ATOM 13341 N N . GLU A 1 17 ? 0.962 -6.457 -4.744 1.00 0.00 15 GLU P N 12
ATOM 13342 C CA . GLU A 1 17 ? 0.501 -5.108 -5.101 1.00 0.00 15 GLU P CA 12
ATOM 13343 C C . GLU A 1 17 ? 1.446 -4.015 -4.575 1.00 0.00 15 GLU P C 12
ATOM 13344 O O . GLU A 1 17 ? 1.745 -3.071 -5.306 1.00 0.00 15 GLU P O 12
ATOM 13356 N N . LEU A 1 18 ? 1.978 -4.147 -3.355 1.00 0.00 16 LEU P N 12
ATOM 13357 C CA . LEU A 1 18 ? 2.970 -3.218 -2.801 1.00 0.00 16 LEU P CA 12
ATOM 13358 C C . LEU A 1 18 ? 4.319 -3.287 -3.541 1.00 0.00 16 LEU P C 12
ATOM 13359 O O . LEU A 1 18 ? 4.917 -2.245 -3.799 1.00 0.00 16 LEU P O 12
ATOM 13375 N N . GLU A 1 19 ? 4.770 -4.468 -3.973 1.00 0.00 17 GLU P N 12
ATOM 13376 C CA . GLU A 1 19 ? 5.956 -4.612 -4.832 1.00 0.00 17 GLU P CA 12
ATOM 13377 C C . GLU A 1 19 ? 5.761 -3.968 -6.214 1.00 0.00 17 GLU P C 12
ATOM 13378 O O . GLU A 1 19 ? 6.676 -3.321 -6.724 1.00 0.00 17 GLU P O 12
ATOM 13390 N N . ALA A 1 20 ? 4.579 -4.090 -6.825 1.00 0.00 18 ALA P N 12
ATOM 13391 C CA . ALA A 1 20 ? 4.244 -3.377 -8.061 1.00 0.00 18 ALA P CA 12
ATOM 13392 C C . ALA A 1 20 ? 4.180 -1.852 -7.837 1.00 0.00 18 ALA P C 12
ATOM 13393 O O . ALA A 1 20 ? 4.705 -1.078 -8.639 1.00 0.00 18 ALA P O 12
ATOM 13400 N N . THR A 1 21 ? 3.614 -1.418 -6.707 1.00 0.00 19 THR P N 12
ATOM 13401 C CA . THR A 1 21 ? 3.539 -0.007 -6.293 1.00 0.00 19 THR P CA 12
ATOM 13402 C C . THR A 1 21 ? 4.940 0.586 -6.093 1.00 0.00 19 THR P C 12
ATOM 13403 O O . THR A 1 21 ? 5.214 1.672 -6.601 1.00 0.00 19 THR P O 12
ATOM 13414 N N . PHE A 1 22 ? 5.860 -0.146 -5.451 1.00 0.00 20 PHE P N 12
ATOM 13415 C CA . PHE A 1 22 ? 7.264 0.253 -5.291 1.00 0.00 20 PHE P CA 12
ATOM 13416 C C . PHE A 1 22 ? 7.995 0.365 -6.638 1.00 0.00 20 PHE P C 12
ATOM 13417 O O . PHE A 1 22 ? 8.704 1.339 -6.881 1.00 0.00 20 PHE P O 12
ATOM 13434 N N . GLN A 1 23 ? 7.790 -0.592 -7.550 1.00 0.00 21 GLN P N 12
ATOM 13435 C CA . GLN A 1 23 ? 8.409 -0.566 -8.882 1.00 0.00 21 GLN P CA 12
ATOM 13436 C C . GLN A 1 23 ? 7.937 0.623 -9.743 1.00 0.00 21 GLN P C 12
ATOM 13437 O O . GLN A 1 23 ? 8.719 1.128 -10.555 1.00 0.00 21 GLN P O 12
ATOM 13451 N N . ARG A 1 24 ? 6.704 1.113 -9.534 1.00 0.00 22 ARG P N 12
ATOM 13452 C CA . ARG A 1 24 ? 6.171 2.339 -10.163 1.00 0.00 22 ARG P CA 12
ATOM 13453 C C . ARG A 1 24 ? 6.633 3.628 -9.469 1.00 0.00 22 ARG P C 12
ATOM 13454 O O . ARG A 1 24 ? 6.949 4.597 -10.159 1.00 0.00 22 ARG P O 12
ATOM 13475 N N . ASN A 1 25 ? 6.702 3.650 -8.135 1.00 0.00 23 ASN P N 12
ATOM 13476 C CA . ASN A 1 25 ? 7.190 4.786 -7.342 1.00 0.00 23 ASN P CA 12
ATOM 13477 C C . ASN A 1 25 ? 7.930 4.313 -6.071 1.00 0.00 23 ASN P C 12
ATOM 13478 O O . ASN A 1 25 ? 7.336 3.694 -5.188 1.00 0.00 23 ASN P O 12
ATOM 13489 N N . ARG A 1 26 ? 9.220 4.661 -5.962 1.00 0.00 24 ARG P N 12
ATOM 13490 C CA . ARG A 1 26 ? 10.121 4.268 -4.855 1.00 0.00 24 ARG P CA 12
ATOM 13491 C C . ARG A 1 26 ? 10.178 5.291 -3.712 1.00 0.00 24 ARG P C 12
ATOM 13492 O O . ARG A 1 26 ? 10.865 5.059 -2.719 1.00 0.00 24 ARG P O 12
ATOM 13513 N N . TYR A 1 27 ? 9.484 6.422 -3.850 1.00 0.00 25 TYR P N 12
ATOM 13514 C CA . TYR A 1 27 ? 9.475 7.553 -2.913 1.00 0.00 25 TYR P CA 12
ATOM 13515 C C . TYR A 1 27 ? 8.087 8.244 -2.783 1.00 0.00 25 TYR P C 12
ATOM 13516 O O . TYR A 1 27 ? 8.013 9.477 -2.804 1.00 0.00 25 TYR P O 12
ATOM 13534 N N . PRO A 1 28 ? 6.962 7.503 -2.640 1.00 0.00 26 PRO P N 12
ATOM 13535 C CA . PRO A 1 28 ? 5.629 8.104 -2.521 1.00 0.00 26 PRO P CA 12
ATOM 13536 C C . PRO A 1 28 ? 5.476 8.944 -1.244 1.00 0.00 26 PRO P C 12
ATOM 13537 O O . PRO A 1 28 ? 6.016 8.599 -0.190 1.00 0.00 26 PRO P O 12
ATOM 13548 N N . ASP A 1 29 ? 4.699 10.025 -1.321 1.00 0.00 27 ASP P N 12
ATOM 13549 C CA . ASP A 1 29 ? 4.317 10.850 -0.168 1.00 0.00 27 ASP P CA 12
ATOM 13550 C C . ASP A 1 29 ? 3.202 10.177 0.658 1.00 0.00 27 ASP P C 12
ATOM 13551 O O . ASP A 1 29 ? 2.530 9.256 0.190 1.00 0.00 27 ASP P O 12
ATOM 13560 N N . MET A 1 30 ? 2.983 10.623 1.895 1.00 0.00 28 MET P N 12
ATOM 13561 C CA . MET A 1 30 ? 2.099 9.957 2.865 1.00 0.00 28 MET P CA 12
ATOM 13562 C C . MET A 1 30 ? 0.627 9.917 2.425 1.00 0.00 28 MET P C 12
ATOM 13563 O O . MET A 1 30 ? -0.074 8.950 2.721 1.00 0.00 28 MET P O 12
ATOM 13577 N N . SER A 1 31 ? 0.167 10.908 1.658 1.00 0.00 29 SER P N 12
ATOM 13578 C CA . SER A 1 31 ? -1.156 10.908 1.014 1.00 0.00 29 SER P CA 12
ATOM 13579 C C . SER A 1 31 ? -1.275 9.839 -0.082 1.00 0.00 29 SER P C 12
ATOM 13580 O O . SER A 1 31 ? -2.296 9.157 -0.173 1.00 0.00 29 SER P O 12
ATOM 13588 N N . THR A 1 32 ? -0.211 9.618 -0.863 1.00 0.00 30 THR P N 12
ATOM 13589 C CA . THR A 1 32 ? -0.142 8.546 -1.873 1.00 0.00 30 THR P CA 12
ATOM 13590 C C . THR A 1 32 ? -0.097 7.173 -1.200 1.00 0.00 30 THR P C 12
ATOM 13591 O O . THR A 1 32 ? -0.840 6.275 -1.599 1.00 0.00 30 THR P O 12
ATOM 13602 N N . ARG A 1 33 ? 0.701 7.017 -0.130 1.00 0.00 31 ARG P N 12
ATOM 13603 C CA . ARG A 1 33 ? 0.744 5.786 0.686 1.00 0.00 31 ARG P CA 12
ATOM 13604 C C . ARG A 1 33 ? -0.617 5.471 1.313 1.00 0.00 31 ARG P C 12
ATOM 13605 O O . ARG A 1 33 ? -1.013 4.311 1.350 1.00 0.00 31 ARG P O 12
ATOM 13626 N N . GLU A 1 34 ? -1.362 6.483 1.757 1.00 0.00 32 GLU P N 12
ATOM 13627 C CA . GLU A 1 34 ? -2.714 6.310 2.298 1.00 0.00 32 GLU P CA 12
ATOM 13628 C C . GLU A 1 34 ? -3.738 5.912 1.219 1.00 0.00 32 GLU P C 12
ATOM 13629 O O . GLU A 1 34 ? -4.535 5.004 1.453 1.00 0.00 32 GLU P O 12
ATOM 13641 N N . GLU A 1 35 ? -3.702 6.507 0.023 1.00 0.00 33 GLU P N 12
ATOM 13642 C CA . GLU A 1 35 ? -4.577 6.088 -1.083 1.00 0.00 33 GLU P CA 12
ATOM 13643 C C . GLU A 1 35 ? -4.301 4.638 -1.509 1.00 0.00 33 GLU P C 12
ATOM 13644 O O . GLU A 1 35 ? -5.243 3.854 -1.615 1.00 0.00 33 GLU P O 12
ATOM 13656 N N . ILE A 1 36 ? -3.036 4.226 -1.670 1.00 0.00 34 ILE P N 12
ATOM 13657 C CA . ILE A 1 36 ? -2.736 2.825 -2.011 1.00 0.00 34 ILE P CA 12
ATOM 13658 C C . ILE A 1 36 ? -3.035 1.861 -0.849 1.00 0.00 34 ILE P C 12
ATOM 13659 O O . ILE A 1 36 ? -3.381 0.707 -1.102 1.00 0.00 34 ILE P O 12
ATOM 13675 N N . ALA A 1 37 ? -3.008 2.321 0.410 1.00 0.00 35 ALA P N 12
ATOM 13676 C CA . ALA A 1 37 ? -3.471 1.549 1.567 1.00 0.00 35 ALA P CA 12
ATOM 13677 C C . ALA A 1 37 ? -4.994 1.314 1.509 1.00 0.00 35 ALA P C 12
ATOM 13678 O O . ALA A 1 37 ? -5.447 0.186 1.673 1.00 0.00 35 ALA P O 12
ATOM 13685 N N . VAL A 1 38 ? -5.792 2.336 1.182 1.00 0.00 36 VAL P N 12
ATOM 13686 C CA . VAL A 1 38 ? -7.239 2.210 0.921 1.00 0.00 36 VAL P CA 12
ATOM 13687 C C . VAL A 1 38 ? -7.509 1.231 -0.230 1.00 0.00 36 VAL P C 12
ATOM 13688 O O . VAL A 1 38 ? -8.371 0.359 -0.103 1.00 0.00 36 VAL P O 12
ATOM 13701 N N . TRP A 1 39 ? -6.751 1.317 -1.328 1.00 0.00 37 TRP P N 12
ATOM 13702 C CA . TRP A 1 39 ? -6.940 0.473 -2.520 1.00 0.00 37 TRP P CA 12
ATOM 13703 C C . TRP A 1 39 ? -6.537 -0.999 -2.298 1.00 0.00 37 TRP P C 12
ATOM 13704 O O . TRP A 1 39 ? -7.150 -1.895 -2.883 1.00 0.00 37 TRP P O 12
ATOM 13725 N N . THR A 1 40 ? -5.552 -1.265 -1.432 1.00 0.00 38 THR P N 12
ATOM 13726 C CA . THR A 1 40 ? -5.117 -2.623 -1.028 1.00 0.00 38 THR P CA 12
ATOM 13727 C C . THR A 1 40 ? -5.800 -3.145 0.245 1.00 0.00 38 THR P C 12
ATOM 13728 O O . THR A 1 40 ? -5.580 -4.294 0.634 1.00 0.00 38 THR P O 12
ATOM 13739 N N . ASN A 1 41 ? -6.651 -2.336 0.884 1.00 0.00 39 ASN P N 12
ATOM 13740 C CA . ASN A 1 41 ? -7.293 -2.581 2.182 1.00 0.00 39 ASN P CA 12
ATOM 13741 C C . ASN A 1 41 ? -6.284 -2.859 3.324 1.00 0.00 39 ASN P C 12
ATOM 13742 O O . ASN A 1 41 ? -6.302 -3.907 3.978 1.00 0.00 39 ASN P O 12
ATOM 13753 N N . LEU A 1 42 ? -5.398 -1.891 3.552 1.00 0.00 40 LEU P N 12
ATOM 13754 C CA . LEU A 1 42 ? -4.383 -1.831 4.606 1.00 0.00 40 LEU P CA 12
ATOM 13755 C C . LEU A 1 42 ? -4.496 -0.523 5.412 1.00 0.00 40 LEU P C 12
ATOM 13756 O O . LEU A 1 42 ? -5.204 0.411 5.030 1.00 0.00 40 LEU P O 12
ATOM 13772 N N . THR A 1 43 ? -3.755 -0.445 6.519 1.00 0.00 41 THR P N 12
ATOM 13773 C CA . THR A 1 43 ? -3.555 0.786 7.304 1.00 0.00 41 THR P CA 12
ATOM 13774 C C . THR A 1 43 ? -2.313 1.535 6.818 1.00 0.00 41 THR P C 12
ATOM 13775 O O . THR A 1 43 ? -1.253 0.933 6.620 1.00 0.00 41 THR P O 12
ATOM 13786 N N . GLU A 1 44 ? -2.402 2.855 6.668 1.00 0.00 42 GLU P N 12
ATOM 13787 C CA . GLU A 1 44 ? -1.331 3.689 6.104 1.00 0.00 42 GLU P CA 12
ATOM 13788 C C . GLU A 1 44 ? -0.031 3.688 6.928 1.00 0.00 42 GLU P C 12
ATOM 13789 O O . GLU A 1 44 ? 1.050 3.796 6.355 1.00 0.00 42 GLU P O 12
ATOM 13801 N N . ALA A 1 45 ? -0.106 3.497 8.250 1.00 0.00 43 ALA P N 12
ATOM 13802 C CA . ALA A 1 45 ? 1.073 3.396 9.113 1.00 0.00 43 ALA P CA 12
ATOM 13803 C C . ALA A 1 45 ? 1.886 2.110 8.860 1.00 0.00 43 ALA P C 12
ATOM 13804 O O . ALA A 1 45 ? 3.118 2.149 8.830 1.00 0.00 43 ALA P O 12
ATOM 13811 N N . ARG A 1 46 ? 1.214 0.978 8.598 1.00 0.00 44 ARG P N 12
ATOM 13812 C CA . ARG A 1 46 ? 1.876 -0.285 8.209 1.00 0.00 44 ARG P CA 12
ATOM 13813 C C . ARG A 1 46 ? 2.485 -0.187 6.814 1.00 0.00 44 ARG P C 12
ATOM 13814 O O . ARG A 1 46 ? 3.610 -0.633 6.611 1.00 0.00 44 ARG P O 12
ATOM 13835 N N . VAL A 1 47 ? 1.796 0.476 5.882 1.00 0.00 45 VAL P N 12
ATOM 13836 C CA . VAL A 1 47 ? 2.335 0.798 4.548 1.00 0.00 45 VAL P CA 12
ATOM 13837 C C . VAL A 1 47 ? 3.557 1.721 4.641 1.00 0.00 45 VAL P C 12
ATOM 13838 O O . VAL A 1 47 ? 4.545 1.489 3.947 1.00 0.00 45 VAL P O 12
ATOM 13851 N N . ARG A 1 48 ? 3.555 2.723 5.531 1.00 0.00 46 ARG P N 12
ATOM 13852 C CA . ARG A 1 48 ? 4.705 3.613 5.770 1.00 0.00 46 ARG P CA 12
ATOM 13853 C C . ARG A 1 48 ? 5.935 2.836 6.249 1.00 0.00 46 ARG P C 12
ATOM 13854 O O . ARG A 1 48 ? 7.021 3.020 5.698 1.00 0.00 46 ARG P O 12
ATOM 13875 N N . VAL A 1 49 ? 5.755 1.918 7.204 1.00 0.00 47 VAL P N 12
ATOM 13876 C CA . VAL A 1 49 ? 6.812 1.012 7.694 1.00 0.00 47 VAL P CA 12
ATOM 13877 C C . VAL A 1 49 ? 7.258 0.022 6.608 1.00 0.00 47 VAL P C 12
ATOM 13878 O O . VAL A 1 49 ? 8.456 -0.241 6.485 1.00 0.00 47 VAL P O 12
ATOM 13891 N N . TRP A 1 50 ? 6.342 -0.477 5.772 1.00 0.00 48 TRP P N 12
ATOM 13892 C CA . TRP A 1 50 ? 6.676 -1.345 4.638 1.00 0.00 48 TRP P CA 12
ATOM 13893 C C . TRP A 1 50 ? 7.563 -0.618 3.619 1.00 0.00 48 TRP P C 12
ATOM 13894 O O . TRP A 1 50 ? 8.620 -1.132 3.253 1.00 0.00 48 TRP P O 12
ATOM 13915 N N . PHE A 1 51 ? 7.207 0.613 3.230 1.00 0.00 49 PHE P N 12
ATOM 13916 C CA . PHE A 1 51 ? 8.022 1.433 2.326 1.00 0.00 49 PHE P CA 12
ATOM 13917 C C . PHE A 1 51 ? 9.380 1.802 2.930 1.00 0.00 49 PHE P C 12
ATOM 13918 O O . PHE A 1 51 ? 10.382 1.753 2.219 1.00 0.00 49 PHE P O 12
ATOM 13935 N N . LYS A 1 52 ? 9.454 2.092 4.237 1.00 0.00 50 LYS P N 12
ATOM 13936 C CA . LYS A 1 52 ? 10.730 2.320 4.943 1.00 0.00 50 LYS P CA 12
ATOM 13937 C C . LYS A 1 52 ? 11.652 1.094 4.862 1.00 0.00 50 LYS P C 12
ATOM 13938 O O . LYS A 1 52 ? 12.839 1.235 4.569 1.00 0.00 50 LYS P O 12
ATOM 13957 N N . ASN A 1 53 ? 11.101 -0.110 5.037 1.00 0.00 51 ASN P N 12
ATOM 13958 C CA . ASN A 1 53 ? 11.838 -1.373 4.897 1.00 0.00 51 ASN P CA 12
ATOM 13959 C C . ASN A 1 53 ? 12.260 -1.647 3.443 1.00 0.00 51 ASN P C 12
ATOM 13960 O O . ASN A 1 53 ? 13.411 -2.020 3.202 1.00 0.00 51 ASN P O 12
ATOM 13971 N N . ARG A 1 54 ? 11.371 -1.427 2.464 1.00 0.00 52 ARG P N 12
ATOM 13972 C CA . ARG A 1 54 ? 11.667 -1.651 1.037 1.00 0.00 52 ARG P CA 12
ATOM 13973 C C . ARG A 1 54 ? 12.735 -0.681 0.522 1.00 0.00 52 ARG P C 12
ATOM 13974 O O . ARG A 1 54 ? 13.665 -1.109 -0.160 1.00 0.00 52 ARG P O 12
ATOM 13995 N N . ARG A 1 55 ? 12.663 0.598 0.915 1.00 0.00 53 ARG P N 12
ATOM 13996 C CA . ARG A 1 55 ? 13.685 1.620 0.622 1.00 0.00 53 ARG P CA 12
ATOM 13997 C C . ARG A 1 55 ? 15.030 1.297 1.268 1.00 0.00 53 ARG P C 12
ATOM 13998 O O . ARG A 1 55 ? 16.050 1.438 0.601 1.00 0.00 53 ARG P O 12
ATOM 14019 N N . ALA A 1 56 ? 15.055 0.799 2.506 1.00 0.00 54 ALA P N 12
ATOM 14020 C CA . ALA A 1 56 ? 16.295 0.369 3.161 1.00 0.00 54 ALA P CA 12
ATOM 14021 C C . ALA A 1 56 ? 16.966 -0.807 2.423 1.00 0.00 54 ALA P C 12
ATOM 14022 O O . ALA A 1 56 ? 18.166 -0.759 2.144 1.00 0.00 54 ALA P O 12
ATOM 14029 N N . LYS A 1 57 ? 16.191 -1.828 2.026 1.00 0.00 55 LYS P N 12
ATOM 14030 C CA . LYS A 1 57 ? 16.681 -2.985 1.247 1.00 0.00 55 LYS P CA 12
ATOM 14031 C C . LYS A 1 57 ? 17.145 -2.597 -0.164 1.00 0.00 55 LYS P C 12
ATOM 14032 O O . LYS A 1 57 ? 18.173 -3.087 -0.630 1.00 0.00 55 LYS P O 12
ATOM 14051 N N . TRP A 1 58 ? 16.445 -1.666 -0.814 1.00 0.00 56 TRP P N 12
ATOM 14052 C CA . TRP A 1 58 ? 16.841 -1.071 -2.099 1.00 0.00 56 TRP P CA 12
ATOM 14053 C C . TRP A 1 58 ? 18.146 -0.260 -1.991 1.00 0.00 56 TRP P C 12
ATOM 14054 O O . TRP A 1 58 ? 19.058 -0.446 -2.801 1.00 0.00 56 TRP P O 12
ATOM 14075 N N . ARG A 1 59 ? 18.282 0.582 -0.955 1.00 0.00 57 ARG P N 12
ATOM 14076 C CA . ARG A 1 59 ? 19.464 1.427 -0.705 1.00 0.00 57 ARG P CA 12
ATOM 14077 C C . ARG A 1 59 ? 20.700 0.619 -0.287 1.00 0.00 57 ARG P C 12
ATOM 14078 O O . ARG A 1 59 ? 21.817 1.015 -0.630 1.00 0.00 57 ARG P O 12
ATOM 14099 N N . LYS A 1 60 ? 20.521 -0.526 0.385 1.00 0.00 58 LYS P N 12
ATOM 14100 C CA . LYS A 1 60 ? 21.598 -1.473 0.742 1.00 0.00 58 LYS P CA 12
ATOM 14101 C C . LYS A 1 60 ? 22.327 -2.025 -0.493 1.00 0.00 58 LYS P C 12
ATOM 14102 O O . LYS A 1 60 ? 23.544 -2.202 -0.435 1.00 0.00 58 LYS P O 12
ATOM 14121 N N . ARG A 1 61 ? 21.601 -2.240 -1.602 1.00 0.00 59 ARG P N 12
ATOM 14122 C CA . ARG A 1 61 ? 22.051 -2.595 -2.974 1.00 0.00 59 ARG P CA 12
ATOM 14123 C C . ARG A 1 61 ? 22.808 -3.925 -3.159 1.00 0.00 59 ARG P C 12
ATOM 14124 O O . ARG A 1 61 ? 22.679 -4.547 -4.211 1.00 0.00 59 ARG P O 12
ATOM 14145 N N . GLU A 1 62 ? 23.573 -4.373 -2.165 1.00 0.00 60 GLU P N 12
ATOM 14146 C CA . GLU A 1 62 ? 24.396 -5.600 -2.150 1.00 0.00 60 GLU P CA 12
ATOM 14147 C C . GLU A 1 62 ? 25.495 -5.680 -3.239 1.00 0.00 60 GLU P C 12
ATOM 14148 O O . GLU A 1 62 ? 26.129 -6.722 -3.408 1.00 0.00 60 GLU P O 12
ATOM 14160 N N . GLU A 1 63 ? 25.762 -4.573 -3.946 1.00 0.00 61 GLU P N 12
ATOM 14161 C CA . GLU A 1 63 ? 26.868 -4.384 -4.903 1.00 0.00 61 GLU P CA 12
ATOM 14162 C C . GLU A 1 63 ? 27.007 -5.488 -5.977 1.00 0.00 61 GLU P C 12
ATOM 14163 O O . GLU A 1 63 ? 28.116 -5.867 -6.368 1.00 0.00 61 GLU P O 12
ATOM 14175 N N . PHE A 1 64 ? 25.877 -6.007 -6.472 1.00 0.00 62 PHE P N 12
ATOM 14176 C CA . PHE A 1 64 ? 25.841 -7.028 -7.525 1.00 0.00 62 PHE P CA 12
ATOM 14177 C C . PHE A 1 64 ? 26.418 -6.515 -8.860 1.00 0.00 62 PHE P C 12
ATOM 14178 O O . PHE A 1 64 ? 26.112 -5.402 -9.298 1.00 0.00 62 PHE P O 12
ATOM 14195 N N . ILE A 1 65 ? 27.216 -7.361 -9.522 1.00 0.00 63 ILE P N 12
ATOM 14196 C CA . ILE A 1 65 ? 27.798 -7.143 -10.858 1.00 0.00 63 ILE P CA 12
ATOM 14197 C C . ILE A 1 65 ? 27.753 -8.432 -11.698 1.00 0.00 63 ILE P C 12
ATOM 14198 O O . ILE A 1 65 ? 27.741 -9.541 -11.156 1.00 0.00 63 ILE P O 12
ATOM 14214 N N . VAL A 1 66 ? 27.750 -8.288 -13.026 1.00 0.00 64 VAL P N 12
ATOM 14215 C CA . VAL A 1 66 ? 27.764 -9.396 -14.000 1.00 0.00 64 VAL P CA 12
ATOM 14216 C C . VAL A 1 66 ? 28.563 -9.015 -15.257 1.00 0.00 64 VAL P C 12
ATOM 14217 O O . VAL A 1 66 ? 28.573 -7.850 -15.665 1.00 0.00 64 VAL P O 12
ATOM 14230 N N . THR A 1 67 ? 29.249 -9.989 -15.859 1.00 0.00 65 THR P N 12
ATOM 14231 C CA . THR A 1 67 ? 30.144 -9.820 -17.023 1.00 0.00 65 THR P CA 12
ATOM 14232 C C . THR A 1 67 ? 29.973 -10.948 -18.051 1.00 0.00 65 THR P C 12
ATOM 14233 O O . THR A 1 67 ? 29.558 -12.060 -17.709 1.00 0.00 65 THR P O 12
ATOM 14244 N N . ASP A 1 68 ? 30.314 -10.670 -19.317 1.00 0.00 66 ASP P N 12
ATOM 14245 C CA . ASP A 1 68 ? 30.270 -11.608 -20.457 1.00 0.00 66 ASP P CA 12
ATOM 14246 C C . ASP A 1 68 ? 31.448 -11.407 -21.434 1.00 0.00 66 ASP P C 12
ATOM 14247 O O . ASP A 1 68 ? 32.073 -12.419 -21.828 1.00 0.00 66 ASP P O 12
ATOM 14257 N N . GLY A 1 1 ? -15.971 6.347 15.856 1.00 0.00 -1 GLY P N 13
ATOM 14258 C CA . GLY A 1 1 ? -15.468 5.472 16.939 1.00 0.00 -1 GLY P CA 13
ATOM 14259 C C . GLY A 1 1 ? -14.035 5.027 16.684 1.00 0.00 -1 GLY P C 13
ATOM 14260 O O . GLY A 1 1 ? -13.275 5.714 15.997 1.00 0.00 -1 GLY P O 13
ATOM 14266 N N . SER A 1 2 ? -13.648 3.874 17.238 1.00 0.00 0 SER P N 13
ATOM 14267 C CA . SER A 1 2 ? -12.324 3.254 17.053 1.00 0.00 0 SER P CA 13
ATOM 14268 C C . SER A 1 2 ? -12.191 2.508 15.712 1.00 0.00 0 SER P C 13
ATOM 14269 O O . SER A 1 2 ? -13.177 2.288 15.001 1.00 0.00 0 SER P O 13
ATOM 14277 N N . GLN A 1 3 ? -10.964 2.096 15.360 1.00 0.00 1 GLN P N 13
ATOM 14278 C CA . GLN A 1 3 ? -10.678 1.322 14.140 1.00 0.00 1 GLN P CA 13
ATOM 14279 C C . GLN A 1 3 ? -11.301 -0.091 14.168 1.00 0.00 1 GLN P C 13
ATOM 14280 O O . GLN A 1 3 ? -11.642 -0.631 13.114 1.00 0.00 1 GLN P O 13
ATOM 14294 N N . ARG A 1 4 ? -11.486 -0.669 15.368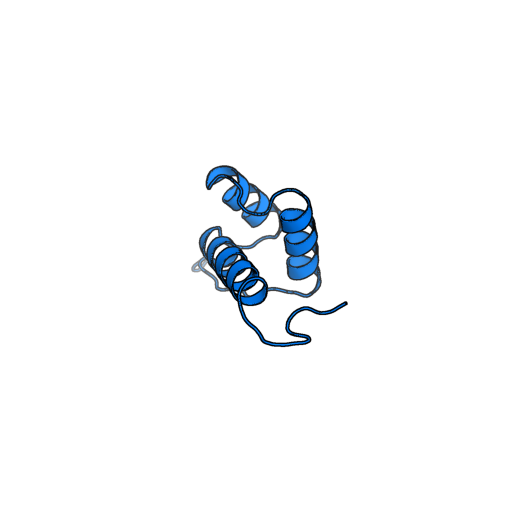 1.00 0.00 2 ARG P N 13
ATOM 14295 C CA . ARG A 1 4 ? -12.188 -1.943 15.636 1.00 0.00 2 ARG P CA 13
ATOM 14296 C C . ARG A 1 4 ? -11.684 -3.130 14.787 1.00 0.00 2 ARG P C 13
ATOM 14297 O O . ARG A 1 4 ? -12.468 -3.853 14.168 1.00 0.00 2 ARG P O 13
ATOM 14318 N N . ARG A 1 5 ? -10.358 -3.328 14.765 1.00 0.00 3 ARG P N 13
ATOM 14319 C CA . ARG A 1 5 ? -9.664 -4.459 14.111 1.00 0.00 3 ARG P CA 13
ATOM 14320 C C . ARG A 1 5 ? -8.688 -5.173 15.051 1.00 0.00 3 ARG P C 13
ATOM 14321 O O . ARG A 1 5 ? -7.998 -4.534 15.848 1.00 0.00 3 ARG P O 13
ATOM 14342 N N . GLN A 1 6 ? -8.601 -6.494 14.904 1.00 0.00 4 GLN P N 13
ATOM 14343 C CA . GLN A 1 6 ? -7.578 -7.360 15.502 1.00 0.00 4 GLN P CA 13
ATOM 14344 C C . GLN A 1 6 ? -6.298 -7.380 14.639 1.00 0.00 4 GLN P C 13
ATOM 14345 O O . GLN A 1 6 ? -6.309 -6.903 13.499 1.00 0.00 4 GLN P O 13
ATOM 14359 N N . ARG A 1 7 ? -5.194 -7.959 15.138 1.00 0.00 5 ARG P N 13
ATOM 14360 C CA . ARG A 1 7 ? -3.963 -8.146 14.341 1.00 0.00 5 ARG P CA 13
ATOM 14361 C C . ARG A 1 7 ? -4.201 -9.139 13.198 1.00 0.00 5 ARG P C 13
ATOM 14362 O O . ARG A 1 7 ? -4.745 -10.223 13.414 1.00 0.00 5 ARG P O 13
ATOM 14383 N N . THR A 1 8 ? -3.750 -8.786 11.995 1.00 0.00 6 THR P N 13
ATOM 14384 C CA . THR A 1 8 ? -3.858 -9.595 10.766 1.00 0.00 6 THR P CA 13
ATOM 14385 C C . THR A 1 8 ? -2.490 -9.792 10.116 1.00 0.00 6 THR P C 13
ATOM 14386 O O . THR A 1 8 ? -1.635 -8.905 10.174 1.00 0.00 6 THR P O 13
ATOM 14397 N N . HIS A 1 9 ? -2.271 -10.930 9.452 1.00 0.00 7 HIS P N 13
ATOM 14398 C CA . HIS A 1 9 ? -1.074 -11.151 8.629 1.00 0.00 7 HIS P CA 13
ATOM 14399 C C . HIS A 1 9 ? -1.270 -10.623 7.198 1.00 0.00 7 HIS P C 13
ATOM 14400 O O . HIS A 1 9 ? -2.400 -10.542 6.710 1.00 0.00 7 HIS P O 13
ATOM 14414 N N . PHE A 1 10 ? -0.177 -10.269 6.515 1.00 0.00 8 PHE P N 13
ATOM 14415 C CA . PHE A 1 10 ? -0.219 -9.848 5.109 1.00 0.00 8 PHE P CA 13
ATOM 14416 C C . PHE A 1 10 ? -0.599 -11.015 4.177 1.00 0.00 8 PHE P C 13
ATOM 14417 O O . PHE A 1 10 ? -0.264 -12.172 4.449 1.00 0.00 8 PHE P O 13
ATOM 14434 N N . THR A 1 11 ? -1.247 -10.710 3.049 1.00 0.00 9 THR P N 13
ATOM 14435 C CA . THR A 1 11 ? -1.518 -11.668 1.957 1.00 0.00 9 THR P CA 13
ATOM 14436 C C . THR A 1 11 ? -0.856 -11.241 0.643 1.00 0.00 9 THR P C 13
ATOM 14437 O O . THR A 1 11 ? -0.581 -10.058 0.422 1.00 0.00 9 THR P O 13
ATOM 14448 N N . SER A 1 12 ? -0.590 -12.203 -0.245 1.00 0.00 10 SER P N 13
ATOM 14449 C CA . SER A 1 12 ? 0.196 -12.020 -1.474 1.00 0.00 10 SER P CA 13
ATOM 14450 C C . SER A 1 12 ? -0.357 -10.939 -2.409 1.00 0.00 10 SER P C 13
ATOM 14451 O O . SER A 1 12 ? 0.422 -10.252 -3.066 1.00 0.00 10 SER P O 13
ATOM 14459 N N . GLN A 1 13 ? -1.677 -10.721 -2.434 1.00 0.00 11 GLN P N 13
ATOM 14460 C CA . GLN A 1 13 ? -2.309 -9.665 -3.241 1.00 0.00 11 GLN P CA 13
ATOM 14461 C C . GLN A 1 13 ? -1.941 -8.249 -2.758 1.00 0.00 11 GLN P C 13
ATOM 14462 O O . GLN A 1 13 ? -1.749 -7.346 -3.574 1.00 0.00 11 GLN P O 13
ATOM 14476 N N . GLN A 1 14 ? -1.783 -8.055 -1.442 1.00 0.00 12 GLN P N 13
ATOM 14477 C CA . GLN A 1 14 ? -1.340 -6.785 -0.851 1.00 0.00 12 GLN P CA 13
ATOM 14478 C C . GLN A 1 14 ? 0.150 -6.555 -1.136 1.00 0.00 12 GLN P C 13
ATOM 14479 O O . GLN A 1 14 ? 0.548 -5.482 -1.587 1.00 0.00 12 GLN P O 13
ATOM 14493 N N . LEU A 1 15 ? 0.963 -7.594 -0.914 1.00 0.00 13 LEU P N 13
ATOM 14494 C CA . LEU A 1 15 ? 2.416 -7.556 -1.088 1.00 0.00 13 LEU P CA 13
ATOM 14495 C C . LEU A 1 15 ? 2.816 -7.346 -2.557 1.00 0.00 13 LEU P C 13
ATOM 14496 O O . LEU A 1 15 ? 3.736 -6.580 -2.833 1.00 0.00 13 LEU P O 13
ATOM 14512 N N . GLN A 1 16 ? 2.098 -7.958 -3.504 1.00 0.00 14 GLN P N 13
ATOM 14513 C CA . GLN A 1 16 ? 2.320 -7.778 -4.941 1.00 0.00 14 GLN P CA 13
ATOM 14514 C C . GLN A 1 16 ? 1.972 -6.353 -5.403 1.00 0.00 14 GLN P C 13
ATOM 14515 O O . GLN A 1 16 ? 2.710 -5.776 -6.199 1.00 0.00 14 GLN P O 13
ATOM 14529 N N . GLU A 1 17 ? 0.896 -5.749 -4.885 1.00 0.00 15 GLU P N 13
ATOM 14530 C CA . GLU A 1 17 ? 0.532 -4.367 -5.230 1.00 0.00 15 GLU P CA 13
ATOM 14531 C C . GLU A 1 17 ? 1.481 -3.339 -4.584 1.00 0.00 15 GLU P C 13
ATOM 14532 O O . GLU A 1 17 ? 1.798 -2.328 -5.206 1.00 0.00 15 GLU P O 13
ATOM 14544 N N . LEU A 1 18 ? 2.008 -3.609 -3.386 1.00 0.00 16 LEU P N 13
ATOM 14545 C CA . LEU A 1 18 ? 3.065 -2.803 -2.758 1.00 0.00 16 LEU P CA 13
ATOM 14546 C C . LEU A 1 18 ? 4.415 -2.934 -3.488 1.00 0.00 16 LEU P C 13
ATOM 14547 O O . LEU A 1 18 ? 5.101 -1.934 -3.695 1.00 0.00 16 LEU P O 13
ATOM 14563 N N . GLU A 1 19 ? 4.771 -4.131 -3.959 1.00 0.00 17 GLU P N 13
ATOM 14564 C CA . GLU A 1 19 ? 5.957 -4.357 -4.796 1.00 0.00 17 GLU P CA 13
ATOM 14565 C C . GLU A 1 19 ? 5.820 -3.689 -6.176 1.00 0.00 17 GLU P C 13
ATOM 14566 O O . GLU A 1 19 ? 6.781 -3.116 -6.690 1.00 0.00 17 GLU P O 13
ATOM 14578 N N . ALA A 1 20 ? 4.623 -3.690 -6.768 1.00 0.00 18 ALA P N 13
ATOM 14579 C CA . ALA A 1 20 ? 4.316 -2.910 -7.967 1.00 0.00 18 ALA P CA 13
ATOM 14580 C C . ALA A 1 20 ? 4.377 -1.397 -7.687 1.00 0.00 18 ALA P C 13
ATOM 14581 O O . ALA A 1 20 ? 4.947 -0.651 -8.478 1.00 0.00 18 ALA P O 13
ATOM 14588 N N . THR A 1 21 ? 3.877 -0.938 -6.535 1.00 0.00 19 THR P N 13
ATOM 14589 C CA . THR A 1 21 ? 3.948 0.472 -6.106 1.00 0.00 19 THR P CA 13
ATOM 14590 C C . THR A 1 21 ? 5.394 0.940 -5.949 1.00 0.00 19 THR P C 13
ATOM 14591 O O . THR A 1 21 ? 5.737 2.005 -6.459 1.00 0.00 19 THR P O 13
ATOM 14602 N N . PHE A 1 22 ? 6.266 0.129 -5.344 1.00 0.00 20 PHE P N 13
ATOM 14603 C CA . PHE A 1 22 ? 7.698 0.426 -5.226 1.00 0.00 20 PHE P CA 13
ATOM 14604 C C . PHE A 1 22 ? 8.394 0.500 -6.596 1.00 0.00 20 PHE P C 13
ATOM 14605 O O . PHE A 1 22 ? 9.235 1.370 -6.817 1.00 0.00 20 PHE P O 13
ATOM 14622 N N . GLN A 1 23 ? 8.011 -0.357 -7.551 1.00 0.00 21 GLN P N 13
ATOM 14623 C CA . GLN A 1 23 ? 8.526 -0.313 -8.927 1.00 0.00 21 GLN P CA 13
ATOM 14624 C C . GLN A 1 23 ? 7.995 0.896 -9.727 1.00 0.00 21 GLN P C 13
ATOM 14625 O O . GLN A 1 23 ? 8.740 1.472 -10.525 1.00 0.00 21 GLN P O 13
ATOM 14639 N N . ARG A 1 24 ? 6.740 1.317 -9.499 1.00 0.00 22 ARG P N 13
ATOM 14640 C CA . ARG A 1 24 ? 6.145 2.538 -10.085 1.00 0.00 22 ARG P CA 13
ATOM 14641 C C . ARG A 1 24 ? 6.819 3.808 -9.547 1.00 0.00 22 ARG P C 13
ATOM 14642 O O . ARG A 1 24 ? 7.142 4.704 -10.328 1.00 0.00 22 ARG P O 13
ATOM 14663 N N . ASN A 1 25 ? 7.069 3.871 -8.237 1.00 0.00 23 ASN P N 13
ATOM 14664 C CA . ASN A 1 25 ? 7.861 4.910 -7.568 1.00 0.00 23 ASN P CA 13
ATOM 14665 C C . ASN A 1 25 ? 8.424 4.413 -6.218 1.00 0.00 23 ASN P C 13
ATOM 14666 O O . ASN A 1 25 ? 7.666 4.034 -5.324 1.00 0.00 23 ASN P O 13
ATOM 14677 N N . ARG A 1 26 ? 9.750 4.489 -6.026 1.00 0.00 24 ARG P N 13
ATOM 14678 C CA . ARG A 1 26 ? 10.432 4.023 -4.795 1.00 0.00 24 ARG P CA 13
ATOM 14679 C C . ARG A 1 26 ? 10.244 4.952 -3.586 1.00 0.00 24 ARG P C 13
ATOM 14680 O O . ARG A 1 26 ? 10.521 4.559 -2.455 1.00 0.00 24 ARG P O 13
ATOM 14701 N N . TYR A 1 27 ? 9.764 6.173 -3.829 1.00 0.00 25 TYR P N 13
ATOM 14702 C CA . TYR A 1 27 ? 9.548 7.242 -2.848 1.00 0.00 25 TYR P CA 13
ATOM 14703 C C . TYR A 1 27 ? 8.106 7.807 -2.934 1.00 0.00 25 TYR P C 13
ATOM 14704 O O . TYR A 1 27 ? 7.912 8.971 -3.294 1.00 0.00 25 TYR P O 13
ATOM 14722 N N . PRO A 1 28 ? 7.065 6.996 -2.636 1.00 0.00 26 PRO P N 13
ATOM 14723 C CA . PRO A 1 28 ? 5.671 7.448 -2.656 1.00 0.00 26 PRO P CA 13
ATOM 14724 C C . PRO A 1 28 ? 5.414 8.540 -1.605 1.00 0.00 26 PRO P C 13
ATOM 14725 O O . PRO A 1 28 ? 5.980 8.504 -0.509 1.00 0.00 26 PRO P O 13
ATOM 14736 N N . ASP A 1 29 ? 4.538 9.496 -1.914 1.00 0.00 27 ASP P N 13
ATOM 14737 C CA . ASP A 1 29 ? 4.150 10.575 -0.992 1.00 0.00 27 ASP P CA 13
ATOM 14738 C C . ASP A 1 29 ? 3.075 10.102 0.012 1.00 0.00 27 ASP P C 13
ATOM 14739 O O . ASP A 1 29 ? 2.478 9.040 -0.183 1.00 0.00 27 ASP P O 13
ATOM 14748 N N . MET A 1 30 ? 2.792 10.844 1.091 1.00 0.00 28 MET P N 13
ATOM 14749 C CA . MET A 1 30 ? 1.869 10.353 2.136 1.00 0.00 28 MET P CA 13
ATOM 14750 C C . MET A 1 30 ? 0.429 10.140 1.633 1.00 0.00 28 MET P C 13
ATOM 14751 O O . MET A 1 30 ? -0.261 9.227 2.088 1.00 0.00 28 MET P O 13
ATOM 14765 N N . SER A 1 31 ? 0.000 10.920 0.638 1.00 0.00 29 SER P N 13
ATOM 14766 C CA . SER A 1 31 ? -1.264 10.737 -0.086 1.00 0.00 29 SER P CA 13
ATOM 14767 C C . SER A 1 31 ? -1.237 9.487 -0.973 1.00 0.00 29 SER P C 13
ATOM 14768 O O . SER A 1 31 ? -2.179 8.697 -0.941 1.00 0.00 29 SER P O 13
ATOM 14776 N N . THR A 1 32 ? -0.132 9.241 -1.688 1.00 0.00 30 THR P N 13
ATOM 14777 C CA . THR A 1 32 ? 0.094 8.018 -2.477 1.00 0.00 30 THR P CA 13
ATOM 14778 C C . THR A 1 32 ? 0.012 6.772 -1.591 1.00 0.00 30 THR P C 13
ATOM 14779 O O . THR A 1 32 ? -0.699 5.824 -1.927 1.00 0.00 30 THR P O 13
ATOM 14790 N N . ARG A 1 33 ? 0.682 6.791 -0.429 1.00 0.00 31 ARG P N 13
ATOM 14791 C CA . ARG A 1 33 ? 0.681 5.688 0.550 1.00 0.00 31 ARG P CA 13
ATOM 14792 C C . ARG A 1 33 ? -0.712 5.442 1.131 1.00 0.00 31 ARG P C 13
ATOM 14793 O O . ARG A 1 33 ? -1.101 4.291 1.290 1.00 0.00 31 ARG P O 13
ATOM 14814 N N . GLU A 1 34 ? -1.484 6.492 1.405 1.00 0.00 32 GLU P N 13
ATOM 14815 C CA . GLU A 1 34 ? -2.857 6.360 1.907 1.00 0.00 32 GLU P CA 13
ATOM 14816 C C . GLU A 1 34 ? -3.833 5.826 0.841 1.00 0.00 32 GLU P C 13
ATOM 14817 O O . GLU A 1 34 ? -4.681 4.991 1.158 1.00 0.00 32 GLU P O 13
ATOM 14829 N N . GLU A 1 35 ? -3.695 6.229 -0.427 1.00 0.00 33 GLU P N 13
ATOM 14830 C CA . GLU A 1 35 ? -4.507 5.675 -1.521 1.00 0.00 33 GLU P CA 13
ATOM 14831 C C . GLU A 1 35 ? -4.221 4.182 -1.736 1.00 0.00 33 GLU P C 13
ATOM 14832 O O . GLU A 1 35 ? -5.153 3.376 -1.741 1.00 0.00 33 GLU P O 13
ATOM 14844 N N . ILE A 1 36 ? -2.949 3.771 -1.824 1.00 0.00 34 ILE P N 13
ATOM 14845 C CA . ILE A 1 36 ? -2.625 2.342 -1.965 1.00 0.00 34 ILE P CA 13
ATOM 14846 C C . ILE A 1 36 ? -2.967 1.540 -0.697 1.00 0.00 34 ILE P C 13
ATOM 14847 O O . ILE A 1 36 ? -3.265 0.350 -0.799 1.00 0.00 34 ILE P O 13
ATOM 14863 N N . ALA A 1 37 ? -3.011 2.175 0.482 1.00 0.00 35 ALA P N 13
ATOM 14864 C CA . ALA A 1 37 ? -3.453 1.539 1.723 1.00 0.00 35 ALA P CA 13
ATOM 14865 C C . ALA A 1 37 ? -4.941 1.159 1.662 1.00 0.00 35 ALA P C 13
ATOM 14866 O O . ALA A 1 37 ? -5.278 0.011 1.940 1.00 0.00 35 ALA P O 13
ATOM 14873 N N . VAL A 1 38 ? -5.836 2.057 1.225 1.00 0.00 36 VAL P N 13
ATOM 14874 C CA . VAL A 1 38 ? -7.266 1.714 1.073 1.00 0.00 36 VAL P CA 13
ATOM 14875 C C . VAL A 1 38 ? -7.517 0.712 -0.063 1.00 0.00 36 VAL P C 13
ATOM 14876 O O . VAL A 1 38 ? -8.413 -0.123 0.056 1.00 0.00 36 VAL P O 13
ATOM 14889 N N . TRP A 1 39 ? -6.692 0.711 -1.120 1.00 0.00 37 TRP P N 13
ATOM 14890 C CA . TRP A 1 39 ? -6.765 -0.277 -2.213 1.00 0.00 37 TRP P CA 13
ATOM 14891 C C . TRP A 1 39 ? -6.287 -1.683 -1.793 1.00 0.00 37 TRP P C 13
ATOM 14892 O O . TRP A 1 39 ? -6.770 -2.681 -2.330 1.00 0.00 37 TRP P O 13
ATOM 14913 N N . THR A 1 40 ? -5.386 -1.774 -0.807 1.00 0.00 38 THR P N 13
ATOM 14914 C CA . THR A 1 40 ? -4.910 -3.034 -0.188 1.00 0.00 38 THR P CA 13
ATOM 14915 C C . THR A 1 40 ? -5.615 -3.376 1.137 1.00 0.00 38 THR P C 13
ATOM 14916 O O . THR A 1 40 ? -5.323 -4.405 1.748 1.00 0.00 38 THR P O 13
ATOM 14927 N N . ASN A 1 41 ? -6.560 -2.540 1.581 1.00 0.00 39 ASN P N 13
ATOM 14928 C CA . ASN A 1 41 ? -7.252 -2.595 2.878 1.00 0.00 39 ASN P CA 13
ATOM 14929 C C . ASN A 1 41 ? -6.321 -2.563 4.122 1.00 0.00 39 ASN P C 13
ATOM 14930 O O . ASN A 1 41 ? -6.679 -3.046 5.200 1.00 0.00 39 ASN P O 13
ATOM 14941 N N . LEU A 1 42 ? -5.126 -1.984 3.973 1.00 0.00 40 LEU P N 13
ATOM 14942 C CA . LEU A 1 42 ? -4.147 -1.707 5.033 1.00 0.00 40 LEU P CA 13
ATOM 14943 C C . LEU A 1 42 ? -4.345 -0.295 5.629 1.00 0.00 40 LEU P C 13
ATOM 14944 O O . LEU A 1 42 ? -5.187 0.481 5.169 1.00 0.00 40 LEU P O 13
ATOM 14960 N N . THR A 1 43 ? -3.549 0.057 6.645 1.00 0.00 41 THR P N 13
ATOM 14961 C CA . THR A 1 43 ? -3.437 1.431 7.174 1.00 0.00 41 THR P CA 13
ATOM 14962 C C . THR A 1 43 ? -2.217 2.140 6.578 1.00 0.00 41 THR P C 13
ATOM 14963 O O . THR A 1 43 ? -1.220 1.502 6.229 1.00 0.00 41 THR P O 13
ATOM 14974 N N . GLU A 1 44 ? -2.254 3.472 6.482 1.00 0.00 42 GLU P N 13
ATOM 14975 C CA . GLU A 1 44 ? -1.121 4.253 5.952 1.00 0.00 42 GLU P CA 13
ATOM 14976 C C . GLU A 1 44 ? 0.145 4.146 6.824 1.00 0.00 42 GLU P C 13
ATOM 14977 O O . GLU A 1 44 ? 1.257 4.232 6.303 1.00 0.00 42 GLU P O 13
ATOM 14989 N N . ALA A 1 45 ? -0.007 3.866 8.123 1.00 0.00 43 ALA P N 13
ATOM 14990 C CA . ALA A 1 45 ? 1.109 3.642 9.039 1.00 0.00 43 ALA P CA 13
ATOM 14991 C C . ALA A 1 45 ? 1.769 2.266 8.831 1.00 0.00 43 ALA P C 13
ATOM 14992 O O . ALA A 1 45 ? 2.997 2.171 8.764 1.00 0.00 43 ALA P O 13
ATOM 14999 N N . ARG A 1 46 ? 0.971 1.204 8.644 1.00 0.00 44 ARG P N 13
ATOM 15000 C CA . ARG A 1 46 ? 1.463 -0.146 8.306 1.00 0.00 44 ARG P CA 13
ATOM 15001 C C . ARG A 1 46 ? 2.162 -0.163 6.942 1.00 0.00 44 ARG P C 13
ATOM 15002 O O . ARG A 1 46 ? 3.216 -0.779 6.791 1.00 0.00 44 ARG P O 13
ATOM 15023 N N . VAL A 1 47 ? 1.632 0.596 5.985 1.00 0.00 45 VAL P N 13
ATOM 15024 C CA . VAL A 1 47 ? 2.257 0.851 4.676 1.00 0.00 45 VAL P CA 13
ATOM 15025 C C . VAL A 1 47 ? 3.575 1.629 4.805 1.00 0.00 45 VAL P C 13
ATOM 15026 O O . VAL A 1 47 ? 4.553 1.275 4.149 1.00 0.00 45 VAL P O 13
ATOM 15039 N N . ARG A 1 48 ? 3.659 2.642 5.679 1.00 0.00 46 ARG P N 13
ATOM 15040 C CA . ARG A 1 48 ? 4.908 3.385 5.934 1.00 0.00 46 ARG P CA 13
ATOM 15041 C C . ARG A 1 48 ? 6.007 2.489 6.512 1.00 0.00 46 ARG P C 13
ATOM 15042 O O . ARG A 1 48 ? 7.149 2.576 6.064 1.00 0.00 46 ARG P O 13
ATOM 15063 N N . VAL A 1 49 ? 5.664 1.577 7.425 1.00 0.00 47 VAL P N 13
ATOM 15064 C CA . VAL A 1 49 ? 6.588 0.543 7.936 1.00 0.00 47 VAL P CA 13
ATOM 15065 C C . VAL A 1 49 ? 7.027 -0.416 6.820 1.00 0.00 47 VAL P C 13
ATOM 15066 O O . VAL A 1 49 ? 8.215 -0.724 6.717 1.00 0.00 47 VAL P O 13
ATOM 15079 N N . TRP A 1 50 ? 6.114 -0.831 5.932 1.00 0.00 48 TRP P N 13
ATOM 15080 C CA . TRP A 1 50 ? 6.456 -1.669 4.774 1.00 0.00 48 TRP P CA 13
ATOM 15081 C C . TRP A 1 50 ? 7.462 -0.980 3.841 1.00 0.00 48 TRP P C 13
ATOM 15082 O O . TRP A 1 50 ? 8.475 -1.584 3.487 1.00 0.00 48 TRP P O 13
ATOM 15103 N N . PHE A 1 51 ? 7.256 0.299 3.500 1.00 0.00 49 PHE P N 13
ATOM 15104 C CA . PHE A 1 51 ? 8.202 1.055 2.668 1.00 0.00 49 PHE P CA 13
ATOM 15105 C C . PHE A 1 51 ? 9.537 1.329 3.369 1.00 0.00 49 PHE P C 13
ATOM 15106 O O . PHE A 1 51 ? 10.579 1.226 2.720 1.00 0.00 49 PHE P O 13
ATOM 15123 N N . LYS A 1 52 ? 9.542 1.600 4.683 1.00 0.00 50 LYS P N 13
ATOM 15124 C CA . LYS A 1 52 ? 10.771 1.736 5.490 1.00 0.00 50 LYS P CA 13
ATOM 15125 C C . LYS A 1 52 ? 11.619 0.458 5.451 1.00 0.00 50 LYS P C 13
ATOM 15126 O O . LYS A 1 52 ? 12.836 0.533 5.277 1.00 0.00 50 LYS P O 13
ATOM 15145 N N . ASN A 1 53 ? 10.978 -0.709 5.526 1.00 0.00 51 ASN P N 13
ATOM 15146 C CA . ASN A 1 53 ? 11.640 -2.007 5.384 1.00 0.00 51 ASN P CA 13
ATOM 15147 C C . ASN A 1 53 ? 12.115 -2.247 3.938 1.00 0.00 51 ASN P C 13
ATOM 15148 O O . ASN A 1 53 ? 13.281 -2.583 3.722 1.00 0.00 51 ASN P O 13
ATOM 15159 N N . ARG A 1 54 ? 11.255 -2.027 2.932 1.00 0.00 52 ARG P N 13
ATOM 15160 C CA . ARG A 1 54 ? 11.581 -2.263 1.515 1.00 0.00 52 ARG P CA 13
ATOM 15161 C C . ARG A 1 54 ? 12.729 -1.384 1.019 1.00 0.00 52 ARG P C 13
ATOM 15162 O O . ARG A 1 54 ? 13.636 -1.916 0.382 1.00 0.00 52 ARG P O 13
ATOM 15183 N N . ARG A 1 55 ? 12.759 -0.084 1.344 1.00 0.00 53 ARG P N 13
ATOM 15184 C CA . ARG A 1 55 ? 13.857 0.808 0.919 1.00 0.00 53 ARG P CA 13
ATOM 15185 C C . ARG A 1 55 ? 15.200 0.421 1.545 1.00 0.00 53 ARG P C 13
ATOM 15186 O O . ARG A 1 55 ? 16.220 0.475 0.862 1.00 0.00 53 ARG P O 13
ATOM 15207 N N . ALA A 1 56 ? 15.201 -0.060 2.791 1.00 0.00 54 ALA P N 13
ATOM 15208 C CA . ALA A 1 56 ? 16.402 -0.569 3.458 1.00 0.00 54 ALA P CA 13
ATOM 15209 C C . ALA A 1 56 ? 16.918 -1.873 2.816 1.00 0.00 54 ALA P C 13
ATOM 15210 O O . ALA A 1 56 ? 18.113 -1.990 2.539 1.00 0.00 54 ALA P O 13
ATOM 15217 N N . LYS A 1 57 ? 16.023 -2.828 2.515 1.00 0.00 55 LYS P N 13
ATOM 15218 C CA . LYS A 1 57 ? 16.374 -4.089 1.831 1.00 0.00 55 LYS P CA 13
ATOM 15219 C C . LYS A 1 57 ? 16.792 -3.878 0.367 1.00 0.00 55 LYS P C 13
ATOM 15220 O O . LYS A 1 57 ? 17.634 -4.622 -0.132 1.00 0.00 55 LYS P O 13
ATOM 15239 N N . TRP A 1 58 ? 16.258 -2.857 -0.305 1.00 0.00 56 TRP P N 13
ATOM 15240 C CA . TRP A 1 58 ? 16.644 -2.461 -1.668 1.00 0.00 56 TRP P CA 13
ATOM 15241 C C . TRP A 1 58 ? 18.014 -1.759 -1.723 1.00 0.00 56 TRP P C 13
ATOM 15242 O O . TRP A 1 58 ? 18.829 -2.060 -2.598 1.00 0.00 56 TRP P O 13
ATOM 15263 N N . ARG A 1 59 ? 18.298 -0.852 -0.775 1.00 0.00 57 ARG P N 13
ATOM 15264 C CA . ARG A 1 59 ? 19.540 -0.049 -0.714 1.00 0.00 57 ARG P CA 13
ATOM 15265 C C . ARG A 1 59 ? 20.733 -0.784 -0.069 1.00 0.00 57 ARG P C 13
ATOM 15266 O O . ARG A 1 59 ? 21.785 -0.183 0.161 1.00 0.00 57 ARG P O 13
ATOM 15287 N N . LYS A 1 60 ? 20.598 -2.081 0.221 1.00 0.00 58 LYS P N 13
ATOM 15288 C CA . LYS A 1 60 ? 21.658 -2.989 0.712 1.00 0.00 58 LYS P CA 13
ATOM 15289 C C . LYS A 1 60 ? 21.710 -4.277 -0.129 1.00 0.00 58 LYS P C 13
ATOM 15290 O O . LYS A 1 60 ? 20.730 -4.639 -0.783 1.00 0.00 58 LYS P O 13
ATOM 15309 N N . ARG A 1 61 ? 22.849 -4.985 -0.107 1.00 0.00 59 ARG P N 13
ATOM 15310 C CA . ARG A 1 61 ? 23.043 -6.260 -0.835 1.00 0.00 59 ARG P CA 13
ATOM 15311 C C . ARG A 1 61 ? 22.402 -7.469 -0.145 1.00 0.00 59 ARG P C 13
ATOM 15312 O O . ARG A 1 61 ? 22.019 -8.415 -0.828 1.00 0.00 59 ARG P O 13
ATOM 15333 N N . GLU A 1 62 ? 22.289 -7.441 1.186 1.00 0.00 60 GLU P N 13
ATOM 15334 C CA . GLU A 1 62 ? 21.717 -8.479 2.076 1.00 0.00 60 GLU P CA 13
ATOM 15335 C C . GLU A 1 62 ? 22.379 -9.881 2.035 1.00 0.00 60 GLU P C 13
ATOM 15336 O O . GLU A 1 62 ? 22.113 -10.715 2.903 1.00 0.00 60 GLU P O 13
ATOM 15348 N N . GLU A 1 63 ? 23.274 -10.143 1.080 1.00 0.00 61 GLU P N 13
ATOM 15349 C CA . GLU A 1 63 ? 24.072 -11.366 0.923 1.00 0.00 61 GLU P CA 13
ATOM 15350 C C . GLU A 1 63 ? 25.438 -11.023 0.294 1.00 0.00 61 GLU P C 13
ATOM 15351 O O . GLU A 1 63 ? 25.578 -10.002 -0.388 1.00 0.00 61 GLU P O 13
ATOM 15363 N N . PHE A 1 64 ? 26.457 -11.863 0.511 1.00 0.00 62 PHE P N 13
ATOM 15364 C CA . PHE A 1 64 ? 27.851 -11.641 0.091 1.00 0.00 62 PHE P CA 13
ATOM 15365 C C . PHE A 1 64 ? 28.099 -11.931 -1.410 1.00 0.00 62 PHE P C 13
ATOM 15366 O O . PHE A 1 64 ? 29.009 -12.677 -1.780 1.00 0.00 62 PHE P O 13
ATOM 15383 N N . ILE A 1 65 ? 27.266 -11.353 -2.279 1.00 0.00 63 ILE P N 13
ATOM 15384 C CA . ILE A 1 65 ? 27.310 -11.478 -3.746 1.00 0.00 63 ILE P CA 13
ATOM 15385 C C . ILE A 1 65 ? 26.901 -10.155 -4.416 1.00 0.00 63 ILE P C 13
ATOM 15386 O O . ILE A 1 65 ? 26.041 -9.433 -3.904 1.00 0.00 63 ILE P O 13
ATOM 15402 N N . VAL A 1 66 ? 27.493 -9.846 -5.574 1.00 0.00 64 VAL P N 13
ATOM 15403 C CA . VAL A 1 66 ? 27.201 -8.652 -6.394 1.00 0.00 64 VAL P CA 13
ATOM 15404 C C . VAL A 1 66 ? 26.527 -9.066 -7.710 1.00 0.00 64 VAL P C 13
ATOM 15405 O O . VAL A 1 66 ? 26.940 -10.038 -8.346 1.00 0.00 64 VAL P O 13
ATOM 15418 N N . THR A 1 67 ? 25.488 -8.330 -8.118 1.00 0.00 65 THR P N 13
ATOM 15419 C CA . THR A 1 67 ? 24.676 -8.579 -9.326 1.00 0.00 65 THR P CA 13
ATOM 15420 C C . THR A 1 67 ? 24.343 -7.277 -10.066 1.00 0.00 65 THR P C 13
ATOM 15421 O O . THR A 1 67 ? 24.298 -6.199 -9.463 1.00 0.00 65 THR P O 13
ATOM 15432 N N . ASP A 1 68 ? 24.111 -7.373 -11.381 1.00 0.00 66 ASP P N 13
ATOM 15433 C CA . ASP A 1 68 ? 23.771 -6.261 -12.291 1.00 0.00 66 ASP P CA 13
ATOM 15434 C C . ASP A 1 68 ? 22.789 -6.686 -13.404 1.00 0.00 66 ASP P C 13
ATOM 15435 O O . ASP A 1 68 ? 21.808 -5.948 -13.646 1.00 0.00 66 ASP P O 13
ATOM 15445 N N . GLY A 1 1 ? -15.438 -8.016 22.186 1.00 0.00 -1 GLY P N 14
ATOM 15446 C CA . GLY A 1 1 ? -14.405 -8.081 21.126 1.00 0.00 -1 GLY P CA 14
ATOM 15447 C C . GLY A 1 1 ? -13.217 -7.183 21.438 1.00 0.00 -1 GLY P C 14
ATOM 15448 O O . GLY A 1 1 ? -12.954 -6.871 22.602 1.00 0.00 -1 GLY P O 14
ATOM 15454 N N . SER A 1 2 ? -12.481 -6.763 20.403 1.00 0.00 0 SER P N 14
ATOM 15455 C CA . SER A 1 2 ? -11.309 -5.874 20.503 1.00 0.00 0 SER P CA 14
ATOM 15456 C C . SER A 1 2 ? -11.159 -4.988 19.260 1.00 0.00 0 SER P C 14
ATOM 15457 O O . SER A 1 2 ? -11.407 -5.430 18.136 1.00 0.00 0 SER P O 14
ATOM 15465 N N . GLN A 1 3 ? -10.703 -3.746 19.457 1.00 0.00 1 GLN P N 14
ATOM 15466 C CA . GLN A 1 3 ? -10.322 -2.827 18.372 1.00 0.00 1 GLN P CA 14
ATOM 15467 C C . GLN A 1 3 ? -8.948 -3.171 17.761 1.00 0.00 1 GLN P C 14
ATOM 15468 O O . GLN A 1 3 ? -8.674 -2.803 16.616 1.00 0.00 1 GLN P O 14
ATOM 15482 N N . ARG A 1 4 ? -8.092 -3.894 18.503 1.00 0.00 2 ARG P N 14
ATOM 15483 C CA . ARG A 1 4 ? -6.770 -4.370 18.056 1.00 0.00 2 ARG P CA 14
ATOM 15484 C C . ARG A 1 4 ? -6.841 -5.766 17.434 1.00 0.00 2 ARG P C 14
ATOM 15485 O O . ARG A 1 4 ? -6.204 -6.007 16.411 1.00 0.00 2 ARG P O 14
ATOM 15506 N N . ARG A 1 5 ? -7.599 -6.683 18.055 1.00 0.00 3 ARG P N 14
ATOM 15507 C CA . ARG A 1 5 ? -7.813 -8.099 17.660 1.00 0.00 3 ARG P CA 14
ATOM 15508 C C . ARG A 1 5 ? -6.543 -8.881 17.264 1.00 0.00 3 ARG P C 14
ATOM 15509 O O . ARG A 1 5 ? -6.601 -9.777 16.422 1.00 0.00 3 ARG P O 14
ATOM 15530 N N . GLN A 1 6 ? -5.390 -8.514 17.833 1.00 0.00 4 GLN P N 14
ATOM 15531 C CA . GLN A 1 6 ? -4.018 -8.986 17.539 1.00 0.00 4 GLN P CA 14
ATOM 15532 C C . GLN A 1 6 ? -3.499 -8.822 16.085 1.00 0.00 4 GLN P C 14
ATOM 15533 O O . GLN A 1 6 ? -2.283 -8.852 15.880 1.00 0.00 4 GLN P O 14
ATOM 15547 N N . ARG A 1 7 ? -4.382 -8.585 15.101 1.00 0.00 5 ARG P N 14
ATOM 15548 C CA . ARG A 1 7 ? -4.119 -8.442 13.649 1.00 0.00 5 ARG P CA 14
ATOM 15549 C C . ARG A 1 7 ? -3.444 -9.662 12.989 1.00 0.00 5 ARG P C 14
ATOM 15550 O O . ARG A 1 7 ? -3.130 -10.662 13.637 1.00 0.00 5 ARG P O 14
ATOM 15571 N N . THR A 1 8 ? -3.284 -9.592 11.666 1.00 0.00 6 THR P N 14
ATOM 15572 C CA . THR A 1 8 ? -2.823 -10.683 10.783 1.00 0.00 6 THR P CA 14
ATOM 15573 C C . THR A 1 8 ? -1.732 -10.225 9.804 1.00 0.00 6 THR P C 14
ATOM 15574 O O . THR A 1 8 ? -1.542 -9.026 9.564 1.00 0.00 6 THR P O 14
ATOM 15585 N N . HIS A 1 9 ? -0.995 -11.184 9.231 1.00 0.00 7 HIS P N 14
ATOM 15586 C CA . HIS A 1 9 ? 0.045 -10.952 8.214 1.00 0.00 7 HIS P CA 14
ATOM 15587 C C . HIS A 1 9 ? -0.539 -10.463 6.872 1.00 0.00 7 HIS P C 14
ATOM 15588 O O . HIS A 1 9 ? -1.725 -10.648 6.589 1.00 0.00 7 HIS P O 14
ATOM 15602 N N . PHE A 1 10 ? 0.298 -9.838 6.038 1.00 0.00 8 PHE P N 14
ATOM 15603 C CA . PHE A 1 10 ? -0.063 -9.404 4.683 1.00 0.00 8 PHE P CA 14
ATOM 15604 C C . PHE A 1 10 ? -0.390 -10.609 3.778 1.00 0.00 8 PHE P C 14
ATOM 15605 O O . PHE A 1 10 ? 0.233 -11.670 3.895 1.00 0.00 8 PHE P O 14
ATOM 15622 N N . THR A 1 11 ? -1.322 -10.449 2.834 1.00 0.00 9 THR P N 14
ATOM 15623 C CA . THR A 1 11 ? -1.573 -11.456 1.785 1.00 0.00 9 THR P CA 14
ATOM 15624 C C . THR A 1 11 ? -0.507 -11.397 0.687 1.00 0.00 9 THR P C 14
ATOM 15625 O O . THR A 1 11 ? 0.133 -10.362 0.476 1.00 0.00 9 THR P O 14
ATOM 15636 N N . SER A 1 12 ? -0.335 -12.485 -0.071 1.00 0.00 10 SER P N 14
ATOM 15637 C CA . SER A 1 12 ? 0.565 -12.512 -1.237 1.00 0.00 10 SER P CA 14
ATOM 15638 C C . SER A 1 12 ? 0.192 -11.447 -2.278 1.00 0.00 10 SER P C 14
ATOM 15639 O O . SER A 1 12 ? 1.070 -10.855 -2.905 1.00 0.00 10 SER P O 14
ATOM 15647 N N . GLN A 1 13 ? -1.103 -11.150 -2.420 1.00 0.00 11 GLN P N 14
ATOM 15648 C CA . GLN A 1 13 ? -1.633 -10.121 -3.315 1.00 0.00 11 GLN P CA 14
ATOM 15649 C C . GLN A 1 13 ? -1.316 -8.703 -2.816 1.00 0.00 11 GLN P C 14
ATOM 15650 O O . GLN A 1 13 ? -0.888 -7.866 -3.609 1.00 0.00 11 GLN P O 14
ATOM 15664 N N . GLN A 1 14 ? -1.444 -8.435 -1.510 1.00 0.00 12 GLN P N 14
ATOM 15665 C CA . GLN A 1 14 ? -1.036 -7.160 -0.902 1.00 0.00 12 GLN P CA 14
ATOM 15666 C C . GLN A 1 14 ? 0.471 -6.913 -1.065 1.00 0.00 12 GLN P C 14
ATOM 15667 O O . GLN A 1 14 ? 0.874 -5.820 -1.464 1.00 0.00 12 GLN P O 14
ATOM 15681 N N . LEU A 1 15 ? 1.300 -7.935 -0.821 1.00 0.00 13 LEU P N 14
ATOM 15682 C CA . LEU A 1 15 ? 2.755 -7.857 -0.989 1.00 0.00 13 LEU P CA 14
ATOM 15683 C C . LEU A 1 15 ? 3.155 -7.636 -2.458 1.00 0.00 13 LEU P C 14
ATOM 15684 O O . LEU A 1 15 ? 4.004 -6.789 -2.739 1.00 0.00 13 LEU P O 14
ATOM 15700 N N . GLN A 1 16 ? 2.514 -8.337 -3.401 1.00 0.00 14 GLN P N 14
ATOM 15701 C CA . GLN A 1 16 ? 2.752 -8.159 -4.837 1.00 0.00 14 GLN P CA 14
ATOM 15702 C C . GLN A 1 16 ? 2.324 -6.762 -5.317 1.00 0.00 14 GLN P C 14
ATOM 15703 O O . GLN A 1 16 ? 3.057 -6.124 -6.074 1.00 0.00 14 GLN P O 14
ATOM 15717 N N . GLU A 1 17 ? 1.179 -6.254 -4.853 1.00 0.00 15 GLU P N 14
ATOM 15718 C CA . GLU A 1 17 ? 0.689 -4.918 -5.207 1.00 0.00 15 GLU P CA 14
ATOM 15719 C C . GLU A 1 17 ? 1.596 -3.811 -4.648 1.00 0.00 15 GLU P C 14
ATOM 15720 O O . GLU A 1 17 ? 1.914 -2.868 -5.368 1.00 0.00 15 GLU P O 14
ATOM 15732 N N . LEU A 1 18 ? 2.076 -3.934 -3.404 1.00 0.00 16 LEU P N 14
ATOM 15733 C CA . LEU A 1 18 ? 3.008 -2.976 -2.792 1.00 0.00 16 LEU P CA 14
ATOM 15734 C C . LEU A 1 18 ? 4.398 -2.997 -3.450 1.00 0.00 16 LEU P C 14
ATOM 15735 O O . LEU A 1 18 ? 4.986 -1.939 -3.676 1.00 0.00 16 LEU P O 14
ATOM 15751 N N . GLU A 1 19 ? 4.905 -4.172 -3.830 1.00 0.00 17 GLU P N 14
ATOM 15752 C CA . GLU A 1 19 ? 6.159 -4.304 -4.582 1.00 0.00 17 GLU P CA 14
ATOM 15753 C C . GLU A 1 19 ? 6.046 -3.691 -5.987 1.00 0.00 17 GLU P C 14
ATOM 15754 O O . GLU A 1 19 ? 6.920 -2.923 -6.396 1.00 0.00 17 GLU P O 14
ATOM 15766 N N . ALA A 1 20 ? 4.947 -3.952 -6.704 1.00 0.00 18 ALA P N 14
ATOM 15767 C CA . ALA A 1 20 ? 4.666 -3.328 -7.998 1.00 0.00 18 ALA P CA 14
ATOM 15768 C C . ALA A 1 20 ? 4.475 -1.804 -7.873 1.00 0.00 18 ALA P C 14
ATOM 15769 O O . ALA A 1 20 ? 4.997 -1.049 -8.692 1.00 0.00 18 ALA P O 14
ATOM 15776 N N . THR A 1 21 ? 3.802 -1.340 -6.815 1.00 0.00 19 THR P N 14
ATOM 15777 C CA . THR A 1 21 ? 3.616 0.084 -6.479 1.00 0.00 19 THR P CA 14
ATOM 15778 C C . THR A 1 21 ? 4.963 0.787 -6.286 1.00 0.00 19 THR P C 14
ATOM 15779 O O . THR A 1 21 ? 5.199 1.830 -6.899 1.00 0.00 19 THR P O 14
ATOM 15790 N N . PHE A 1 22 ? 5.881 0.195 -5.513 1.00 0.00 20 PHE P N 14
ATOM 15791 C CA . PHE A 1 22 ? 7.211 0.765 -5.274 1.00 0.00 20 PHE P CA 14
ATOM 15792 C C . PHE A 1 22 ? 8.096 0.745 -6.532 1.00 0.00 20 PHE P C 14
ATOM 15793 O O . PHE A 1 22 ? 8.782 1.724 -6.814 1.00 0.00 20 PHE P O 14
ATOM 15810 N N . GLN A 1 23 ? 8.059 -0.327 -7.329 1.00 0.00 21 GLN P N 14
ATOM 15811 C CA . GLN A 1 23 ? 8.846 -0.426 -8.567 1.00 0.00 21 GLN P CA 14
ATOM 15812 C C . GLN A 1 23 ? 8.315 0.475 -9.700 1.00 0.00 21 GLN P C 14
ATOM 15813 O O . GLN A 1 23 ? 9.111 0.992 -10.488 1.00 0.00 21 GLN P O 14
ATOM 15827 N N . ARG A 1 24 ? 6.996 0.711 -9.769 1.00 0.00 22 ARG P N 14
ATOM 15828 C CA . ARG A 1 24 ? 6.362 1.642 -10.724 1.00 0.00 22 ARG P CA 14
ATOM 15829 C C . ARG A 1 24 ? 6.598 3.109 -10.346 1.00 0.00 22 ARG P C 14
ATOM 15830 O O . ARG A 1 24 ? 6.837 3.935 -11.228 1.00 0.00 22 ARG P O 14
ATOM 15851 N N . ASN A 1 25 ? 6.558 3.427 -9.051 1.00 0.00 23 ASN P N 14
ATOM 15852 C CA . ASN A 1 25 ? 6.800 4.764 -8.508 1.00 0.00 23 ASN P CA 14
ATOM 15853 C C . ASN A 1 25 ? 7.594 4.672 -7.190 1.00 0.00 23 ASN P C 14
ATOM 15854 O O . ASN A 1 25 ? 7.010 4.532 -6.110 1.00 0.00 23 ASN P O 14
ATOM 15865 N N . ARG A 1 26 ? 8.928 4.790 -7.267 1.00 0.00 24 ARG P N 14
ATOM 15866 C CA . ARG A 1 26 ? 9.810 4.808 -6.088 1.00 0.00 24 ARG P CA 14
ATOM 15867 C C . ARG A 1 26 ? 9.520 6.018 -5.197 1.00 0.00 24 ARG P C 14
ATOM 15868 O O . ARG A 1 26 ? 9.216 7.105 -5.691 1.00 0.00 24 ARG P O 14
ATOM 15889 N N . TYR A 1 27 ? 9.646 5.815 -3.886 1.00 0.00 25 TYR P N 14
ATOM 15890 C CA . TYR A 1 27 ? 9.473 6.837 -2.842 1.00 0.00 25 TYR P CA 14
ATOM 15891 C C . TYR A 1 27 ? 8.164 7.657 -2.975 1.00 0.00 25 TYR P C 14
ATOM 15892 O O . TYR A 1 27 ? 8.214 8.880 -3.146 1.00 0.00 25 TYR P O 14
ATOM 15910 N N . PRO A 1 28 ? 6.980 7.005 -2.910 1.00 0.00 26 PRO P N 14
ATOM 15911 C CA . PRO A 1 28 ? 5.679 7.675 -3.007 1.00 0.00 26 PRO P CA 14
ATOM 15912 C C . PRO A 1 28 ? 5.464 8.717 -1.898 1.00 0.00 26 PRO P C 14
ATOM 15913 O O . PRO A 1 28 ? 5.983 8.580 -0.787 1.00 0.00 26 PRO P O 14
ATOM 15924 N N . ASP A 1 29 ? 4.667 9.746 -2.186 1.00 0.00 27 ASP P N 14
ATOM 15925 C CA . ASP A 1 29 ? 4.237 10.757 -1.211 1.00 0.00 27 ASP P CA 14
ATOM 15926 C C . ASP A 1 29 ? 3.299 10.149 -0.152 1.00 0.00 27 ASP P C 14
ATOM 15927 O O . ASP A 1 29 ? 2.583 9.184 -0.424 1.00 0.00 27 ASP P O 14
ATOM 15936 N N . MET A 1 30 ? 3.273 10.711 1.060 1.00 0.00 28 MET P N 14
ATOM 15937 C CA . MET A 1 30 ? 2.486 10.173 2.178 1.00 0.00 28 MET P CA 14
ATOM 15938 C C . MET A 1 30 ? 0.977 10.101 1.893 1.00 0.00 28 MET P C 14
ATOM 15939 O O . MET A 1 30 ? 0.324 9.184 2.398 1.00 0.00 28 MET P O 14
ATOM 15953 N N . SER A 1 31 ? 0.425 10.985 1.055 1.00 0.00 29 SER P N 14
ATOM 15954 C CA . SER A 1 31 ? -0.973 10.909 0.601 1.00 0.00 29 SER P CA 14
ATOM 15955 C C . SER A 1 31 ? -1.184 9.838 -0.479 1.00 0.00 29 SER P C 14
ATOM 15956 O O . SER A 1 31 ? -2.219 9.174 -0.487 1.00 0.00 29 SER P O 14
ATOM 15964 N N . THR A 1 32 ? -0.193 9.592 -1.345 1.00 0.00 30 THR P N 14
ATOM 15965 C CA . THR A 1 32 ? -0.208 8.472 -2.306 1.00 0.00 30 THR P CA 14
ATOM 15966 C C . THR A 1 32 ? -0.191 7.132 -1.567 1.00 0.00 30 THR P C 14
ATOM 15967 O O . THR A 1 32 ? -1.011 6.260 -1.858 1.00 0.00 30 THR P O 14
ATOM 15978 N N . ARG A 1 33 ? 0.672 6.992 -0.547 1.00 0.00 31 ARG P N 14
ATOM 15979 C CA . ARG A 1 33 ? 0.703 5.828 0.364 1.00 0.00 31 ARG P CA 14
ATOM 15980 C C . ARG A 1 33 ? -0.644 5.602 1.060 1.00 0.00 31 ARG P C 14
ATOM 15981 O O . ARG A 1 33 ? -1.080 4.464 1.207 1.00 0.00 31 ARG P O 14
ATOM 16002 N N . GLU A 1 34 ? -1.323 6.675 1.461 1.00 0.00 32 GLU P N 14
ATOM 16003 C CA . GLU A 1 34 ? -2.622 6.608 2.147 1.00 0.00 32 GLU P CA 14
ATOM 16004 C C . GLU A 1 34 ? -3.774 6.181 1.221 1.00 0.00 32 GLU P C 14
ATOM 16005 O O . GLU A 1 34 ? -4.652 5.427 1.640 1.00 0.00 32 GLU P O 14
ATOM 16017 N N . GLU A 1 35 ? -3.751 6.584 -0.054 1.00 0.00 33 GLU P N 14
ATOM 16018 C CA . GLU A 1 35 ? -4.711 6.104 -1.059 1.00 0.00 33 GLU P CA 14
ATOM 16019 C C . GLU A 1 35 ? -4.482 4.625 -1.408 1.00 0.00 33 GLU P C 14
ATOM 16020 O O . GLU A 1 35 ? -5.433 3.844 -1.398 1.00 0.00 33 GLU P O 14
ATOM 16032 N N . ILE A 1 36 ? -3.236 4.193 -1.642 1.00 0.00 34 ILE P N 14
ATOM 16033 C CA . ILE A 1 36 ? -2.971 2.773 -1.937 1.00 0.00 34 ILE P CA 14
ATOM 16034 C C . ILE A 1 36 ? -3.225 1.865 -0.721 1.00 0.00 34 ILE P C 14
ATOM 16035 O O . ILE A 1 36 ? -3.550 0.693 -0.902 1.00 0.00 34 ILE P O 14
ATOM 16051 N N . ALA A 1 37 ? -3.170 2.394 0.508 1.00 0.00 35 ALA P N 14
ATOM 16052 C CA . ALA A 1 37 ? -3.536 1.670 1.729 1.00 0.00 35 ALA P CA 14
ATOM 16053 C C . ALA A 1 37 ? -5.029 1.291 1.742 1.00 0.00 35 ALA P C 14
ATOM 16054 O O . ALA A 1 37 ? -5.359 0.129 1.966 1.00 0.00 35 ALA P O 14
ATOM 16061 N N . VAL A 1 38 ? -5.945 2.213 1.422 1.00 0.00 36 VAL P N 14
ATOM 16062 C CA . VAL A 1 38 ? -7.384 1.891 1.337 1.00 0.00 36 VAL P CA 14
ATOM 16063 C C . VAL A 1 38 ? -7.719 0.994 0.136 1.00 0.00 36 VAL P C 14
ATOM 16064 O O . VAL A 1 38 ? -8.628 0.168 0.233 1.00 0.00 36 VAL P O 14
ATOM 16077 N N . TRP A 1 39 ? -6.955 1.068 -0.963 1.00 0.00 37 TRP P N 14
ATOM 16078 C CA . TRP A 1 39 ? -7.118 0.190 -2.136 1.00 0.00 37 TRP P CA 14
ATOM 16079 C C . TRP A 1 39 ? -6.613 -1.246 -1.894 1.00 0.00 37 TRP P C 14
ATOM 16080 O O . TRP A 1 39 ? -7.205 -2.200 -2.403 1.00 0.00 37 TRP P O 14
ATOM 16101 N N . THR A 1 40 ? -5.565 -1.419 -1.078 1.00 0.00 38 THR P N 14
ATOM 16102 C CA . THR A 1 40 ? -5.045 -2.731 -0.623 1.00 0.00 38 THR P CA 14
ATOM 16103 C C . THR A 1 40 ? -5.718 -3.251 0.657 1.00 0.00 38 THR P C 14
ATOM 16104 O O . THR A 1 40 ? -5.438 -4.370 1.092 1.00 0.00 38 THR P O 14
ATOM 16115 N N . ASN A 1 41 ? -6.626 -2.465 1.249 1.00 0.00 39 ASN P N 14
ATOM 16116 C CA . ASN A 1 41 ? -7.282 -2.703 2.540 1.00 0.00 39 ASN P CA 14
ATOM 16117 C C . ASN A 1 41 ? -6.275 -2.923 3.695 1.00 0.00 39 ASN P C 14
ATOM 16118 O O . ASN A 1 41 ? -6.320 -3.917 4.426 1.00 0.00 39 ASN P O 14
ATOM 16129 N N . LEU A 1 42 ? -5.348 -1.975 3.836 1.00 0.00 40 LEU P N 14
ATOM 16130 C CA . LEU A 1 42 ? -4.309 -1.891 4.866 1.00 0.00 40 LEU P CA 14
ATOM 16131 C C . LEU A 1 42 ? -4.373 -0.550 5.620 1.00 0.00 40 LEU P C 14
ATOM 16132 O O . LEU A 1 42 ? -5.056 0.394 5.216 1.00 0.00 40 LEU P O 14
ATOM 16148 N N . THR A 1 43 ? -3.626 -0.463 6.722 1.00 0.00 41 THR P N 14
ATOM 16149 C CA . THR A 1 43 ? -3.444 0.762 7.519 1.00 0.00 41 THR P CA 14
ATOM 16150 C C . THR A 1 43 ? -2.305 1.598 6.936 1.00 0.00 41 THR P C 14
ATOM 16151 O O . THR A 1 43 ? -1.237 1.069 6.630 1.00 0.00 41 THR P O 14
ATOM 16162 N N . GLU A 1 44 ? -2.493 2.911 6.799 1.00 0.00 42 GLU P N 14
ATOM 16163 C CA . GLU A 1 44 ? -1.500 3.797 6.173 1.00 0.00 42 GLU P CA 14
ATOM 16164 C C . GLU A 1 44 ? -0.151 3.839 6.909 1.00 0.00 42 GLU P C 14
ATOM 16165 O O . GLU A 1 44 ? 0.890 3.830 6.259 1.00 0.00 42 GLU P O 14
ATOM 16177 N N . ALA A 1 45 ? -0.133 3.799 8.246 1.00 0.00 43 ALA P N 14
ATOM 16178 C CA . ALA A 1 45 ? 1.108 3.712 9.022 1.00 0.00 43 ALA P CA 14
ATOM 16179 C C . ALA A 1 45 ? 1.854 2.377 8.799 1.00 0.00 43 ALA P C 14
ATOM 16180 O O . ALA A 1 45 ? 3.076 2.365 8.643 1.00 0.00 43 ALA P O 14
ATOM 16187 N N . ARG A 1 46 ? 1.122 1.257 8.697 1.00 0.00 44 ARG P N 14
ATOM 16188 C CA . ARG A 1 46 ? 1.670 -0.074 8.366 1.00 0.00 44 ARG P CA 14
ATOM 16189 C C . ARG A 1 46 ? 2.261 -0.102 6.951 1.00 0.00 44 ARG P C 14
ATOM 16190 O O . ARG A 1 46 ? 3.346 -0.638 6.748 1.00 0.00 44 ARG P O 14
ATOM 16211 N N . VAL A 1 47 ? 1.598 0.550 5.997 1.00 0.00 45 VAL P N 14
ATOM 16212 C CA . VAL A 1 47 ? 2.079 0.758 4.617 1.00 0.00 45 VAL P CA 14
ATOM 16213 C C . VAL A 1 47 ? 3.323 1.658 4.569 1.00 0.00 45 VAL P C 14
ATOM 16214 O O . VAL A 1 47 ? 4.293 1.335 3.882 1.00 0.00 45 VAL P O 14
ATOM 16227 N N . ARG A 1 48 ? 3.348 2.753 5.338 1.00 0.00 46 ARG P N 14
ATOM 16228 C CA . ARG A 1 48 ? 4.507 3.662 5.458 1.00 0.00 46 ARG P CA 14
ATOM 16229 C C . ARG A 1 48 ? 5.739 2.943 6.022 1.00 0.00 46 ARG P C 14
ATOM 16230 O O . ARG A 1 48 ? 6.838 3.136 5.503 1.00 0.00 46 ARG P O 14
ATOM 16251 N N . VAL A 1 49 ? 5.552 2.052 7.000 1.00 0.00 47 VAL P N 14
ATOM 16252 C CA . VAL A 1 49 ? 6.603 1.147 7.504 1.00 0.00 47 VAL P CA 14
ATOM 16253 C C . VAL A 1 49 ? 6.993 0.086 6.465 1.00 0.00 47 VAL P C 14
ATOM 16254 O O . VAL A 1 49 ? 8.181 -0.204 6.329 1.00 0.00 47 VAL P O 14
ATOM 16267 N N . TRP A 1 50 ? 6.051 -0.457 5.684 1.00 0.00 48 TRP P N 14
ATOM 16268 C CA . TRP A 1 50 ? 6.347 -1.471 4.661 1.00 0.00 48 TRP P CA 14
ATOM 16269 C C . TRP A 1 50 ? 7.336 -0.966 3.602 1.00 0.00 48 TRP P C 14
ATOM 16270 O O . TRP A 1 50 ? 8.313 -1.655 3.308 1.00 0.00 48 TRP P O 14
ATOM 16291 N N . PHE A 1 51 ? 7.156 0.252 3.074 1.00 0.00 49 PHE P N 14
ATOM 16292 C CA . PHE A 1 51 ? 8.090 0.820 2.089 1.00 0.00 49 PHE P CA 14
ATOM 16293 C C . PHE A 1 51 ? 9.495 1.052 2.673 1.00 0.00 49 PHE P C 14
ATOM 16294 O O . PHE A 1 51 ? 10.493 0.793 1.996 1.00 0.00 49 PHE P O 14
ATOM 16311 N N . LYS A 1 52 ? 9.595 1.459 3.947 1.00 0.00 50 LYS P N 14
ATOM 16312 C CA . LYS A 1 52 ? 10.877 1.584 4.672 1.00 0.00 50 LYS P CA 14
ATOM 16313 C C . LYS A 1 52 ? 11.547 0.219 4.881 1.00 0.00 50 LYS P C 14
ATOM 16314 O O . LYS A 1 52 ? 12.754 0.089 4.682 1.00 0.00 50 LYS P O 14
ATOM 16333 N N . ASN A 1 53 ? 10.765 -0.812 5.205 1.00 0.00 51 ASN P N 14
ATOM 16334 C CA . ASN A 1 53 ? 11.236 -2.193 5.352 1.00 0.00 51 ASN P CA 14
ATOM 16335 C C . ASN A 1 53 ? 11.732 -2.776 4.014 1.00 0.00 51 ASN P C 14
ATOM 16336 O O . ASN A 1 53 ? 12.809 -3.375 3.963 1.00 0.00 51 ASN P O 14
ATOM 16347 N N . ARG A 1 54 ? 11.013 -2.518 2.910 1.00 0.00 52 ARG P N 14
ATOM 16348 C CA . ARG A 1 54 ? 11.425 -2.867 1.538 1.00 0.00 52 ARG P CA 14
ATOM 16349 C C . ARG A 1 54 ? 12.744 -2.175 1.180 1.00 0.00 52 ARG P C 14
ATOM 16350 O O . ARG A 1 54 ? 13.672 -2.846 0.732 1.00 0.00 52 ARG P O 14
ATOM 16371 N N . ARG A 1 55 ? 12.882 -0.867 1.448 1.00 0.00 53 ARG P N 14
ATOM 16372 C CA . ARG A 1 55 ? 14.137 -0.121 1.223 1.00 0.00 53 ARG P CA 14
ATOM 16373 C C . ARG A 1 55 ? 15.308 -0.713 2.014 1.00 0.00 53 ARG P C 14
ATOM 16374 O O . ARG A 1 55 ? 16.385 -0.888 1.452 1.00 0.00 53 ARG P O 14
ATOM 16395 N N . ALA A 1 56 ? 15.097 -1.088 3.278 1.00 0.00 54 ALA P N 14
ATOM 16396 C CA . ALA A 1 56 ? 16.121 -1.731 4.104 1.00 0.00 54 ALA P CA 14
ATOM 16397 C C . ALA A 1 56 ? 16.552 -3.100 3.539 1.00 0.00 54 ALA P C 14
ATOM 16398 O O . ALA A 1 56 ? 17.750 -3.343 3.384 1.00 0.00 54 ALA P O 14
ATOM 16405 N N . LYS A 1 57 ? 15.601 -3.958 3.139 1.00 0.00 55 LYS P N 14
ATOM 16406 C CA . LYS A 1 57 ? 15.885 -5.251 2.483 1.00 0.00 55 LYS P CA 14
ATOM 16407 C C . LYS A 1 57 ? 16.614 -5.096 1.141 1.00 0.00 55 LYS P C 14
ATOM 16408 O O . LYS A 1 57 ? 17.458 -5.923 0.801 1.00 0.00 55 LYS P O 14
ATOM 16427 N N . TRP A 1 58 ? 16.313 -4.037 0.389 1.00 0.00 56 TRP P N 14
ATOM 16428 C CA . TRP A 1 58 ? 16.907 -3.755 -0.923 1.00 0.00 56 TRP P CA 14
ATOM 16429 C C . TRP A 1 58 ? 18.307 -3.114 -0.850 1.00 0.00 56 TRP P C 14
ATOM 16430 O O . TRP A 1 58 ? 19.182 -3.471 -1.644 1.00 0.00 56 TRP P O 14
ATOM 16451 N N . ARG A 1 59 ? 18.534 -2.191 0.098 1.00 0.00 57 ARG P N 14
ATOM 16452 C CA . ARG A 1 59 ? 19.726 -1.316 0.137 1.00 0.00 57 ARG P CA 14
ATOM 16453 C C . ARG A 1 59 ? 20.679 -1.519 1.323 1.00 0.00 57 ARG P C 14
ATOM 16454 O O . ARG A 1 59 ? 21.850 -1.154 1.205 1.00 0.00 57 ARG P O 14
ATOM 16475 N N . LYS A 1 60 ? 20.211 -2.069 2.453 1.00 0.00 58 LYS P N 14
ATOM 16476 C CA . LYS A 1 60 ? 20.964 -2.120 3.730 1.00 0.00 58 LYS P CA 14
ATOM 16477 C C . LYS A 1 60 ? 21.271 -3.535 4.234 1.00 0.00 58 LYS P C 14
ATOM 16478 O O . LYS A 1 60 ? 22.374 -3.773 4.733 1.00 0.00 58 LYS P O 14
ATOM 16497 N N . ARG A 1 61 ? 20.302 -4.452 4.142 1.00 0.00 59 ARG P N 14
ATOM 16498 C CA . ARG A 1 61 ? 20.378 -5.830 4.661 1.00 0.00 59 ARG P CA 14
ATOM 16499 C C . ARG A 1 61 ? 19.684 -6.807 3.707 1.00 0.00 59 ARG P C 14
ATOM 16500 O O . ARG A 1 61 ? 18.530 -7.186 3.903 1.00 0.00 59 ARG P O 14
ATOM 16521 N N . GLU A 1 62 ? 20.405 -7.191 2.659 1.00 0.00 60 GLU P N 14
ATOM 16522 C CA . GLU A 1 62 ? 19.962 -8.157 1.642 1.00 0.00 60 GLU P CA 14
ATOM 16523 C C . GLU A 1 62 ? 19.505 -9.496 2.256 1.00 0.00 60 GLU P C 14
ATOM 16524 O O . GLU A 1 62 ? 20.102 -10.001 3.212 1.00 0.00 60 GLU P O 14
ATOM 16536 N N . GLU A 1 63 ? 18.436 -10.077 1.704 1.00 0.00 61 GLU P N 14
ATOM 16537 C CA . GLU A 1 63 ? 17.795 -11.293 2.226 1.00 0.00 61 GLU P CA 14
ATOM 16538 C C . GLU A 1 63 ? 18.482 -12.591 1.740 1.00 0.00 61 GLU P C 14
ATOM 16539 O O . GLU A 1 63 ? 19.016 -12.643 0.628 1.00 0.00 61 GLU P O 14
ATOM 16551 N N . PHE A 1 64 ? 18.426 -13.643 2.571 1.00 0.00 62 PHE P N 14
ATOM 16552 C CA . PHE A 1 64 ? 19.091 -14.949 2.405 1.00 0.00 62 PHE P CA 14
ATOM 16553 C C . PHE A 1 64 ? 20.638 -14.898 2.401 1.00 0.00 62 PHE P C 14
ATOM 16554 O O . PHE A 1 64 ? 21.260 -13.835 2.312 1.00 0.00 62 PHE P O 14
ATOM 16571 N N . ILE A 1 65 ? 21.279 -16.064 2.560 1.00 0.00 63 ILE P N 14
ATOM 16572 C CA . ILE A 1 65 ? 22.735 -16.199 2.776 1.00 0.00 63 ILE P CA 14
ATOM 16573 C C . ILE A 1 65 ? 23.589 -15.969 1.514 1.00 0.00 63 ILE P C 14
ATOM 16574 O O . ILE A 1 65 ? 24.805 -15.786 1.620 1.00 0.00 63 ILE P O 14
ATOM 16590 N N . VAL A 1 66 ? 22.974 -15.971 0.327 1.00 0.00 64 VAL P N 14
ATOM 16591 C CA . VAL A 1 66 ? 23.621 -15.727 -0.974 1.00 0.00 64 VAL P CA 14
ATOM 16592 C C . VAL A 1 66 ? 22.647 -15.042 -1.946 1.00 0.00 64 VAL P C 14
ATOM 16593 O O . VAL A 1 66 ? 21.440 -15.296 -1.907 1.00 0.00 64 VAL P O 14
ATOM 16606 N N . THR A 1 67 ? 23.161 -14.154 -2.800 1.00 0.00 65 THR P N 14
ATOM 16607 C CA . THR A 1 67 ? 22.369 -13.241 -3.658 1.00 0.00 65 THR P CA 14
ATOM 16608 C C . THR A 1 67 ? 22.492 -13.511 -5.169 1.00 0.00 65 THR P C 14
ATOM 16609 O O . THR A 1 67 ? 21.875 -12.805 -5.971 1.00 0.00 65 THR P O 14
ATOM 16620 N N . ASP A 1 68 ? 23.255 -14.536 -5.575 1.00 0.00 66 ASP P N 14
ATOM 16621 C CA . ASP A 1 68 ? 23.515 -14.928 -6.976 1.00 0.00 66 ASP P CA 14
ATOM 16622 C C . ASP A 1 68 ? 23.479 -16.456 -7.195 1.00 0.00 66 ASP P C 14
ATOM 16623 O O . ASP A 1 68 ? 24.132 -17.198 -6.426 1.00 0.00 66 ASP P O 14
ATOM 16633 N N . GLY A 1 1 ? -14.889 -14.080 -6.068 1.00 0.00 -1 GLY P N 15
ATOM 16634 C CA . GLY A 1 1 ? -14.864 -13.487 -4.711 1.00 0.00 -1 GLY P CA 15
ATOM 16635 C C . GLY A 1 1 ? -13.809 -14.140 -3.835 1.00 0.00 -1 GLY P C 15
ATOM 16636 O O . GLY A 1 1 ? -14.085 -15.151 -3.185 1.00 0.00 -1 GLY P O 15
ATOM 16642 N N . SER A 1 2 ? -12.602 -13.568 -3.803 1.00 0.00 0 SER P N 15
ATOM 16643 C CA . SER A 1 2 ? -11.431 -14.064 -3.047 1.00 0.00 0 SER P CA 15
ATOM 16644 C C . SER A 1 2 ? -11.201 -13.334 -1.710 1.00 0.00 0 SER P C 15
ATOM 16645 O O . SER A 1 2 ? -10.222 -13.605 -1.013 1.00 0.00 0 SER P O 15
ATOM 16653 N N . GLN A 1 3 ? -12.093 -12.411 -1.334 1.00 0.00 1 GLN P N 15
ATOM 16654 C CA . GLN A 1 3 ? -12.007 -11.555 -0.140 1.00 0.00 1 GLN P CA 15
ATOM 16655 C C . GLN A 1 3 ? -12.534 -12.223 1.154 1.00 0.00 1 GLN P C 15
ATOM 16656 O O . GLN A 1 3 ? -12.493 -11.617 2.227 1.00 0.00 1 GLN P O 15
ATOM 16670 N N . ARG A 1 4 ? -13.038 -13.464 1.066 1.00 0.00 2 ARG P N 15
ATOM 16671 C CA . ARG A 1 4 ? -13.671 -14.216 2.170 1.00 0.00 2 ARG P CA 15
ATOM 16672 C C . ARG A 1 4 ? -12.721 -14.523 3.341 1.00 0.00 2 ARG P C 15
ATOM 16673 O O . ARG A 1 4 ? -11.531 -14.761 3.119 1.00 0.00 2 ARG P O 15
ATOM 16694 N N . ARG A 1 5 ? -13.273 -14.589 4.560 1.00 0.00 3 ARG P N 15
ATOM 16695 C CA . ARG A 1 5 ? -12.593 -14.861 5.854 1.00 0.00 3 ARG P CA 15
ATOM 16696 C C . ARG A 1 5 ? -11.484 -13.860 6.237 1.00 0.00 3 ARG P C 15
ATOM 16697 O O . ARG A 1 5 ? -10.962 -13.120 5.402 1.00 0.00 3 ARG P O 15
ATOM 16718 N N . GLN A 1 6 ? -11.131 -13.828 7.523 1.00 0.00 4 GLN P N 15
ATOM 16719 C CA . GLN A 1 6 ? -10.095 -12.941 8.081 1.00 0.00 4 GLN P CA 15
ATOM 16720 C C . GLN A 1 6 ? -8.665 -13.410 7.736 1.00 0.00 4 GLN P C 15
ATOM 16721 O O . GLN A 1 6 ? -8.436 -14.590 7.453 1.00 0.00 4 GLN P O 15
ATOM 16735 N N . ARG A 1 7 ? -7.698 -12.479 7.778 1.00 0.00 5 ARG P N 15
ATOM 16736 C CA . ARG A 1 7 ? -6.260 -12.707 7.509 1.00 0.00 5 ARG P CA 15
ATOM 16737 C C . ARG A 1 7 ? -5.374 -12.091 8.603 1.00 0.00 5 ARG P C 15
ATOM 16738 O O . ARG A 1 7 ? -5.780 -11.134 9.267 1.00 0.00 5 ARG P O 15
ATOM 16759 N N . THR A 1 8 ? -4.156 -12.615 8.758 1.00 0.00 6 THR P N 15
ATOM 16760 C CA . THR A 1 8 ? -3.116 -12.095 9.672 1.00 0.00 6 THR P CA 15
ATOM 16761 C C . THR A 1 8 ? -1.924 -11.578 8.860 1.00 0.00 6 THR P C 15
ATOM 16762 O O . THR A 1 8 ? -1.369 -12.320 8.046 1.00 0.00 6 THR P O 15
ATOM 16773 N N . HIS A 1 9 ? -1.527 -10.317 9.090 1.00 0.00 7 HIS P N 15
ATOM 16774 C CA . HIS A 1 9 ? -0.560 -9.550 8.275 1.00 0.00 7 HIS P CA 15
ATOM 16775 C C . HIS A 1 9 ? -0.956 -9.456 6.778 1.00 0.00 7 HIS P C 15
ATOM 16776 O O . HIS A 1 9 ? -2.022 -9.921 6.365 1.00 0.00 7 HIS P O 15
ATOM 16790 N N . PHE A 1 10 ? -0.134 -8.793 5.960 1.00 0.00 8 PHE P N 15
ATOM 16791 C CA . PHE A 1 10 ? -0.352 -8.621 4.522 1.00 0.00 8 PHE P CA 15
ATOM 16792 C C . PHE A 1 10 ? -0.331 -9.976 3.788 1.00 0.00 8 PHE P C 15
ATOM 16793 O O . PHE A 1 10 ? 0.542 -10.815 4.036 1.00 0.00 8 PHE P O 15
ATOM 16810 N N . THR A 1 11 ? -1.271 -10.189 2.865 1.00 0.00 9 THR P N 15
ATOM 16811 C CA . THR A 1 11 ? -1.326 -11.390 2.012 1.00 0.00 9 THR P CA 15
ATOM 16812 C C . THR A 1 11 ? -0.261 -11.366 0.913 1.00 0.00 9 THR P C 15
ATOM 16813 O O . THR A 1 11 ? 0.314 -10.320 0.603 1.00 0.00 9 THR P O 15
ATOM 16824 N N . SER A 1 12 ? -0.034 -12.507 0.254 1.00 0.00 10 SER P N 15
ATOM 16825 C CA . SER A 1 12 ? 0.801 -12.591 -0.955 1.00 0.00 10 SER P CA 15
ATOM 16826 C C . SER A 1 12 ? 0.317 -11.656 -2.073 1.00 0.00 10 SER P C 15
ATOM 16827 O O . SER A 1 12 ? 1.138 -11.058 -2.769 1.00 0.00 10 SER P O 15
ATOM 16835 N N . GLN A 1 13 ? -0.999 -11.452 -2.205 1.00 0.00 11 GLN P N 15
ATOM 16836 C CA . GLN A 1 13 ? -1.593 -10.516 -3.167 1.00 0.00 11 GLN P CA 15
ATOM 16837 C C . GLN A 1 13 ? -1.327 -9.052 -2.780 1.00 0.00 11 GLN P C 15
ATOM 16838 O O . GLN A 1 13 ? -0.914 -8.261 -3.626 1.00 0.00 11 GLN P O 15
ATOM 16852 N N . GLN A 1 14 ? -1.491 -8.689 -1.503 1.00 0.00 12 GLN P N 15
ATOM 16853 C CA . GLN A 1 14 ? -1.201 -7.335 -1.005 1.00 0.00 12 GLN P CA 15
ATOM 16854 C C . GLN A 1 14 ? 0.296 -6.995 -1.110 1.00 0.00 12 GLN P C 15
ATOM 16855 O O . GLN A 1 14 ? 0.648 -5.886 -1.514 1.00 0.00 12 GLN P O 15
ATOM 16869 N N . LEU A 1 15 ? 1.180 -7.960 -0.831 1.00 0.00 13 LEU P N 15
ATOM 16870 C CA . LEU A 1 15 ? 2.630 -7.823 -1.010 1.00 0.00 13 LEU P CA 15
ATOM 16871 C C . LEU A 1 15 ? 3.028 -7.716 -2.493 1.00 0.00 13 LEU P C 15
ATOM 16872 O O . LEU A 1 15 ? 3.893 -6.908 -2.829 1.00 0.00 13 LEU P O 15
ATOM 16888 N N . GLN A 1 16 ? 2.380 -8.464 -3.394 1.00 0.00 14 GLN P N 15
ATOM 16889 C CA . GLN A 1 16 ? 2.603 -8.358 -4.841 1.00 0.00 14 GLN P CA 15
ATOM 16890 C C . GLN A 1 16 ? 2.150 -6.993 -5.390 1.00 0.00 14 GLN P C 15
ATOM 16891 O O . GLN A 1 16 ? 2.874 -6.378 -6.172 1.00 0.00 14 GLN P O 15
ATOM 16905 N N . GLU A 1 17 ? 1.002 -6.475 -4.940 1.00 0.00 15 GLU P N 15
ATOM 16906 C CA . GLU A 1 17 ? 0.539 -5.123 -5.286 1.00 0.00 15 GLU P CA 15
ATOM 16907 C C . GLU A 1 17 ? 1.485 -4.038 -4.749 1.00 0.00 15 GLU P C 15
ATOM 16908 O O . GLU A 1 17 ? 1.782 -3.082 -5.464 1.00 0.00 15 GLU P O 15
ATOM 16920 N N . LEU A 1 18 ? 2.022 -4.192 -3.533 1.00 0.00 16 LEU P N 15
ATOM 16921 C CA . LEU A 1 18 ? 3.016 -3.275 -2.964 1.00 0.00 16 LEU P CA 15
ATOM 16922 C C . LEU A 1 18 ? 4.369 -3.329 -3.693 1.00 0.00 16 LEU P C 15
ATOM 16923 O O . LEU A 1 18 ? 4.980 -2.286 -3.920 1.00 0.00 16 LEU P O 15
ATOM 16939 N N . GLU A 1 19 ? 4.822 -4.503 -4.135 1.00 0.00 17 GLU P N 15
ATOM 16940 C CA . GLU A 1 19 ? 6.040 -4.653 -4.944 1.00 0.00 17 GLU P CA 15
ATOM 16941 C C . GLU A 1 19 ? 5.868 -4.061 -6.358 1.00 0.00 17 GLU P C 15
ATOM 16942 O O . GLU A 1 19 ? 6.786 -3.427 -6.889 1.00 0.00 17 GLU P O 15
ATOM 16954 N N . ALA A 1 20 ? 4.678 -4.197 -6.956 1.00 0.00 18 ALA P N 15
ATOM 16955 C CA . ALA A 1 20 ? 4.302 -3.515 -8.197 1.00 0.00 18 ALA P CA 15
ATOM 16956 C C . ALA A 1 20 ? 4.209 -1.985 -8.009 1.00 0.00 18 ALA P C 15
ATOM 16957 O O . ALA A 1 20 ? 4.605 -1.218 -8.888 1.00 0.00 18 ALA P O 15
ATOM 16964 N N . THR A 1 21 ? 3.759 -1.533 -6.836 1.00 0.00 19 THR P N 15
ATOM 16965 C CA . THR A 1 21 ? 3.709 -0.114 -6.450 1.00 0.00 19 THR P CA 15
ATOM 16966 C C . THR A 1 21 ? 5.121 0.457 -6.252 1.00 0.00 19 THR P C 15
ATOM 16967 O O . THR A 1 21 ? 5.403 1.545 -6.751 1.00 0.00 19 THR P O 15
ATOM 16978 N N . PHE A 1 22 ? 6.044 -0.286 -5.627 1.00 0.00 20 PHE P N 15
ATOM 16979 C CA . PHE A 1 22 ? 7.431 0.150 -5.407 1.00 0.00 20 PHE P CA 15
ATOM 16980 C C . PHE A 1 22 ? 8.219 0.292 -6.718 1.00 0.00 20 PHE P C 15
ATOM 16981 O O . PHE A 1 22 ? 8.924 1.281 -6.914 1.00 0.00 20 PHE P O 15
ATOM 16998 N N . GLN A 1 23 ? 8.084 -0.655 -7.655 1.00 0.00 21 GLN P N 15
ATOM 16999 C CA . GLN A 1 23 ? 8.765 -0.560 -8.957 1.00 0.00 21 GLN P CA 15
ATOM 17000 C C . GLN A 1 23 ? 8.137 0.489 -9.902 1.00 0.00 21 GLN P C 15
ATOM 17001 O O . GLN A 1 23 ? 8.803 0.948 -10.834 1.00 0.00 21 GLN P O 15
ATOM 17015 N N . ARG A 1 24 ? 6.890 0.922 -9.640 1.00 0.00 22 ARG P N 15
ATOM 17016 C CA . ARG A 1 24 ? 6.238 2.065 -10.310 1.00 0.00 22 ARG P CA 15
ATOM 17017 C C . ARG A 1 24 ? 6.674 3.410 -9.708 1.00 0.00 22 ARG P C 15
ATOM 17018 O O . ARG A 1 24 ? 6.923 4.350 -10.463 1.00 0.00 22 ARG P O 15
ATOM 17039 N N . ASN A 1 25 ? 6.798 3.499 -8.382 1.00 0.00 23 ASN P N 15
ATOM 17040 C CA . ASN A 1 25 ? 7.378 4.636 -7.659 1.00 0.00 23 ASN P CA 15
ATOM 17041 C C . ASN A 1 25 ? 8.096 4.155 -6.381 1.00 0.00 23 ASN P C 15
ATOM 17042 O O . ASN A 1 25 ? 7.463 3.637 -5.458 1.00 0.00 23 ASN P O 15
ATOM 17053 N N . ARG A 1 26 ? 9.417 4.369 -6.313 1.00 0.00 24 ARG P N 15
ATOM 17054 C CA . ARG A 1 26 ? 10.283 3.936 -5.197 1.00 0.00 24 ARG P CA 15
ATOM 17055 C C . ARG A 1 26 ? 10.195 4.839 -3.958 1.00 0.00 24 ARG P C 15
ATOM 17056 O O . ARG A 1 26 ? 10.583 4.422 -2.867 1.00 0.00 24 ARG P O 15
ATOM 17077 N N . TYR A 1 27 ? 9.685 6.063 -4.122 1.00 0.00 25 TYR P N 15
ATOM 17078 C CA . TYR A 1 27 ? 9.606 7.100 -3.085 1.00 0.00 25 TYR P CA 15
ATOM 17079 C C . TYR A 1 27 ? 8.237 7.827 -3.103 1.00 0.00 25 TYR P C 15
ATOM 17080 O O . TYR A 1 27 ? 8.181 9.039 -3.351 1.00 0.00 25 TYR P O 15
ATOM 17098 N N . PRO A 1 28 ? 7.109 7.123 -2.859 1.00 0.00 26 PRO P N 15
ATOM 17099 C CA . PRO A 1 28 ? 5.785 7.745 -2.763 1.00 0.00 26 PRO P CA 15
ATOM 17100 C C . PRO A 1 28 ? 5.680 8.654 -1.531 1.00 0.00 26 PRO P C 15
ATOM 17101 O O . PRO A 1 28 ? 6.257 8.362 -0.480 1.00 0.00 26 PRO P O 15
ATOM 17112 N N . ASP A 1 29 ? 4.918 9.742 -1.638 1.00 0.00 27 ASP P N 15
ATOM 17113 C CA . ASP A 1 29 ? 4.655 10.665 -0.529 1.00 0.00 27 ASP P CA 15
ATOM 17114 C C . ASP A 1 29 ? 3.629 10.076 0.459 1.00 0.00 27 ASP P C 15
ATOM 17115 O O . ASP A 1 29 ? 2.883 9.153 0.122 1.00 0.00 27 ASP P O 15
ATOM 17124 N N . MET A 1 30 ? 3.557 10.601 1.684 1.00 0.00 28 MET P N 15
ATOM 17125 C CA . MET A 1 30 ? 2.732 10.026 2.760 1.00 0.00 28 MET P CA 15
ATOM 17126 C C . MET A 1 30 ? 1.211 10.074 2.506 1.00 0.00 28 MET P C 15
ATOM 17127 O O . MET A 1 30 ? 0.475 9.315 3.142 1.00 0.00 28 MET P O 15
ATOM 17141 N N . SER A 1 31 ? 0.740 10.876 1.544 1.00 0.00 29 SER P N 15
ATOM 17142 C CA . SER A 1 31 ? -0.645 10.851 1.035 1.00 0.00 29 SER P CA 15
ATOM 17143 C C . SER A 1 31 ? -0.844 9.762 -0.027 1.00 0.00 29 SER P C 15
ATOM 17144 O O . SER A 1 31 ? -1.858 9.067 -0.018 1.00 0.00 29 SER P O 15
ATOM 17152 N N . THR A 1 32 ? 0.142 9.540 -0.902 1.00 0.00 30 THR P N 15
ATOM 17153 C CA . THR A 1 32 ? 0.130 8.452 -1.899 1.00 0.00 30 THR P CA 15
ATOM 17154 C C . THR A 1 32 ? 0.143 7.084 -1.210 1.00 0.00 30 THR P C 15
ATOM 17155 O O . THR A 1 32 ? -0.615 6.191 -1.593 1.00 0.00 30 THR P O 15
ATOM 17166 N N . ARG A 1 33 ? 0.928 6.943 -0.128 1.00 0.00 31 ARG P N 15
ATOM 17167 C CA . ARG A 1 33 ? 0.921 5.753 0.747 1.00 0.00 31 ARG P CA 15
ATOM 17168 C C . ARG A 1 33 ? -0.438 5.529 1.434 1.00 0.00 31 ARG P C 15
ATOM 17169 O O . ARG A 1 33 ? -0.811 4.388 1.682 1.00 0.00 31 ARG P O 15
ATOM 17190 N N . GLU A 1 34 ? -1.211 6.587 1.693 1.00 0.00 32 GLU P N 15
ATOM 17191 C CA . GLU A 1 34 ? -2.575 6.489 2.245 1.00 0.00 32 GLU P CA 15
ATOM 17192 C C . GLU A 1 34 ? -3.610 6.046 1.196 1.00 0.00 32 GLU P C 15
ATOM 17193 O O . GLU A 1 34 ? -4.492 5.242 1.497 1.00 0.00 32 GLU P O 15
ATOM 17205 N N . GLU A 1 35 ? -3.495 6.518 -0.051 1.00 0.00 33 GLU P N 15
ATOM 17206 C CA . GLU A 1 35 ? -4.384 6.092 -1.143 1.00 0.00 33 GLU P CA 15
ATOM 17207 C C . GLU A 1 35 ? -4.200 4.603 -1.473 1.00 0.00 33 GLU P C 15
ATOM 17208 O O . GLU A 1 35 ? -5.182 3.865 -1.559 1.00 0.00 33 GLU P O 15
ATOM 17220 N N . ILE A 1 36 ? -2.956 4.118 -1.565 1.00 0.00 34 ILE P N 15
ATOM 17221 C CA . ILE A 1 36 ? -2.707 2.683 -1.784 1.00 0.00 34 ILE P CA 15
ATOM 17222 C C . ILE A 1 36 ? -3.118 1.830 -0.570 1.00 0.00 34 ILE P C 15
ATOM 17223 O O . ILE A 1 36 ? -3.511 0.678 -0.763 1.00 0.00 34 ILE P O 15
ATOM 17239 N N . ALA A 1 37 ? -3.126 2.376 0.658 1.00 0.00 35 ALA P N 15
ATOM 17240 C CA . ALA A 1 37 ? -3.672 1.697 1.837 1.00 0.00 35 ALA P CA 15
ATOM 17241 C C . ALA A 1 37 ? -5.163 1.357 1.660 1.00 0.00 35 ALA P C 15
ATOM 17242 O O . ALA A 1 37 ? -5.552 0.204 1.841 1.00 0.00 35 ALA P O 15
ATOM 17249 N N . VAL A 1 38 ? -6.003 2.315 1.247 1.00 0.00 36 VAL P N 15
ATOM 17250 C CA . VAL A 1 38 ? -7.444 2.062 1.044 1.00 0.00 36 VAL P CA 15
ATOM 17251 C C . VAL A 1 38 ? -7.727 1.182 -0.182 1.00 0.00 36 VAL P C 15
ATOM 17252 O O . VAL A 1 38 ? -8.678 0.399 -0.158 1.00 0.00 36 VAL P O 15
ATOM 17265 N N . TRP A 1 39 ? -6.882 1.228 -1.219 1.00 0.00 37 TRP P N 15
ATOM 17266 C CA . TRP A 1 39 ? -6.997 0.366 -2.410 1.00 0.00 37 TRP P CA 15
ATOM 17267 C C . TRP A 1 39 ? -6.592 -1.098 -2.146 1.00 0.00 37 TRP P C 15
ATOM 17268 O O . TRP A 1 39 ? -7.172 -2.007 -2.742 1.00 0.00 37 TRP P O 15
ATOM 17289 N N . THR A 1 40 ? -5.642 -1.342 -1.234 1.00 0.00 38 THR P N 15
ATOM 17290 C CA . THR A 1 40 ? -5.203 -2.694 -0.809 1.00 0.00 38 THR P CA 15
ATOM 17291 C C . THR A 1 40 ? -5.890 -3.198 0.472 1.00 0.00 38 THR P C 15
ATOM 17292 O O . THR A 1 40 ? -5.685 -4.347 0.868 1.00 0.00 38 THR P O 15
ATOM 17303 N N . ASN A 1 41 ? -6.730 -2.366 1.100 1.00 0.00 39 ASN P N 15
ATOM 17304 C CA . ASN A 1 41 ? -7.367 -2.574 2.408 1.00 0.00 39 ASN P CA 15
ATOM 17305 C C . ASN A 1 41 ? -6.362 -2.831 3.559 1.00 0.00 39 ASN P C 15
ATOM 17306 O O . ASN A 1 41 ? -6.498 -3.769 4.349 1.00 0.00 39 ASN P O 15
ATOM 17317 N N . LEU A 1 42 ? -5.336 -1.979 3.630 1.00 0.00 40 LEU P N 15
ATOM 17318 C CA . LEU A 1 42 ? -4.297 -1.910 4.664 1.00 0.00 40 LEU P CA 15
ATOM 17319 C C . LEU A 1 42 ? -4.500 -0.706 5.605 1.00 0.00 40 LEU P C 15
ATOM 17320 O O . LEU A 1 42 ? -5.207 0.251 5.279 1.00 0.00 40 LEU P O 15
ATOM 17336 N N . THR A 1 43 ? -3.834 -0.733 6.761 1.00 0.00 41 THR P N 15
ATOM 17337 C CA . THR A 1 43 ? -3.729 0.413 7.680 1.00 0.00 41 THR P CA 15
ATOM 17338 C C . THR A 1 43 ? -2.643 1.392 7.224 1.00 0.00 41 THR P C 15
ATOM 17339 O O . THR A 1 43 ? -1.550 1.000 6.807 1.00 0.00 41 THR P O 15
ATOM 17350 N N . GLU A 1 44 ? -2.943 2.692 7.303 1.00 0.00 42 GLU P N 15
ATOM 17351 C CA . GLU A 1 44 ? -2.112 3.754 6.717 1.00 0.00 42 GLU P CA 15
ATOM 17352 C C . GLU A 1 44 ? -0.715 3.860 7.352 1.00 0.00 42 GLU P C 15
ATOM 17353 O O . GLU A 1 44 ? 0.276 3.984 6.636 1.00 0.00 42 GLU P O 15
ATOM 17365 N N . ALA A 1 45 ? -0.600 3.741 8.678 1.00 0.00 43 ALA P N 15
ATOM 17366 C CA . ALA A 1 45 ? 0.687 3.838 9.375 1.00 0.00 43 ALA P CA 15
ATOM 17367 C C . ALA A 1 45 ? 1.579 2.604 9.133 1.00 0.00 43 ALA P C 15
ATOM 17368 O O . ALA A 1 45 ? 2.797 2.734 8.991 1.00 0.00 43 ALA P O 15
ATOM 17375 N N . ARG A 1 46 ? 0.977 1.411 9.026 1.00 0.00 44 ARG P N 15
ATOM 17376 C CA . ARG A 1 46 ? 1.692 0.150 8.770 1.00 0.00 44 ARG P CA 15
ATOM 17377 C C . ARG A 1 46 ? 2.252 0.105 7.346 1.00 0.00 44 ARG P C 15
ATOM 17378 O O . ARG A 1 46 ? 3.406 -0.278 7.157 1.00 0.00 44 ARG P O 15
ATOM 17399 N N . VAL A 1 47 ? 1.481 0.565 6.353 1.00 0.00 45 VAL P N 15
ATOM 17400 C CA . VAL A 1 47 ? 1.950 0.626 4.956 1.00 0.00 45 VAL P CA 15
ATOM 17401 C C . VAL A 1 47 ? 2.925 1.784 4.702 1.00 0.00 45 VAL P C 15
ATOM 17402 O O . VAL A 1 47 ? 3.855 1.627 3.913 1.00 0.00 45 VAL P O 15
ATOM 17415 N N . ARG A 1 48 ? 2.801 2.913 5.419 1.00 0.00 46 ARG P N 15
ATOM 17416 C CA . ARG A 1 48 ? 3.775 4.025 5.364 1.00 0.00 46 ARG P CA 15
ATOM 17417 C C . ARG A 1 48 ? 5.199 3.576 5.707 1.00 0.00 46 ARG P C 15
ATOM 17418 O O . ARG A 1 48 ? 6.141 4.002 5.036 1.00 0.00 46 ARG P O 15
ATOM 17439 N N . VAL A 1 49 ? 5.345 2.680 6.685 1.00 0.00 47 VAL P N 15
ATOM 17440 C CA . VAL A 1 49 ? 6.628 2.067 7.088 1.00 0.00 47 VAL P CA 15
ATOM 17441 C C . VAL A 1 49 ? 7.092 0.978 6.110 1.00 0.00 47 VAL P C 15
ATOM 17442 O O . VAL A 1 49 ? 8.299 0.791 5.958 1.00 0.00 47 VAL P O 15
ATOM 17455 N N . TRP A 1 50 ? 6.193 0.298 5.384 1.00 0.00 48 TRP P N 15
ATOM 17456 C CA . TRP A 1 50 ? 6.584 -0.752 4.430 1.00 0.00 48 TRP P CA 15
ATOM 17457 C C . TRP A 1 50 ? 7.510 -0.226 3.321 1.00 0.00 48 TRP P C 15
ATOM 17458 O O . TRP A 1 50 ? 8.509 -0.868 3.010 1.00 0.00 48 TRP P O 15
ATOM 17479 N N . PHE A 1 51 ? 7.252 0.974 2.785 1.00 0.00 49 PHE P N 15
ATOM 17480 C CA . PHE A 1 51 ? 8.125 1.593 1.774 1.00 0.00 49 PHE P CA 15
ATOM 17481 C C . PHE A 1 51 ? 9.517 1.923 2.327 1.00 0.00 49 PHE P C 15
ATOM 17482 O O . PHE A 1 51 ? 10.517 1.664 1.657 1.00 0.00 49 PHE P O 15
ATOM 17499 N N . LYS A 1 52 ? 9.600 2.412 3.572 1.00 0.00 50 LYS P N 15
ATOM 17500 C CA . LYS A 1 52 ? 10.873 2.641 4.279 1.00 0.00 50 LYS P CA 15
ATOM 17501 C C . LYS A 1 52 ? 11.640 1.328 4.489 1.00 0.00 50 LYS P C 15
ATOM 17502 O O . LYS A 1 52 ? 12.843 1.270 4.238 1.00 0.00 50 LYS P O 15
ATOM 17521 N N . ASN A 1 53 ? 10.938 0.259 4.871 1.00 0.00 51 ASN P N 15
ATOM 17522 C CA . ASN A 1 53 ? 11.505 -1.075 5.081 1.00 0.00 51 ASN P CA 15
ATOM 17523 C C . ASN A 1 53 ? 12.018 -1.710 3.771 1.00 0.00 51 ASN P C 15
ATOM 17524 O O . ASN A 1 53 ? 13.147 -2.206 3.727 1.00 0.00 51 ASN P O 15
ATOM 17535 N N . ARG A 1 54 ? 11.241 -1.621 2.681 1.00 0.00 52 ARG P N 15
ATOM 17536 C CA . ARG A 1 54 ? 11.620 -2.086 1.332 1.00 0.00 52 ARG P CA 15
ATOM 17537 C C . ARG A 1 54 ? 12.834 -1.312 0.812 1.00 0.00 52 ARG P C 15
ATOM 17538 O O . ARG A 1 54 ? 13.797 -1.929 0.363 1.00 0.00 52 ARG P O 15
ATOM 17559 N N . ARG A 1 55 ? 12.844 0.022 0.941 1.00 0.00 53 ARG P N 15
ATOM 17560 C CA . ARG A 1 55 ? 13.975 0.884 0.545 1.00 0.00 53 ARG P CA 15
ATOM 17561 C C . ARG A 1 55 ? 15.245 0.541 1.326 1.00 0.00 53 ARG P C 15
ATOM 17562 O O . ARG A 1 55 ? 16.302 0.389 0.716 1.00 0.00 53 ARG P O 15
ATOM 17583 N N . ALA A 1 56 ? 15.147 0.351 2.642 1.00 0.00 54 ALA P N 15
ATOM 17584 C CA . ALA A 1 56 ? 16.276 -0.035 3.492 1.00 0.00 54 ALA P CA 15
ATOM 17585 C C . ALA A 1 56 ? 16.863 -1.409 3.109 1.00 0.00 54 ALA P C 15
ATOM 17586 O O . ALA A 1 56 ? 18.081 -1.537 2.981 1.00 0.00 54 ALA P O 15
ATOM 17593 N N . LYS A 1 57 ? 16.016 -2.415 2.847 1.00 0.00 55 LYS P N 15
ATOM 17594 C CA . LYS A 1 57 ? 16.439 -3.750 2.374 1.00 0.00 55 LYS P CA 15
ATOM 17595 C C . LYS A 1 57 ? 17.051 -3.721 0.967 1.00 0.00 55 LYS P C 15
ATOM 17596 O O . LYS A 1 57 ? 17.996 -4.460 0.692 1.00 0.00 55 LYS P O 15
ATOM 17615 N N . TRP A 1 58 ? 16.539 -2.854 0.092 1.00 0.00 56 TRP P N 15
ATOM 17616 C CA . TRP A 1 58 ? 16.996 -2.682 -1.292 1.00 0.00 56 TRP P CA 15
ATOM 17617 C C . TRP A 1 58 ? 18.359 -1.973 -1.395 1.00 0.00 56 TRP P C 15
ATOM 17618 O O . TRP A 1 58 ? 19.239 -2.439 -2.124 1.00 0.00 56 TRP P O 15
ATOM 17639 N N . ARG A 1 59 ? 18.561 -0.874 -0.650 1.00 0.00 57 ARG P N 15
ATOM 17640 C CA . ARG A 1 59 ? 19.800 -0.066 -0.681 1.00 0.00 57 ARG P CA 15
ATOM 17641 C C . ARG A 1 59 ? 20.883 -0.539 0.293 1.00 0.00 57 ARG P C 15
ATOM 17642 O O . ARG A 1 59 ? 22.063 -0.354 -0.002 1.00 0.00 57 ARG P O 15
ATOM 17663 N N . LYS A 1 60 ? 20.499 -1.170 1.412 1.00 0.00 58 LYS P N 15
ATOM 17664 C CA . LYS A 1 60 ? 21.356 -1.806 2.435 1.00 0.00 58 LYS P CA 15
ATOM 17665 C C . LYS A 1 60 ? 22.593 -0.974 2.818 1.00 0.00 58 LYS P C 15
ATOM 17666 O O . LYS A 1 60 ? 22.478 -0.054 3.632 1.00 0.00 58 LYS P O 15
ATOM 17685 N N . ARG A 1 61 ? 23.762 -1.262 2.230 1.00 0.00 59 ARG P N 15
ATOM 17686 C CA . ARG A 1 61 ? 25.013 -0.499 2.396 1.00 0.00 59 ARG P CA 15
ATOM 17687 C C . ARG A 1 61 ? 25.009 0.717 1.459 1.00 0.00 59 ARG P C 15
ATOM 17688 O O . ARG A 1 61 ? 25.602 0.701 0.379 1.00 0.00 59 ARG P O 15
ATOM 17709 N N . GLU A 1 62 ? 24.334 1.781 1.885 1.00 0.00 60 GLU P N 15
ATOM 17710 C CA . GLU A 1 62 ? 24.369 3.097 1.230 1.00 0.00 60 GLU P CA 15
ATOM 17711 C C . GLU A 1 62 ? 25.770 3.735 1.359 1.00 0.00 60 GLU P C 15
ATOM 17712 O O . GLU A 1 62 ? 26.452 3.574 2.372 1.00 0.00 60 GLU P O 15
ATOM 17724 N N . GLU A 1 63 ? 26.223 4.443 0.322 1.00 0.00 61 GLU P N 15
ATOM 17725 C CA . GLU A 1 63 ? 27.615 4.905 0.181 1.00 0.00 61 GLU P CA 15
ATOM 17726 C C . GLU A 1 63 ? 27.952 6.138 1.042 1.00 0.00 61 GLU P C 15
ATOM 17727 O O . GLU A 1 63 ? 29.123 6.379 1.340 1.00 0.00 61 GLU P O 15
ATOM 17739 N N . PHE A 1 64 ? 26.935 6.911 1.450 1.00 0.00 62 PHE P N 15
ATOM 17740 C CA . PHE A 1 64 ? 27.041 8.114 2.297 1.00 0.00 62 PHE P CA 15
ATOM 17741 C C . PHE A 1 64 ? 28.019 9.194 1.767 1.00 0.00 62 PHE P C 15
ATOM 17742 O O . PHE A 1 64 ? 28.617 9.956 2.532 1.00 0.00 62 PHE P O 15
ATOM 17759 N N . ILE A 1 65 ? 28.192 9.267 0.441 1.00 0.00 63 ILE P N 15
ATOM 17760 C CA . ILE A 1 65 ? 29.069 10.235 -0.242 1.00 0.00 63 ILE P CA 15
ATOM 17761 C C . ILE A 1 65 ? 28.467 11.651 -0.284 1.00 0.00 63 ILE P C 15
ATOM 17762 O O . ILE A 1 65 ? 27.245 11.829 -0.268 1.00 0.00 63 ILE P O 15
ATOM 17778 N N . VAL A 1 66 ? 29.332 12.667 -0.359 1.00 0.00 64 VAL P N 15
ATOM 17779 C CA . VAL A 1 66 ? 28.942 14.087 -0.468 1.00 0.00 64 VAL P CA 15
ATOM 17780 C C . VAL A 1 66 ? 28.496 14.466 -1.888 1.00 0.00 64 VAL P C 15
ATOM 17781 O O . VAL A 1 66 ? 28.941 13.868 -2.872 1.00 0.00 64 VAL P O 15
ATOM 17794 N N . THR A 1 67 ? 27.623 15.473 -1.995 1.00 0.00 65 THR P N 15
ATOM 17795 C CA . THR A 1 67 ? 27.048 15.968 -3.269 1.00 0.00 65 THR P CA 15
ATOM 17796 C C . THR A 1 67 ? 27.349 17.455 -3.560 1.00 0.00 65 THR P C 15
ATOM 17797 O O . THR A 1 67 ? 27.149 17.919 -4.684 1.00 0.00 65 THR P O 15
ATOM 17808 N N . ASP A 1 68 ? 27.883 18.191 -2.570 1.00 0.00 66 ASP P N 15
ATOM 17809 C CA . ASP A 1 68 ? 28.229 19.632 -2.607 1.00 0.00 66 ASP P CA 15
ATOM 17810 C C . ASP A 1 68 ? 27.116 20.554 -3.173 1.00 0.00 66 ASP P C 15
ATOM 17811 O O . ASP A 1 68 ? 26.077 20.696 -2.486 1.00 0.00 66 ASP P O 15
ATOM 17821 N N . GLY A 1 1 ? 5.122 -13.643 30.843 1.00 0.00 -1 GLY P N 16
ATOM 17822 C CA . GLY A 1 1 ? 4.215 -14.468 30.016 1.00 0.00 -1 GLY P CA 16
ATOM 17823 C C . GLY A 1 1 ? 4.429 -14.233 28.526 1.00 0.00 -1 GLY P C 16
ATOM 17824 O O . GLY A 1 1 ? 5.457 -13.688 28.113 1.00 0.00 -1 GLY P O 16
ATOM 17830 N N . SER A 1 2 ? 3.464 -14.651 27.702 1.00 0.00 0 SER P N 16
ATOM 17831 C CA . SER A 1 2 ? 3.512 -14.537 26.231 1.00 0.00 0 SER P CA 16
ATOM 17832 C C . SER A 1 2 ? 3.477 -13.082 25.736 1.00 0.00 0 SER P C 16
ATOM 17833 O O . SER A 1 2 ? 2.859 -12.212 26.358 1.00 0.00 0 SER P O 16
ATOM 17841 N N . GLN A 1 3 ? 4.112 -12.816 24.589 1.00 0.00 1 GLN P N 16
ATOM 17842 C CA . GLN A 1 3 ? 4.128 -11.492 23.951 1.00 0.00 1 GLN P CA 16
ATOM 17843 C C . GLN A 1 3 ? 2.752 -11.101 23.375 1.00 0.00 1 GLN P C 16
ATOM 17844 O O . GLN A 1 3 ? 1.945 -11.959 23.003 1.00 0.00 1 GLN P O 16
ATOM 17858 N N . ARG A 1 4 ? 2.505 -9.789 23.243 1.00 0.00 2 ARG P N 16
ATOM 17859 C CA . ARG A 1 4 ? 1.349 -9.194 22.530 1.00 0.00 2 ARG P CA 16
ATOM 17860 C C . ARG A 1 4 ? 1.762 -8.515 21.207 1.00 0.00 2 ARG P C 16
ATOM 17861 O O . ARG A 1 4 ? 1.096 -7.596 20.723 1.00 0.00 2 ARG P O 16
ATOM 17882 N N . ARG A 1 5 ? 2.898 -8.948 20.650 1.00 0.00 3 ARG P N 16
ATOM 17883 C CA . ARG A 1 5 ? 3.586 -8.393 19.471 1.00 0.00 3 ARG P CA 16
ATOM 17884 C C . ARG A 1 5 ? 2.861 -8.726 18.155 1.00 0.00 3 ARG P C 16
ATOM 17885 O O . ARG A 1 5 ? 2.204 -9.763 18.046 1.00 0.00 3 ARG P O 16
ATOM 17906 N N . GLN A 1 6 ? 3.036 -7.880 17.140 1.00 0.00 4 GLN P N 16
ATOM 17907 C CA . GLN A 1 6 ? 2.607 -8.138 15.759 1.00 0.00 4 GLN P CA 16
ATOM 17908 C C . GLN A 1 6 ? 3.362 -9.331 15.130 1.00 0.00 4 GLN P C 16
ATOM 17909 O O . GLN A 1 6 ? 4.551 -9.549 15.388 1.00 0.00 4 GLN P O 16
ATOM 17923 N N . ARG A 1 7 ? 2.662 -10.080 14.268 1.00 0.00 5 ARG P N 16
ATOM 17924 C CA . ARG A 1 7 ? 3.176 -11.190 13.437 1.00 0.00 5 ARG P CA 16
ATOM 17925 C C . ARG A 1 7 ? 2.913 -10.920 11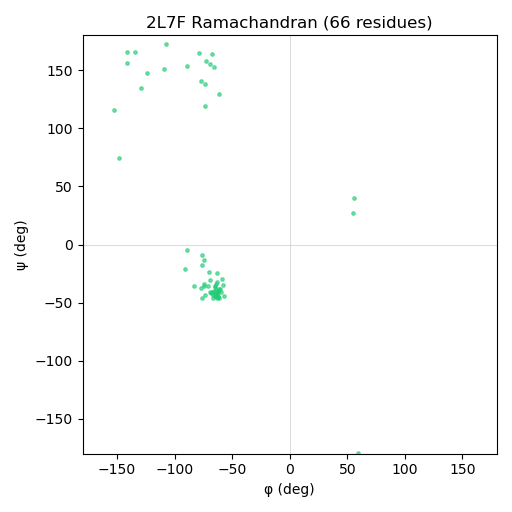.948 1.00 0.00 5 ARG P C 16
ATOM 17926 O O . ARG A 1 7 ? 2.120 -10.040 11.607 1.00 0.00 5 ARG P O 16
ATOM 17947 N N . THR A 1 8 ? 3.560 -11.671 11.057 1.00 0.00 6 THR P N 16
ATOM 17948 C CA . THR A 1 8 ? 3.388 -11.545 9.595 1.00 0.00 6 THR P CA 16
ATOM 17949 C C . THR A 1 8 ? 1.967 -11.923 9.155 1.00 0.00 6 THR P C 16
ATOM 17950 O O . THR A 1 8 ? 1.505 -13.040 9.399 1.00 0.00 6 THR P O 16
ATOM 17961 N N . HIS A 1 9 ? 1.269 -10.984 8.506 1.00 0.00 7 HIS P N 16
ATOM 17962 C CA . HIS A 1 9 ? -0.170 -11.066 8.192 1.00 0.00 7 HIS P CA 16
ATOM 17963 C C . HIS A 1 9 ? -0.568 -10.543 6.797 1.00 0.00 7 HIS P C 16
ATOM 17964 O O . HIS A 1 9 ? -1.714 -10.740 6.383 1.00 0.00 7 HIS P O 16
ATOM 17978 N N . PHE A 1 10 ? 0.348 -9.916 6.047 1.00 0.00 8 PHE P N 16
ATOM 17979 C CA . PHE A 1 10 ? 0.091 -9.425 4.687 1.00 0.00 8 PHE P CA 16
ATOM 17980 C C . PHE A 1 10 ? -0.207 -10.583 3.718 1.00 0.00 8 PHE P C 16
ATOM 17981 O O . PHE A 1 10 ? 0.464 -11.621 3.759 1.00 0.00 8 PHE P O 16
ATOM 17998 N N . THR A 1 11 ? -1.180 -10.411 2.819 1.00 0.00 9 THR P N 16
ATOM 17999 C CA . THR A 1 11 ? -1.494 -11.405 1.775 1.00 0.00 9 THR P CA 16
ATOM 18000 C C . THR A 1 11 ? -0.507 -11.333 0.605 1.00 0.00 9 THR P C 16
ATOM 18001 O O . THR A 1 11 ? 0.150 -10.312 0.379 1.00 0.00 9 THR P O 16
ATOM 18012 N N . SER A 1 12 ? -0.436 -12.398 -0.198 1.00 0.00 10 SER P N 16
ATOM 18013 C CA . SER A 1 12 ? 0.335 -12.411 -1.450 1.00 0.00 10 SER P CA 16
ATOM 18014 C C . SER A 1 12 ? -0.147 -11.353 -2.454 1.00 0.00 10 SER P C 16
ATOM 18015 O O . SER A 1 12 ? 0.658 -10.830 -3.223 1.00 0.00 10 SER P O 16
ATOM 18023 N N . GLN A 1 13 ? -1.432 -10.984 -2.426 1.00 0.00 11 GLN P N 16
ATOM 18024 C CA . GLN A 1 13 ? -1.993 -9.911 -3.257 1.00 0.00 11 GLN P CA 16
ATOM 18025 C C . GLN A 1 13 ? -1.557 -8.524 -2.759 1.00 0.00 11 GLN P C 16
ATOM 18026 O O . GLN A 1 13 ? -1.123 -7.695 -3.560 1.00 0.00 11 GLN P O 16
ATOM 18040 N N . GLN A 1 14 ? -1.596 -8.280 -1.443 1.00 0.00 12 GLN P N 16
ATOM 18041 C CA . GLN A 1 14 ? -1.140 -7.023 -0.830 1.00 0.00 12 GLN P CA 16
ATOM 18042 C C . GLN A 1 14 ? 0.360 -6.786 -1.061 1.00 0.00 12 GLN P C 16
ATOM 18043 O O . GLN A 1 14 ? 0.761 -5.690 -1.455 1.00 0.00 12 GLN P O 16
ATOM 18057 N N . LEU A 1 15 ? 1.188 -7.822 -0.879 1.00 0.00 13 LEU P N 16
ATOM 18058 C CA . LEU A 1 15 ? 2.638 -7.743 -1.092 1.00 0.00 13 LEU P CA 16
ATOM 18059 C C . LEU A 1 15 ? 2.996 -7.494 -2.565 1.00 0.00 13 LEU P C 16
ATOM 18060 O O . LEU A 1 15 ? 3.875 -6.680 -2.846 1.00 0.00 13 LEU P O 16
ATOM 18076 N N . GLN A 1 16 ? 2.295 -8.125 -3.514 1.00 0.00 14 GLN P N 16
ATOM 18077 C CA . GLN A 1 16 ? 2.520 -7.896 -4.948 1.00 0.00 14 GLN P CA 16
ATOM 18078 C C . GLN A 1 16 ? 2.002 -6.534 -5.424 1.00 0.00 14 GLN P C 16
ATOM 18079 O O . GLN A 1 16 ? 2.631 -5.917 -6.284 1.00 0.00 14 GLN P O 16
ATOM 18093 N N . GLU A 1 17 ? 0.920 -6.010 -4.842 1.00 0.00 15 GLU P N 16
ATOM 18094 C CA . GLU A 1 17 ? 0.465 -4.640 -5.112 1.00 0.00 15 GLU P CA 16
ATOM 18095 C C . GLU A 1 17 ? 1.483 -3.601 -4.605 1.00 0.00 15 GLU P C 16
ATOM 18096 O O . GLU A 1 17 ? 1.714 -2.592 -5.269 1.00 0.00 15 GLU P O 16
ATOM 18108 N N . LEU A 1 18 ? 2.157 -3.863 -3.478 1.00 0.00 16 LEU P N 16
ATOM 18109 C CA . LEU A 1 18 ? 3.207 -2.987 -2.935 1.00 0.00 16 LEU P CA 16
ATOM 18110 C C . LEU A 1 18 ? 4.528 -3.097 -3.722 1.00 0.00 16 LEU P C 16
ATOM 18111 O O . LEU A 1 18 ? 5.168 -2.083 -3.998 1.00 0.00 16 LEU P O 16
ATOM 18127 N N . GLU A 1 19 ? 4.894 -4.300 -4.171 1.00 0.00 17 GLU P N 16
ATOM 18128 C CA . GLU A 1 19 ? 6.010 -4.539 -5.100 1.00 0.00 17 GLU P CA 16
ATOM 18129 C C . GLU A 1 19 ? 5.791 -3.832 -6.452 1.00 0.00 17 GLU P C 16
ATOM 18130 O O . GLU A 1 19 ? 6.717 -3.220 -6.991 1.00 0.00 17 GLU P O 16
ATOM 18142 N N . ALA A 1 20 ? 4.562 -3.856 -6.980 1.00 0.00 18 ALA P N 16
ATOM 18143 C CA . ALA A 1 20 ? 4.173 -3.116 -8.181 1.00 0.00 18 ALA P CA 16
ATOM 18144 C C . ALA A 1 20 ? 4.163 -1.594 -7.944 1.00 0.00 18 ALA P C 16
ATOM 18145 O O . ALA A 1 20 ? 4.666 -0.838 -8.774 1.00 0.00 18 ALA P O 16
ATOM 18152 N N . THR A 1 21 ? 3.661 -1.137 -6.791 1.00 0.00 19 THR P N 16
ATOM 18153 C CA . THR A 1 21 ? 3.640 0.283 -6.395 1.00 0.00 19 THR P CA 16
ATOM 18154 C C . THR A 1 21 ? 5.052 0.872 -6.355 1.00 0.00 19 THR P C 16
ATOM 18155 O O . THR A 1 21 ? 5.293 1.915 -6.962 1.00 0.00 19 THR P O 16
ATOM 18166 N N . PHE A 1 22 ? 6.005 0.184 -5.712 1.00 0.00 20 PHE P N 16
ATOM 18167 C CA . PHE A 1 22 ? 7.392 0.644 -5.570 1.00 0.00 20 PHE P CA 16
ATOM 18168 C C . PHE A 1 22 ? 8.111 0.818 -6.922 1.00 0.00 20 PHE P C 16
ATOM 18169 O O . PHE A 1 22 ? 8.842 1.792 -7.111 1.00 0.00 20 PHE P O 16
ATOM 18186 N N . GLN A 1 23 ? 7.901 -0.098 -7.878 1.00 0.00 21 GLN P N 16
ATOM 18187 C CA . GLN A 1 23 ? 8.550 -0.034 -9.198 1.00 0.00 21 GLN P CA 16
ATOM 18188 C C . GLN A 1 23 ? 7.817 0.875 -10.206 1.00 0.00 21 GLN P C 16
ATOM 18189 O O . GLN A 1 23 ? 8.459 1.449 -11.088 1.00 0.00 21 GLN P O 16
ATOM 18203 N N . ARG A 1 24 ? 6.493 1.056 -10.062 1.00 0.00 22 ARG P N 16
ATOM 18204 C CA . ARG A 1 24 ? 5.689 2.000 -10.864 1.00 0.00 22 ARG P CA 16
ATOM 18205 C C . ARG A 1 24 ? 5.930 3.456 -10.448 1.00 0.00 22 ARG P C 16
ATOM 18206 O O . ARG A 1 24 ? 5.948 4.335 -11.312 1.00 0.00 22 ARG P O 16
ATOM 18227 N N . ASN A 1 25 ? 6.141 3.707 -9.156 1.00 0.00 23 ASN P N 16
ATOM 18228 C CA . ASN A 1 25 ? 6.481 5.016 -8.597 1.00 0.00 23 ASN P CA 16
ATOM 18229 C C . ASN A 1 25 ? 7.496 4.851 -7.449 1.00 0.00 23 ASN P C 16
ATOM 18230 O O . ASN A 1 25 ? 7.141 4.412 -6.353 1.00 0.00 23 ASN P O 16
ATOM 18241 N N . ARG A 1 26 ? 8.768 5.198 -7.694 1.00 0.00 24 ARG P N 16
ATOM 18242 C CA . ARG A 1 26 ? 9.848 5.077 -6.696 1.00 0.00 24 ARG P CA 16
ATOM 18243 C C . ARG A 1 26 ? 9.607 6.003 -5.497 1.00 0.00 24 ARG P C 16
ATOM 18244 O O . ARG A 1 26 ? 9.223 7.158 -5.683 1.00 0.00 24 ARG P O 16
ATOM 18265 N N . TYR A 1 27 ? 9.848 5.485 -4.288 1.00 0.00 25 TYR P N 16
ATOM 18266 C CA . TYR A 1 27 ? 9.679 6.174 -2.995 1.00 0.00 25 TYR P CA 16
ATOM 18267 C C . TYR A 1 27 ? 8.412 7.074 -2.914 1.00 0.00 25 TYR P C 16
ATOM 18268 O O . TYR A 1 27 ? 8.529 8.301 -2.844 1.00 0.00 25 TYR P O 16
ATOM 18286 N N . PRO A 1 28 ? 7.190 6.490 -2.928 1.00 0.00 26 PRO P N 16
ATOM 18287 C CA . PRO A 1 28 ? 5.923 7.233 -2.971 1.00 0.00 26 PRO P CA 16
ATOM 18288 C C . PRO A 1 28 ? 5.768 8.295 -1.875 1.00 0.00 26 PRO P C 16
ATOM 18289 O O . PRO A 1 28 ? 6.193 8.092 -0.735 1.00 0.00 26 PRO P O 16
ATOM 18300 N N . ASP A 1 29 ? 5.098 9.401 -2.198 1.00 0.00 27 ASP P N 16
ATOM 18301 C CA . ASP A 1 29 ? 4.668 10.405 -1.220 1.00 0.00 27 ASP P CA 16
ATOM 18302 C C . ASP A 1 29 ? 3.552 9.835 -0.321 1.00 0.00 27 ASP P C 16
ATOM 18303 O O . ASP A 1 29 ? 2.824 8.918 -0.708 1.00 0.00 27 ASP P O 16
ATOM 18312 N N . MET A 1 30 ? 3.406 10.358 0.894 1.00 0.00 28 MET P N 16
ATOM 18313 C CA . MET A 1 30 ? 2.533 9.783 1.928 1.00 0.00 28 MET P CA 16
ATOM 18314 C C . MET A 1 30 ? 1.036 9.875 1.590 1.00 0.00 28 MET P C 16
ATOM 18315 O O . MET A 1 30 ? 0.251 9.057 2.069 1.00 0.00 28 MET P O 16
ATOM 18329 N N . SER A 1 31 ? 0.638 10.797 0.709 1.00 0.00 29 SER P N 16
ATOM 18330 C CA . SER A 1 31 ? -0.708 10.842 0.120 1.00 0.00 29 SER P CA 16
ATOM 18331 C C . SER A 1 31 ? -0.957 9.649 -0.816 1.00 0.00 29 SER P C 16
ATOM 18332 O O . SER A 1 31 ? -1.997 8.995 -0.722 1.00 0.00 29 SER P O 16
ATOM 18340 N N . THR A 1 32 ? 0.024 9.286 -1.649 1.00 0.00 30 THR P N 16
ATOM 18341 C CA . THR A 1 32 ? -0.009 8.079 -2.494 1.00 0.00 30 THR P CA 16
ATOM 18342 C C . THR A 1 32 ? -0.010 6.810 -1.639 1.00 0.00 30 THR P C 16
ATOM 18343 O O . THR A 1 32 ? -0.810 5.910 -1.895 1.00 0.00 30 THR P O 16
ATOM 18354 N N . ARG A 1 33 ? 0.816 6.751 -0.579 1.00 0.00 31 ARG P N 16
ATOM 18355 C CA . ARG A 1 33 ? 0.802 5.642 0.401 1.00 0.00 31 ARG P CA 16
ATOM 18356 C C . ARG A 1 33 ? -0.575 5.459 1.051 1.00 0.00 31 ARG P C 16
ATOM 18357 O O . ARG A 1 33 ? -1.028 4.331 1.206 1.00 0.00 31 ARG P O 16
ATOM 18378 N N . GLU A 1 34 ? -1.265 6.548 1.394 1.00 0.00 32 GLU P N 16
ATOM 18379 C CA . GLU A 1 34 ? -2.615 6.495 1.969 1.00 0.00 32 GLU P CA 16
ATOM 18380 C C . GLU A 1 34 ? -3.678 6.025 0.956 1.00 0.00 32 GLU P C 16
ATOM 18381 O O . GLU A 1 34 ? -4.567 5.253 1.318 1.00 0.00 32 GLU P O 16
ATOM 18393 N N . GLU A 1 35 ? -3.575 6.413 -0.321 1.00 0.00 33 GLU P N 16
ATOM 18394 C CA . GLU A 1 35 ? -4.468 5.896 -1.371 1.00 0.00 33 GLU P CA 16
ATOM 18395 C C . GLU A 1 35 ? -4.254 4.394 -1.619 1.00 0.00 33 GLU P C 16
ATOM 18396 O O . GLU A 1 35 ? -5.224 3.634 -1.621 1.00 0.00 33 GLU P O 16
ATOM 18408 N N . ILE A 1 36 ? -3.007 3.923 -1.746 1.00 0.00 34 ILE P N 16
ATOM 18409 C CA . ILE A 1 36 ? -2.758 2.482 -1.918 1.00 0.00 34 ILE P CA 16
ATOM 18410 C C . ILE A 1 36 ? -3.097 1.680 -0.652 1.00 0.00 34 ILE P C 16
ATOM 18411 O O . ILE A 1 36 ? -3.450 0.508 -0.766 1.00 0.00 34 ILE P O 16
ATOM 18427 N N . ALA A 1 37 ? -3.084 2.296 0.539 1.00 0.00 35 ALA P N 16
ATOM 18428 C CA . ALA A 1 37 ? -3.519 1.662 1.785 1.00 0.00 35 ALA P CA 16
ATOM 18429 C C . ALA A 1 37 ? -5.018 1.311 1.745 1.00 0.00 35 ALA P C 16
ATOM 18430 O O . ALA A 1 37 ? -5.382 0.168 2.017 1.00 0.00 35 ALA P O 16
ATOM 18437 N N . VAL A 1 38 ? -5.896 2.231 1.323 1.00 0.00 36 VAL P N 16
ATOM 18438 C CA . VAL A 1 38 ? -7.336 1.930 1.185 1.00 0.00 36 VAL P CA 16
ATOM 18439 C C . VAL A 1 38 ? -7.628 0.950 0.038 1.00 0.00 36 VAL P C 16
ATOM 18440 O O . VAL A 1 38 ? -8.547 0.138 0.160 1.00 0.00 36 VAL P O 16
ATOM 18453 N N . TRP A 1 39 ? -6.822 0.941 -1.032 1.00 0.00 37 TRP P N 16
ATOM 18454 C CA . TRP A 1 39 ? -6.948 -0.016 -2.148 1.00 0.00 37 TRP P CA 16
ATOM 18455 C C . TRP A 1 39 ? -6.485 -1.440 -1.780 1.00 0.00 37 TRP P C 16
ATOM 18456 O O . TRP A 1 39 ? -7.083 -2.418 -2.232 1.00 0.00 37 TRP P O 16
ATOM 18477 N N . THR A 1 40 ? -5.464 -1.572 -0.925 1.00 0.00 38 THR P N 16
ATOM 18478 C CA . THR A 1 40 ? -4.977 -2.853 -0.362 1.00 0.00 38 THR P CA 16
ATOM 18479 C C . THR A 1 40 ? -5.712 -3.281 0.918 1.00 0.00 38 THR P C 16
ATOM 18480 O O . THR A 1 40 ? -5.473 -4.377 1.430 1.00 0.00 38 THR P O 16
ATOM 18491 N N . ASN A 1 41 ? -6.615 -2.437 1.431 1.00 0.00 39 ASN P N 16
ATOM 18492 C CA . ASN A 1 41 ? -7.293 -2.565 2.727 1.00 0.00 39 ASN P CA 16
ATOM 18493 C C . ASN A 1 41 ? -6.323 -2.679 3.931 1.00 0.00 39 ASN P C 16
ATOM 18494 O O . ASN A 1 41 ? -6.586 -3.381 4.910 1.00 0.00 39 ASN P O 16
ATOM 18505 N N . LEU A 1 42 ? -5.190 -1.977 3.850 1.00 0.00 40 LEU P N 16
ATOM 18506 C CA . LEU A 1 42 ? -4.186 -1.821 4.905 1.00 0.00 40 LEU P CA 16
ATOM 18507 C C . LEU A 1 42 ? -4.331 -0.476 5.642 1.00 0.00 40 LEU P C 16
ATOM 18508 O O . LEU A 1 42 ? -5.011 0.447 5.189 1.00 0.00 40 LEU P O 16
ATOM 18524 N N . THR A 1 43 ? -3.657 -0.360 6.786 1.00 0.00 41 THR P N 16
ATOM 18525 C CA . THR A 1 43 ? -3.530 0.882 7.570 1.00 0.00 41 THR P CA 16
ATOM 18526 C C . THR A 1 43 ? -2.415 1.752 6.986 1.00 0.00 41 THR P C 16
ATOM 18527 O O . THR A 1 43 ? -1.353 1.230 6.648 1.00 0.00 41 THR P O 16
ATOM 18538 N N . GLU A 1 44 ? -2.579 3.075 6.910 1.00 0.00 42 GLU P N 16
ATOM 18539 C CA . GLU A 1 44 ? -1.537 3.943 6.323 1.00 0.00 42 GLU P CA 16
ATOM 18540 C C . GLU A 1 44 ? -0.225 3.965 7.133 1.00 0.00 42 GLU P C 16
ATOM 18541 O O . GLU A 1 44 ? 0.851 4.031 6.542 1.00 0.00 42 GLU P O 16
ATOM 18553 N N . ALA A 1 45 ? -0.280 3.788 8.459 1.00 0.00 43 ALA P N 16
ATOM 18554 C CA . ALA A 1 45 ? 0.907 3.615 9.304 1.00 0.00 43 ALA P CA 16
ATOM 18555 C C . ALA A 1 45 ? 1.589 2.249 9.096 1.00 0.00 43 ALA P C 16
ATOM 18556 O O . ALA A 1 45 ? 2.817 2.156 9.086 1.00 0.00 43 ALA P O 16
ATOM 18563 N N . ARG A 1 46 ? 0.804 1.192 8.854 1.00 0.00 44 ARG P N 16
ATOM 18564 C CA . ARG A 1 46 ? 1.289 -0.163 8.538 1.00 0.00 44 ARG P CA 16
ATOM 18565 C C . ARG A 1 46 ? 1.954 -0.214 7.154 1.00 0.00 44 ARG P C 16
ATOM 18566 O O . ARG A 1 46 ? 2.993 -0.849 6.987 1.00 0.00 44 ARG P O 16
ATOM 18587 N N . VAL A 1 47 ? 1.425 0.550 6.196 1.00 0.00 45 VAL P N 16
ATOM 18588 C CA . VAL A 1 47 ? 2.044 0.812 4.885 1.00 0.00 45 VAL P CA 16
ATOM 18589 C C . VAL A 1 47 ? 3.318 1.655 5.028 1.00 0.00 45 VAL P C 16
ATOM 18590 O O . VAL A 1 47 ? 4.330 1.337 4.407 1.00 0.00 45 VAL P O 16
ATOM 18603 N N . ARG A 1 48 ? 3.329 2.686 5.885 1.00 0.00 46 ARG P N 16
ATOM 18604 C CA . ARG A 1 48 ? 4.527 3.499 6.174 1.00 0.00 46 ARG P CA 16
ATOM 18605 C C . ARG A 1 48 ? 5.661 2.655 6.772 1.00 0.00 46 ARG P C 16
ATOM 18606 O O . ARG A 1 48 ? 6.811 2.815 6.365 1.00 0.00 46 ARG P O 16
ATOM 18627 N N . VAL A 1 49 ? 5.339 1.694 7.642 1.00 0.00 47 VAL P N 16
ATOM 18628 C CA . VAL A 1 49 ? 6.281 0.677 8.150 1.00 0.00 47 VAL P CA 16
ATOM 18629 C C . VAL A 1 49 ? 6.758 -0.267 7.037 1.00 0.00 47 VAL P C 16
ATOM 18630 O O . VAL A 1 49 ? 7.954 -0.558 6.977 1.00 0.00 47 VAL P O 16
ATOM 18643 N N . TRP A 1 50 ? 5.893 -0.683 6.103 1.00 0.00 48 TRP P N 16
ATOM 18644 C CA . TRP A 1 50 ? 6.323 -1.464 4.932 1.00 0.00 48 TRP P CA 16
ATOM 18645 C C . TRP A 1 50 ? 7.335 -0.688 4.078 1.00 0.00 48 TRP P C 16
ATOM 18646 O O . TRP A 1 50 ? 8.396 -1.223 3.760 1.00 0.00 48 TRP P O 16
ATOM 18667 N N . PHE A 1 51 ? 7.083 0.593 3.781 1.00 0.00 49 PHE P N 16
ATOM 18668 C CA . PHE A 1 51 ? 8.031 1.437 3.041 1.00 0.00 49 PHE P CA 16
ATOM 18669 C C . PHE A 1 51 ? 9.307 1.768 3.833 1.00 0.00 49 PHE P C 16
ATOM 18670 O O . PHE A 1 51 ? 10.361 1.960 3.227 1.00 0.00 49 PHE P O 16
ATOM 18687 N N . LYS A 1 52 ? 9.274 1.809 5.172 1.00 0.00 50 LYS P N 16
ATOM 18688 C CA . LYS A 1 52 ? 10.480 1.905 6.022 1.00 0.00 50 LYS P CA 16
ATOM 18689 C C . LYS A 1 52 ? 11.341 0.644 5.889 1.00 0.00 50 LYS P C 16
ATOM 18690 O O . LYS A 1 52 ? 12.536 0.746 5.615 1.00 0.00 50 LYS P O 16
ATOM 18709 N N . ASN A 1 53 ? 10.731 -0.535 5.990 1.00 0.00 51 ASN P N 16
ATOM 18710 C CA . ASN A 1 53 ? 11.415 -1.822 5.819 1.00 0.00 51 ASN P CA 16
ATOM 18711 C C . ASN A 1 53 ? 11.946 -1.997 4.382 1.00 0.00 51 ASN P C 16
ATOM 18712 O O . ASN A 1 53 ? 13.078 -2.445 4.190 1.00 0.00 51 ASN P O 16
ATOM 18723 N N . ARG A 1 54 ? 11.181 -1.566 3.371 1.00 0.00 52 ARG P N 16
ATOM 18724 C CA . ARG A 1 54 ? 11.581 -1.562 1.954 1.00 0.00 52 ARG P CA 16
ATOM 18725 C C . ARG A 1 54 ? 12.797 -0.670 1.703 1.00 0.00 52 ARG P C 16
ATOM 18726 O O . ARG A 1 54 ? 13.742 -1.117 1.059 1.00 0.00 52 ARG P O 16
ATOM 18747 N N . ARG A 1 55 ? 12.819 0.552 2.253 1.00 0.00 53 ARG P N 16
ATOM 18748 C CA . ARG A 1 55 ? 13.974 1.470 2.170 1.00 0.00 53 ARG P CA 16
ATOM 18749 C C . ARG A 1 55 ? 15.207 0.922 2.892 1.00 0.00 53 ARG P C 16
ATOM 18750 O O . ARG A 1 55 ? 16.311 1.037 2.361 1.00 0.00 53 ARG P O 16
ATOM 18771 N N . ALA A 1 56 ? 15.036 0.257 4.037 1.00 0.00 54 ALA P N 16
ATOM 18772 C CA . ALA A 1 56 ? 16.130 -0.417 4.742 1.00 0.00 54 ALA P CA 16
ATOM 18773 C C . ALA A 1 56 ? 16.730 -1.574 3.916 1.00 0.00 54 ALA P C 16
ATOM 18774 O O . ALA A 1 56 ? 17.950 -1.640 3.743 1.00 0.00 54 ALA P O 16
ATOM 18781 N N . LYS A 1 57 ? 15.889 -2.440 3.326 1.00 0.00 55 LYS P N 16
ATOM 18782 C CA . LYS A 1 57 ? 16.333 -3.511 2.412 1.00 0.00 55 LYS P CA 16
ATOM 18783 C C . LYS A 1 57 ? 16.972 -2.971 1.131 1.00 0.00 55 LYS P C 16
ATOM 18784 O O . LYS A 1 57 ? 17.971 -3.527 0.680 1.00 0.00 55 LYS P O 16
ATOM 18803 N N . TRP A 1 58 ? 16.454 -1.873 0.578 1.00 0.00 56 TRP P N 16
ATOM 18804 C CA . TRP A 1 58 ? 17.026 -1.193 -0.590 1.00 0.00 56 TRP P CA 16
ATOM 18805 C C . TRP A 1 58 ? 18.420 -0.629 -0.298 1.00 0.00 56 TRP P C 16
ATOM 18806 O O . TRP A 1 58 ? 19.358 -0.880 -1.053 1.00 0.00 56 TRP P O 16
ATOM 18827 N N . ARG A 1 59 ? 18.592 0.066 0.832 1.00 0.00 57 ARG P N 16
ATOM 18828 C CA . ARG A 1 59 ? 19.887 0.599 1.305 1.00 0.00 57 ARG P CA 16
ATOM 18829 C C . ARG A 1 59 ? 20.919 -0.511 1.559 1.00 0.00 57 ARG P C 16
ATOM 18830 O O . ARG A 1 59 ? 22.092 -0.349 1.222 1.00 0.00 57 ARG P O 16
ATOM 18851 N N . LYS A 1 60 ? 20.470 -1.664 2.069 1.00 0.00 58 LYS P N 16
ATOM 18852 C CA . LYS A 1 60 ? 21.254 -2.910 2.216 1.00 0.00 58 LYS P CA 16
ATOM 18853 C C . LYS A 1 60 ? 21.492 -3.652 0.884 1.00 0.00 58 LYS P C 16
ATOM 18854 O O . LYS A 1 60 ? 22.326 -4.557 0.826 1.00 0.00 58 LYS P O 16
ATOM 18873 N N . ARG A 1 61 ? 20.770 -3.281 -0.186 1.00 0.00 59 ARG P N 16
ATOM 18874 C CA . ARG A 1 61 ? 20.687 -3.982 -1.487 1.00 0.00 59 ARG P CA 16
ATOM 18875 C C . ARG A 1 61 ? 20.350 -5.479 -1.331 1.00 0.00 59 ARG P C 16
ATOM 18876 O O . ARG A 1 61 ? 20.846 -6.314 -2.083 1.00 0.00 59 ARG P O 16
ATOM 18897 N N . GLU A 1 62 ? 19.532 -5.803 -0.326 1.00 0.00 60 GLU P N 16
ATOM 18898 C CA . GLU A 1 62 ? 19.194 -7.142 0.199 1.00 0.00 60 GLU P CA 16
ATOM 18899 C C . GLU A 1 62 ? 20.405 -8.019 0.585 1.00 0.00 60 GLU P C 16
ATOM 18900 O O . GLU A 1 62 ? 20.649 -8.245 1.770 1.00 0.00 60 GLU P O 16
ATOM 18912 N N . GLU A 1 63 ? 21.176 -8.497 -0.393 1.00 0.00 61 GLU P N 16
ATOM 18913 C CA . GLU A 1 63 ? 22.397 -9.312 -0.234 1.00 0.00 61 GLU P CA 16
ATOM 18914 C C . GLU A 1 63 ? 23.599 -8.751 -1.035 1.00 0.00 61 GLU P C 16
ATOM 18915 O O . GLU A 1 63 ? 24.582 -9.451 -1.291 1.00 0.00 61 GLU P O 16
ATOM 18927 N N . PHE A 1 64 ? 23.512 -7.468 -1.405 1.00 0.00 62 PHE P N 16
ATOM 18928 C CA . PHE A 1 64 ? 24.375 -6.727 -2.334 1.00 0.00 62 PHE P CA 16
ATOM 18929 C C . PHE A 1 64 ? 24.303 -7.195 -3.805 1.00 0.00 62 PHE P C 16
ATOM 18930 O O . PHE A 1 64 ? 23.824 -8.288 -4.121 1.00 0.00 62 PHE P O 16
ATOM 18947 N N . ILE A 1 65 ? 24.733 -6.316 -4.717 1.00 0.00 63 ILE P N 16
ATOM 18948 C CA . ILE A 1 65 ? 24.558 -6.422 -6.178 1.00 0.00 63 ILE P CA 16
ATOM 18949 C C . ILE A 1 65 ? 25.884 -6.338 -6.959 1.00 0.00 63 ILE P C 16
ATOM 18950 O O . ILE A 1 65 ? 26.946 -6.065 -6.396 1.00 0.00 63 ILE P O 16
ATOM 18966 N N . VAL A 1 66 ? 25.826 -6.588 -8.272 1.00 0.00 64 VAL P N 16
ATOM 18967 C CA . VAL A 1 66 ? 26.960 -6.499 -9.212 1.00 0.00 64 VAL P CA 16
ATOM 18968 C C . VAL A 1 66 ? 26.502 -5.957 -10.575 1.00 0.00 64 VAL P C 16
ATOM 18969 O O . VAL A 1 66 ? 25.360 -6.175 -10.988 1.00 0.00 64 VAL P O 16
ATOM 18982 N N . THR A 1 67 ? 27.381 -5.232 -11.273 1.00 0.00 65 THR P N 16
ATOM 18983 C CA . THR A 1 67 ? 27.138 -4.661 -12.612 1.00 0.00 65 THR P CA 16
ATOM 18984 C C . THR A 1 67 ? 28.439 -4.568 -13.430 1.00 0.00 65 THR P C 16
ATOM 18985 O O . THR A 1 67 ? 29.539 -4.624 -12.870 1.00 0.00 65 THR P O 16
ATOM 18996 N N . ASP A 1 68 ? 28.321 -4.447 -14.757 1.00 0.00 66 ASP P N 16
ATOM 18997 C CA . ASP A 1 68 ? 29.429 -4.376 -15.732 1.00 0.00 66 ASP P CA 16
ATOM 18998 C C . ASP A 1 68 ? 29.114 -3.445 -16.923 1.00 0.00 66 ASP P C 16
ATOM 18999 O O . ASP A 1 68 ? 28.022 -3.569 -17.524 1.00 0.00 66 ASP P O 16
ATOM 19009 N N . GLY A 1 1 ? -16.691 -18.231 4.405 1.00 0.00 -1 GLY P N 17
ATOM 19010 C CA . GLY A 1 1 ? -17.983 -18.096 3.696 1.00 0.00 -1 GLY P CA 17
ATOM 19011 C C . GLY A 1 1 ? -17.864 -17.155 2.511 1.00 0.00 -1 GLY P C 17
ATOM 19012 O O . GLY A 1 1 ? -17.185 -17.476 1.532 1.00 0.00 -1 GLY P O 17
ATOM 19018 N N . SER A 1 2 ? -18.515 -15.991 2.584 1.00 0.00 0 SER P N 17
ATOM 19019 C CA . SER A 1 2 ? -18.433 -14.910 1.587 1.00 0.00 0 SER P CA 17
ATOM 19020 C C . SER A 1 2 ? -17.183 -14.027 1.768 1.00 0.00 0 SER P C 17
ATOM 19021 O O . SER A 1 2 ? -16.465 -14.135 2.766 1.00 0.00 0 SER P O 17
ATOM 19029 N N . GLN A 1 3 ? -16.909 -13.155 0.788 1.00 0.00 1 GLN P N 17
ATOM 19030 C CA . GLN A 1 3 ? -15.798 -12.181 0.776 1.00 0.00 1 GLN P CA 17
ATOM 19031 C C . GLN A 1 3 ? -14.386 -12.795 0.941 1.00 0.00 1 GLN P C 17
ATOM 19032 O O . GLN A 1 3 ? -13.445 -12.116 1.360 1.00 0.00 1 GLN P O 17
ATOM 19046 N N . ARG A 1 4 ? -14.217 -14.075 0.568 1.00 0.00 2 ARG P N 17
ATOM 19047 C CA . ARG A 1 4 ? -13.009 -14.908 0.791 1.00 0.00 2 ARG P CA 17
ATOM 19048 C C . ARG A 1 4 ? -11.730 -14.456 0.063 1.00 0.00 2 ARG P C 17
ATOM 19049 O O . ARG A 1 4 ? -10.667 -15.044 0.273 1.00 0.00 2 ARG P O 17
ATOM 19070 N N . ARG A 1 5 ? -11.817 -13.413 -0.771 1.00 0.00 3 ARG P N 17
ATOM 19071 C CA . ARG A 1 5 ? -10.679 -12.706 -1.390 1.00 0.00 3 ARG P CA 17
ATOM 19072 C C . ARG A 1 5 ? -9.874 -11.887 -0.368 1.00 0.00 3 ARG P C 17
ATOM 19073 O O . ARG A 1 5 ? -8.666 -11.727 -0.536 1.00 0.00 3 ARG P O 17
ATOM 19094 N N . GLN A 1 6 ? -10.521 -11.401 0.696 1.00 0.00 4 GLN P N 17
ATOM 19095 C CA . GLN A 1 6 ? -9.892 -10.672 1.807 1.00 0.00 4 GLN P CA 17
ATOM 19096 C C . GLN A 1 6 ? -9.690 -11.599 3.018 1.00 0.00 4 GLN P C 17
ATOM 19097 O O . GLN A 1 6 ? -10.596 -12.348 3.394 1.00 0.00 4 GLN P O 17
ATOM 19111 N N . ARG A 1 7 ? -8.486 -11.574 3.608 1.00 0.00 5 ARG P N 17
ATOM 19112 C CA . ARG A 1 7 ? -8.017 -12.519 4.645 1.00 0.00 5 ARG P CA 17
ATOM 19113 C C . ARG A 1 7 ? -7.164 -11.817 5.714 1.00 0.00 5 ARG P C 17
ATOM 19114 O O . ARG A 1 7 ? -6.782 -10.657 5.548 1.00 0.00 5 ARG P O 17
ATOM 19135 N N . THR A 1 8 ? -6.878 -12.512 6.815 1.00 0.00 6 THR P N 17
ATOM 19136 C CA . THR A 1 8 ? -6.064 -12.007 7.940 1.00 0.00 6 THR P CA 17
ATOM 19137 C C . THR A 1 8 ? -4.576 -11.865 7.586 1.00 0.00 6 THR P C 17
ATOM 19138 O O . THR A 1 8 ? -4.059 -12.565 6.708 1.00 0.00 6 THR P O 17
ATOM 19149 N N . HIS A 1 9 ? -3.880 -10.954 8.286 1.00 0.00 7 HIS P N 17
ATOM 19150 C CA . HIS A 1 9 ? -2.492 -10.524 8.005 1.00 0.00 7 HIS P CA 17
ATOM 19151 C C . HIS A 1 9 ? -2.298 -10.035 6.547 1.00 0.00 7 HIS P C 17
ATOM 19152 O O . HIS A 1 9 ? -3.270 -9.684 5.873 1.00 0.00 7 HIS P O 17
ATOM 19166 N N . PHE A 1 10 ? -1.057 -9.960 6.058 1.00 0.00 8 PHE P N 17
ATOM 19167 C CA . PHE A 1 10 ? -0.747 -9.603 4.669 1.00 0.00 8 PHE P CA 17
ATOM 19168 C C . PHE A 1 10 ? -1.031 -10.776 3.714 1.00 0.00 8 PHE P C 17
ATOM 19169 O O . PHE A 1 10 ? -0.547 -11.892 3.931 1.00 0.00 8 PHE P O 17
ATOM 19186 N N . THR A 1 11 ? -1.766 -10.524 2.628 1.00 0.00 9 THR P N 17
ATOM 19187 C CA . THR A 1 11 ? -1.971 -11.486 1.528 1.00 0.00 9 THR P CA 17
ATOM 19188 C C . THR A 1 11 ? -0.862 -11.394 0.476 1.00 0.00 9 THR P C 17
ATOM 19189 O O . THR A 1 11 ? -0.161 -10.382 0.367 1.00 0.00 9 THR P O 17
ATOM 19200 N N . SER A 1 12 ? -0.727 -12.430 -0.358 1.00 0.00 10 SER P N 17
ATOM 19201 C CA . SER A 1 12 ? 0.170 -12.417 -1.524 1.00 0.00 10 SER P CA 17
ATOM 19202 C C . SER A 1 12 ? -0.155 -11.278 -2.500 1.00 0.00 10 SER P C 17
ATOM 19203 O O . SER A 1 12 ? 0.759 -10.650 -3.033 1.00 0.00 10 SER P O 17
ATOM 19211 N N . GLN A 1 13 ? -1.439 -10.952 -2.687 1.00 0.00 11 GLN P N 17
ATOM 19212 C CA . GLN A 1 13 ? -1.887 -9.866 -3.566 1.00 0.00 11 GLN P CA 17
ATOM 19213 C C . GLN A 1 13 ? -1.566 -8.477 -2.992 1.00 0.00 11 GLN P C 17
ATOM 19214 O O . GLN A 1 13 ? -1.129 -7.600 -3.738 1.00 0.00 11 GLN P O 17
ATOM 19228 N N . GLN A 1 14 ? -1.701 -8.278 -1.675 1.00 0.00 12 GLN P N 17
ATOM 19229 C CA . GLN A 1 14 ? -1.295 -7.036 -1.002 1.00 0.00 12 GLN P CA 17
ATOM 19230 C C . GLN A 1 14 ? 0.222 -6.816 -1.101 1.00 0.00 12 GLN P C 17
ATOM 19231 O O . GLN A 1 14 ? 0.664 -5.728 -1.471 1.00 0.00 12 GLN P O 17
ATOM 19245 N N . LEU A 1 15 ? 1.024 -7.856 -0.842 1.00 0.00 13 LEU P N 17
ATOM 19246 C CA . LEU A 1 15 ? 2.488 -7.799 -0.956 1.00 0.00 13 LEU P CA 17
ATOM 19247 C C . LEU A 1 15 ? 2.947 -7.567 -2.405 1.00 0.00 13 LEU P C 17
ATOM 19248 O O . LEU A 1 15 ? 3.859 -6.774 -2.639 1.00 0.00 13 LEU P O 17
ATOM 19264 N N . GLN A 1 16 ? 2.285 -8.195 -3.382 1.00 0.00 14 GLN P N 17
ATOM 19265 C CA . GLN A 1 16 ? 2.552 -7.991 -4.809 1.00 0.00 14 GLN P CA 17
ATOM 19266 C C . GLN A 1 16 ? 2.213 -6.560 -5.258 1.00 0.00 14 GLN P C 17
ATOM 19267 O O . GLN A 1 16 ? 3.000 -5.952 -5.979 1.00 0.00 14 GLN P O 17
ATOM 19281 N N . GLU A 1 17 ? 1.094 -5.982 -4.808 1.00 0.00 15 GLU P N 17
ATOM 19282 C CA . GLU A 1 17 ? 0.736 -4.591 -5.123 1.00 0.00 15 GLU P CA 17
ATOM 19283 C C . GLU A 1 17 ? 1.658 -3.564 -4.449 1.00 0.00 15 GLU P C 17
ATOM 19284 O O . GLU A 1 17 ? 1.986 -2.553 -5.073 1.00 0.00 15 GLU P O 17
ATOM 19296 N N . LEU A 1 18 ? 2.139 -3.829 -3.228 1.00 0.00 16 LEU P N 17
ATOM 19297 C CA . LEU A 1 18 ? 3.153 -3.000 -2.564 1.00 0.00 16 LEU P CA 17
ATOM 19298 C C . LEU A 1 18 ? 4.502 -3.052 -3.305 1.00 0.00 16 LEU P C 17
ATOM 19299 O O . LEU A 1 18 ? 5.091 -2.010 -3.590 1.00 0.00 16 LEU P O 17
ATOM 19315 N N . GLU A 1 19 ? 4.960 -4.245 -3.696 1.00 0.00 17 GLU P N 17
ATOM 19316 C CA . GLU A 1 19 ? 6.188 -4.430 -4.482 1.00 0.00 17 GLU P CA 17
ATOM 19317 C C . GLU A 1 19 ? 6.080 -3.856 -5.906 1.00 0.00 17 GLU P C 17
ATOM 19318 O O . GLU A 1 19 ? 7.075 -3.394 -6.467 1.00 0.00 17 GLU P O 17
ATOM 19330 N N . ALA A 1 20 ? 4.880 -3.829 -6.491 1.00 0.00 18 ALA P N 17
ATOM 19331 C CA . ALA A 1 20 ? 4.617 -3.214 -7.787 1.00 0.00 18 ALA P CA 17
ATOM 19332 C C . ALA A 1 20 ? 4.557 -1.681 -7.704 1.00 0.00 18 ALA P C 17
ATOM 19333 O O . ALA A 1 20 ? 5.265 -1.015 -8.456 1.00 0.00 18 ALA P O 17
ATOM 19340 N N . THR A 1 21 ? 3.784 -1.088 -6.782 1.00 0.00 19 THR P N 17
ATOM 19341 C CA . THR A 1 21 ? 3.648 0.383 -6.699 1.00 0.00 19 THR P CA 17
ATOM 19342 C C . THR A 1 21 ? 4.977 1.077 -6.372 1.00 0.00 19 THR P C 17
ATOM 19343 O O . THR A 1 21 ? 5.295 2.111 -6.960 1.00 0.00 19 THR P O 17
ATOM 19354 N N . PHE A 1 22 ? 5.821 0.428 -5.560 1.00 0.00 20 PHE P N 17
ATOM 19355 C CA . PHE A 1 22 ? 7.218 0.805 -5.297 1.00 0.00 20 PHE P CA 17
ATOM 19356 C C . PHE A 1 22 ? 8.032 1.037 -6.588 1.00 0.00 20 PHE P C 17
ATOM 19357 O O . PHE A 1 22 ? 8.877 1.931 -6.637 1.00 0.00 20 PHE P O 17
ATOM 19374 N N . GLN A 1 23 ? 7.737 0.270 -7.648 1.00 0.00 21 GLN P N 17
ATOM 19375 C CA . GLN A 1 23 ? 8.392 0.317 -8.962 1.00 0.00 21 GLN P CA 17
ATOM 19376 C C . GLN A 1 23 ? 7.627 1.161 -10.002 1.00 0.00 21 GLN P C 17
ATOM 19377 O O . GLN A 1 23 ? 8.261 1.779 -10.859 1.00 0.00 21 GLN P O 17
ATOM 19391 N N . ARG A 1 24 ? 6.286 1.231 -9.928 1.00 0.00 22 ARG P N 17
ATOM 19392 C CA . ARG A 1 24 ? 5.428 2.021 -10.843 1.00 0.00 22 ARG P CA 17
ATOM 19393 C C . ARG A 1 24 ? 5.704 3.527 -10.755 1.00 0.00 22 ARG P C 17
ATOM 19394 O O . ARG A 1 24 ? 5.737 4.201 -11.785 1.00 0.00 22 ARG P O 17
ATOM 19415 N N . ASN A 1 25 ? 5.899 4.045 -9.538 1.00 0.00 23 ASN P N 17
ATOM 19416 C CA . ASN A 1 25 ? 6.078 5.479 -9.257 1.00 0.00 23 ASN P CA 17
ATOM 19417 C C . ASN A 1 25 ? 7.455 5.857 -8.666 1.00 0.00 23 ASN P C 17
ATOM 19418 O O . ASN A 1 25 ? 7.718 7.047 -8.479 1.00 0.00 23 ASN P O 17
ATOM 19429 N N . ARG A 1 26 ? 8.329 4.869 -8.402 1.00 0.00 24 ARG P N 17
ATOM 19430 C CA . ARG A 1 26 ? 9.648 5.005 -7.749 1.00 0.00 24 ARG P CA 17
ATOM 19431 C C . ARG A 1 26 ? 9.551 5.743 -6.409 1.00 0.00 24 ARG P C 17
ATOM 19432 O O . ARG A 1 26 ? 9.825 6.941 -6.321 1.00 0.00 24 ARG P O 17
ATOM 19453 N N . TYR A 1 27 ? 9.201 4.977 -5.372 1.00 0.00 25 TYR P N 17
ATOM 19454 C CA . TYR A 1 27 ? 8.959 5.411 -3.987 1.00 0.00 25 TYR P CA 17
ATOM 19455 C C . TYR A 1 27 ? 7.743 6.369 -3.853 1.00 0.00 25 TYR P C 17
ATOM 19456 O O . TYR A 1 27 ? 7.851 7.553 -4.191 1.00 0.00 25 TYR P O 17
ATOM 19474 N N . PRO A 1 28 ? 6.578 5.899 -3.354 1.00 0.00 26 PRO P N 17
ATOM 19475 C CA . PRO A 1 28 ? 5.340 6.687 -3.345 1.00 0.00 26 PRO P CA 17
ATOM 19476 C C . PRO A 1 28 ? 5.375 7.877 -2.376 1.00 0.00 26 PRO P C 17
ATOM 19477 O O . PRO A 1 28 ? 6.012 7.826 -1.321 1.00 0.00 26 PRO P O 17
ATOM 19488 N N . ASP A 1 29 ? 4.631 8.934 -2.712 1.00 0.00 27 ASP P N 17
ATOM 19489 C CA . ASP A 1 29 ? 4.376 10.093 -1.842 1.00 0.00 27 ASP P CA 17
ATOM 19490 C C . ASP A 1 29 ? 3.447 9.727 -0.666 1.00 0.00 27 ASP P C 17
ATOM 19491 O O . ASP A 1 29 ? 2.666 8.781 -0.759 1.00 0.00 27 ASP P O 17
ATOM 19500 N N . MET A 1 30 ? 3.495 10.474 0.440 1.00 0.00 28 MET P N 17
ATOM 19501 C CA . MET A 1 30 ? 2.696 10.214 1.647 1.00 0.00 28 MET P CA 17
ATOM 19502 C C . MET A 1 30 ? 1.177 10.168 1.379 1.00 0.00 28 MET P C 17
ATOM 19503 O O . MET A 1 30 ? 0.480 9.353 1.990 1.00 0.00 28 MET P O 17
ATOM 19517 N N . SER A 1 31 ? 0.658 10.967 0.440 1.00 0.00 29 SER P N 17
ATOM 19518 C CA . SER A 1 31 ? -0.752 10.891 0.014 1.00 0.00 29 SER P CA 17
ATOM 19519 C C . SER A 1 31 ? -1.029 9.642 -0.831 1.00 0.00 29 SER P C 17
ATOM 19520 O O . SER A 1 31 ? -2.046 8.975 -0.634 1.00 0.00 29 SER P O 17
ATOM 19528 N N . THR A 1 32 ? -0.099 9.261 -1.714 1.00 0.00 30 THR P N 17
ATOM 19529 C CA . THR A 1 32 ? -0.177 8.021 -2.508 1.00 0.00 30 THR P CA 17
ATOM 19530 C C . THR A 1 32 ? -0.167 6.783 -1.608 1.00 0.00 30 THR P C 17
ATOM 19531 O O . THR A 1 32 ? -0.953 5.867 -1.835 1.00 0.00 30 THR P O 17
ATOM 19542 N N . ARG A 1 33 ? 0.657 6.765 -0.548 1.00 0.00 31 ARG P N 17
ATOM 19543 C CA . ARG A 1 33 ? 0.709 5.670 0.444 1.00 0.00 31 ARG P CA 17
ATOM 19544 C C . ARG A 1 33 ? -0.635 5.460 1.142 1.00 0.00 31 ARG P C 17
ATOM 19545 O O . ARG A 1 33 ? -1.045 4.321 1.336 1.00 0.00 31 ARG P O 17
ATOM 19566 N N . GLU A 1 34 ? -1.347 6.536 1.476 1.00 0.00 32 GLU P N 17
ATOM 19567 C CA . GLU A 1 34 ? -2.685 6.446 2.071 1.00 0.00 32 GLU P CA 17
ATOM 19568 C C . GLU A 1 34 ? -3.736 5.947 1.062 1.00 0.00 32 GLU P C 17
ATOM 19569 O O . GLU A 1 34 ? -4.549 5.088 1.402 1.00 0.00 32 GLU P O 17
ATOM 19581 N N . GLU A 1 35 ? -3.699 6.406 -0.193 1.00 0.00 33 GLU P N 17
ATOM 19582 C CA . GLU A 1 35 ? -4.593 5.898 -1.245 1.00 0.00 33 GLU P CA 17
ATOM 19583 C C . GLU A 1 35 ? -4.358 4.405 -1.524 1.00 0.00 33 GLU P C 17
ATOM 19584 O O . GLU A 1 35 ? -5.320 3.639 -1.543 1.00 0.00 33 GLU P O 17
ATOM 19596 N N . ILE A 1 36 ? -3.107 3.944 -1.651 1.00 0.00 34 ILE P N 17
ATOM 19597 C CA . ILE A 1 36 ? -2.843 2.511 -1.853 1.00 0.00 34 ILE P CA 17
ATOM 19598 C C . ILE A 1 36 ? -3.146 1.678 -0.601 1.00 0.00 34 ILE P C 17
ATOM 19599 O O . ILE A 1 36 ? -3.522 0.517 -0.740 1.00 0.00 34 ILE P O 17
ATOM 19615 N N . ALA A 1 37 ? -3.083 2.251 0.609 1.00 0.00 35 ALA P N 17
ATOM 19616 C CA . ALA A 1 37 ? -3.536 1.591 1.837 1.00 0.00 35 ALA P CA 17
ATOM 19617 C C . ALA A 1 37 ? -5.059 1.362 1.816 1.00 0.00 35 ALA P C 17
ATOM 19618 O O . ALA A 1 37 ? -5.524 0.262 2.110 1.00 0.00 35 ALA P O 17
ATOM 19625 N N . VAL A 1 38 ? -5.840 2.354 1.373 1.00 0.00 36 VAL P N 17
ATOM 19626 C CA . VAL A 1 38 ? -7.288 2.225 1.126 1.00 0.00 36 VAL P CA 17
ATOM 19627 C C . VAL A 1 38 ? -7.576 1.160 0.057 1.00 0.00 36 VAL P C 17
ATOM 19628 O O . VAL A 1 38 ? -8.439 0.305 0.262 1.00 0.00 36 VAL P O 17
ATOM 19641 N N . TRP A 1 39 ? -6.834 1.156 -1.056 1.00 0.00 37 TRP P N 17
ATOM 19642 C CA . TRP A 1 39 ? -7.057 0.234 -2.182 1.00 0.00 37 TRP P CA 17
ATOM 19643 C C . TRP A 1 39 ? -6.661 -1.222 -1.869 1.00 0.00 37 TRP P C 17
ATOM 19644 O O . TRP A 1 39 ? -7.321 -2.154 -2.334 1.00 0.00 37 TRP P O 17
ATOM 19665 N N . THR A 1 40 ? -5.620 -1.434 -1.053 1.00 0.00 38 THR P N 17
ATOM 19666 C CA . THR A 1 40 ? -5.182 -2.761 -0.563 1.00 0.00 38 THR P CA 17
ATOM 19667 C C . THR A 1 40 ? -5.900 -3.211 0.718 1.00 0.00 38 THR P C 17
ATOM 19668 O O . THR A 1 40 ? -5.736 -4.357 1.140 1.00 0.00 38 THR P O 17
ATOM 19679 N N . ASN A 1 41 ? -6.706 -2.338 1.331 1.00 0.00 39 ASN P N 17
ATOM 19680 C CA . ASN A 1 41 ? -7.319 -2.495 2.656 1.00 0.00 39 ASN P CA 17
ATOM 19681 C C . ASN A 1 41 ? -6.299 -2.815 3.774 1.00 0.00 39 ASN P C 17
ATOM 19682 O O . ASN A 1 41 ? -6.430 -3.787 4.525 1.00 0.00 39 ASN P O 17
ATOM 19693 N N . LEU A 1 42 ? -5.266 -1.976 3.862 1.00 0.00 40 LEU P N 17
ATOM 19694 C CA . LEU A 1 42 ? -4.257 -1.919 4.925 1.00 0.00 40 LEU P CA 17
ATOM 19695 C C . LEU A 1 42 ? -4.349 -0.577 5.680 1.00 0.00 40 LEU P C 17
ATOM 19696 O O . LEU A 1 42 ? -5.039 0.348 5.245 1.00 0.00 40 LEU P O 17
ATOM 19712 N N . THR A 1 43 ? -3.634 -0.446 6.802 1.00 0.00 41 THR P N 17
ATOM 19713 C CA . THR A 1 43 ? -3.459 0.848 7.487 1.00 0.00 41 THR P CA 17
ATOM 19714 C C . THR A 1 43 ? -2.248 1.598 6.930 1.00 0.00 41 THR P C 17
ATOM 19715 O O . THR A 1 43 ? -1.217 1.002 6.608 1.00 0.00 41 THR P O 17
ATOM 19726 N N . GLU A 1 44 ? -2.342 2.926 6.829 1.00 0.00 42 GLU P N 17
ATOM 19727 C CA . GLU A 1 44 ? -1.264 3.756 6.264 1.00 0.00 42 GLU P CA 17
ATOM 19728 C C . GLU A 1 44 ? 0.033 3.714 7.092 1.00 0.00 42 GLU P C 17
ATOM 19729 O O . GLU A 1 44 ? 1.119 3.870 6.536 1.00 0.00 42 GLU P O 17
ATOM 19741 N N . ALA A 1 45 ? -0.056 3.403 8.390 1.00 0.00 43 ALA P N 17
ATOM 19742 C CA . ALA A 1 45 ? 1.104 3.213 9.256 1.00 0.00 43 ALA P CA 17
ATOM 19743 C C . ALA A 1 45 ? 1.866 1.911 8.939 1.00 0.00 43 ALA P C 17
ATOM 19744 O O . ALA A 1 45 ? 3.094 1.929 8.828 1.00 0.00 43 ALA P O 17
ATOM 19751 N N . ARG A 1 46 ? 1.154 0.793 8.711 1.00 0.00 44 ARG P N 17
ATOM 19752 C CA . ARG A 1 46 ? 1.759 -0.478 8.264 1.00 0.00 44 ARG P CA 17
ATOM 19753 C C . ARG A 1 46 ? 2.405 -0.334 6.889 1.00 0.00 44 ARG P C 17
ATOM 19754 O O . ARG A 1 46 ? 3.518 -0.808 6.680 1.00 0.00 44 ARG P O 17
ATOM 19775 N N . VAL A 1 47 ? 1.744 0.381 5.980 1.00 0.00 45 VAL P N 17
ATOM 19776 C CA . VAL A 1 47 ? 2.265 0.704 4.641 1.00 0.00 45 VAL P CA 17
ATOM 19777 C C . VAL A 1 47 ? 3.527 1.576 4.715 1.00 0.00 45 VAL P C 17
ATOM 19778 O O . VAL A 1 47 ? 4.511 1.285 4.030 1.00 0.00 45 VAL P O 17
ATOM 19791 N N . ARG A 1 48 ? 3.560 2.593 5.588 1.00 0.00 46 ARG P N 17
ATOM 19792 C CA . ARG A 1 48 ? 4.754 3.425 5.821 1.00 0.00 46 ARG P CA 17
ATOM 19793 C C . ARG A 1 48 ? 5.928 2.602 6.357 1.00 0.00 46 ARG P C 17
ATOM 19794 O O . ARG A 1 48 ? 7.038 2.737 5.841 1.00 0.00 46 ARG P O 17
ATOM 19815 N N . VAL A 1 49 ? 5.687 1.704 7.317 1.00 0.00 47 VAL P N 17
ATOM 19816 C CA . VAL A 1 49 ? 6.712 0.764 7.817 1.00 0.00 47 VAL P CA 17
ATOM 19817 C C . VAL A 1 49 ? 7.179 -0.188 6.711 1.00 0.00 47 VAL P C 17
ATOM 19818 O O . VAL A 1 49 ? 8.378 -0.430 6.602 1.00 0.00 47 VAL P O 17
ATOM 19831 N N . TRP A 1 50 ? 6.284 -0.674 5.844 1.00 0.00 48 TRP P N 17
ATOM 19832 C CA . TRP A 1 50 ? 6.642 -1.561 4.731 1.00 0.00 48 TRP P CA 17
ATOM 19833 C C . TRP A 1 50 ? 7.605 -0.886 3.743 1.00 0.00 48 TRP P C 17
ATOM 19834 O O . TRP A 1 50 ? 8.649 -1.458 3.425 1.00 0.00 48 TRP P O 17
ATOM 19855 N N . PHE A 1 51 ? 7.325 0.350 3.311 1.00 0.00 49 PHE P N 17
ATOM 19856 C CA . PHE A 1 51 ? 8.230 1.099 2.425 1.00 0.00 49 PHE P CA 17
ATOM 19857 C C . PHE A 1 51 ? 9.527 1.538 3.120 1.00 0.00 49 PHE P C 17
ATOM 19858 O O . PHE A 1 51 ? 10.590 1.490 2.499 1.00 0.00 49 PHE P O 17
ATOM 19875 N N . LYS A 1 52 ? 9.486 1.890 4.415 1.00 0.00 50 LYS P N 17
ATOM 19876 C CA . LYS A 1 52 ? 10.690 2.175 5.218 1.00 0.00 50 LYS P CA 17
ATOM 19877 C C . LYS A 1 52 ? 11.595 0.942 5.336 1.00 0.00 50 LYS P C 17
ATOM 19878 O O . LYS A 1 52 ? 12.808 1.053 5.167 1.00 0.00 50 LYS P O 17
ATOM 19897 N N . ASN A 1 53 ? 11.010 -0.241 5.531 1.00 0.00 51 ASN P N 17
ATOM 19898 C CA . ASN A 1 53 ? 11.720 -1.522 5.529 1.00 0.00 51 ASN P CA 17
ATOM 19899 C C . ASN A 1 53 ? 12.332 -1.811 4.146 1.00 0.00 51 ASN P C 17
ATOM 19900 O O . ASN A 1 53 ? 13.506 -2.165 4.057 1.00 0.00 51 ASN P O 17
ATOM 19911 N N . ARG A 1 54 ? 11.588 -1.570 3.058 1.00 0.00 52 ARG P N 17
ATOM 19912 C CA . ARG A 1 54 ? 12.071 -1.727 1.671 1.00 0.00 52 ARG P CA 17
ATOM 19913 C C . ARG A 1 54 ? 13.269 -0.820 1.362 1.00 0.00 52 ARG P C 17
ATOM 19914 O O . ARG A 1 54 ? 14.262 -1.287 0.802 1.00 0.00 52 ARG P O 17
ATOM 19935 N N . ARG A 1 55 ? 13.229 0.439 1.814 1.00 0.00 53 ARG P N 17
ATOM 19936 C CA . ARG A 1 55 ? 14.352 1.392 1.717 1.00 0.00 53 ARG P CA 17
ATOM 19937 C C . ARG A 1 55 ? 15.542 1.003 2.598 1.00 0.00 53 ARG P C 17
ATOM 19938 O O . ARG A 1 55 ? 16.676 1.143 2.152 1.00 0.00 53 ARG P O 17
ATOM 19959 N N . ALA A 1 56 ? 15.324 0.433 3.785 1.00 0.00 54 ALA P N 17
ATOM 19960 C CA . ALA A 1 56 ? 16.405 -0.083 4.633 1.00 0.00 54 ALA P CA 17
ATOM 19961 C C . ALA A 1 56 ? 17.070 -1.354 4.066 1.00 0.00 54 ALA P C 17
ATOM 19962 O O . ALA A 1 56 ? 18.283 -1.517 4.192 1.00 0.00 54 ALA P O 17
ATOM 19969 N N . LYS A 1 57 ? 16.313 -2.232 3.389 1.00 0.00 55 LYS P N 17
ATOM 19970 C CA . LYS A 1 57 ? 16.855 -3.391 2.650 1.00 0.00 55 LYS P CA 17
ATOM 19971 C C . LYS A 1 57 ? 17.656 -2.971 1.408 1.00 0.00 55 LYS P C 17
ATOM 19972 O O . LYS A 1 57 ? 18.627 -3.643 1.059 1.00 0.00 55 LYS P O 17
ATOM 19991 N N . TRP A 1 58 ? 17.307 -1.844 0.784 1.00 0.00 56 TRP P N 17
ATOM 19992 C CA . TRP A 1 58 ? 18.096 -1.201 -0.278 1.00 0.00 56 TRP P CA 17
ATOM 19993 C C . TRP A 1 58 ? 19.352 -0.487 0.261 1.00 0.00 56 TRP P C 17
ATOM 19994 O O . TRP A 1 58 ? 20.419 -0.579 -0.349 1.00 0.00 56 TRP P O 17
ATOM 20015 N N . ARG A 1 59 ? 19.251 0.204 1.408 1.00 0.00 57 ARG P N 17
ATOM 20016 C CA . ARG A 1 59 ? 20.315 0.996 2.063 1.00 0.00 57 ARG P CA 17
ATOM 20017 C C . ARG A 1 59 ? 20.661 0.451 3.457 1.00 0.00 57 ARG P C 17
ATOM 20018 O O . ARG A 1 59 ? 20.457 1.114 4.476 1.00 0.00 57 ARG P O 17
ATOM 20039 N N . LYS A 1 60 ? 21.218 -0.764 3.485 1.00 0.00 58 LYS P N 17
ATOM 20040 C CA . LYS A 1 60 ? 21.736 -1.474 4.676 1.00 0.00 58 LYS P CA 17
ATOM 20041 C C . LYS A 1 60 ? 22.938 -0.743 5.305 1.00 0.00 58 LYS P C 17
ATOM 20042 O O . LYS A 1 60 ? 24.093 -1.098 5.056 1.00 0.00 58 LYS P O 17
ATOM 20061 N N . ARG A 1 61 ? 22.662 0.298 6.104 1.00 0.00 59 ARG P N 17
ATOM 20062 C CA . ARG A 1 61 ? 23.644 1.198 6.754 1.00 0.00 59 ARG P CA 17
ATOM 20063 C C . ARG A 1 61 ? 24.689 1.759 5.770 1.00 0.00 59 ARG P C 17
ATOM 20064 O O . ARG A 1 61 ? 25.889 1.770 6.046 1.00 0.00 59 ARG P O 17
ATOM 20085 N N . GLU A 1 62 ? 24.221 2.200 4.602 1.00 0.00 60 GLU P N 17
ATOM 20086 C CA . GLU A 1 62 ? 25.040 2.706 3.488 1.00 0.00 60 GLU P CA 17
ATOM 20087 C C . GLU A 1 62 ? 24.454 4.009 2.906 1.00 0.00 60 GLU P C 17
ATOM 20088 O O . GLU A 1 62 ? 23.246 4.246 2.967 1.00 0.00 60 GLU P O 17
ATOM 20100 N N . GLU A 1 63 ? 25.317 4.868 2.361 1.00 0.00 61 GLU P N 17
ATOM 20101 C CA . GLU A 1 63 ? 25.001 6.213 1.854 1.00 0.00 61 GLU P CA 17
ATOM 20102 C C . GLU A 1 63 ? 24.093 6.207 0.602 1.00 0.00 61 GLU P C 17
ATOM 20103 O O . GLU A 1 63 ? 23.820 5.167 -0.000 1.00 0.00 61 GLU P O 17
ATOM 20115 N N . PHE A 1 64 ? 23.645 7.388 0.165 1.00 0.00 62 PHE P N 17
ATOM 20116 C CA . PHE A 1 64 ? 22.821 7.569 -1.041 1.00 0.00 62 PHE P CA 17
ATOM 20117 C C . PHE A 1 64 ? 23.516 7.142 -2.352 1.00 0.00 62 PHE P C 17
ATOM 20118 O O . PHE A 1 64 ? 22.824 6.801 -3.311 1.00 0.00 62 PHE P O 17
ATOM 20135 N N . ILE A 1 65 ? 24.859 7.156 -2.387 1.00 0.00 63 ILE P N 17
ATOM 20136 C CA . ILE A 1 65 ? 25.812 6.740 -3.451 1.00 0.00 63 ILE P CA 17
ATOM 20137 C C . ILE A 1 65 ? 25.631 7.294 -4.884 1.00 0.00 63 ILE P C 17
ATOM 20138 O O . ILE A 1 65 ? 26.571 7.221 -5.680 1.00 0.00 63 ILE P O 17
ATOM 20154 N N . VAL A 1 66 ? 24.485 7.883 -5.232 1.00 0.00 64 VAL P N 17
ATOM 20155 C CA . VAL A 1 66 ? 24.225 8.529 -6.532 1.00 0.00 64 VAL P CA 17
ATOM 20156 C C . VAL A 1 66 ? 24.990 9.855 -6.674 1.00 0.00 64 VAL P C 17
ATOM 20157 O O . VAL A 1 66 ? 25.180 10.589 -5.699 1.00 0.00 64 VAL P O 17
ATOM 20170 N N . THR A 1 67 ? 25.451 10.165 -7.887 1.00 0.00 65 THR P N 17
ATOM 20171 C CA . THR A 1 67 ? 26.230 11.376 -8.209 1.00 0.00 65 THR P CA 17
ATOM 20172 C C . THR A 1 67 ? 25.360 12.634 -8.349 1.00 0.00 65 THR P C 17
ATOM 20173 O O . THR A 1 67 ? 24.162 12.560 -8.644 1.00 0.00 65 THR P O 17
ATOM 20184 N N . ASP A 1 68 ? 25.971 13.809 -8.140 1.00 0.00 66 ASP P N 17
ATOM 20185 C CA . ASP A 1 68 ? 25.348 15.146 -8.233 1.00 0.00 66 ASP P CA 17
ATOM 20186 C C . ASP A 1 68 ? 26.312 16.208 -8.806 1.00 0.00 66 ASP P C 17
ATOM 20187 O O . ASP A 1 68 ? 25.887 16.977 -9.696 1.00 0.00 66 ASP P O 17
ATOM 20197 N N . GLY A 1 1 ? -20.109 3.272 23.550 1.00 0.00 -1 GLY P N 18
ATOM 20198 C CA . GLY A 1 1 ? -20.872 2.152 22.958 1.00 0.00 -1 GLY P CA 18
ATOM 20199 C C . GLY A 1 1 ? -20.006 0.911 22.813 1.00 0.00 -1 GLY P C 18
ATOM 20200 O O . GLY A 1 1 ? -18.919 0.981 22.231 1.00 0.00 -1 GLY P O 18
ATOM 20206 N N . SER A 1 2 ? -20.471 -0.227 23.341 1.00 0.00 0 SER P N 18
ATOM 20207 C CA . SER A 1 2 ? -19.750 -1.514 23.342 1.00 0.00 0 SER P CA 18
ATOM 20208 C C . SER A 1 2 ? -19.446 -2.019 21.924 1.00 0.00 0 SER P C 18
ATOM 20209 O O . SER A 1 2 ? -20.320 -2.020 21.053 1.00 0.00 0 SER P O 18
ATOM 20217 N N . GLN A 1 3 ? -18.196 -2.431 21.690 1.00 0.00 1 GLN P N 18
ATOM 20218 C CA . GLN A 1 3 ? -17.652 -2.758 20.363 1.00 0.00 1 GLN P CA 18
ATOM 20219 C C . GLN A 1 3 ? -16.425 -3.686 20.444 1.00 0.00 1 GLN P C 18
ATOM 20220 O O . GLN A 1 3 ? -15.903 -3.958 21.533 1.00 0.00 1 GLN P O 18
ATOM 20234 N N . ARG A 1 4 ? -15.936 -4.149 19.285 1.00 0.00 2 ARG P N 18
ATOM 20235 C CA . ARG A 1 4 ? -14.667 -4.886 19.137 1.00 0.00 2 ARG P CA 18
ATOM 20236 C C . ARG A 1 4 ? -13.990 -4.580 17.794 1.00 0.00 2 ARG P C 18
ATOM 20237 O O . ARG A 1 4 ? -14.673 -4.307 16.805 1.00 0.00 2 ARG P O 18
ATOM 20258 N N . ARG A 1 5 ? -12.652 -4.619 17.766 1.00 0.00 3 ARG P N 18
ATOM 20259 C CA . ARG A 1 5 ? -11.796 -4.318 16.598 1.00 0.00 3 ARG P CA 18
ATOM 20260 C C . ARG A 1 5 ? -10.682 -5.364 16.460 1.00 0.00 3 ARG P C 18
ATOM 20261 O O . ARG A 1 5 ? -10.194 -5.874 17.471 1.00 0.00 3 ARG P O 18
ATOM 20282 N N . GLN A 1 6 ? -10.284 -5.686 15.227 1.00 0.00 4 GLN P N 18
ATOM 20283 C CA . GLN A 1 6 ? -9.297 -6.734 14.919 1.00 0.00 4 GLN P CA 18
ATOM 20284 C C . GLN A 1 6 ? -8.541 -6.453 13.605 1.00 0.00 4 GLN P C 18
ATOM 20285 O O . GLN A 1 6 ? -9.105 -5.906 12.654 1.00 0.00 4 GLN P O 18
ATOM 20299 N N . ARG A 1 7 ? -7.271 -6.879 13.543 1.00 0.00 5 ARG P N 18
ATOM 20300 C CA . ARG A 1 7 ? -6.423 -6.932 12.335 1.00 0.00 5 ARG P CA 18
ATOM 20301 C C . ARG A 1 7 ? -5.792 -8.320 12.155 1.00 0.00 5 ARG P C 18
ATOM 20302 O O . ARG A 1 7 ? -5.750 -9.117 13.095 1.00 0.00 5 ARG P O 18
ATOM 20323 N N . THR A 1 8 ? -5.312 -8.601 10.945 1.00 0.00 6 THR P N 18
ATOM 20324 C CA . THR A 1 8 ? -4.734 -9.891 10.517 1.00 0.00 6 THR P CA 18
ATOM 20325 C C . THR A 1 8 ? -3.407 -9.706 9.767 1.00 0.00 6 THR P C 18
ATOM 20326 O O . THR A 1 8 ? -3.056 -8.595 9.351 1.00 0.00 6 THR P O 18
ATOM 20337 N N . HIS A 1 9 ? -2.645 -10.794 9.601 1.00 0.00 7 HIS P N 18
ATOM 20338 C CA . HIS A 1 9 ? -1.381 -10.814 8.845 1.00 0.00 7 HIS P CA 18
ATOM 20339 C C . HIS A 1 9 ? -1.595 -10.641 7.322 1.00 0.00 7 HIS P C 18
ATOM 20340 O O . HIS A 1 9 ? -2.725 -10.661 6.827 1.00 0.00 7 HIS P O 18
ATOM 20354 N N . PHE A 1 10 ? -0.510 -10.404 6.580 1.00 0.00 8 PHE P N 18
ATOM 20355 C CA . PHE A 1 10 ? -0.553 -10.003 5.166 1.00 0.00 8 PHE P CA 18
ATOM 20356 C C . PHE A 1 10 ? -0.873 -11.170 4.209 1.00 0.00 8 PHE P C 18
ATOM 20357 O O . PHE A 1 10 ? -0.480 -12.315 4.452 1.00 0.00 8 PHE P O 18
ATOM 20374 N N . THR A 1 11 ? -1.509 -10.867 3.073 1.00 0.00 9 THR P N 18
ATOM 20375 C CA . THR A 1 11 ? -1.704 -11.798 1.941 1.00 0.00 9 THR P CA 18
ATOM 20376 C C . THR A 1 11 ? -0.873 -11.386 0.719 1.00 0.00 9 THR P C 18
ATOM 20377 O O . THR A 1 11 ? -0.563 -10.207 0.530 1.00 0.00 9 THR P O 18
ATOM 20388 N N . SER A 1 12 ? -0.515 -12.341 -0.144 1.00 0.00 10 SER P N 18
ATOM 20389 C CA . SER A 1 12 ? 0.322 -12.117 -1.337 1.00 0.00 10 SER P CA 18
ATOM 20390 C C . SER A 1 12 ? -0.283 -11.128 -2.344 1.00 0.00 10 SER P C 18
ATOM 20391 O O . SER A 1 12 ? 0.452 -10.499 -3.109 1.00 0.00 10 SER P O 18
ATOM 20399 N N . GLN A 1 13 ? -1.605 -10.928 -2.319 1.00 0.00 11 GLN P N 18
ATOM 20400 C CA . GLN A 1 13 ? -2.313 -9.919 -3.119 1.00 0.00 11 GLN P CA 18
ATOM 20401 C C . GLN A 1 13 ? -2.030 -8.477 -2.656 1.00 0.00 11 GLN P C 18
ATOM 20402 O O . GLN A 1 13 ? -2.085 -7.550 -3.464 1.00 0.00 11 GLN P O 18
ATOM 20416 N N . GLN A 1 14 ? -1.669 -8.281 -1.382 1.00 0.00 12 GLN P N 18
ATOM 20417 C CA . GLN A 1 14 ? -1.223 -6.991 -0.841 1.00 0.00 12 GLN P CA 18
ATOM 20418 C C . GLN A 1 14 ? 0.263 -6.763 -1.155 1.00 0.00 12 GLN P C 18
ATOM 20419 O O . GLN A 1 14 ? 0.628 -5.699 -1.654 1.00 0.00 12 GLN P O 18
ATOM 20433 N N . LEU A 1 15 ? 1.113 -7.778 -0.939 1.00 0.00 13 LEU P N 18
ATOM 20434 C CA . LEU A 1 15 ? 2.559 -7.692 -1.194 1.00 0.00 13 LEU P CA 18
ATOM 20435 C C . LEU A 1 15 ? 2.878 -7.405 -2.667 1.00 0.00 13 LEU P C 18
ATOM 20436 O O . LEU A 1 15 ? 3.736 -6.567 -2.946 1.00 0.00 13 LEU P O 18
ATOM 20452 N N . GLN A 1 16 ? 2.184 -8.043 -3.615 1.00 0.00 14 GLN P N 18
ATOM 20453 C CA . GLN A 1 16 ? 2.445 -7.810 -5.042 1.00 0.00 14 GLN P CA 18
ATOM 20454 C C . GLN A 1 16 ? 2.025 -6.408 -5.504 1.00 0.00 14 GLN P C 18
ATOM 20455 O O . GLN A 1 16 ? 2.707 -5.818 -6.337 1.00 0.00 14 GLN P O 18
ATOM 20469 N N . GLU A 1 17 ? 0.957 -5.834 -4.940 1.00 0.00 15 GLU P N 18
ATOM 20470 C CA . GLU A 1 17 ? 0.552 -4.449 -5.225 1.00 0.00 15 GLU P CA 18
ATOM 20471 C C . GLU A 1 17 ? 1.504 -3.432 -4.573 1.00 0.00 15 GLU P C 18
ATOM 20472 O O . GLU A 1 17 ? 1.834 -2.420 -5.190 1.00 0.00 15 GLU P O 18
ATOM 20484 N N . LEU A 1 18 ? 2.015 -3.718 -3.370 1.00 0.00 16 LEU P N 18
ATOM 20485 C CA . LEU A 1 18 ? 3.041 -2.902 -2.713 1.00 0.00 16 LEU P CA 18
ATOM 20486 C C . LEU A 1 18 ? 4.365 -2.908 -3.502 1.00 0.00 16 LEU P C 18
ATOM 20487 O O . LEU A 1 18 ? 4.938 -1.846 -3.748 1.00 0.00 16 LEU P O 18
ATOM 20503 N N . GLU A 1 19 ? 4.825 -4.067 -3.984 1.00 0.00 17 GLU P N 18
ATOM 20504 C CA . GLU A 1 19 ? 6.033 -4.142 -4.822 1.00 0.00 17 GLU P CA 18
ATOM 20505 C C . GLU A 1 19 ? 5.814 -3.611 -6.247 1.00 0.00 17 GLU P C 18
ATOM 20506 O O . GLU A 1 19 ? 6.735 -3.046 -6.834 1.00 0.00 17 GLU P O 18
ATOM 20518 N N . ALA A 1 20 ? 4.603 -3.708 -6.801 1.00 0.00 18 ALA P N 18
ATOM 20519 C CA . ALA A 1 20 ? 4.241 -3.045 -8.053 1.00 0.00 18 ALA P CA 18
ATOM 20520 C C . ALA A 1 20 ? 4.231 -1.519 -7.894 1.00 0.00 18 ALA P C 18
ATOM 20521 O O . ALA A 1 20 ? 4.795 -0.823 -8.736 1.00 0.00 18 ALA P O 18
ATOM 20528 N N . THR A 1 21 ? 3.668 -0.973 -6.808 1.00 0.00 19 THR P N 18
ATOM 20529 C CA . THR A 1 21 ? 3.613 0.485 -6.608 1.00 0.00 19 THR P CA 18
ATOM 20530 C C . THR A 1 21 ? 4.979 1.091 -6.259 1.00 0.00 19 THR P C 18
ATOM 20531 O O . THR A 1 21 ? 5.279 2.206 -6.683 1.00 0.00 19 THR P O 18
ATOM 20542 N N . PHE A 1 22 ? 5.854 0.330 -5.589 1.00 0.00 20 PHE P N 18
ATOM 20543 C CA . PHE A 1 22 ? 7.267 0.675 -5.370 1.00 0.00 20 PHE P CA 18
ATOM 20544 C C . PHE A 1 22 ? 8.060 0.792 -6.691 1.00 0.00 20 PHE P C 18
ATOM 20545 O O . PHE A 1 22 ? 8.987 1.596 -6.791 1.00 0.00 20 PHE P O 18
ATOM 20562 N N . GLN A 1 23 ? 7.669 0.038 -7.729 1.00 0.00 21 GLN P N 18
ATOM 20563 C CA . GLN A 1 23 ? 8.219 0.146 -9.090 1.00 0.00 21 GLN P CA 18
ATOM 20564 C C . GLN A 1 23 ? 7.520 1.242 -9.924 1.00 0.00 21 GLN P C 18
ATOM 20565 O O . GLN A 1 23 ? 8.177 1.945 -10.694 1.00 0.00 21 GLN P O 18
ATOM 20579 N N . ARG A 1 24 ? 6.202 1.424 -9.740 1.00 0.00 22 ARG P N 18
ATOM 20580 C CA . ARG A 1 24 ? 5.356 2.465 -10.366 1.00 0.00 22 ARG P CA 18
ATOM 20581 C C . ARG A 1 24 ? 5.834 3.879 -10.012 1.00 0.00 22 ARG P C 18
ATOM 20582 O O . ARG A 1 24 ? 5.893 4.746 -10.885 1.00 0.00 22 ARG P O 18
ATOM 20603 N N . ASN A 1 25 ? 6.214 4.090 -8.750 1.00 0.00 23 ASN P N 18
ATOM 20604 C CA . ASN A 1 25 ? 6.897 5.285 -8.255 1.00 0.00 23 ASN P CA 18
ATOM 20605 C C . ASN A 1 25 ? 7.871 4.903 -7.122 1.00 0.00 23 ASN P C 18
ATOM 20606 O O . ASN A 1 25 ? 7.452 4.408 -6.074 1.00 0.00 23 ASN P O 18
ATOM 20617 N N . ARG A 1 26 ? 9.170 5.182 -7.308 1.00 0.00 24 ARG P N 18
ATOM 20618 C CA . ARG A 1 26 ? 10.223 4.922 -6.302 1.00 0.00 24 ARG P CA 18
ATOM 20619 C C . ARG A 1 26 ? 10.179 5.880 -5.105 1.00 0.00 24 ARG P C 18
ATOM 20620 O O . ARG A 1 26 ? 10.733 5.553 -4.053 1.00 0.00 24 ARG P O 18
ATOM 20641 N N . TYR A 1 27 ? 9.498 7.020 -5.234 1.00 0.00 25 TYR P N 18
ATOM 20642 C CA . TYR A 1 27 ? 9.394 8.082 -4.226 1.00 0.00 25 TYR P CA 18
ATOM 20643 C C . TYR A 1 27 ? 7.926 8.546 -4.044 1.00 0.00 25 TYR P C 18
ATOM 20644 O O . TYR A 1 27 ? 7.570 9.661 -4.441 1.00 0.00 25 TYR P O 18
ATOM 20662 N N . PRO A 1 28 ? 7.048 7.693 -3.474 1.00 0.00 26 PRO P N 18
ATOM 20663 C CA . PRO A 1 28 ? 5.649 8.028 -3.193 1.00 0.00 26 PRO P CA 18
ATOM 20664 C C . PRO A 1 28 ? 5.512 9.129 -2.128 1.00 0.00 26 PRO P C 18
ATOM 20665 O O . PRO A 1 28 ? 6.369 9.282 -1.252 1.00 0.00 26 PRO P O 18
ATOM 20676 N N . ASP A 1 29 ? 4.398 9.861 -2.158 1.00 0.00 27 ASP P N 18
ATOM 20677 C CA . ASP A 1 29 ? 3.998 10.820 -1.123 1.00 0.00 27 ASP P CA 18
ATOM 20678 C C . ASP A 1 29 ? 3.127 10.152 -0.042 1.00 0.00 27 ASP P C 18
ATOM 20679 O O . ASP A 1 29 ? 2.758 8.976 -0.136 1.00 0.00 27 ASP P O 18
ATOM 20688 N N . MET A 1 30 ? 2.776 10.902 1.004 1.00 0.00 28 MET P N 18
ATOM 20689 C CA . MET A 1 30 ? 1.843 10.472 2.054 1.00 0.00 28 MET P CA 18
ATOM 20690 C C . MET A 1 30 ? 0.467 10.135 1.455 1.00 0.00 28 MET P C 18
ATOM 20691 O O . MET A 1 30 ? -0.090 9.076 1.740 1.00 0.00 28 MET P O 18
ATOM 20705 N N . SER A 1 31 ? -0.034 10.974 0.541 1.00 0.00 29 SER P N 18
ATOM 20706 C CA . SER A 1 31 ? -1.285 10.739 -0.198 1.00 0.00 29 SER P CA 18
ATOM 20707 C C . SER A 1 31 ? -1.224 9.481 -1.076 1.00 0.00 29 SER P C 18
ATOM 20708 O O . SER A 1 31 ? -2.213 8.755 -1.183 1.00 0.00 29 SER P O 18
ATOM 20716 N N . THR A 1 32 ? -0.055 9.179 -1.656 1.00 0.00 30 THR P N 18
ATOM 20717 C CA . THR A 1 32 ? 0.173 7.957 -2.446 1.00 0.00 30 THR P CA 18
ATOM 20718 C C . THR A 1 32 ? 0.118 6.714 -1.557 1.00 0.00 30 THR P C 18
ATOM 20719 O O . THR A 1 32 ? -0.568 5.749 -1.890 1.00 0.00 30 THR P O 18
ATOM 20730 N N . ARG A 1 33 ? 0.776 6.741 -0.388 1.00 0.00 31 ARG P N 18
ATOM 20731 C CA . ARG A 1 33 ? 0.690 5.652 0.604 1.00 0.00 31 ARG P CA 18
ATOM 20732 C C . ARG A 1 33 ? -0.737 5.459 1.119 1.00 0.00 31 ARG P C 18
ATOM 20733 O O . ARG A 1 33 ? -1.175 4.324 1.269 1.00 0.00 31 ARG P O 18
ATOM 20754 N N . GLU A 1 34 ? -1.482 6.539 1.347 1.00 0.00 32 GLU P N 18
ATOM 20755 C CA . GLU A 1 34 ? -2.875 6.466 1.806 1.00 0.00 32 GLU P CA 18
ATOM 20756 C C . GLU A 1 34 ? -3.833 5.903 0.741 1.00 0.00 32 GLU P C 18
ATOM 20757 O O . GLU A 1 34 ? -4.691 5.090 1.079 1.00 0.00 32 GLU P O 18
ATOM 20769 N N . GLU A 1 35 ? -3.688 6.253 -0.543 1.00 0.00 33 GLU P N 18
ATOM 20770 C CA . GLU A 1 35 ? -4.551 5.673 -1.586 1.00 0.00 33 GLU P CA 18
ATOM 20771 C C . GLU A 1 35 ? -4.230 4.190 -1.842 1.00 0.00 33 GLU P C 18
ATOM 20772 O O . GLU A 1 35 ? -5.155 3.392 -1.982 1.00 0.00 33 GLU P O 18
ATOM 20784 N N . ILE A 1 36 ? -2.959 3.764 -1.786 1.00 0.00 34 ILE P N 18
ATOM 20785 C CA . ILE A 1 36 ? -2.637 2.329 -1.874 1.00 0.00 34 ILE P CA 18
ATOM 20786 C C . ILE A 1 36 ? -3.008 1.563 -0.592 1.00 0.00 34 ILE P C 18
ATOM 20787 O O . ILE A 1 36 ? -3.318 0.374 -0.669 1.00 0.00 34 ILE P O 18
ATOM 20803 N N . ALA A 1 37 ? -3.077 2.227 0.568 1.00 0.00 35 ALA P N 18
ATOM 20804 C CA . ALA A 1 37 ? -3.622 1.653 1.803 1.00 0.00 35 ALA P CA 18
ATOM 20805 C C . ALA A 1 37 ? -5.133 1.376 1.670 1.00 0.00 35 ALA P C 18
ATOM 20806 O O . ALA A 1 37 ? -5.605 0.324 2.095 1.00 0.00 35 ALA P O 18
ATOM 20813 N N . VAL A 1 38 ? -5.884 2.261 1.001 1.00 0.00 36 VAL P N 18
ATOM 20814 C CA . VAL A 1 38 ? -7.288 2.025 0.615 1.00 0.00 36 VAL P CA 18
ATOM 20815 C C . VAL A 1 38 ? -7.404 0.835 -0.347 1.00 0.00 36 VAL P C 18
ATOM 20816 O O . VAL A 1 38 ? -8.254 -0.033 -0.142 1.00 0.00 36 VAL P O 18
ATOM 20829 N N . TRP A 1 39 ? -6.531 0.740 -1.358 1.00 0.00 37 TRP P N 18
ATOM 20830 C CA . TRP A 1 39 ? -6.562 -0.340 -2.360 1.00 0.00 37 TRP P CA 18
ATOM 20831 C C . TRP A 1 39 ? -6.218 -1.724 -1.774 1.00 0.00 37 TRP P C 18
ATOM 20832 O O . TRP A 1 39 ? -6.814 -2.728 -2.166 1.00 0.00 37 TRP P O 18
ATOM 20853 N N . THR A 1 40 ? -5.278 -1.782 -0.823 1.00 0.00 38 THR P N 18
ATOM 20854 C CA . THR A 1 40 ? -4.814 -3.020 -0.153 1.00 0.00 38 THR P CA 18
ATOM 20855 C C . THR A 1 40 ? -5.528 -3.316 1.177 1.00 0.00 38 THR P C 18
ATOM 20856 O O . THR A 1 40 ? -5.295 -4.363 1.785 1.00 0.00 38 THR P O 18
ATOM 20867 N N . ASN A 1 41 ? -6.407 -2.412 1.626 1.00 0.00 39 ASN P N 18
ATOM 20868 C CA . ASN A 1 41 ? -7.079 -2.385 2.934 1.00 0.00 39 ASN P CA 18
ATOM 20869 C C . ASN A 1 41 ? -6.139 -2.285 4.166 1.00 0.00 39 ASN P C 18
ATOM 20870 O O . ASN A 1 41 ? -6.579 -2.484 5.301 1.00 0.00 39 ASN P O 18
ATOM 20881 N N . LEU A 1 42 ? -4.860 -1.945 3.982 1.00 0.00 40 LEU P N 18
ATOM 20882 C CA . LEU A 1 42 ? -3.900 -1.692 5.068 1.00 0.00 40 LEU P CA 18
ATOM 20883 C C . LEU A 1 42 ? -4.183 -0.364 5.798 1.00 0.00 40 LEU P C 18
ATOM 20884 O O . LEU A 1 42 ? -4.974 0.470 5.356 1.00 0.00 40 LEU P O 18
ATOM 20900 N N . THR A 1 43 ? -3.508 -0.171 6.932 1.00 0.00 41 THR P N 18
ATOM 20901 C CA . THR A 1 43 ? -3.445 1.109 7.659 1.00 0.00 41 THR P CA 18
ATOM 20902 C C . THR A 1 43 ? -2.214 1.894 7.184 1.00 0.00 41 THR P C 18
ATOM 20903 O O . THR A 1 43 ? -1.177 1.296 6.893 1.00 0.00 41 THR P O 18
ATOM 20914 N N . GLU A 1 44 ? -2.271 3.225 7.106 1.00 0.00 42 GLU P N 18
ATOM 20915 C CA . GLU A 1 44 ? -1.178 4.034 6.529 1.00 0.00 42 GLU P CA 18
ATOM 20916 C C . GLU A 1 44 ? 0.155 3.932 7.294 1.00 0.00 42 GLU P C 18
ATOM 20917 O O . GLU A 1 44 ? 1.220 3.962 6.678 1.00 0.00 42 GLU P O 18
ATOM 20929 N N . ALA A 1 45 ? 0.121 3.725 8.615 1.00 0.00 43 ALA P N 18
ATOM 20930 C CA . ALA A 1 45 ? 1.322 3.470 9.413 1.00 0.00 43 ALA P CA 18
ATOM 20931 C C . ALA A 1 45 ? 1.949 2.092 9.109 1.00 0.00 43 ALA P C 18
ATOM 20932 O O . ALA A 1 45 ? 3.173 1.966 9.035 1.00 0.00 43 ALA P O 18
ATOM 20939 N N . ARG A 1 46 ? 1.121 1.068 8.851 1.00 0.00 44 ARG P N 18
ATOM 20940 C CA . ARG A 1 46 ? 1.554 -0.277 8.420 1.00 0.00 44 ARG P CA 18
ATOM 20941 C C . ARG A 1 46 ? 2.179 -0.239 7.020 1.00 0.00 44 ARG P C 18
ATOM 20942 O O . ARG A 1 46 ? 3.194 -0.891 6.787 1.00 0.00 44 ARG P O 18
ATOM 20963 N N . VAL A 1 47 ? 1.646 0.599 6.125 1.00 0.00 45 VAL P N 18
ATOM 20964 C CA . VAL A 1 47 ? 2.257 0.908 4.817 1.00 0.00 45 VAL P CA 18
ATOM 20965 C C . VAL A 1 47 ? 3.602 1.628 4.978 1.00 0.00 45 VAL P C 18
ATOM 20966 O O . VAL A 1 47 ? 4.581 1.228 4.352 1.00 0.00 45 VAL P O 18
ATOM 20979 N N . ARG A 1 48 ? 3.697 2.643 5.848 1.00 0.00 46 ARG P N 18
ATOM 20980 C CA . ARG A 1 48 ? 4.954 3.365 6.127 1.00 0.00 46 ARG P CA 18
ATOM 20981 C C . ARG A 1 48 ? 6.051 2.420 6.636 1.00 0.00 46 ARG P C 18
ATOM 20982 O O . ARG A 1 48 ? 7.175 2.460 6.136 1.00 0.00 46 ARG P O 18
ATOM 21003 N N . VAL A 1 49 ? 5.709 1.515 7.558 1.00 0.00 47 VAL P N 18
ATOM 21004 C CA . VAL A 1 49 ? 6.607 0.447 8.040 1.00 0.00 47 VAL P CA 18
ATOM 21005 C C . VAL A 1 49 ? 6.999 -0.514 6.910 1.00 0.00 47 VAL P C 18
ATOM 21006 O O . VAL A 1 49 ? 8.174 -0.873 6.815 1.00 0.00 47 VAL P O 18
ATOM 21019 N N . TRP A 1 50 ? 6.080 -0.883 6.010 1.00 0.00 48 TRP P N 18
ATOM 21020 C CA . TRP A 1 50 ? 6.410 -1.728 4.856 1.00 0.00 48 TRP P CA 18
ATOM 21021 C C . TRP A 1 50 ? 7.428 -1.069 3.913 1.00 0.00 48 TRP P C 18
ATOM 21022 O O . TRP A 1 50 ? 8.413 -1.709 3.541 1.00 0.00 48 TRP P O 18
ATOM 21043 N N . PHE A 1 51 ? 7.259 0.214 3.573 1.00 0.00 49 PHE P N 18
ATOM 21044 C CA . PHE A 1 51 ? 8.222 0.932 2.724 1.00 0.00 49 PHE P CA 18
ATOM 21045 C C . PHE A 1 51 ? 9.600 1.059 3.390 1.00 0.00 49 PHE P C 18
ATOM 21046 O O . PHE A 1 51 ? 10.618 0.857 2.725 1.00 0.00 49 PHE P O 18
ATOM 21063 N N . LYS A 1 52 ? 9.654 1.312 4.706 1.00 0.00 50 LYS P N 18
ATOM 21064 C CA . LYS A 1 52 ? 10.909 1.297 5.481 1.00 0.00 50 LYS P CA 18
ATOM 21065 C C . LYS A 1 52 ? 11.585 -0.079 5.439 1.00 0.00 50 LYS P C 18
ATOM 21066 O O . LYS A 1 52 ? 12.779 -0.158 5.168 1.00 0.00 50 LYS P O 18
ATOM 21085 N N . ASN A 1 53 ? 10.823 -1.160 5.622 1.00 0.00 51 ASN P N 18
ATOM 21086 C CA . ASN A 1 53 ? 11.301 -2.548 5.568 1.00 0.00 51 ASN P CA 18
ATOM 21087 C C . ASN A 1 53 ? 11.852 -2.922 4.171 1.00 0.00 51 ASN P C 18
ATOM 21088 O O . ASN A 1 53 ? 12.976 -3.421 4.055 1.00 0.00 51 ASN P O 18
ATOM 21099 N N . ARG A 1 54 ? 11.108 -2.600 3.100 1.00 0.00 52 ARG P N 18
ATOM 21100 C CA . ARG A 1 54 ? 11.492 -2.839 1.693 1.00 0.00 52 ARG P CA 18
ATOM 21101 C C . ARG A 1 54 ? 12.797 -2.126 1.319 1.00 0.00 52 ARG P C 18
ATOM 21102 O O . ARG A 1 54 ? 13.638 -2.728 0.648 1.00 0.00 52 ARG P O 18
ATOM 21123 N N . ARG A 1 55 ? 12.991 -0.880 1.771 1.00 0.00 53 ARG P N 18
ATOM 21124 C CA . ARG A 1 55 ? 14.216 -0.092 1.528 1.00 0.00 53 ARG P CA 18
ATOM 21125 C C . ARG A 1 55 ? 15.388 -0.552 2.397 1.00 0.00 53 ARG P C 18
ATOM 21126 O O . ARG A 1 55 ? 16.489 -0.720 1.879 1.00 0.00 53 ARG P O 18
ATOM 21147 N N . ALA A 1 56 ? 15.162 -0.821 3.684 1.00 0.00 54 ALA P N 18
ATOM 21148 C CA . ALA A 1 56 ? 16.206 -1.242 4.624 1.00 0.00 54 ALA P CA 18
ATOM 21149 C C . ALA A 1 56 ? 16.910 -2.541 4.193 1.00 0.00 54 ALA P C 18
ATOM 21150 O O . ALA A 1 56 ? 18.136 -2.628 4.274 1.00 0.00 54 ALA P O 18
ATOM 21157 N N . LYS A 1 57 ? 16.166 -3.519 3.656 1.00 0.00 55 LYS P N 18
ATOM 21158 C CA . LYS A 1 57 ? 16.725 -4.786 3.141 1.00 0.00 55 LYS P CA 18
ATOM 21159 C C . LYS A 1 57 ? 17.667 -4.604 1.943 1.00 0.00 55 LYS P C 18
ATOM 21160 O O . LYS A 1 57 ? 18.618 -5.377 1.812 1.00 0.00 55 LYS P O 18
ATOM 21179 N N . TRP A 1 58 ? 17.457 -3.575 1.119 1.00 0.00 56 TRP P N 18
ATOM 21180 C CA . TRP A 1 58 ? 18.365 -3.195 0.026 1.00 0.00 56 TRP P CA 18
ATOM 21181 C C . TRP A 1 58 ? 19.564 -2.370 0.523 1.00 0.00 56 TRP P C 18
ATOM 21182 O O . TRP A 1 58 ? 20.716 -2.685 0.213 1.00 0.00 56 TRP P O 18
ATOM 21203 N N . ARG A 1 59 ? 19.300 -1.354 1.359 1.00 0.00 57 ARG P N 18
ATOM 21204 C CA . ARG A 1 59 ? 20.309 -0.472 1.991 1.00 0.00 57 ARG P CA 18
ATOM 21205 C C . ARG A 1 59 ? 21.296 -1.215 2.908 1.00 0.00 57 ARG P C 18
ATOM 21206 O O . ARG A 1 59 ? 22.394 -0.714 3.152 1.00 0.00 57 ARG P O 18
ATOM 21227 N N . LYS A 1 60 ? 20.918 -2.410 3.383 1.00 0.00 58 LYS P N 18
ATOM 21228 C CA . LYS A 1 60 ? 21.678 -3.342 4.240 1.00 0.00 58 LYS P CA 18
ATOM 21229 C C . LYS A 1 60 ? 23.167 -3.463 3.869 1.00 0.00 58 LYS P C 18
ATOM 21230 O O . LYS A 1 60 ? 24.028 -3.290 4.731 1.00 0.00 58 LYS P O 18
ATOM 21249 N N . ARG A 1 61 ? 23.456 -3.765 2.593 1.00 0.00 59 ARG P N 18
ATOM 21250 C CA . ARG A 1 61 ? 24.804 -3.941 1.997 1.00 0.00 59 ARG P CA 18
ATOM 21251 C C . ARG A 1 61 ? 25.755 -4.894 2.757 1.00 0.00 59 ARG P C 18
ATOM 21252 O O . ARG A 1 61 ? 26.975 -4.745 2.700 1.00 0.00 59 ARG P O 18
ATOM 21273 N N . GLU A 1 62 ? 25.207 -5.891 3.457 1.00 0.00 60 GLU P N 18
ATOM 21274 C CA . GLU A 1 62 ? 25.980 -6.978 4.100 1.00 0.00 60 GLU P CA 18
ATOM 21275 C C . GLU A 1 62 ? 26.226 -8.178 3.159 1.00 0.00 60 GLU P C 18
ATOM 21276 O O . GLU A 1 62 ? 27.071 -9.030 3.436 1.00 0.00 60 GLU P O 18
ATOM 21288 N N . GLU A 1 63 ? 25.504 -8.245 2.035 1.00 0.00 61 GLU P N 18
ATOM 21289 C CA . GLU A 1 63 ? 25.692 -9.242 0.971 1.00 0.00 61 GLU P CA 18
ATOM 21290 C C . GLU A 1 63 ? 26.893 -8.894 0.067 1.00 0.00 61 GLU P C 18
ATOM 21291 O O . GLU A 1 63 ? 27.328 -7.739 -0.000 1.00 0.00 61 GLU P O 18
ATOM 21303 N N . PHE A 1 64 ? 27.439 -9.892 -0.638 1.00 0.00 62 PHE P N 18
ATOM 21304 C CA . PHE A 1 64 ? 28.630 -9.731 -1.482 1.00 0.00 62 PHE P CA 18
ATOM 21305 C C . PHE A 1 64 ? 28.414 -8.745 -2.648 1.00 0.00 62 PHE P C 18
ATOM 21306 O O . PHE A 1 64 ? 27.390 -8.788 -3.338 1.00 0.00 62 PHE P O 18
ATOM 21323 N N . ILE A 1 65 ? 29.419 -7.898 -2.892 1.00 0.00 63 ILE P N 18
ATOM 21324 C CA . ILE A 1 65 ? 29.515 -6.959 -4.022 1.00 0.00 63 ILE P CA 18
ATOM 21325 C C . ILE A 1 65 ? 30.931 -6.973 -4.624 1.00 0.00 63 ILE P C 18
ATOM 21326 O O . ILE A 1 65 ? 31.913 -7.243 -3.927 1.00 0.00 63 ILE P O 18
ATOM 21342 N N . VAL A 1 66 ? 31.042 -6.664 -5.922 1.00 0.00 64 VAL P N 18
ATOM 21343 C CA . VAL A 1 66 ? 32.324 -6.647 -6.662 1.00 0.00 64 VAL P CA 18
ATOM 21344 C C . VAL A 1 66 ? 33.104 -5.328 -6.538 1.00 0.00 64 VAL P C 18
ATOM 21345 O O . VAL A 1 66 ? 34.293 -5.290 -6.861 1.00 0.00 64 VAL P O 18
ATOM 21358 N N . THR A 1 67 ? 32.457 -4.258 -6.054 1.00 0.00 65 THR P N 18
ATOM 21359 C CA . THR A 1 67 ? 33.043 -2.914 -5.842 1.00 0.00 65 THR P CA 18
ATOM 21360 C C . THR A 1 67 ? 33.735 -2.362 -7.106 1.00 0.00 65 THR P C 18
ATOM 21361 O O . THR A 1 67 ? 34.885 -1.911 -7.078 1.00 0.00 65 THR P O 18
ATOM 21372 N N . ASP A 1 68 ? 33.033 -2.435 -8.245 1.00 0.00 66 ASP P N 18
ATOM 21373 C CA . ASP A 1 68 ? 33.494 -2.027 -9.588 1.00 0.00 66 ASP P CA 18
ATOM 21374 C C . ASP A 1 68 ? 32.379 -1.362 -10.425 1.00 0.00 66 ASP P C 18
ATOM 21375 O O . ASP A 1 68 ? 32.648 -0.304 -11.037 1.00 0.00 66 ASP P O 18
ATOM 21385 N N . GLY A 1 1 ? -9.281 -24.493 24.704 1.00 0.00 -1 GLY P N 19
ATOM 21386 C CA . GLY A 1 1 ? -8.136 -23.593 24.961 1.00 0.00 -1 GLY P CA 19
ATOM 21387 C C . GLY A 1 1 ? -7.685 -22.897 23.685 1.00 0.00 -1 GLY P C 19
ATOM 21388 O O . GLY A 1 1 ? -7.625 -23.525 22.626 1.00 0.00 -1 GLY P O 19
ATOM 21394 N N . SER A 1 2 ? -7.357 -21.604 23.781 1.00 0.00 0 SER P N 19
ATOM 21395 C CA . SER A 1 2 ? -6.961 -20.741 22.649 1.00 0.00 0 SER P CA 19
ATOM 21396 C C . SER A 1 2 ? -5.817 -19.788 23.029 1.00 0.00 0 SER P C 19
ATOM 21397 O O . SER A 1 2 ? -5.644 -19.446 24.202 1.00 0.00 0 SER P O 19
ATOM 21405 N N . GLN A 1 3 ? -5.042 -19.343 22.033 1.00 0.00 1 GLN P N 19
ATOM 21406 C CA . GLN A 1 3 ? -3.924 -18.396 22.178 1.00 0.00 1 GLN P CA 19
ATOM 21407 C C . GLN A 1 3 ? -3.928 -17.340 21.057 1.00 0.00 1 GLN P C 19
ATOM 21408 O O . GLN A 1 3 ? -4.432 -17.586 19.956 1.00 0.00 1 GLN P O 19
ATOM 21422 N N . ARG A 1 4 ? -3.337 -16.168 21.324 1.00 0.00 2 ARG P N 19
ATOM 21423 C CA . ARG A 1 4 ? -3.173 -15.075 20.346 1.00 0.00 2 ARG P CA 19
ATOM 21424 C C . ARG A 1 4 ? -2.028 -15.398 19.376 1.00 0.00 2 ARG P C 19
ATOM 21425 O O . ARG A 1 4 ? -0.865 -15.453 19.783 1.00 0.00 2 ARG P O 19
ATOM 21446 N N . ARG A 1 5 ? -2.358 -15.633 18.101 1.00 0.00 3 ARG P N 19
ATOM 21447 C CA . ARG A 1 5 ? -1.409 -16.050 17.046 1.00 0.00 3 ARG P CA 19
ATOM 21448 C C . ARG A 1 5 ? -0.644 -14.885 16.409 1.00 0.00 3 ARG P C 19
ATOM 21449 O O . ARG A 1 5 ? -1.102 -13.742 16.428 1.00 0.00 3 ARG P O 19
ATOM 21470 N N . GLN A 1 6 ? 0.503 -15.205 15.802 1.00 0.00 4 GLN P N 19
ATOM 21471 C CA . GLN A 1 6 ? 1.352 -14.275 15.033 1.00 0.00 4 GLN P CA 19
ATOM 21472 C C . GLN A 1 6 ? 1.602 -14.717 13.572 1.00 0.00 4 GLN P C 19
ATOM 21473 O O . GLN A 1 6 ? 2.359 -14.066 12.847 1.00 0.00 4 GLN P O 19
ATOM 21487 N N . ARG A 1 7 ? 0.977 -15.820 13.129 1.00 0.00 5 ARG P N 19
ATOM 21488 C CA . ARG A 1 7 ? 1.092 -16.362 11.762 1.00 0.00 5 ARG P CA 19
ATOM 21489 C C . ARG A 1 7 ? 0.399 -15.493 10.705 1.00 0.00 5 ARG P C 19
ATOM 21490 O O . ARG A 1 7 ? -0.451 -14.657 11.028 1.00 0.00 5 ARG P O 19
ATOM 21511 N N . THR A 1 8 ? 0.695 -15.790 9.439 1.00 0.00 6 THR P N 19
ATOM 21512 C CA . THR A 1 8 ? 0.042 -15.283 8.216 1.00 0.00 6 THR P CA 19
ATOM 21513 C C . THR A 1 8 ? 0.267 -13.791 7.929 1.00 0.00 6 THR P C 19
ATOM 21514 O O . THR A 1 8 ? 0.871 -13.467 6.906 1.00 0.00 6 THR P O 19
ATOM 21525 N N . HIS A 1 9 ? -0.164 -12.887 8.818 1.00 0.00 7 HIS P N 19
ATOM 21526 C CA . HIS A 1 9 ? -0.071 -11.420 8.674 1.00 0.00 7 HIS P CA 19
ATOM 21527 C C . HIS A 1 9 ? -0.566 -10.921 7.291 1.00 0.00 7 HIS P C 19
ATOM 21528 O O . HIS A 1 9 ? -1.657 -11.313 6.866 1.00 0.00 7 HIS P O 19
ATOM 21542 N N . PHE A 1 10 ? 0.195 -10.075 6.585 1.00 0.00 8 PHE P N 19
ATOM 21543 C CA . PHE A 1 10 ? -0.105 -9.616 5.220 1.00 0.00 8 PHE P CA 19
ATOM 21544 C C . PHE A 1 10 ? -0.268 -10.787 4.228 1.00 0.00 8 PHE P C 19
ATOM 21545 O O . PHE A 1 10 ? 0.521 -11.737 4.245 1.00 0.00 8 PHE P O 19
ATOM 21562 N N . THR A 1 11 ? -1.240 -10.704 3.312 1.00 0.00 9 THR P N 19
ATOM 21563 C CA . THR A 1 11 ? -1.395 -11.691 2.220 1.00 0.00 9 THR P CA 19
ATOM 21564 C C . THR A 1 11 ? -0.488 -11.369 1.022 1.00 0.00 9 THR P C 19
ATOM 21565 O O . THR A 1 11 ? -0.104 -10.217 0.807 1.00 0.00 9 THR P O 19
ATOM 21576 N N . SER A 1 12 ? -0.147 -12.376 0.212 1.00 0.00 10 SER P N 19
ATOM 21577 C CA . SER A 1 12 ? 0.746 -12.236 -0.951 1.00 0.00 10 SER P CA 19
ATOM 21578 C C . SER A 1 12 ? 0.232 -11.232 -1.992 1.00 0.00 10 SER P C 19
ATOM 21579 O O . SER A 1 12 ? 1.030 -10.532 -2.615 1.00 0.00 10 SER P O 19
ATOM 21587 N N . GLN A 1 13 ? -1.090 -11.084 -2.128 1.00 0.00 11 GLN P N 19
ATOM 21588 C CA . GLN A 1 13 ? -1.712 -10.088 -3.009 1.00 0.00 11 GLN P CA 19
ATOM 21589 C C . GLN A 1 13 ? -1.417 -8.647 -2.553 1.00 0.00 11 GLN P C 19
ATOM 21590 O O . GLN A 1 13 ? -1.113 -7.792 -3.385 1.00 0.00 11 GLN P O 19
ATOM 21604 N N . GLN A 1 14 ? -1.415 -8.384 -1.238 1.00 0.00 12 GLN P N 19
ATOM 21605 C CA . GLN A 1 14 ? -1.039 -7.078 -0.680 1.00 0.00 12 GLN P CA 19
ATOM 21606 C C . GLN A 1 14 ? 0.444 -6.789 -0.928 1.00 0.00 12 GLN P C 19
ATOM 21607 O O . GLN A 1 14 ? 0.778 -5.704 -1.395 1.00 0.00 12 GLN P O 19
ATOM 21621 N N . LEU A 1 15 ? 1.329 -7.768 -0.698 1.00 0.00 13 LEU P N 19
ATOM 21622 C CA . LEU A 1 15 ? 2.768 -7.640 -0.978 1.00 0.00 13 LEU P CA 19
ATOM 21623 C C . LEU A 1 15 ? 3.047 -7.353 -2.463 1.00 0.00 13 LEU P C 19
ATOM 21624 O O . LEU A 1 15 ? 3.917 -6.541 -2.772 1.00 0.00 13 LEU P O 19
ATOM 21640 N N . GLN A 1 16 ? 2.298 -7.970 -3.380 1.00 0.00 14 GLN P N 19
ATOM 21641 C CA . GLN A 1 16 ? 2.443 -7.747 -4.822 1.00 0.00 14 GLN P CA 19
ATOM 21642 C C . GLN A 1 16 ? 1.923 -6.376 -5.266 1.00 0.00 14 GLN P C 19
ATOM 21643 O O . GLN A 1 16 ? 2.587 -5.707 -6.056 1.00 0.00 14 GLN P O 19
ATOM 21657 N N . GLU A 1 17 ? 0.794 -5.909 -4.731 1.00 0.00 15 GLU P N 19
ATOM 21658 C CA . GLU A 1 17 ? 0.305 -4.544 -4.977 1.00 0.00 15 GLU P CA 19
ATOM 21659 C C . GLU A 1 17 ? 1.236 -3.479 -4.368 1.00 0.00 15 GLU P C 19
ATOM 21660 O O . GLU A 1 17 ? 1.450 -2.430 -4.980 1.00 0.00 15 GLU P O 19
ATOM 21672 N N . LEU A 1 18 ? 1.846 -3.766 -3.210 1.00 0.00 16 LEU P N 19
ATOM 21673 C CA . LEU A 1 18 ? 2.821 -2.888 -2.551 1.00 0.00 16 LEU P CA 19
ATOM 21674 C C . LEU A 1 18 ? 4.146 -2.831 -3.327 1.00 0.00 16 LEU P C 19
ATOM 21675 O O . LEU A 1 18 ? 4.697 -1.749 -3.529 1.00 0.00 16 LEU P O 19
ATOM 21691 N N . GLU A 1 19 ? 4.630 -3.965 -3.838 1.00 0.00 17 GLU P N 19
ATOM 21692 C CA . GLU A 1 19 ? 5.832 -4.006 -4.675 1.00 0.00 17 GLU P CA 19
ATOM 21693 C C . GLU A 1 19 ? 5.600 -3.372 -6.057 1.00 0.00 17 GLU P C 19
ATOM 21694 O O . GLU A 1 19 ? 6.472 -2.657 -6.551 1.00 0.00 17 GLU P O 19
ATOM 21706 N N . ALA A 1 20 ? 4.415 -3.543 -6.653 1.00 0.00 18 ALA P N 19
ATOM 21707 C CA . ALA A 1 20 ? 4.057 -2.892 -7.915 1.00 0.00 18 ALA P CA 19
ATOM 21708 C C . ALA A 1 20 ? 4.082 -1.352 -7.816 1.00 0.00 18 ALA P C 19
ATOM 21709 O O . ALA A 1 20 ? 4.614 -0.692 -8.714 1.00 0.00 18 ALA P O 19
ATOM 21716 N N . THR A 1 21 ? 3.577 -0.766 -6.719 1.00 0.00 19 THR P N 19
ATOM 21717 C CA . THR A 1 21 ? 3.673 0.691 -6.499 1.00 0.00 19 THR P CA 19
ATOM 21718 C C . THR A 1 21 ? 5.089 1.128 -6.099 1.00 0.00 19 THR P C 19
ATOM 21719 O O . THR A 1 21 ? 5.576 2.131 -6.620 1.00 0.00 19 THR P O 19
ATOM 21730 N N . PHE A 1 22 ? 5.816 0.340 -5.294 1.00 0.00 20 PHE P N 19
ATOM 21731 C CA . PHE A 1 22 ? 7.219 0.606 -4.943 1.00 0.00 20 PHE P CA 19
ATOM 21732 C C . PHE A 1 22 ? 8.139 0.668 -6.174 1.00 0.00 20 PHE P C 19
ATOM 21733 O O . PHE A 1 22 ? 8.929 1.602 -6.305 1.00 0.00 20 PHE P O 19
ATOM 21750 N N . GLN A 1 23 ? 8.022 -0.272 -7.119 1.00 0.00 21 GLN P N 19
ATOM 21751 C CA . GLN A 1 23 ? 8.852 -0.270 -8.334 1.00 0.00 21 GLN P CA 19
ATOM 21752 C C . GLN A 1 23 ? 8.454 0.829 -9.343 1.00 0.00 21 GLN P C 19
ATOM 21753 O O . GLN A 1 23 ? 9.261 1.181 -10.208 1.00 0.00 21 GLN P O 19
ATOM 21767 N N . ARG A 1 24 ? 7.253 1.416 -9.216 1.00 0.00 22 ARG P N 19
ATOM 21768 C CA . ARG A 1 24 ? 6.825 2.617 -9.960 1.00 0.00 22 ARG P CA 19
ATOM 21769 C C . ARG A 1 24 ? 7.347 3.909 -9.310 1.00 0.00 22 ARG P C 19
ATOM 21770 O O . ARG A 1 24 ? 7.816 4.802 -10.016 1.00 0.00 22 ARG P O 19
ATOM 21791 N N . ASN A 1 25 ? 7.299 3.994 -7.979 1.00 0.00 23 ASN P N 19
ATOM 21792 C CA . ASN A 1 25 ? 7.828 5.092 -7.166 1.00 0.00 23 ASN P CA 19
ATOM 21793 C C . ASN A 1 25 ? 8.288 4.570 -5.789 1.00 0.00 23 ASN P C 19
ATOM 21794 O O . ASN A 1 25 ? 7.469 4.113 -4.989 1.00 0.00 23 ASN P O 19
ATOM 21805 N N . ARG A 1 26 ? 9.591 4.680 -5.485 1.00 0.00 24 ARG P N 19
ATOM 21806 C CA . ARG A 1 26 ? 10.190 4.221 -4.212 1.00 0.00 24 ARG P CA 19
ATOM 21807 C C . ARG A 1 26 ? 10.049 5.220 -3.054 1.00 0.00 24 ARG P C 19
ATOM 21808 O O . ARG A 1 26 ? 10.312 4.854 -1.908 1.00 0.00 24 ARG P O 19
ATOM 21829 N N . TYR A 1 27 ? 9.614 6.453 -3.333 1.00 0.00 25 TYR P N 19
ATOM 21830 C CA . TYR A 1 27 ? 9.465 7.548 -2.362 1.00 0.00 25 TYR P CA 19
ATOM 21831 C C . TYR A 1 27 ? 8.106 8.288 -2.497 1.00 0.00 25 TYR P C 19
ATOM 21832 O O . TYR A 1 27 ? 8.082 9.502 -2.735 1.00 0.00 25 TYR P O 19
ATOM 21850 N N . PRO A 1 28 ? 6.957 7.592 -2.362 1.00 0.00 26 PRO P N 19
ATOM 21851 C CA . PRO A 1 28 ? 5.626 8.201 -2.440 1.00 0.00 26 PRO P CA 19
ATOM 21852 C C . PRO A 1 28 ? 5.312 9.110 -1.241 1.00 0.00 26 PRO P C 19
ATOM 21853 O O . PRO A 1 28 ? 5.789 8.891 -0.123 1.00 0.00 26 PRO P O 19
ATOM 21864 N N . ASP A 1 29 ? 4.461 10.111 -1.469 1.00 0.00 27 ASP P N 19
ATOM 21865 C CA . ASP A 1 29 ? 3.912 10.994 -0.432 1.00 0.00 27 ASP P CA 19
ATOM 21866 C C . ASP A 1 29 ? 2.889 10.259 0.457 1.00 0.00 27 ASP P C 19
ATOM 21867 O O . ASP A 1 29 ? 2.288 9.270 0.032 1.00 0.00 27 ASP P O 19
ATOM 21876 N N . MET A 1 30 ? 2.649 10.742 1.679 1.00 0.00 28 MET P N 19
ATOM 21877 C CA . MET A 1 30 ? 1.676 10.161 2.617 1.00 0.00 28 MET P CA 19
ATOM 21878 C C . MET A 1 30 ? 0.263 10.033 2.014 1.00 0.00 28 MET P C 19
ATOM 21879 O O . MET A 1 30 ? -0.414 9.038 2.275 1.00 0.00 28 MET P O 19
ATOM 21893 N N . SER A 1 31 ? -0.178 10.965 1.159 1.00 0.00 29 SER P N 19
ATOM 21894 C CA . SER A 1 31 ? -1.471 10.860 0.457 1.00 0.00 29 SER P CA 19
ATOM 21895 C C . SER A 1 31 ? -1.466 9.774 -0.629 1.00 0.00 29 SER P C 19
ATOM 21896 O O . SER A 1 31 ? -2.453 9.054 -0.787 1.00 0.00 29 SER P O 19
ATOM 21904 N N . THR A 1 32 ? -0.346 9.588 -1.337 1.00 0.00 30 THR P N 19
ATOM 21905 C CA . THR A 1 32 ? -0.153 8.488 -2.302 1.00 0.00 30 THR P CA 19
ATOM 21906 C C . THR A 1 32 ? -0.153 7.131 -1.586 1.00 0.00 30 THR P C 19
ATOM 21907 O O . THR A 1 32 ? -0.834 6.200 -2.020 1.00 0.00 30 THR P O 19
ATOM 21918 N N . ARG A 1 33 ? 0.545 7.037 -0.444 1.00 0.00 31 ARG P N 19
ATOM 21919 C CA . ARG A 1 33 ? 0.538 5.852 0.433 1.00 0.00 31 ARG P CA 19
ATOM 21920 C C . ARG A 1 33 ? -0.854 5.558 0.997 1.00 0.00 31 ARG P C 19
ATOM 21921 O O . ARG A 1 33 ? -1.223 4.393 1.100 1.00 0.00 31 ARG P O 19
ATOM 21942 N N . GLU A 1 34 ? -1.650 6.577 1.319 1.00 0.00 32 GLU P N 19
ATOM 21943 C CA . GLU A 1 34 ? -3.017 6.399 1.830 1.00 0.00 32 GLU P CA 19
ATOM 21944 C C . GLU A 1 34 ? -3.978 5.860 0.758 1.00 0.00 32 GLU P C 19
ATOM 21945 O O . GLU A 1 34 ? -4.786 4.979 1.055 1.00 0.00 32 GLU P O 19
ATOM 21957 N N . GLU A 1 35 ? -3.866 6.316 -0.495 1.00 0.00 33 GLU P N 19
ATOM 21958 C CA . GLU A 1 35 ? -4.653 5.758 -1.605 1.00 0.00 33 GLU P CA 19
ATOM 21959 C C . GLU A 1 35 ? -4.335 4.271 -1.822 1.00 0.00 33 GLU P C 19
ATOM 21960 O O . GLU A 1 35 ? -5.249 3.447 -1.844 1.00 0.00 33 GLU P O 19
ATOM 21972 N N . ILE A 1 36 ? -3.054 3.890 -1.898 1.00 0.00 34 ILE P N 19
ATOM 21973 C CA . ILE A 1 36 ? -2.695 2.472 -2.068 1.00 0.00 34 ILE P CA 19
ATOM 21974 C C . ILE A 1 36 ? -3.002 1.637 -0.811 1.00 0.00 34 ILE P C 19
ATOM 21975 O O . ILE A 1 36 ? -3.304 0.449 -0.936 1.00 0.00 34 ILE P O 19
ATOM 21991 N N . ALA A 1 37 ? -3.028 2.241 0.386 1.00 0.00 35 ALA P N 19
ATOM 21992 C CA . ALA A 1 37 ? -3.474 1.584 1.614 1.00 0.00 35 ALA P CA 19
ATOM 21993 C C . ALA A 1 37 ? -4.965 1.205 1.556 1.00 0.00 35 ALA P C 19
ATOM 21994 O O . ALA A 1 37 ? -5.302 0.054 1.826 1.00 0.00 35 ALA P O 19
ATOM 22001 N N . VAL A 1 38 ? -5.870 2.102 1.142 1.00 0.00 36 VAL P N 19
ATOM 22002 C CA . VAL A 1 38 ? -7.302 1.754 1.012 1.00 0.00 36 VAL P CA 19
ATOM 22003 C C . VAL A 1 38 ? -7.566 0.756 -0.123 1.00 0.00 36 VAL P C 19
ATOM 22004 O O . VAL A 1 38 ? -8.467 -0.075 0.003 1.00 0.00 36 VAL P O 19
ATOM 22017 N N . TRP A 1 39 ? -6.753 0.752 -1.187 1.00 0.00 37 TRP P N 19
ATOM 22018 C CA . TRP A 1 39 ? -6.841 -0.235 -2.279 1.00 0.00 37 TRP P CA 19
ATOM 22019 C C . TRP A 1 39 ? -6.367 -1.637 -1.850 1.00 0.00 37 TRP P C 19
ATOM 22020 O O . TRP A 1 39 ? -6.955 -2.638 -2.265 1.00 0.00 37 TRP P O 19
ATOM 22041 N N . THR A 1 40 ? -5.357 -1.722 -0.974 1.00 0.00 38 THR P N 19
ATOM 22042 C CA . THR A 1 40 ? -4.861 -2.979 -0.366 1.00 0.00 38 THR P CA 19
ATOM 22043 C C . THR A 1 40 ? -5.589 -3.376 0.930 1.00 0.00 38 THR P C 19
ATOM 22044 O O . THR A 1 40 ? -5.303 -4.431 1.501 1.00 0.00 38 THR P O 19
ATOM 22055 N N . ASN A 1 41 ? -6.546 -2.561 1.389 1.00 0.00 39 ASN P N 19
ATOM 22056 C CA . ASN A 1 41 ? -7.246 -2.669 2.675 1.00 0.00 39 ASN P CA 19
ATOM 22057 C C . ASN A 1 41 ? -6.291 -2.752 3.893 1.00 0.00 39 ASN P C 19
ATOM 22058 O O . ASN A 1 41 ? -6.396 -3.631 4.753 1.00 0.00 39 ASN P O 19
ATOM 22069 N N . LEU A 1 42 ? -5.337 -1.820 3.935 1.00 0.00 40 LEU P N 19
ATOM 22070 C CA . LEU A 1 42 ? -4.352 -1.584 4.994 1.00 0.00 40 LEU P CA 19
ATOM 22071 C C . LEU A 1 42 ? -4.478 -0.153 5.558 1.00 0.00 40 LEU P C 19
ATOM 22072 O O . LEU A 1 42 ? -5.273 0.660 5.080 1.00 0.00 40 LEU P O 19
ATOM 22088 N N . THR A 1 43 ? -3.670 0.161 6.572 1.00 0.00 41 THR P N 19
ATOM 22089 C CA . THR A 1 43 ? -3.475 1.521 7.110 1.00 0.00 41 THR P CA 19
ATOM 22090 C C . THR A 1 43 ? -2.157 2.118 6.617 1.00 0.00 41 THR P C 19
ATOM 22091 O O . THR A 1 43 ? -1.179 1.407 6.387 1.00 0.00 41 THR P O 19
ATOM 22102 N N . GLU A 1 44 ? -2.103 3.441 6.461 1.00 0.00 42 GLU P N 19
ATOM 22103 C CA . GLU A 1 44 ? -0.947 4.131 5.864 1.00 0.00 42 GLU P CA 19
ATOM 22104 C C . GLU A 1 44 ? 0.328 4.017 6.723 1.00 0.00 42 GLU P C 19
ATOM 22105 O O . GLU A 1 44 ? 1.428 3.928 6.183 1.00 0.00 42 GLU P O 19
ATOM 22117 N N . ALA A 1 45 ? 0.198 3.886 8.048 1.00 0.00 43 ALA P N 19
ATOM 22118 C CA . ALA A 1 45 ? 1.322 3.596 8.946 1.00 0.00 43 ALA P CA 19
ATOM 22119 C C . ALA A 1 45 ? 1.959 2.209 8.703 1.00 0.00 43 ALA P C 19
ATOM 22120 O O . ALA A 1 45 ? 3.168 2.057 8.887 1.00 0.00 43 ALA P O 19
ATOM 22127 N N . ARG A 1 46 ? 1.203 1.207 8.220 1.00 0.00 44 ARG P N 19
ATOM 22128 C CA . ARG A 1 46 ? 1.786 -0.070 7.754 1.00 0.00 44 ARG P CA 19
ATOM 22129 C C . ARG A 1 46 ? 2.533 0.094 6.429 1.00 0.00 44 ARG P C 19
ATOM 22130 O O . ARG A 1 46 ? 3.575 -0.532 6.255 1.00 0.00 44 ARG P O 19
ATOM 22151 N N . VAL A 1 47 ? 2.093 0.996 5.548 1.00 0.00 45 VAL P N 19
ATOM 22152 C CA . VAL A 1 47 ? 2.826 1.354 4.313 1.00 0.00 45 VAL P CA 19
ATOM 22153 C C . VAL A 1 47 ? 4.151 2.062 4.639 1.00 0.00 45 VAL P C 19
ATOM 22154 O O . VAL A 1 47 ? 5.184 1.736 4.050 1.00 0.00 45 VAL P O 19
ATOM 22167 N N . ARG A 1 48 ? 4.159 2.965 5.633 1.00 0.00 46 ARG P N 19
ATOM 22168 C CA . ARG A 1 48 ? 5.375 3.631 6.155 1.00 0.00 46 ARG P CA 19
ATOM 22169 C C . ARG A 1 48 ? 6.430 2.654 6.690 1.00 0.00 46 ARG P C 19
ATOM 22170 O O . ARG A 1 48 ? 7.618 2.968 6.625 1.00 0.00 46 ARG P O 19
ATOM 22191 N N . VAL A 1 49 ? 6.017 1.489 7.197 1.00 0.00 47 VAL P N 19
ATOM 22192 C CA . VAL A 1 49 ? 6.912 0.401 7.639 1.00 0.00 47 VAL P CA 19
ATOM 22193 C C . VAL A 1 49 ? 7.289 -0.523 6.476 1.00 0.00 47 VAL P C 19
ATOM 22194 O O . VAL A 1 49 ? 8.458 -0.876 6.331 1.00 0.00 47 VAL P O 19
ATOM 22207 N N . TRP A 1 50 ? 6.337 -0.891 5.611 1.00 0.00 48 TRP P N 19
ATOM 22208 C CA . TRP A 1 50 ? 6.574 -1.839 4.516 1.00 0.00 48 TRP P CA 19
ATOM 22209 C C . TRP A 1 50 ? 7.605 -1.326 3.502 1.00 0.00 48 TRP P C 19
ATOM 22210 O O . TRP A 1 50 ? 8.475 -2.084 3.077 1.00 0.00 48 TRP P O 19
ATOM 22231 N N . PHE A 1 51 ? 7.578 -0.031 3.165 1.00 0.00 49 PHE P N 19
ATOM 22232 C CA . PHE A 1 51 ? 8.568 0.573 2.261 1.00 0.00 49 PHE P CA 19
ATOM 22233 C C . PHE A 1 51 ? 9.994 0.525 2.840 1.00 0.00 49 PHE P C 19
ATOM 22234 O O . PHE A 1 51 ? 10.947 0.241 2.110 1.00 0.00 49 PHE P O 19
ATOM 22251 N N . LYS A 1 52 ? 10.151 0.715 4.158 1.00 0.00 50 LYS P N 19
ATOM 22252 C CA . LYS A 1 52 ? 11.438 0.546 4.860 1.00 0.00 50 LYS P CA 19
ATOM 22253 C C . LYS A 1 52 ? 11.879 -0.919 4.868 1.00 0.00 50 LYS P C 19
ATOM 22254 O O . LYS A 1 52 ? 13.044 -1.203 4.600 1.00 0.00 50 LYS P O 19
ATOM 22273 N N . ASN A 1 53 ? 10.950 -1.849 5.099 1.00 0.00 51 ASN P N 19
ATOM 22274 C CA . ASN A 1 53 ? 11.206 -3.292 5.084 1.00 0.00 51 ASN P CA 19
ATOM 22275 C C . ASN A 1 53 ? 11.667 -3.777 3.692 1.00 0.00 51 ASN P C 19
ATOM 22276 O O . ASN A 1 53 ? 12.679 -4.466 3.585 1.00 0.00 51 ASN P O 19
ATOM 22287 N N . ARG A 1 54 ? 11.006 -3.342 2.610 1.00 0.00 52 ARG P N 19
ATOM 22288 C CA . ARG A 1 54 ? 11.386 -3.637 1.213 1.00 0.00 52 ARG P CA 19
ATOM 22289 C C . ARG A 1 54 ? 12.783 -3.110 0.865 1.00 0.00 52 ARG P C 19
ATOM 22290 O O . ARG A 1 54 ? 13.565 -3.851 0.260 1.00 0.00 52 ARG P O 19
ATOM 22311 N N . ARG A 1 55 ? 13.137 -1.888 1.280 1.00 0.00 53 ARG P N 19
ATOM 22312 C CA . ARG A 1 55 ? 14.490 -1.319 1.086 1.00 0.00 53 ARG P CA 19
ATOM 22313 C C . ARG A 1 55 ? 15.554 -2.023 1.935 1.00 0.00 53 ARG P C 19
ATOM 22314 O O . ARG A 1 55 ? 16.639 -2.308 1.432 1.00 0.00 53 ARG P O 19
ATOM 22335 N N . ALA A 1 56 ? 15.236 -2.391 3.176 1.00 0.00 54 ALA P N 19
ATOM 22336 C CA . ALA A 1 56 ? 16.119 -3.186 4.033 1.00 0.00 54 ALA P CA 19
ATOM 22337 C C . ALA A 1 56 ? 16.361 -4.596 3.462 1.00 0.00 54 ALA P C 19
ATOM 22338 O O . ALA A 1 56 ? 17.500 -5.054 3.433 1.00 0.00 54 ALA P O 19
ATOM 22345 N N . LYS A 1 57 ? 15.326 -5.253 2.922 1.00 0.00 55 LYS P N 19
ATOM 22346 C CA . LYS A 1 57 ? 15.412 -6.565 2.253 1.00 0.00 55 LYS P CA 19
ATOM 22347 C C . LYS A 1 57 ? 16.262 -6.516 0.974 1.00 0.00 55 LYS P C 19
ATOM 22348 O O . LYS A 1 57 ? 17.024 -7.441 0.703 1.00 0.00 55 LYS P O 19
ATOM 22367 N N . TRP A 1 58 ? 16.175 -5.415 0.220 1.00 0.00 56 TRP P N 19
ATOM 22368 C CA . TRP A 1 58 ? 17.030 -5.133 -0.945 1.00 0.00 56 TRP P CA 19
ATOM 22369 C C . TRP A 1 58 ? 18.502 -4.894 -0.558 1.00 0.00 56 TRP P C 19
ATOM 22370 O O . TRP A 1 58 ? 19.417 -5.365 -1.241 1.00 0.00 56 TRP P O 19
ATOM 22391 N N . ARG A 1 59 ? 18.747 -4.184 0.549 1.00 0.00 57 ARG P N 19
ATOM 22392 C CA . ARG A 1 59 ? 20.090 -3.929 1.109 1.00 0.00 57 ARG P CA 19
ATOM 22393 C C . ARG A 1 59 ? 20.733 -5.192 1.698 1.00 0.00 57 ARG P C 19
ATOM 22394 O O . ARG A 1 59 ? 21.901 -5.467 1.422 1.00 0.00 57 ARG P O 19
ATOM 22415 N N . LYS A 1 60 ? 19.972 -6.004 2.439 1.00 0.00 58 LYS P N 19
ATOM 22416 C CA . LYS A 1 60 ? 20.381 -7.285 3.059 1.00 0.00 58 LYS P CA 19
ATOM 22417 C C . LYS A 1 60 ? 20.410 -8.455 2.056 1.00 0.00 58 LYS P C 19
ATOM 22418 O O . LYS A 1 60 ? 19.870 -9.535 2.304 1.00 0.00 58 LYS P O 19
ATOM 22437 N N . ARG A 1 61 ? 21.085 -8.239 0.922 1.00 0.00 59 ARG P N 19
ATOM 22438 C CA . ARG A 1 61 ? 21.426 -9.267 -0.085 1.00 0.00 59 ARG P CA 19
ATOM 22439 C C . ARG A 1 61 ? 22.518 -10.242 0.389 1.00 0.00 59 ARG P C 19
ATOM 22440 O O . ARG A 1 61 ? 22.671 -11.324 -0.174 1.00 0.00 59 ARG P O 19
ATOM 22461 N N . GLU A 1 62 ? 23.239 -9.871 1.448 1.00 0.00 60 GLU P N 19
ATOM 22462 C CA . GLU A 1 62 ? 24.173 -10.706 2.214 1.00 0.00 60 GLU P CA 19
ATOM 22463 C C . GLU A 1 62 ? 23.847 -10.625 3.719 1.00 0.00 60 GLU P C 19
ATOM 22464 O O . GLU A 1 62 ? 23.232 -9.662 4.187 1.00 0.00 60 GLU P O 19
ATOM 22476 N N . GLU A 1 63 ? 24.263 -11.631 4.492 1.00 0.00 61 GLU P N 19
ATOM 22477 C CA . GLU A 1 63 ? 23.942 -11.747 5.926 1.00 0.00 61 GLU P CA 19
ATOM 22478 C C . GLU A 1 63 ? 24.725 -10.753 6.811 1.00 0.00 61 GLU P C 19
ATOM 22479 O O . GLU A 1 63 ? 24.249 -10.354 7.876 1.00 0.00 61 GLU P O 19
ATOM 22491 N N . PHE A 1 64 ? 25.906 -10.315 6.363 1.00 0.00 62 PHE P N 19
ATOM 22492 C CA . PHE A 1 64 ? 26.857 -9.503 7.136 1.00 0.00 62 PHE P CA 19
ATOM 22493 C C . PHE A 1 64 ? 26.355 -8.084 7.475 1.00 0.00 62 PHE P C 19
ATOM 22494 O O . PHE A 1 64 ? 25.460 -7.540 6.820 1.00 0.00 62 PHE P O 19
ATOM 22511 N N . ILE A 1 65 ? 26.942 -7.481 8.513 1.00 0.00 63 ILE P N 19
ATOM 22512 C CA . ILE A 1 65 ? 26.651 -6.121 9.001 1.00 0.00 63 ILE P CA 19
ATOM 22513 C C . ILE A 1 65 ? 27.907 -5.478 9.619 1.00 0.00 63 ILE P C 19
ATOM 22514 O O . ILE A 1 65 ? 28.786 -6.180 10.127 1.00 0.00 63 ILE P O 19
ATOM 22530 N N . VAL A 1 66 ? 27.991 -4.143 9.586 1.00 0.00 64 VAL P N 19
ATOM 22531 C CA . VAL A 1 66 ? 29.057 -3.334 10.209 1.00 0.00 64 VAL P CA 19
ATOM 22532 C C . VAL A 1 66 ? 28.427 -2.212 11.046 1.00 0.00 64 VAL P C 19
ATOM 22533 O O . VAL A 1 66 ? 27.501 -1.539 10.587 1.00 0.00 64 VAL P O 19
ATOM 22546 N N . THR A 1 67 ? 28.933 -2.007 12.266 1.00 0.00 65 THR P N 19
ATOM 22547 C CA . THR A 1 67 ? 28.426 -1.017 13.239 1.00 0.00 65 THR P CA 19
ATOM 22548 C C . THR A 1 67 ? 29.585 -0.402 14.035 1.00 0.00 65 THR P C 19
ATOM 22549 O O . THR A 1 67 ? 30.524 -1.108 14.416 1.00 0.00 65 THR P O 19
ATOM 22560 N N . ASP A 1 68 ? 29.520 0.908 14.301 1.00 0.00 66 ASP P N 19
ATOM 22561 C CA . ASP A 1 68 ? 30.506 1.690 15.075 1.00 0.00 66 ASP P CA 19
ATOM 22562 C C . ASP A 1 68 ? 29.848 2.791 15.933 1.00 0.00 66 ASP P C 19
ATOM 22563 O O . ASP A 1 68 ? 28.965 3.516 15.419 1.00 0.00 66 ASP P O 19
ATOM 22573 N N . GLY A 1 1 ? -9.945 -31.471 12.518 1.00 0.00 -1 GLY P N 20
ATOM 22574 C CA . GLY A 1 1 ? -8.593 -31.779 12.001 1.00 0.00 -1 GLY P CA 20
ATOM 22575 C C . GLY A 1 1 ? -7.592 -30.686 12.345 1.00 0.00 -1 GLY P C 20
ATOM 22576 O O . GLY A 1 1 ? -7.794 -29.920 13.290 1.00 0.00 -1 GLY P O 20
ATOM 22582 N N . SER A 1 2 ? -6.495 -30.609 11.586 1.00 0.00 0 SER P N 20
ATOM 22583 C CA . SER A 1 2 ? -5.396 -29.647 11.794 1.00 0.00 0 SER P CA 20
ATOM 22584 C C . SER A 1 2 ? -5.813 -28.184 11.562 1.00 0.00 0 SER P C 20
ATOM 22585 O O . SER A 1 2 ? -6.709 -27.897 10.762 1.00 0.00 0 SER P O 20
ATOM 225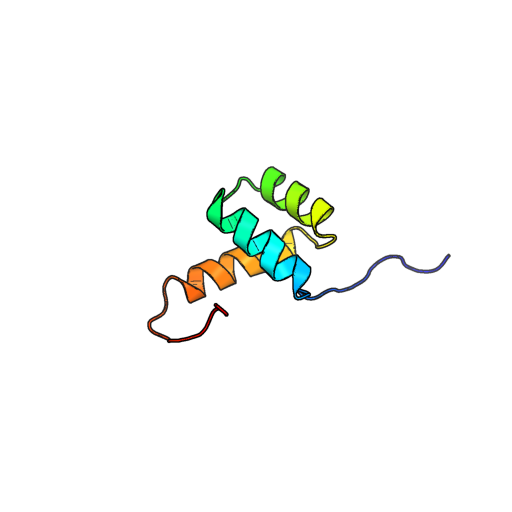93 N N . GLN A 1 3 ? -5.139 -27.253 12.245 1.00 0.00 1 GLN P N 20
ATOM 22594 C CA . GLN A 1 3 ? -5.360 -25.799 12.167 1.00 0.00 1 GLN P CA 20
ATOM 22595 C C . GLN A 1 3 ? -4.028 -25.032 12.039 1.00 0.00 1 GLN P C 20
ATOM 22596 O O . GLN A 1 3 ? -2.962 -25.555 12.383 1.00 0.00 1 GLN P O 20
ATOM 22610 N N . ARG A 1 4 ? -4.091 -23.782 11.558 1.00 0.00 2 ARG P N 20
ATOM 22611 C CA . ARG A 1 4 ? -2.944 -22.868 11.372 1.00 0.00 2 ARG P CA 20
ATOM 22612 C C . ARG A 1 4 ? -3.199 -21.484 11.983 1.00 0.00 2 ARG P C 20
ATOM 22613 O O . ARG A 1 4 ? -4.344 -21.034 12.070 1.00 0.00 2 ARG P O 20
ATOM 22634 N N . ARG A 1 5 ? -2.113 -20.806 12.374 1.00 0.00 3 ARG P N 20
ATOM 22635 C CA . ARG A 1 5 ? -2.082 -19.439 12.952 1.00 0.00 3 ARG P CA 20
ATOM 22636 C C . ARG A 1 5 ? -0.996 -18.541 12.321 1.00 0.00 3 ARG P C 20
ATOM 22637 O O . ARG A 1 5 ? -0.859 -17.371 12.674 1.00 0.00 3 ARG P O 20
ATOM 22658 N N . GLN A 1 6 ? -0.219 -19.091 11.387 1.00 0.00 4 GLN P N 20
ATOM 22659 C CA . GLN A 1 6 ? 0.916 -18.460 10.710 1.00 0.00 4 GLN P CA 20
ATOM 22660 C C . GLN A 1 6 ? 0.485 -17.321 9.760 1.00 0.00 4 GLN P C 20
ATOM 22661 O O . GLN A 1 6 ? -0.668 -17.258 9.320 1.00 0.00 4 GLN P O 20
ATOM 22675 N N . ARG A 1 7 ? 1.438 -16.433 9.429 1.00 0.00 5 ARG P N 20
ATOM 22676 C CA . ARG A 1 7 ? 1.287 -15.250 8.552 1.00 0.00 5 ARG P CA 20
ATOM 22677 C C . ARG A 1 7 ? 0.105 -14.343 8.948 1.00 0.00 5 ARG P C 20
ATOM 22678 O O . ARG A 1 7 ? -0.890 -14.216 8.234 1.00 0.00 5 ARG P O 20
ATOM 22699 N N . THR A 1 8 ? 0.244 -13.684 10.100 1.00 0.00 6 THR P N 20
ATOM 22700 C CA . THR A 1 8 ? -0.682 -12.643 10.597 1.00 0.00 6 THR P CA 20
ATOM 22701 C C . THR A 1 8 ? -0.503 -11.280 9.906 1.00 0.00 6 THR P C 20
ATOM 22702 O O . THR A 1 8 ? -1.403 -10.438 9.958 1.00 0.00 6 THR P O 20
ATOM 22713 N N . HIS A 1 9 ? 0.640 -11.058 9.242 1.00 0.00 7 HIS P N 20
ATOM 22714 C CA . HIS A 1 9 ? 0.948 -9.866 8.431 1.00 0.00 7 HIS P CA 20
ATOM 22715 C C . HIS A 1 9 ? 0.352 -9.968 7.004 1.00 0.00 7 HIS P C 20
ATOM 22716 O O . HIS A 1 9 ? -0.465 -10.851 6.731 1.00 0.00 7 HIS P O 20
ATOM 22730 N N . PHE A 1 10 ? 0.713 -9.055 6.093 1.00 0.00 8 PHE P N 20
ATOM 22731 C CA . PHE A 1 10 ? 0.083 -8.877 4.772 1.00 0.00 8 PHE P CA 20
ATOM 22732 C C . PHE A 1 10 ? 0.076 -10.162 3.920 1.00 0.00 8 PHE P C 20
ATOM 22733 O O . PHE A 1 10 ? 1.055 -10.916 3.920 1.00 0.00 8 PHE P O 20
ATOM 22750 N N . THR A 1 11 ? -0.991 -10.394 3.149 1.00 0.00 9 THR P N 20
ATOM 22751 C CA . THR A 1 11 ? -1.085 -11.548 2.231 1.00 0.00 9 THR P CA 20
ATOM 22752 C C . THR A 1 11 ? -0.326 -11.315 0.917 1.00 0.00 9 THR P C 20
ATOM 22753 O O . THR A 1 11 ? 0.000 -10.179 0.564 1.00 0.00 9 THR P O 20
ATOM 22764 N N . SER A 1 12 ? -0.048 -12.380 0.160 1.00 0.00 10 SER P N 20
ATOM 22765 C CA . SER A 1 12 ? 0.765 -12.349 -1.069 1.00 0.00 10 SER P CA 20
ATOM 22766 C C . SER A 1 12 ? 0.240 -11.375 -2.132 1.00 0.00 10 SER P C 20
ATOM 22767 O O . SER A 1 12 ? 1.035 -10.735 -2.820 1.00 0.00 10 SER P O 20
ATOM 22775 N N . GLN A 1 13 ? -1.082 -11.195 -2.237 1.00 0.00 11 GLN P N 20
ATOM 22776 C CA . GLN A 1 13 ? -1.696 -10.222 -3.154 1.00 0.00 11 GLN P CA 20
ATOM 22777 C C . GLN A 1 13 ? -1.418 -8.768 -2.730 1.00 0.00 11 GLN P C 20
ATOM 22778 O O . GLN A 1 13 ? -1.100 -7.929 -3.572 1.00 0.00 11 GLN P O 20
ATOM 22792 N N . GLN A 1 14 ? -1.464 -8.469 -1.427 1.00 0.00 12 GLN P N 20
ATOM 22793 C CA . GLN A 1 14 ? -1.128 -7.146 -0.881 1.00 0.00 12 GLN P CA 20
ATOM 22794 C C . GLN A 1 14 ? 0.367 -6.837 -1.053 1.00 0.00 12 GLN P C 20
ATOM 22795 O O . GLN A 1 14 ? 0.725 -5.728 -1.446 1.00 0.00 12 GLN P O 20
ATOM 22809 N N . LEU A 1 15 ? 1.236 -7.831 -0.832 1.00 0.00 13 LEU P N 20
ATOM 22810 C CA . LEU A 1 15 ? 2.681 -7.721 -1.068 1.00 0.00 13 LEU P CA 20
ATOM 22811 C C . LEU A 1 15 ? 3.009 -7.500 -2.555 1.00 0.00 13 LEU P C 20
ATOM 22812 O O . LEU A 1 15 ? 3.860 -6.670 -2.875 1.00 0.00 13 LEU P O 20
ATOM 22828 N N . GLN A 1 16 ? 2.314 -8.186 -3.468 1.00 0.00 14 GLN P N 20
ATOM 22829 C CA . GLN A 1 16 ? 2.474 -8.007 -4.915 1.00 0.00 14 GLN P CA 20
ATOM 22830 C C . GLN A 1 16 ? 2.027 -6.607 -5.369 1.00 0.00 14 GLN P C 20
ATOM 22831 O O . GLN A 1 16 ? 2.736 -5.957 -6.139 1.00 0.00 14 GLN P O 20
ATOM 22845 N N . GLU A 1 17 ? 0.900 -6.101 -4.856 1.00 0.00 15 GLU P N 20
ATOM 22846 C CA . GLU A 1 17 ? 0.436 -4.734 -5.132 1.00 0.00 15 GLU P CA 20
ATOM 22847 C C . GLU A 1 17 ? 1.385 -3.669 -4.558 1.00 0.00 15 GLU P C 20
ATOM 22848 O O . GLU A 1 17 ? 1.646 -2.669 -5.226 1.00 0.00 15 GLU P O 20
ATOM 22860 N N . LEU A 1 18 ? 1.954 -3.886 -3.366 1.00 0.00 16 LEU P N 20
ATOM 22861 C CA . LEU A 1 18 ? 2.950 -2.989 -2.768 1.00 0.00 16 LEU P CA 20
ATOM 22862 C C . LEU A 1 18 ? 4.294 -3.008 -3.513 1.00 0.00 16 LEU P C 20
ATOM 22863 O O . LEU A 1 18 ? 4.892 -1.949 -3.691 1.00 0.00 16 LEU P O 20
ATOM 22879 N N . GLU A 1 19 ? 4.749 -4.156 -4.026 1.00 0.00 17 GLU P N 20
ATOM 22880 C CA . GLU A 1 19 ? 5.944 -4.221 -4.880 1.00 0.00 17 GLU P CA 20
ATOM 22881 C C . GLU A 1 19 ? 5.707 -3.535 -6.234 1.00 0.00 17 GLU P C 20
ATOM 22882 O O . GLU A 1 19 ? 6.545 -2.750 -6.678 1.00 0.00 17 GLU P O 20
ATOM 22894 N N . ALA A 1 20 ? 4.549 -3.755 -6.868 1.00 0.00 18 ALA P N 20
ATOM 22895 C CA . ALA A 1 20 ? 4.174 -3.058 -8.099 1.00 0.00 18 ALA P CA 20
ATOM 22896 C C . ALA A 1 20 ? 4.088 -1.534 -7.882 1.00 0.00 18 ALA P C 20
ATOM 22897 O O . ALA A 1 20 ? 4.610 -0.762 -8.686 1.00 0.00 18 ALA P O 20
ATOM 22904 N N . THR A 1 21 ? 3.512 -1.101 -6.756 1.00 0.00 19 THR P N 20
ATOM 22905 C CA . THR A 1 21 ? 3.469 0.305 -6.314 1.00 0.00 19 THR P CA 20
ATOM 22906 C C . THR A 1 21 ? 4.879 0.872 -6.123 1.00 0.00 19 THR P C 20
ATOM 22907 O O . THR A 1 21 ? 5.187 1.940 -6.651 1.00 0.00 19 THR P O 20
ATOM 22918 N N . PHE A 1 22 ? 5.759 0.146 -5.426 1.00 0.00 20 PHE P N 20
ATOM 22919 C CA . PHE A 1 22 ? 7.142 0.551 -5.165 1.00 0.00 20 PHE P CA 20
ATOM 22920 C C . PHE A 1 22 ? 7.956 0.709 -6.456 1.00 0.00 20 PHE P C 20
ATOM 22921 O O . PHE A 1 22 ? 8.668 1.699 -6.604 1.00 0.00 20 PHE P O 20
ATOM 22938 N N . GLN A 1 23 ? 7.831 -0.217 -7.412 1.00 0.00 21 GLN P N 20
ATOM 22939 C CA . GLN A 1 23 ? 8.585 -0.168 -8.672 1.00 0.00 21 GLN P CA 20
ATOM 22940 C C . GLN A 1 23 ? 8.018 0.850 -9.678 1.00 0.00 21 GLN P C 20
ATOM 22941 O O . GLN A 1 23 ? 8.793 1.505 -10.381 1.00 0.00 21 GLN P O 20
ATOM 22955 N N . ARG A 1 24 ? 6.689 1.026 -9.737 1.00 0.00 22 ARG P N 20
ATOM 22956 C CA . ARG A 1 24 ? 6.019 1.996 -10.626 1.00 0.00 22 ARG P CA 20
ATOM 22957 C C . ARG A 1 24 ? 6.163 3.442 -10.140 1.00 0.00 22 ARG P C 20
ATOM 22958 O O . ARG A 1 24 ? 6.306 4.351 -10.957 1.00 0.00 22 ARG P O 20
ATOM 22979 N N . ASN A 1 25 ? 6.144 3.654 -8.822 1.00 0.00 23 ASN P N 20
ATOM 22980 C CA . ASN A 1 25 ? 6.178 4.968 -8.178 1.00 0.00 23 ASN P CA 20
ATOM 22981 C C . ASN A 1 25 ? 7.163 4.969 -6.987 1.00 0.00 23 ASN P C 20
ATOM 22982 O O . ASN A 1 25 ? 6.757 5.054 -5.822 1.00 0.00 23 ASN P O 20
ATOM 22993 N N . ARG A 1 26 ? 8.468 4.882 -7.284 1.00 0.00 24 ARG P N 20
ATOM 22994 C CA . ARG A 1 26 ? 9.555 4.948 -6.285 1.00 0.00 24 ARG P CA 20
ATOM 22995 C C . ARG A 1 26 ? 9.500 6.252 -5.476 1.00 0.00 24 ARG P C 20
ATOM 22996 O O . ARG A 1 26 ? 9.108 7.298 -6.001 1.00 0.00 24 ARG P O 20
ATOM 23017 N N . TYR A 1 27 ? 9.896 6.182 -4.203 1.00 0.00 25 TYR P N 20
ATOM 23018 C CA . TYR A 1 27 ? 9.798 7.271 -3.214 1.00 0.00 25 TYR P CA 20
ATOM 23019 C C . TYR A 1 27 ? 8.382 7.908 -3.130 1.00 0.00 25 TYR P C 20
ATOM 23020 O O . TYR A 1 27 ? 8.232 9.112 -3.368 1.00 0.00 25 TYR P O 20
ATOM 23038 N N . PRO A 1 28 ? 7.322 7.125 -2.827 1.00 0.00 26 PRO P N 20
ATOM 23039 C CA . PRO A 1 28 ? 5.936 7.606 -2.846 1.00 0.00 26 PRO P CA 20
ATOM 23040 C C . PRO A 1 28 ? 5.655 8.674 -1.780 1.00 0.00 26 PRO P C 20
ATOM 23041 O O . PRO A 1 28 ? 6.127 8.585 -0.645 1.00 0.00 26 PRO P O 20
ATOM 23052 N N . ASP A 1 29 ? 4.839 9.667 -2.138 1.00 0.00 27 ASP P N 20
ATOM 23053 C CA . ASP A 1 29 ? 4.328 10.701 -1.232 1.00 0.00 27 ASP P CA 20
ATOM 23054 C C . ASP A 1 29 ? 3.299 10.127 -0.240 1.00 0.00 27 ASP P C 20
ATOM 23055 O O . ASP A 1 29 ? 2.616 9.147 -0.539 1.00 0.00 27 ASP P O 20
ATOM 23064 N N . MET A 1 30 ? 3.156 10.741 0.938 1.00 0.00 28 MET P N 20
ATOM 23065 C CA . MET A 1 30 ? 2.262 10.262 2.002 1.00 0.00 28 MET P CA 20
ATOM 23066 C C . MET A 1 30 ? 0.787 10.163 1.571 1.00 0.00 28 MET P C 20
ATOM 23067 O O . MET A 1 30 ? 0.093 9.240 2.001 1.00 0.00 28 MET P O 20
ATOM 23081 N N . SER A 1 31 ? 0.310 11.037 0.676 1.00 0.00 29 SER P N 20
ATOM 23082 C CA . SER A 1 31 ? -1.040 10.930 0.098 1.00 0.00 29 SER P CA 20
ATOM 23083 C C . SER A 1 31 ? -1.166 9.736 -0.857 1.00 0.00 29 SER P C 20
ATOM 23084 O O . SER A 1 31 ? -2.193 9.057 -0.860 1.00 0.00 29 SER P O 20
ATOM 23092 N N . THR A 1 32 ? -0.113 9.414 -1.616 1.00 0.00 30 THR P N 20
ATOM 23093 C CA . THR A 1 32 ? -0.054 8.205 -2.458 1.00 0.00 30 THR P CA 20
ATOM 23094 C C . THR A 1 32 ? -0.048 6.943 -1.594 1.00 0.00 30 THR P C 20
ATOM 23095 O O . THR A 1 32 ? -0.820 6.022 -1.860 1.00 0.00 30 THR P O 20
ATOM 23106 N N . ARG A 1 33 ? 0.750 6.917 -0.513 1.00 0.00 31 ARG P N 20
ATOM 23107 C CA . ARG A 1 33 ? 0.771 5.811 0.470 1.00 0.00 31 ARG P CA 20
ATOM 23108 C C . ARG A 1 33 ? -0.599 5.591 1.125 1.00 0.00 31 ARG P C 20
ATOM 23109 O O . ARG A 1 33 ? -1.000 4.449 1.328 1.00 0.00 31 ARG P O 20
ATOM 23130 N N . GLU A 1 34 ? -1.340 6.659 1.420 1.00 0.00 32 GLU P N 20
ATOM 23131 C CA . GLU A 1 34 ? -2.696 6.567 1.977 1.00 0.00 32 GLU P CA 20
ATOM 23132 C C . GLU A 1 34 ? -3.719 6.031 0.956 1.00 0.00 32 GLU P C 20
ATOM 23133 O O . GLU A 1 34 ? -4.540 5.180 1.301 1.00 0.00 32 GLU P O 20
ATOM 23145 N N . GLU A 1 35 ? -3.653 6.463 -0.308 1.00 0.00 33 GLU P N 20
ATOM 23146 C CA . GLU A 1 35 ? -4.532 5.945 -1.367 1.00 0.00 33 GLU P CA 20
ATOM 23147 C C . GLU A 1 35 ? -4.290 4.449 -1.628 1.00 0.00 33 GLU P C 20
ATOM 23148 O O . GLU A 1 35 ? -5.241 3.668 -1.649 1.00 0.00 33 GLU P O 20
ATOM 23160 N N . ILE A 1 36 ? -3.032 4.008 -1.742 1.00 0.00 34 ILE P N 20
ATOM 23161 C CA . ILE A 1 36 ? -2.739 2.578 -1.938 1.00 0.00 34 ILE P CA 20
ATOM 23162 C C . ILE A 1 36 ? -3.066 1.735 -0.693 1.00 0.00 34 ILE P C 20
ATOM 23163 O O . ILE A 1 36 ? -3.388 0.556 -0.835 1.00 0.00 34 ILE P O 20
ATOM 23179 N N . ALA A 1 37 ? -3.072 2.321 0.512 1.00 0.00 35 ALA P N 20
ATOM 23180 C CA . ALA A 1 37 ? -3.503 1.646 1.739 1.00 0.00 35 ALA P CA 20
ATOM 23181 C C . ALA A 1 37 ? -5.004 1.304 1.699 1.00 0.00 35 ALA P C 20
ATOM 23182 O O . ALA A 1 37 ? -5.375 0.170 1.994 1.00 0.00 35 ALA P O 20
ATOM 23189 N N . VAL A 1 38 ? -5.879 2.219 1.260 1.00 0.00 36 VAL P N 20
ATOM 23190 C CA . VAL A 1 38 ? -7.318 1.911 1.111 1.00 0.00 36 VAL P CA 20
ATOM 23191 C C . VAL A 1 38 ? -7.601 0.960 -0.062 1.00 0.00 36 VAL P C 20
ATOM 23192 O O . VAL A 1 38 ? -8.514 0.140 0.036 1.00 0.00 36 VAL P O 20
ATOM 23205 N N . TRP A 1 39 ? -6.795 0.988 -1.132 1.00 0.00 37 TRP P N 20
ATOM 23206 C CA . TRP A 1 39 ? -6.923 0.065 -2.275 1.00 0.00 37 TRP P CA 20
ATOM 23207 C C . TRP A 1 39 ? -6.469 -1.371 -1.948 1.00 0.00 37 TRP P C 20
ATOM 23208 O O . TRP A 1 39 ? -7.076 -2.331 -2.427 1.00 0.00 37 TRP P O 20
ATOM 23229 N N . THR A 1 40 ? -5.443 -1.534 -1.104 1.00 0.00 38 THR P N 20
ATOM 23230 C CA . THR A 1 40 ? -4.969 -2.841 -0.590 1.00 0.00 38 THR P CA 20
ATOM 23231 C C . THR A 1 40 ? -5.687 -3.298 0.689 1.00 0.00 38 THR P C 20
ATOM 23232 O O . THR A 1 40 ? -5.461 -4.417 1.155 1.00 0.00 38 THR P O 20
ATOM 23243 N N . ASN A 1 41 ? -6.568 -2.460 1.250 1.00 0.00 39 ASN P N 20
ATOM 23244 C CA . ASN A 1 41 ? -7.242 -2.637 2.541 1.00 0.00 39 ASN P CA 20
ATOM 23245 C C . ASN A 1 41 ? -6.244 -2.881 3.702 1.00 0.00 39 ASN P C 20
ATOM 23246 O O . ASN A 1 41 ? -6.319 -3.872 4.433 1.00 0.00 39 ASN P O 20
ATOM 23257 N N . LEU A 1 42 ? -5.290 -1.958 3.842 1.00 0.00 40 LEU P N 20
ATOM 23258 C CA . LEU A 1 42 ? -4.248 -1.896 4.870 1.00 0.00 40 LEU P CA 20
ATOM 23259 C C . LEU A 1 42 ? -4.297 -0.571 5.654 1.00 0.00 40 LEU P C 20
ATOM 23260 O O . LEU A 1 42 ? -4.971 0.387 5.268 1.00 0.00 40 LEU P O 20
ATOM 23276 N N . THR A 1 43 ? -3.553 -0.513 6.760 1.00 0.00 41 THR P N 20
ATOM 23277 C CA . THR A 1 43 ? -3.383 0.689 7.595 1.00 0.00 41 THR P CA 20
ATOM 23278 C C . THR A 1 43 ? -2.266 1.566 7.031 1.00 0.00 41 THR P C 20
ATOM 23279 O O . THR A 1 43 ? -1.170 1.073 6.764 1.00 0.00 41 THR P O 20
ATOM 23290 N N . GLU A 1 44 ? -2.483 2.876 6.896 1.00 0.00 42 GLU P N 20
ATOM 23291 C CA . GLU A 1 44 ? -1.502 3.776 6.262 1.00 0.00 42 GLU P CA 20
ATOM 23292 C C . GLU A 1 44 ? -0.170 3.902 7.034 1.00 0.00 42 GLU P C 20
ATOM 23293 O O . GLU A 1 44 ? 0.869 4.181 6.434 1.00 0.00 42 GLU P O 20
ATOM 23305 N N . ALA A 1 45 ? -0.163 3.666 8.350 1.00 0.00 43 ALA P N 20
ATOM 23306 C CA . ALA A 1 45 ? 1.061 3.620 9.158 1.00 0.00 43 ALA P CA 20
ATOM 23307 C C . ALA A 1 45 ? 1.817 2.285 9.000 1.00 0.00 43 ALA P C 20
ATOM 23308 O O . ALA A 1 45 ? 3.046 2.276 8.925 1.00 0.00 43 ALA P O 20
ATOM 23315 N N . ARG A 1 46 ? 1.100 1.160 8.855 1.00 0.00 44 ARG P N 20
ATOM 23316 C CA . ARG A 1 46 ? 1.694 -0.153 8.531 1.00 0.00 44 ARG P CA 20
ATOM 23317 C C . ARG A 1 46 ? 2.294 -0.159 7.121 1.00 0.00 44 ARG P C 20
ATOM 23318 O O . ARG A 1 46 ? 3.362 -0.727 6.909 1.00 0.00 44 ARG P O 20
ATOM 23339 N N . VAL A 1 47 ? 1.663 0.551 6.186 1.00 0.00 45 VAL P N 20
ATOM 23340 C CA . VAL A 1 47 ? 2.190 0.822 4.835 1.00 0.00 45 VAL P CA 20
ATOM 23341 C C . VAL A 1 47 ? 3.450 1.702 4.875 1.00 0.00 45 VAL P C 20
ATOM 23342 O O . VAL A 1 47 ? 4.435 1.382 4.208 1.00 0.00 45 VAL P O 20
ATOM 23355 N N . ARG A 1 48 ? 3.485 2.763 5.697 1.00 0.00 46 ARG P N 20
ATOM 23356 C CA . ARG A 1 48 ? 4.710 3.562 5.925 1.00 0.00 46 ARG P CA 20
ATOM 23357 C C . ARG A 1 48 ? 5.863 2.712 6.470 1.00 0.00 46 ARG P C 20
ATOM 23358 O O . ARG A 1 48 ? 6.979 2.810 5.960 1.00 0.00 46 ARG P O 20
ATOM 23379 N N . VAL A 1 49 ? 5.592 1.826 7.434 1.00 0.00 47 VAL P N 20
ATOM 23380 C CA . VAL A 1 49 ? 6.575 0.843 7.932 1.00 0.00 47 VAL P CA 20
ATOM 23381 C C . VAL A 1 49 ? 7.001 -0.126 6.823 1.00 0.00 47 VAL P C 20
ATOM 23382 O O . VAL A 1 49 ? 8.193 -0.404 6.707 1.00 0.00 47 VAL P O 20
ATOM 23395 N N . TRP A 1 50 ? 6.089 -0.589 5.961 1.00 0.00 48 TRP P N 20
ATOM 23396 C CA . TRP A 1 50 ? 6.436 -1.466 4.837 1.00 0.00 48 TRP P CA 20
ATOM 23397 C C . TRP A 1 50 ? 7.416 -0.807 3.859 1.00 0.00 48 TRP P C 20
ATOM 23398 O O . TRP A 1 50 ? 8.399 -1.439 3.486 1.00 0.00 48 TRP P O 20
ATOM 23419 N N . PHE A 1 51 ? 7.225 0.467 3.495 1.00 0.00 49 PHE P N 20
ATOM 23420 C CA . PHE A 1 51 ? 8.168 1.169 2.611 1.00 0.00 49 PHE P CA 20
ATOM 23421 C C . PHE A 1 51 ? 9.552 1.368 3.253 1.00 0.00 49 PHE P C 20
ATOM 23422 O O . PHE A 1 51 ? 10.569 1.185 2.578 1.00 0.00 49 PHE P O 20
ATOM 23439 N N . LYS A 1 52 ? 9.620 1.649 4.563 1.00 0.00 50 LYS P N 20
ATOM 23440 C CA . LYS A 1 52 ? 10.890 1.688 5.321 1.00 0.00 50 LYS P CA 20
ATOM 23441 C C . LYS A 1 52 ? 11.571 0.313 5.365 1.00 0.00 50 LYS P C 20
ATOM 23442 O O . LYS A 1 52 ? 12.770 0.203 5.110 1.00 0.00 50 LYS P O 20
ATOM 23461 N N . ASN A 1 53 ? 10.798 -0.746 5.608 1.00 0.00 51 ASN P N 20
ATOM 23462 C CA . ASN A 1 53 ? 11.256 -2.138 5.628 1.00 0.00 51 ASN P CA 20
ATOM 23463 C C . ASN A 1 53 ? 11.753 -2.602 4.243 1.00 0.00 51 ASN P C 20
ATOM 23464 O O . ASN A 1 53 ? 12.790 -3.256 4.137 1.00 0.00 51 ASN P O 20
ATOM 23475 N N . ARG A 1 54 ? 11.072 -2.188 3.167 1.00 0.00 52 ARG P N 20
ATOM 23476 C CA . ARG A 1 54 ? 11.441 -2.458 1.768 1.00 0.00 52 ARG P CA 20
ATOM 23477 C C . ARG A 1 54 ? 12.732 -1.750 1.351 1.00 0.00 52 ARG P C 20
ATOM 23478 O O . ARG A 1 54 ? 13.543 -2.347 0.636 1.00 0.00 52 ARG P O 20
ATOM 23499 N N . ARG A 1 55 ? 12.953 -0.520 1.831 1.00 0.00 53 ARG P N 20
ATOM 23500 C CA . ARG A 1 55 ? 14.198 0.246 1.628 1.00 0.00 53 ARG P CA 20
ATOM 23501 C C . ARG A 1 55 ? 15.370 -0.301 2.456 1.00 0.00 53 ARG P C 20
ATOM 23502 O O . ARG A 1 55 ? 16.516 -0.179 2.029 1.00 0.00 53 ARG P O 20
ATOM 23523 N N . ALA A 1 56 ? 15.106 -0.968 3.581 1.00 0.00 54 ALA P N 20
ATOM 23524 C CA . ALA A 1 56 ? 16.123 -1.732 4.308 1.00 0.00 54 ALA P CA 20
ATOM 23525 C C . ALA A 1 56 ? 16.482 -3.028 3.550 1.00 0.00 54 ALA P C 20
ATOM 23526 O O . ALA A 1 56 ? 17.657 -3.287 3.286 1.00 0.00 54 ALA P O 20
ATOM 23533 N N . LYS A 1 57 ? 15.480 -3.799 3.100 1.00 0.00 55 LYS P N 20
ATOM 23534 C CA . LYS A 1 57 ? 15.650 -5.040 2.310 1.00 0.00 55 LYS P CA 20
ATOM 23535 C C . LYS A 1 57 ? 16.361 -4.838 0.964 1.00 0.00 55 LYS P C 20
ATOM 23536 O O . LYS A 1 57 ? 17.029 -5.754 0.488 1.00 0.00 55 LYS P O 20
ATOM 23555 N N . TRP A 1 58 ? 16.302 -3.631 0.396 1.00 0.00 56 TRP P N 20
ATOM 23556 C CA . TRP A 1 58 ? 17.096 -3.206 -0.769 1.00 0.00 56 TRP P CA 20
ATOM 23557 C C . TRP A 1 58 ? 18.623 -3.286 -0.548 1.00 0.00 56 TRP P C 20
ATOM 23558 O O . TRP A 1 58 ? 19.374 -3.457 -1.513 1.00 0.00 56 TRP P O 20
ATOM 23579 N N . ARG A 1 59 ? 19.104 -3.178 0.700 1.00 0.00 57 ARG P N 20
ATOM 23580 C CA . ARG A 1 59 ? 20.540 -3.237 1.066 1.00 0.00 57 ARG P CA 20
ATOM 23581 C C . ARG A 1 59 ? 20.915 -4.307 2.108 1.00 0.00 57 ARG P C 20
ATOM 23582 O O . ARG A 1 59 ? 22.106 -4.555 2.311 1.00 0.00 57 ARG P O 20
ATOM 23603 N N . LYS A 1 60 ? 19.936 -4.955 2.748 1.00 0.00 58 LYS P N 20
ATOM 23604 C CA . LYS A 1 60 ? 20.114 -6.058 3.715 1.00 0.00 58 LYS P CA 20
ATOM 23605 C C . LYS A 1 60 ? 20.907 -7.234 3.118 1.00 0.00 58 LYS P C 20
ATOM 23606 O O . LYS A 1 60 ? 20.761 -7.552 1.935 1.00 0.00 58 LYS P O 20
ATOM 23625 N N . ARG A 1 61 ? 21.706 -7.917 3.949 1.00 0.00 59 ARG P N 20
ATOM 23626 C CA . ARG A 1 61 ? 22.358 -9.193 3.598 1.00 0.00 59 ARG P CA 20
ATOM 23627 C C . ARG A 1 61 ? 21.374 -10.362 3.744 1.00 0.00 59 ARG P C 20
ATOM 23628 O O . ARG A 1 61 ? 20.720 -10.504 4.780 1.00 0.00 59 ARG P O 20
ATOM 23649 N N . GLU A 1 62 ? 21.278 -11.197 2.714 1.00 0.00 60 GLU P N 20
ATOM 23650 C CA . GLU A 1 62 ? 20.399 -12.377 2.648 1.00 0.00 60 GLU P CA 20
ATOM 23651 C C . GLU A 1 62 ? 21.191 -13.699 2.665 1.00 0.00 60 GLU P C 20
ATOM 23652 O O . GLU A 1 62 ? 22.364 -13.751 2.286 1.00 0.00 60 GLU P O 20
ATOM 23664 N N . GLU A 1 63 ? 20.540 -14.789 3.084 1.00 0.00 61 GLU P N 20
ATOM 23665 C CA . GLU A 1 63 ? 21.141 -16.133 3.201 1.00 0.00 61 GLU P CA 20
ATOM 23666 C C . GLU A 1 63 ? 21.127 -16.943 1.882 1.00 0.00 61 GLU P C 20
ATOM 23667 O O . GLU A 1 63 ? 21.610 -18.077 1.842 1.00 0.00 61 GLU P O 20
ATOM 23679 N N . PHE A 1 64 ? 20.582 -16.372 0.801 1.00 0.00 62 PHE P N 20
ATOM 23680 C CA . PHE A 1 64 ? 20.475 -16.979 -0.532 1.00 0.00 62 PHE P CA 20
ATOM 23681 C C . PHE A 1 64 ? 20.830 -15.976 -1.649 1.00 0.00 62 PHE P C 20
ATOM 23682 O O . PHE A 1 64 ? 20.813 -14.758 -1.440 1.00 0.00 62 PHE P O 20
ATOM 23699 N N . ILE A 1 65 ? 21.162 -16.489 -2.838 1.00 0.00 63 ILE P N 20
ATOM 23700 C CA . ILE A 1 65 ? 21.566 -15.701 -4.016 1.00 0.00 63 ILE P CA 20
ATOM 23701 C C . ILE A 1 65 ? 20.423 -14.851 -4.602 1.00 0.00 63 ILE P C 20
ATOM 23702 O O . ILE A 1 65 ? 19.238 -15.151 -4.425 1.00 0.00 63 ILE P O 20
ATOM 23718 N N . VAL A 1 66 ? 20.780 -13.797 -5.343 1.00 0.00 64 VAL P N 20
ATOM 23719 C CA . VAL A 1 66 ? 19.828 -12.960 -6.099 1.00 0.00 64 VAL P CA 20
ATOM 23720 C C . VAL A 1 66 ? 19.328 -13.727 -7.333 1.00 0.00 64 VAL P C 20
ATOM 23721 O O . VAL A 1 66 ? 20.119 -14.350 -8.047 1.00 0.00 64 VAL P O 20
ATOM 23734 N N . THR A 1 67 ? 18.017 -13.697 -7.584 1.00 0.00 65 THR P N 20
ATOM 23735 C CA . THR A 1 67 ? 17.327 -14.543 -8.582 1.00 0.00 65 THR P CA 20
ATOM 23736 C C . THR A 1 67 ? 17.079 -13.878 -9.948 1.00 0.00 65 THR P C 20
ATOM 23737 O O . THR A 1 67 ? 16.542 -14.524 -10.852 1.00 0.00 65 THR P O 20
ATOM 23748 N N . ASP A 1 68 ? 17.486 -12.615 -10.130 1.00 0.00 66 ASP P N 20
ATOM 23749 C CA . ASP A 1 68 ? 17.345 -11.823 -11.370 1.00 0.00 66 ASP P CA 20
ATOM 23750 C C . ASP A 1 68 ? 18.629 -11.067 -11.780 1.00 0.00 66 ASP P C 20
ATOM 23751 O O . ASP A 1 68 ? 19.407 -10.653 -10.891 1.00 0.00 66 ASP P O 20
#

Secondary structure (DSSP, 8-state):
-----------HHHHHHHHHHHHH-SS--HHHHHHHHHHHT--HHHHHHHHHHHHHHHHSS-SS-S--

Radius of gyration: 13.19 Å; Cα contacts (8 Å, |Δi|>4): 27; chains: 1; bounding box: 47×25×29 Å

Solvent-accessible surface area: 6521 Å² total; per-residue (Å²): 126,122,166,214,223,143,214,62,148,61,62,86,144,23,75,125,97,0,39,51,19,12,138,219,64,142,180,3,90,101,74,58,31,93,97,16,1,101,181,11,120,16,65,56,53,78,0,89,92,19,9,160,74,41,162,51,72,162,199,108,218,79,136,192,53,61,140,204